Protein 3OIY (pdb70)

Secondary structure (DSSP, 8-state):
---HHHHHHHHHHHHHHHSS---HHHHHHHHHHTTT--EE--S-SSSSHHHHHHHHHHHHHTTT--EEEEESSHHHHHHHHHHHHHH--SS--EEE--TTS-HHHHHHHHHHHHHT--SEEEEEHHHHHH-HHHHTT---SEEEES-HHHHHH-HHHHHHHHHHTT--HHHHHHHHHHHHHTPPP---TT----EEEESS--SS--SSTTHHHHHHHS--SS-------SEEEEEESS--HHHHHHHHHHH-SSEEEEESSHHHHHHHHHHHHHTT--EEESSS-HHHHHHHHHTTS-SEEEEE--TT-IIIII---TTT--EEEEESPPTTT-HHHHHHHHGGG--EETTEE--EEEEEE---HHHHHHHHHHHHHHH---EEEGGG--HHHHHHHHHHHHHHHH-/--HHHHHHHHHHHHHHHSS---HHHHHHHHHHTTT--EE---SS-TTHHHHHHHHHHHHHTTT--EEEEESSHHHHHHHHHHHHHH--SS--EEE--TTS-HHHHHHHHHHHHHT--SEEEEEHHHHHH-HHHHTT---SEEEES-HHHHHTSHHHHHHHHHHTT--HHHHHHHHHHHHTTPPP---TT----EEEE-SSEE----STTHHHHHHSS---EE-------EEEEEESS--HHHHHHHHHHH-SSEEEEESSHHHHHHHHHHHHHTT--EEESSS-HHHHHHHHHTTS-SEEEEETT-----TTT--EEEEESPPTTT-HHHHHHHHHTT--EETTEE--EEEEEE---HHHHHHHHHHHHHHH---EEEGGG--HHHHHHHHHHHHHHHH-

Organism: Thermotoga maritima (strain ATCC 43589 / DSM 3109 / JCM 10099 / NBRC 100826 / MSB8) (NCBI:txid243274)

InterPro domains:
  IPR003593 AAA+ ATPase domain [SM00382] (92-280)
  IPR003601 DNA topoisomerase, type IA, domain 2 [SM00436] (690-778)
  IPR003602 DNA topoisomerase, type IA, DNA-binding domain [SM00437] (804-1053)
  IPR005736 Reverse gyrase [MF_01125] (2-1101)
  IPR005736 Reverse gyrase [PTHR43505] (417-1102)
  IPR005736 Reverse gyrase [TIGR01054] (4-1100)
  IPR006171 TOPRIM domain [PF01751] (544-699)
  IPR006171 TOPRIM domain [PS50880] (542-699)
  IPR006171 TOPRIM domain [SM00493] (542-689)
  IPR011545 DEAD/DEAH-box helicase domain [PF00270] (82-217)
  IPR013497 DNA topoisomerase, type IA, central [PF01131] (715-1090)
  IPR013497 DNA topoisomerase, type IA, central [PR00417] (663-676)
  IPR013497 DNA topoisomerase, type IA, central [PR00417] (749-767)
  IPR013497 DNA topoisomerase, type IA, central [PR00417] (846-855)
  IPR013497 DNA topoisomerase, type IA, central [PR00417] (924-940)
  IPR013497 DNA topoisomerase, type IA, central [PR00417] (1015-1029)
  IPR013497 DNA topoisomerase, type IA, central [PS52039] (715-1101)
  IPR013497 DNA topoisomerase, type IA, central [cd00186] (716-1101)
  IPR013824 DNA topoisomerase, type IA, central region, subdomain 1 [G3DSA:1.10.460.10] (720-1095)
  IPR013826 DNA topoisomerase, type IA, central region, subdomain 3 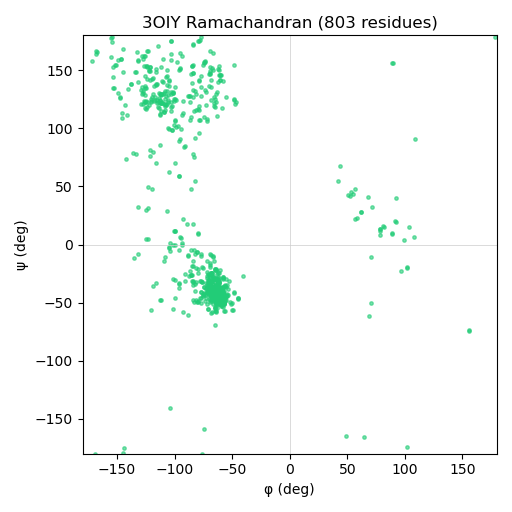[G3DSA:1.10.290.10] (814-935)

CATH classification: 3.40.50.300 (+1 more: 3.40.50.300)

Radius of gyration: 29.28 Å; Cα contacts (8 Å, |Δi|>4): 1440; chains: 2; bounding box: 68×77×65 Å

Sequence (807 aa):
AEFWNEYEDFRSFFKKKFGKDLTGYQRLWAKRIVQGKSFTMVAPTGVGKTTFGMMTALWLARKGKKSALVFPTVTLVKQTLERLQKLADEKVKIFGFYSSMKKEEKEKFEKSFEEDDYHILVFSTQFVSKNREKLSQKRFDFVFVDDVDAVLKASRNIDTLLMMVGIPEEIIRKAFSTIKQGKIYERPKNLKPGILVVSSATAKPRGIRPLLFRDLLNFTVGRLVSVARNITHVRISSRSKEKLVELLEIFRDGILIFAQTEEEGKELYEYLKRFKFNVGETWSEFEKNFEDFKVGKINILIGVQAYYGKLTRGVDLPERIKYVIFWGTPSGPDVYTYIQASGRSSRILNGVLVKGVSVIFEEDEEIFESLKTRLLLIAEEEIIEEAEANWKELVHEVEESRRRSEREFWNEYEDFRSFFKKKFGKDLTGYQRLWAKRIVQGKSFTMVAPTGVGKTTFGMMTALWLARKGKKSALVFPTVTLVKQTLERLQKLADEKVKIFGFYSSMKKEEKEKFEKSFEEDDYHILVFSTQFVSKNREKLSQKRFDFVFVDDVDAVLKASRNIDTLLMMVGIPEEIIRKAFSTIKQGKIYERPKNLKPGILVVSSATAKPRGIRPLLFRDLLNFTVGRLVSVARNITHVRISSRSKEKLVELLEIFRDGILIFAQTEEEGKELYEYLKRFKFNVGETWSEFEKNFEDFKVGKINILIGVQAYYVDLPERIKYVIFWGTPSGPDVYTYIQASGRSSRILNGVLVKGVSVIFEEDEEIFESLKTRLLLIAEEEIIEEAEANWKELVHEVEESRRRSER

GO terms:
  GO:0008270 zinc ion binding (F, IDA)
  GO:0006265 DNA topological change (P, IDA)
  GO:0160097 reverse gyrase activity (F, IDA)
  GO:0016887 ATP hydrolysis activity (F, EXP)

Structure (mmCIF, N/CA/C/O backbone):
data_3OIY
#
_entry.id   3OIY
#
_cell.length_a   59.646
_cell.length_b   126.514
_cell.length_c   132.707
_cell.angle_alpha   90.00
_cell.angle_beta   90.00
_cell.angle_gamma   90.00
#
_symmetry.space_group_name_H-M   'P 21 21 21'
#
loop_
_entity.id
_entity.type
_entity.pdbx_description
1 polymer 'reverse gyrase helicase domain'
2 non-polymer 'PYROPHOSPHATE 2-'
3 non-polymer 'CHLORIDE ION'
4 water water
#
loop_
_atom_site.group_PDB
_atom_site.id
_atom_site.type_symbol
_atom_site.label_atom_id
_atom_site.label_alt_id
_atom_site.label_comp_id
_atom_site.label_asym_id
_atom_site.label_entity_id
_atom_site.label_seq_id
_atom_site.pdbx_PDB_ins_code
_atom_site.Cartn_x
_atom_site.Cartn_y
_atom_site.Cartn_z
_atom_site.occupancy
_atom_site.B_iso_or_equiv
_atom_site.auth_seq_id
_atom_site.auth_comp_id
_atom_site.auth_asym_id
_atom_site.auth_atom_id
_atom_site.pdbx_PDB_model_num
ATOM 1 N N . ALA A 1 1 ? 9.792 21.703 42.047 1.00 87.94 58 ALA A N 1
ATOM 2 C CA . ALA A 1 1 ? 9.580 22.639 43.149 1.00 87.53 58 ALA A CA 1
ATOM 3 C C . ALA A 1 1 ? 9.812 21.954 44.496 1.00 87.06 58 ALA A C 1
ATOM 4 O O . ALA A 1 1 ? 9.202 20.920 44.774 1.00 85.30 58 ALA A O 1
ATOM 6 N N . GLU A 1 2 ? 10.714 22.528 45.298 1.00 90.57 59 GLU A N 1
ATOM 7 C CA . GLU A 1 2 ? 11.045 22.052 46.648 1.00 90.78 59 GLU A CA 1
ATOM 8 C C . GLU A 1 2 ? 9.816 22.136 47.554 1.00 78.89 59 GLU A C 1
ATOM 9 O O . GLU A 1 2 ? 9.034 23.086 47.447 1.00 72.95 59 GLU A O 1
ATOM 15 N N . PHE A 1 3 ? 9.635 21.120 48.404 1.00 61.25 60 PHE A N 1
ATOM 16 C CA . PHE A 1 3 ? 8.450 20.989 49.253 1.00 58.01 60 PHE A CA 1
ATOM 17 C C . PHE A 1 3 ? 8.752 20.597 50.711 1.00 55.62 60 PHE A C 1
ATOM 18 O O . PHE A 1 3 ? 7.858 20.683 51.555 1.00 52.20 60 PHE A O 1
ATOM 26 N N . TRP A 1 4 ? 9.990 20.182 51.001 1.00 42.16 61 TRP A N 1
ATOM 27 C CA . TRP A 1 4 ? 10.345 19.701 52.349 1.00 49.45 61 TRP A CA 1
ATOM 28 C C . TRP A 1 4 ? 10.101 20.657 53.535 1.00 56.50 61 TRP A C 1
ATOM 29 O O . TRP A 1 4 ? 9.691 20.197 54.601 1.00 49.38 61 TRP A O 1
ATOM 40 N N . ASN A 1 5 ? 10.308 21.960 53.343 1.00 36.84 62 ASN A N 1
ATOM 41 C CA . ASN A 1 5 ? 10.072 22.929 54.413 1.00 47.91 62 ASN A CA 1
ATOM 42 C C . ASN A 1 5 ? 8.584 23.129 54.727 1.00 48.70 62 ASN A C 1
ATOM 43 O O . ASN A 1 5 ? 8.234 23.309 55.889 1.00 48.51 62 ASN A O 1
ATOM 48 N N . GLU A 1 6 ? 7.737 23.084 53.690 1.00 51.25 63 GLU A N 1
ATOM 49 C CA . GLU A 1 6 ? 6.272 23.148 53.800 1.00 47.53 63 GLU A CA 1
ATOM 50 C C . GLU A 1 6 ? 5.713 21.898 54.486 1.00 53.75 63 GLU A C 1
ATOM 51 O O . GLU A 1 6 ? 4.782 21.989 55.292 1.00 43.70 63 GLU A O 1
ATOM 57 N N . TYR A 1 7 ? 6.306 20.746 54.159 1.00 38.67 64 TYR A N 1
ATOM 58 C CA . TYR A 1 7 ? 5.968 19.454 54.764 1.00 57.13 64 TYR A CA 1
ATOM 59 C C . TYR A 1 7 ? 6.262 19.442 56.279 1.00 50.77 64 TYR A C 1
ATOM 60 O O . TYR A 1 7 ? 5.420 19.009 57.062 1.00 50.28 64 TYR A O 1
ATOM 69 N N . GLU A 1 8 ? 7.439 19.927 56.684 1.00 49.32 65 GLU A N 1
ATOM 70 C CA . GLU A 1 8 ? 7.808 19.997 58.107 1.00 59.17 65 GLU A CA 1
ATOM 71 C C . GLU A 1 8 ? 6.933 21.001 58.869 1.00 63.31 65 GLU A C 1
ATOM 72 O O . GLU A 1 8 ? 6.612 20.773 60.037 1.00 62.47 65 GLU A O 1
ATOM 78 N N . ASP A 1 9 ? 6.540 22.085 58.189 1.00 49.81 66 ASP A N 1
ATOM 79 C CA . ASP A 1 9 ? 5.631 23.113 58.711 1.00 46.58 66 ASP A CA 1
ATOM 80 C C . ASP A 1 9 ? 4.255 22.483 58.969 1.00 58.42 66 ASP A C 1
ATOM 81 O O . ASP A 1 9 ? 3.668 22.704 60.030 1.00 58.44 66 ASP A O 1
ATOM 86 N N . PHE A 1 10 ? 3.771 21.686 58.003 1.00 48.04 67 PHE A N 1
ATOM 87 C CA . PHE A 1 10 ? 2.513 20.925 58.110 1.00 37.23 67 PHE A CA 1
ATOM 88 C C . PHE A 1 10 ? 2.617 19.924 59.264 1.00 40.27 67 PHE A C 1
ATOM 89 O O . PHE A 1 10 ? 1.738 19.874 60.122 1.00 42.57 67 PHE A O 1
ATOM 97 N N . ARG A 1 11 ? 3.698 19.136 59.254 1.00 39.71 68 ARG A N 1
ATOM 98 C CA . ARG A 1 11 ? 4.012 18.108 60.259 1.00 42.83 68 ARG A CA 1
ATOM 99 C C . ARG A 1 11 ? 4.021 18.661 61.702 1.00 54.21 68 ARG A C 1
ATOM 100 O O . ARG A 1 11 ? 3.460 18.034 62.604 1.00 47.43 68 ARG A O 1
ATOM 108 N N . SER A 1 12 ? 4.636 19.834 61.897 1.00 52.28 69 SER A N 1
ATOM 109 C CA . SER A 1 12 ? 4.709 20.523 63.194 1.00 53.79 69 SER A CA 1
ATOM 110 C C . SER A 1 12 ? 3.356 21.076 63.627 1.00 56.27 69 SER A C 1
ATOM 111 O O . SER A 1 12 ? 2.992 20.949 64.792 1.00 60.75 69 SER A O 1
ATOM 114 N N . PHE A 1 13 ? 2.626 21.682 62.685 1.00 51.39 70 PHE A N 1
ATOM 115 C CA . PHE A 1 13 ? 1.284 22.215 62.940 1.00 40.02 70 PHE A CA 1
ATOM 116 C C . PHE A 1 13 ? 0.348 21.094 63.384 1.00 49.12 70 PHE A C 1
ATOM 117 O O . PHE A 1 13 ? -0.379 21.266 64.366 1.00 46.88 70 PHE A O 1
ATOM 125 N N . PHE A 1 14 ? 0.404 19.953 62.679 1.00 38.09 71 PHE A N 1
ATOM 126 C CA . PHE A 1 14 ? -0.383 18.757 63.017 1.00 47.97 71 PHE A CA 1
ATOM 127 C C . PHE A 1 14 ? -0.086 18.261 64.434 1.00 49.43 71 PHE A C 1
ATOM 128 O O . PHE A 1 14 ? -1.015 18.107 65.222 1.00 56.40 71 PHE A O 1
ATOM 136 N N . LYS A 1 15 ? 1.189 18.029 64.763 1.00 49.91 72 LYS A N 1
ATOM 137 C CA . LYS A 1 15 ? 1.564 17.566 66.107 1.00 62.70 72 LYS A CA 1
ATOM 138 C C . LYS A 1 15 ? 1.120 18.538 67.215 1.00 60.86 72 LYS A C 1
ATOM 139 O O . LYS A 1 15 ? 0.581 18.100 68.233 1.00 54.29 72 LYS A O 1
ATOM 145 N N . LYS A 1 16 ? 1.322 19.841 66.997 1.00 53.20 73 LYS A N 1
ATOM 146 C CA . LYS A 1 16 ? 0.942 20.886 67.960 1.00 65.24 73 LYS A CA 1
ATOM 147 C C . LYS A 1 16 ? -0.579 20.969 68.197 1.00 66.40 73 LYS A C 1
ATOM 148 O O . LYS A 1 16 ? -1.010 20.955 69.354 1.00 63.25 73 LYS A O 1
ATOM 154 N N . LYS A 1 17 ? -1.366 21.032 67.109 1.00 60.75 74 LYS A N 1
ATOM 155 C CA . LYS A 1 17 ? -2.840 21.144 67.149 1.00 58.75 74 LYS A CA 1
ATOM 156 C C . LYS A 1 17 ? -3.579 19.833 67.452 1.00 64.95 74 LYS A C 1
ATOM 157 O O . LYS A 1 17 ? -4.481 19.844 68.282 1.00 63.15 74 LYS A O 1
ATOM 163 N N . PHE A 1 18 ? -3.211 18.720 66.809 1.00 54.56 75 PHE A N 1
ATOM 164 C CA . PHE A 1 18 ? -3.871 17.430 67.090 1.00 49.63 75 PHE A CA 1
ATOM 165 C C . PHE A 1 18 ? -3.401 16.792 68.408 1.00 55.76 75 PHE A C 1
ATOM 166 O O . PHE A 1 18 ? -4.177 16.113 69.084 1.00 65.54 75 PHE A O 1
ATOM 174 N N . GLY A 1 19 ? -2.140 17.026 68.771 1.00 54.49 76 GLY A N 1
ATOM 175 C CA . GLY A 1 19 ? -1.581 16.491 70.002 1.00 61.46 76 GLY A CA 1
ATOM 176 C C . GLY A 1 19 ? -0.703 15.267 69.792 1.00 56.92 76 GLY A C 1
ATOM 177 O O . GLY A 1 19 ? 0.096 14.918 70.662 1.00 68.77 76 GLY A O 1
ATOM 178 N N . LYS A 1 20 ? -0.866 14.618 68.638 1.00 67.38 77 LYS A N 1
ATOM 179 C CA . LYS A 1 20 ? -0.086 13.437 68.251 1.00 70.73 77 LYS A CA 1
ATOM 180 C C . LYS A 1 20 ? 0.560 13.651 66.875 1.00 66.57 77 LYS A C 1
ATOM 181 O O . LYS A 1 20 ? 0.163 14.558 66.143 1.00 70.51 77 LYS A O 1
ATOM 187 N N . ASP A 1 21 ? 1.570 12.836 66.556 1.00 61.45 78 ASP A N 1
ATOM 188 C CA . ASP A 1 21 ? 2.295 12.889 65.277 1.00 56.08 78 ASP A CA 1
ATOM 189 C C . ASP A 1 21 ? 1.420 12.310 64.159 1.00 57.30 78 ASP A C 1
ATOM 190 O O . ASP A 1 21 ? 0.496 11.540 64.425 1.00 63.61 78 ASP A O 1
ATOM 195 N N . LEU A 1 22 ? 1.715 12.704 62.919 1.00 53.21 79 LEU A N 1
ATOM 196 C CA . LEU A 1 22 ? 1.067 12.176 61.716 1.00 50.34 79 LEU A CA 1
ATOM 197 C C . LEU A 1 22 ? 1.339 10.684 61.682 1.00 44.72 79 LEU A C 1
ATOM 198 O O . LEU A 1 22 ? 2.447 10.277 62.018 1.00 36.84 79 LEU A O 1
ATOM 203 N N . THR A 1 23 ? 0.367 9.869 61.273 1.00 36.11 80 THR A N 1
ATOM 204 C CA . THR A 1 23 ? 0.604 8.434 61.116 1.00 45.03 80 THR A CA 1
ATOM 205 C C . THR A 1 23 ? 1.339 8.181 59.790 1.00 48.11 80 THR A C 1
ATOM 206 O O . THR A 1 23 ? 1.556 9.114 59.008 1.00 42.72 80 THR A O 1
ATOM 210 N N . GLY A 1 24 ? 1.716 6.924 59.550 1.00 41.85 81 GLY A N 1
ATOM 211 C CA . GLY A 1 24 ? 2.366 6.506 58.317 1.00 40.37 81 GLY A CA 1
ATOM 212 C C . GLY A 1 24 ? 1.611 6.965 57.086 1.00 37.77 81 GLY A C 1
ATOM 213 O O . GLY A 1 24 ? 2.212 7.594 56.219 1.00 51.28 81 GLY A O 1
ATOM 214 N N . TYR A 1 25 ? 0.303 6.690 57.031 1.00 40.49 82 TYR A N 1
ATOM 215 C CA . TYR A 1 25 ? -0.560 7.119 55.924 1.00 50.29 82 TYR A CA 1
ATOM 216 C C . TYR A 1 25 ? -0.695 8.640 55.814 1.00 51.85 82 TYR A C 1
ATOM 217 O O . TYR A 1 25 ? -0.569 9.180 54.721 1.00 56.97 82 TYR A O 1
ATOM 226 N N . GLN A 1 26 ? -0.917 9.316 56.942 1.00 42.73 83 GLN A N 1
ATOM 227 C CA . GLN A 1 26 ? -1.027 10.775 56.982 1.00 36.54 83 GLN A CA 1
ATOM 228 C C . GLN A 1 26 ? 0.246 11.499 56.522 1.00 40.08 83 GLN A C 1
ATOM 229 O O . GLN A 1 26 ? 0.145 12.572 55.937 1.00 43.31 83 GLN A O 1
ATOM 235 N N . ARG A 1 27 ? 1.420 10.907 56.779 1.00 37.96 84 ARG A N 1
ATOM 236 C CA . ARG A 1 27 ? 2.710 11.420 56.285 1.00 38.94 84 ARG A CA 1
ATOM 237 C C . ARG A 1 27 ? 2.719 11.445 54.759 1.00 43.81 84 ARG A C 1
ATOM 238 O O . ARG A 1 27 ? 3.132 12.429 54.146 1.00 47.42 84 ARG A O 1
ATOM 246 N N . LEU A 1 28 ? 2.234 10.352 54.167 1.00 36.27 85 LEU A N 1
ATOM 247 C CA . LEU A 1 28 ? 2.110 10.197 52.718 1.00 38.69 85 LEU A CA 1
ATOM 248 C C . LEU A 1 28 ? 1.127 11.213 52.146 1.00 40.18 85 LEU A C 1
ATOM 249 O O . LEU A 1 28 ? 1.409 11.830 51.122 1.00 39.42 85 LEU A O 1
ATOM 254 N N . TRP A 1 29 ? -0.012 11.380 52.825 1.00 26.77 86 TRP A N 1
ATOM 255 C CA . TRP A 1 29 ? -1.061 12.310 52.413 1.00 35.04 86 TRP A CA 1
ATOM 256 C C . TRP A 1 29 ? -0.613 13.764 52.557 1.00 34.79 86 TRP A C 1
ATOM 257 O O . TRP A 1 29 ? -0.952 14.580 51.707 1.00 43.20 86 TRP A O 1
ATOM 268 N N . ALA A 1 30 ? 0.151 14.066 53.614 1.00 27.08 87 ALA A N 1
ATOM 269 C CA . ALA A 1 30 ? 0.728 15.395 53.838 1.00 37.37 87 ALA A CA 1
ATOM 270 C C . ALA A 1 30 ? 1.703 15.784 52.719 1.00 38.42 87 ALA A C 1
ATOM 271 O O . ALA A 1 30 ? 1.632 16.901 52.217 1.00 43.34 87 ALA A O 1
ATOM 273 N N . LYS A 1 31 ? 2.587 14.864 52.319 1.00 36.78 88 LYS A N 1
ATOM 274 C CA . LYS A 1 31 ? 3.550 15.105 51.230 1.00 37.78 88 LYS A CA 1
ATOM 275 C C . LYS A 1 31 ? 2.873 15.484 49.900 1.00 42.02 88 LYS A C 1
ATOM 276 O O . LYS A 1 31 ? 3.456 16.223 49.110 1.00 36.39 88 LYS A O 1
ATOM 282 N N . ARG A 1 32 ? 1.638 15.013 49.690 1.00 25.33 89 ARG A N 1
ATOM 283 C CA . ARG A 1 32 ? 0.834 15.339 48.504 1.00 30.34 89 ARG A CA 1
ATOM 284 C C . ARG A 1 32 ? 0.163 16.709 48.619 1.00 41.12 89 ARG A C 1
ATOM 285 O O . ARG A 1 32 ? 0.281 17.522 47.701 1.00 37.94 89 ARG A O 1
ATOM 293 N N . ILE A 1 33 ? -0.503 16.957 49.755 1.00 30.69 90 ILE A N 1
ATOM 294 C CA . ILE A 1 33 ? -1.210 18.224 50.038 1.00 42.40 90 ILE A CA 1
ATOM 295 C C . ILE A 1 33 ? -0.303 19.452 49.899 1.00 40.32 90 ILE A C 1
ATOM 296 O O . ILE A 1 33 ? -0.675 20.443 49.270 1.00 34.22 90 ILE A O 1
ATOM 301 N N . VAL A 1 34 ? 0.894 19.314 50.452 1.00 30.83 91 VAL A N 1
ATOM 302 C CA . VAL A 1 34 ? 1.964 20.293 50.465 1.00 40.13 91 VAL A CA 1
ATOM 303 C C . VAL A 1 34 ? 2.520 20.611 49.051 1.00 35.00 91 VAL A C 1
ATOM 304 O O . VAL A 1 34 ? 3.050 21.699 48.819 1.00 37.72 91 VAL A O 1
ATOM 308 N N . GLN A 1 35 ? 2.318 19.684 48.110 1.00 42.85 92 GLN A N 1
ATOM 309 C CA . GLN A 1 35 ? 2.692 19.844 46.698 1.00 43.41 92 GLN A CA 1
ATOM 310 C C . GLN A 1 35 ? 1.517 20.233 45.790 1.00 51.78 92 GLN A C 1
ATOM 311 O O . GLN A 1 35 ? 1.703 20.407 44.584 1.00 59.35 92 GLN A O 1
ATOM 317 N N . GLY A 1 36 ? 0.321 20.364 46.368 1.00 36.60 93 GLY A N 1
ATOM 318 C CA . GLY A 1 36 ? -0.879 20.757 45.639 1.00 33.47 93 GLY A CA 1
ATOM 319 C C . GLY A 1 36 ? -1.576 19.634 44.884 1.00 52.51 93 GLY A C 1
ATOM 320 O O . GLY A 1 36 ? -2.438 19.902 44.043 1.00 55.80 93 GLY A O 1
ATOM 321 N N . LYS A 1 37 ? -1.218 18.387 45.201 1.00 42.16 94 LYS A N 1
ATOM 322 C CA . LYS A 1 37 ? -1.769 17.212 44.522 1.00 33.80 94 LYS A CA 1
ATOM 323 C C . LYS A 1 37 ? -3.116 16.750 45.098 1.00 43.79 94 LYS A C 1
ATOM 324 O O . LYS A 1 37 ? -3.393 16.888 46.296 1.00 42.25 94 LYS A O 1
ATOM 330 N N . SER A 1 38 ? -3.933 16.219 44.190 1.00 37.59 95 SER A N 1
ATOM 331 C CA . SER A 1 38 ? -5.231 15.616 44.449 1.00 30.76 95 SER A CA 1
ATOM 332 C C . SER A 1 38 ? -5.010 14.110 44.573 1.00 39.40 95 SER A C 1
ATOM 333 O O . SER A 1 38 ? -4.093 13.559 43.964 1.00 35.27 95 SER A O 1
ATOM 336 N N . PHE A 1 39 ? -5.835 13.428 45.354 1.00 38.85 96 PHE A N 1
ATOM 337 C CA . PHE A 1 39 ? -5.642 11.996 45.522 1.00 37.80 96 PHE A CA 1
ATOM 338 C C . PHE A 1 39 ? -6.826 11.320 46.198 1.00 42.14 96 PHE A C 1
ATOM 339 O O . PHE A 1 39 ? -7.692 11.975 46.776 1.00 42.75 96 PHE A O 1
ATOM 347 N N . THR A 1 40 ? -6.841 9.996 46.106 1.00 45.65 97 THR A N 1
ATOM 348 C CA . THR A 1 40 ? -7.808 9.155 46.788 1.00 47.62 97 THR A CA 1
ATOM 349 C C . THR A 1 40 ? -7.104 8.570 48.014 1.00 47.44 97 THR A C 1
ATOM 350 O O . THR A 1 40 ? -5.966 8.091 47.915 1.00 46.98 97 THR A O 1
ATOM 354 N N . MET A 1 41 ? -7.746 8.669 49.178 1.00 41.35 98 MET A N 1
ATOM 355 C CA . MET A 1 41 ? -7.177 8.110 50.405 1.00 56.58 98 MET A CA 1
ATOM 356 C C . MET A 1 41 ? -7.434 6.614 50.404 1.00 53.70 98 MET A C 1
ATOM 357 O O . MET A 1 41 ? -8.576 6.188 50.556 1.00 50.26 98 MET A O 1
ATOM 362 N N . VAL A 1 42 ? -6.380 5.831 50.168 1.00 73.48 99 VAL A N 1
ATOM 363 C CA . VAL A 1 42 ? -6.462 4.367 50.158 1.00 71.63 99 VAL A CA 1
ATOM 364 C C . VAL A 1 42 ? -5.877 3.864 51.493 1.00 80.31 99 VAL A C 1
ATOM 365 O O . VAL A 1 42 ? -4.653 3.817 51.681 1.00 84.17 99 VAL A O 1
ATOM 369 N N . ALA A 1 43 ? -6.794 3.566 52.425 1.00 70.87 100 ALA A N 1
ATOM 370 C CA . ALA A 1 43 ? -6.533 3.118 53.816 1.00 84.87 100 ALA A CA 1
ATOM 371 C C . ALA A 1 43 ? -7.877 2.678 54.470 1.00 101.73 100 ALA A C 1
ATOM 372 O O . ALA A 1 43 ? -8.923 3.129 54.014 1.00 96.44 100 ALA A O 1
ATOM 374 N N . PRO A 1 44 ? -7.866 1.832 55.543 1.00 97.49 101 PRO A N 1
ATOM 375 C CA . PRO A 1 44 ? -9.159 1.445 56.150 1.00 98.39 101 PRO A CA 1
ATOM 376 C C . PRO A 1 44 ? -9.834 2.555 56.999 1.00 99.57 101 PRO A C 1
ATOM 377 O O . PRO A 1 44 ? -9.545 3.734 56.781 1.00 102.78 101 PRO A O 1
ATOM 381 N N . THR A 1 45 ? -10.742 2.180 57.902 1.00 95.59 102 THR A N 1
ATOM 382 C CA . THR A 1 45 ? -11.457 3.140 58.744 1.00 101.18 102 THR A CA 1
ATOM 383 C C . THR A 1 45 ? -10.881 3.150 60.174 1.00 109.72 102 THR A C 1
ATOM 384 O O . THR A 1 45 ? -10.704 2.093 60.786 1.00 112.34 102 THR A O 1
ATOM 388 N N . GLY A 1 46 ? -10.575 4.349 60.676 1.00 106.23 103 GLY A N 1
ATOM 389 C CA . GLY A 1 46 ? -10.016 4.543 62.006 1.00 98.88 103 GLY A CA 1
ATOM 390 C C . GLY A 1 46 ? -8.546 4.953 62.052 1.00 93.42 103 GLY A C 1
ATOM 391 O O . GLY A 1 46 ? -7.969 5.026 63.140 1.00 99.98 103 GLY A O 1
ATOM 392 N N . VAL A 1 47 ? -7.953 5.219 60.881 1.00 84.46 104 VAL A N 1
ATOM 393 C CA . VAL A 1 47 ? -6.537 5.627 60.764 1.00 91.21 104 VAL A CA 1
ATOM 394 C C . VAL A 1 47 ? -6.301 7.156 60.567 1.00 108.73 104 VAL A C 1
ATOM 395 O O . VAL A 1 47 ? -5.180 7.585 60.257 1.00 112.39 104 VAL A O 1
ATOM 399 N N . GLY A 1 48 ? -7.360 7.951 60.772 1.00 89.69 105 GLY A N 1
ATOM 400 C CA . GLY A 1 48 ? -7.326 9.413 60.728 1.00 67.05 105 GLY A CA 1
ATOM 401 C C . GLY A 1 48 ? -7.645 10.134 59.417 1.00 52.35 105 GLY A C 1
ATOM 402 O O . GLY A 1 48 ? -7.003 11.141 59.127 1.00 49.17 105 GLY A O 1
ATOM 403 N N . LYS A 1 49 ? -8.638 9.655 58.657 1.00 36.20 106 LYS A N 1
ATOM 404 C CA . LYS A 1 49 ? -8.995 10.246 57.356 1.00 38.71 106 LYS A CA 1
ATOM 405 C C . LYS A 1 49 ? -9.674 11.600 57.505 1.00 40.11 106 LYS A C 1
ATOM 406 O O . LYS A 1 49 ? -9.241 12.569 56.887 1.00 46.02 106 LYS A O 1
ATOM 412 N N . THR A 1 50 ? -10.709 11.650 58.344 1.00 41.83 107 THR A N 1
ATOM 413 C CA . THR A 1 50 ? -11.451 12.875 58.646 1.00 39.11 107 THR A CA 1
ATOM 414 C C . THR A 1 50 ? -10.597 13.903 59.404 1.00 39.65 107 THR A C 1
ATOM 415 O O . THR A 1 50 ? -10.614 15.092 59.066 1.00 39.23 107 THR A O 1
ATOM 419 N N . THR A 1 51 ? -9.817 13.418 60.373 1.00 33.95 108 THR A N 1
ATOM 420 C CA . THR A 1 51 ? -8.880 14.224 61.151 1.00 30.94 108 THR A CA 1
ATOM 421 C C . THR A 1 51 ? -7.900 14.918 60.212 1.00 36.73 108 THR A C 1
ATOM 422 O O . THR A 1 51 ? -7.716 16.133 60.301 1.00 38.64 108 THR A O 1
ATOM 426 N N . PHE A 1 52 ? -7.326 14.146 59.285 1.00 32.53 109 PHE A N 1
ATOM 427 C CA . PHE A 1 52 ? -6.387 14.671 58.298 1.00 32.79 109 PHE A CA 1
ATOM 428 C C . PHE A 1 52 ? -6.982 15.786 57.409 1.00 37.62 109 PHE A C 1
ATOM 429 O O . PHE A 1 52 ? -6.357 16.838 57.250 1.00 40.72 109 PHE A O 1
ATOM 437 N N . GLY A 1 53 ? -8.186 15.572 56.869 1.00 35.06 110 GLY A N 1
ATOM 438 C CA . GLY A 1 53 ? -8.886 16.577 56.073 1.00 41.76 110 GLY A CA 1
ATOM 439 C C . GLY A 1 53 ? -9.219 17.821 56.888 1.00 46.86 110 GLY A C 1
ATOM 440 O O . GLY A 1 53 ? -9.116 18.954 56.408 1.00 39.14 110 GLY A O 1
ATOM 441 N N . MET A 1 54 ? -9.590 17.603 58.145 1.00 35.86 111 MET A N 1
ATOM 442 C CA . MET A 1 54 ? -9.870 18.692 59.073 1.00 52.08 111 MET A CA 1
ATOM 443 C C . MET A 1 54 ? -8.619 19.527 59.413 1.00 37.99 111 MET A C 1
ATOM 444 O O . MET A 1 54 ? -8.680 20.756 59.421 1.00 42.24 111 MET A O 1
ATOM 449 N N . MET A 1 55 ? -7.490 18.859 59.653 1.00 35.03 112 MET A N 1
ATOM 450 C CA . MET A 1 55 ? -6.219 19.530 59.945 1.00 43.82 112 MET A CA 1
ATOM 451 C C . MET A 1 55 ? -5.617 20.250 58.718 1.00 42.18 112 MET A C 1
ATOM 452 O O . MET A 1 55 ? -5.025 21.320 58.862 1.00 42.84 112 MET A O 1
ATOM 457 N N . THR A 1 56 ? -5.799 19.671 57.528 1.00 40.65 113 THR A N 1
ATOM 458 C CA . THR A 1 56 ? -5.368 20.264 56.255 1.00 36.51 113 THR A CA 1
ATOM 459 C C . THR A 1 56 ? -6.057 21.619 56.042 1.00 40.58 113 THR A C 1
ATOM 460 O O . THR A 1 56 ? -5.382 22.622 55.793 1.00 31.06 113 THR A O 1
ATOM 464 N N . ALA A 1 57 ? -7.390 21.632 56.172 1.00 32.15 114 ALA A N 1
ATOM 465 C CA . ALA A 1 57 ? -8.236 22.835 56.074 1.00 40.00 114 ALA A CA 1
ATOM 466 C C . ALA A 1 57 ? -7.771 23.947 57.026 1.00 41.10 114 ALA A C 1
ATOM 467 O O . ALA A 1 57 ? -7.697 25.113 56.644 1.00 45.36 114 ALA A O 1
ATOM 469 N N . LEU A 1 58 ? -7.434 23.559 58.254 1.00 41.96 115 LEU A N 1
ATOM 470 C CA . LEU A 1 58 ? -6.941 24.470 59.287 1.00 43.04 115 LEU A CA 1
ATOM 471 C C . LEU A 1 58 ? -5.572 25.065 58.931 1.00 45.86 115 LEU A C 1
ATOM 472 O O . LEU A 1 58 ? -5.353 26.260 59.101 1.00 58.82 115 LEU A O 1
ATOM 477 N N . TRP A 1 59 ? -4.662 24.224 58.442 1.00 37.01 116 TRP A N 1
ATOM 478 C CA . TRP A 1 59 ? -3.324 24.654 58.023 1.00 37.47 116 TRP A CA 1
ATOM 479 C C . TRP A 1 59 ? -3.370 25.615 56.824 1.00 33.28 116 TRP A C 1
ATOM 480 O O . TRP A 1 59 ? -2.661 26.621 56.810 1.00 50.11 116 TRP A O 1
ATOM 491 N N . LEU A 1 60 ? -4.219 25.298 55.842 1.00 33.82 117 LEU A N 1
ATOM 492 C CA . LEU A 1 60 ? -4.435 26.109 54.641 1.00 36.06 117 LEU A CA 1
ATOM 493 C C . LEU A 1 60 ? -5.025 27.484 54.998 1.00 46.44 117 LEU A C 1
ATOM 494 O O . LEU A 1 60 ? -4.634 28.491 54.406 1.00 45.33 117 LEU A O 1
ATOM 499 N N . ALA A 1 61 ? -5.935 27.501 55.982 1.00 43.55 118 ALA A N 1
ATOM 500 C CA . ALA A 1 61 ? -6.570 28.718 56.510 1.00 52.66 118 ALA A CA 1
ATOM 501 C C . ALA A 1 61 ? -5.569 29.751 57.050 1.00 42.26 118 ALA A C 1
ATOM 502 O O . ALA A 1 61 ? -5.795 30.943 56.877 1.00 50.66 118 ALA A O 1
ATOM 504 N N . ARG A 1 62 ? -4.478 29.293 57.681 1.00 50.31 119 ARG A N 1
ATOM 505 C CA . ARG A 1 62 ? -3.396 30.165 58.196 1.00 57.07 119 ARG A CA 1
ATOM 506 C C . ARG A 1 62 ? -2.766 31.024 57.097 1.00 56.61 119 ARG A C 1
ATOM 507 O O . ARG A 1 62 ? -2.268 32.119 57.369 1.00 80.03 119 ARG A O 1
ATOM 515 N N . LYS A 1 63 ? -2.786 30.491 55.872 1.00 47.52 120 LYS A N 1
ATOM 516 C CA . LYS A 1 63 ? -2.268 31.124 54.651 1.00 55.91 120 LYS A CA 1
ATOM 517 C C . LYS A 1 63 ? -3.374 31.873 53.889 1.00 56.64 120 LYS A C 1
ATOM 518 O O . LYS A 1 63 ? -3.149 32.358 52.777 1.00 68.22 120 LYS A O 1
ATOM 524 N N . GLY A 1 64 ? -4.565 31.942 54.488 1.00 41.28 121 GLY A N 1
ATOM 525 C CA . GLY A 1 64 ? -5.725 32.591 53.891 1.00 45.68 121 GLY A CA 1
ATOM 526 C C . GLY A 1 64 ? -6.460 31.784 52.829 1.00 58.44 121 GLY A C 1
ATOM 527 O O . GLY A 1 64 ? -7.316 32.327 52.129 1.00 63.81 121 GLY A O 1
ATOM 528 N N . LYS A 1 65 ? -6.140 30.493 52.720 1.00 44.38 122 LYS A N 1
ATOM 529 C CA . LYS A 1 65 ? -6.751 29.613 51.715 1.00 41.43 122 LYS A CA 1
ATOM 530 C C . LYS A 1 65 ? -8.105 29.009 52.146 1.00 43.72 122 LYS A C 1
ATOM 531 O O . LYS A 1 65 ? -8.389 28.884 53.340 1.00 45.43 122 LYS A O 1
ATOM 537 N N . LYS A 1 66 ? -8.942 28.684 51.159 1.00 35.29 123 LYS A N 1
ATOM 538 C CA . LYS A 1 66 ? -10.323 28.244 51.405 1.00 37.23 123 LYS A CA 1
ATOM 539 C C . LYS A 1 66 ? -10.558 26.729 51.234 1.00 38.09 123 LYS A C 1
ATOM 540 O O . LYS A 1 66 ? -9.994 26.097 50.345 1.00 43.28 123 LYS A O 1
ATOM 546 N N . SER A 1 67 ? -11.387 26.156 52.105 1.00 46.42 124 SER A N 1
ATOM 547 C CA . SER A 1 67 ? -11.660 24.715 52.080 1.00 45.22 124 SER A CA 1
ATOM 548 C C . SER A 1 67 ? -13.143 24.393 52.200 1.00 42.90 124 SER A C 1
ATOM 549 O O . SER A 1 67 ? -13.889 25.118 52.860 1.00 40.05 124 SER A O 1
ATOM 552 N N . ALA A 1 68 ? -13.551 23.289 51.575 1.00 28.40 125 ALA A N 1
ATOM 553 C CA . ALA A 1 68 ? -14.908 22.767 51.689 1.00 43.26 125 ALA A CA 1
ATOM 554 C C . ALA A 1 68 ? -14.797 21.308 52.143 1.00 34.12 125 ALA A C 1
ATOM 555 O O . ALA A 1 68 ? -14.099 20.520 51.507 1.00 43.79 125 ALA A O 1
ATOM 557 N N . LEU A 1 69 ? -15.421 20.981 53.277 1.00 37.98 126 LEU A N 1
ATOM 558 C CA . LEU A 1 69 ? -15.417 19.628 53.844 1.00 35.42 126 LEU A CA 1
ATOM 559 C C . LEU A 1 69 ? -16.837 19.069 53.670 1.00 40.86 126 LEU A C 1
ATOM 560 O O . LEU A 1 69 ? -17.785 19.624 54.229 1.00 41.98 126 LEU A O 1
ATOM 565 N N . VAL A 1 70 ? -16.970 18.023 52.845 1.00 35.47 127 VAL A N 1
ATOM 566 C CA . VAL A 1 70 ? -18.264 17.465 52.413 1.00 33.18 127 VAL A CA 1
ATOM 567 C C . VAL A 1 70 ? -18.500 16.060 52.997 1.00 33.81 127 VAL A C 1
ATOM 568 O O . VAL A 1 70 ? -17.708 15.144 52.768 1.00 40.61 127 VAL A O 1
ATOM 572 N N . PHE A 1 71 ? -19.590 15.890 53.744 1.00 28.19 128 PHE A N 1
ATOM 573 C CA . PHE A 1 71 ? -19.864 14.619 54.429 1.00 40.81 128 PHE A CA 1
ATOM 574 C C . PHE A 1 71 ? -21.206 14.002 54.006 1.00 33.30 128 PHE A C 1
ATOM 575 O O . PHE A 1 71 ? -22.105 14.734 53.628 1.00 50.26 128 PHE A O 1
ATOM 583 N N . PRO A 1 72 ? -21.350 12.660 54.082 1.00 39.15 129 PRO A N 1
ATOM 584 C CA . PRO A 1 72 ? -22.645 12.063 53.714 1.00 45.57 129 PRO A CA 1
ATOM 585 C C . PRO A 1 72 ? -23.744 12.231 54.779 1.00 49.24 129 PRO A C 1
ATOM 586 O O . PRO A 1 72 ? -24.923 12.104 54.441 1.00 56.40 129 PRO A O 1
ATOM 590 N N . THR A 1 73 ? -23.361 12.509 56.024 1.00 42.77 130 THR A N 1
ATOM 591 C CA . THR A 1 73 ? -24.319 12.605 57.127 1.00 36.35 130 THR A CA 1
ATOM 592 C C . THR A 1 73 ? -24.226 13.955 57.870 1.00 31.00 130 THR A C 1
ATOM 593 O O . THR A 1 73 ? -23.183 14.610 57.851 1.00 42.31 130 THR A O 1
ATOM 597 N N . VAL A 1 74 ? -25.353 14.353 58.470 1.00 38.54 131 VAL A N 1
ATOM 598 C CA . VAL A 1 74 ? -25.510 15.566 59.274 1.00 50.33 131 VAL A CA 1
ATOM 599 C C . VAL A 1 74 ? -24.667 15.505 60.559 1.00 54.00 131 VAL A C 1
ATOM 600 O O . VAL A 1 74 ? -24.057 16.510 60.946 1.00 44.33 131 VAL A O 1
ATOM 604 N N . THR A 1 75 ? -24.603 14.328 61.191 1.00 39.04 132 THR A N 1
ATOM 605 C CA . THR A 1 75 ? -23.815 14.169 62.415 1.00 50.65 132 THR A CA 1
ATOM 606 C C . THR A 1 75 ? -22.310 14.358 62.160 1.00 53.61 132 THR A C 1
ATOM 607 O O . THR A 1 75 ? -21.642 14.987 62.979 1.00 49.23 132 THR A O 1
ATOM 611 N N . LEU A 1 76 ? -21.824 13.921 60.990 1.00 51.66 133 LEU A N 1
ATOM 612 C CA . LEU A 1 76 ? -20.444 14.178 60.557 1.00 39.01 133 LEU A CA 1
ATOM 613 C C . LEU A 1 76 ? -20.193 15.674 60.328 1.00 37.06 133 LEU A C 1
ATOM 614 O O . LEU A 1 76 ? -19.126 16.160 60.681 1.00 39.69 133 LEU A O 1
ATOM 619 N N . VAL A 1 77 ? -21.185 16.397 59.792 1.00 34.11 134 VAL A N 1
ATOM 620 C CA . VAL A 1 77 ? -21.101 17.861 59.628 1.00 45.68 134 VAL A CA 1
ATOM 621 C C . VAL A 1 77 ? -20.999 18.554 61.000 1.00 44.74 134 VAL A C 1
ATOM 622 O O . VAL A 1 77 ? -20.080 19.343 61.220 1.00 47.99 134 VAL A O 1
ATOM 626 N N . LYS A 1 78 ? -21.924 18.213 61.909 1.00 46.39 135 LYS A N 1
ATOM 627 C CA . LYS A 1 78 ? -21.994 18.730 63.289 1.00 48.69 135 LYS A CA 1
ATOM 628 C C . LYS A 1 78 ? -20.718 18.482 64.098 1.00 48.74 135 LYS A C 1
ATOM 629 O O . LYS A 1 78 ? -20.200 19.414 64.715 1.00 58.37 135 LYS A O 1
ATOM 635 N N . GLN A 1 79 ? -20.237 17.230 64.104 1.00 35.49 136 GLN A N 1
ATOM 636 C CA . GLN A 1 79 ? -19.017 16.830 64.832 1.00 42.44 136 GLN A CA 1
ATOM 637 C C . GLN A 1 79 ? -17.748 17.519 64.329 1.00 43.15 136 GLN A C 1
ATOM 638 O O . GLN A 1 79 ? -16.897 17.897 65.129 1.00 46.26 136 GLN A O 1
ATOM 644 N N . THR A 1 80 ? -17.634 17.673 63.010 1.00 39.87 137 THR A N 1
ATOM 645 C CA . THR A 1 80 ? -16.462 18.287 62.391 1.00 47.80 137 THR A CA 1
ATOM 646 C C . THR A 1 80 ? -16.433 19.777 62.680 1.00 34.41 137 THR A C 1
ATOM 647 O O . THR A 1 80 ? -15.376 20.307 62.996 1.00 48.22 137 THR A O 1
ATOM 651 N N . LEU A 1 81 ? -17.603 20.416 62.624 1.00 41.01 138 LEU A N 1
ATOM 652 C CA . LEU A 1 81 ? -17.777 21.820 62.993 1.00 50.91 138 LEU A CA 1
ATOM 653 C C . LEU A 1 81 ? -17.346 22.092 64.427 1.00 54.03 138 LEU A C 1
ATOM 654 O O . LEU A 1 81 ? -16.611 23.047 64.669 1.00 57.08 138 LEU A O 1
ATOM 659 N N . GLU A 1 82 ? -17.815 21.243 65.353 1.00 56.76 139 GLU A N 1
ATOM 660 C CA . GLU A 1 82 ? -17.521 21.313 66.795 1.00 63.21 139 GLU A CA 1
ATOM 661 C C . GLU A 1 82 ? -16.027 21.206 67.072 1.00 61.37 139 GLU A C 1
ATOM 662 O O . GLU A 1 82 ? -15.473 22.030 67.795 1.00 59.44 139 GLU A O 1
ATOM 668 N N . ARG A 1 83 ? -15.393 20.187 66.489 1.00 51.02 140 ARG A N 1
ATOM 669 C CA . ARG A 1 83 ? -13.957 19.964 66.625 1.00 42.34 140 ARG A CA 1
ATOM 670 C C . ARG A 1 83 ? -13.180 21.138 66.035 1.00 48.65 140 ARG A C 1
ATOM 671 O O . ARG A 1 83 ? -12.227 21.606 66.643 1.00 60.70 140 ARG A O 1
ATOM 679 N N . LEU A 1 84 ? -13.606 21.628 64.869 1.00 45.77 141 LEU A N 1
ATOM 680 C CA . LEU A 1 84 ? -12.947 22.770 64.223 1.00 48.22 141 LEU A CA 1
ATOM 681 C C . LEU A 1 84 ? -13.007 24.044 65.064 1.00 59.10 141 LEU A C 1
ATOM 682 O O . LEU A 1 84 ? -11.983 24.692 65.265 1.00 51.63 141 LEU A O 1
ATOM 687 N N . GLN A 1 85 ? -14.200 24.388 65.555 1.00 65.44 142 GLN A N 1
ATOM 688 C CA . GLN A 1 85 ? -14.393 25.599 66.360 1.00 64.79 142 GLN A CA 1
ATOM 689 C C . GLN A 1 85 ? -13.640 25.597 67.703 1.00 62.38 142 GLN A C 1
ATOM 690 O O . GLN A 1 85 ? -13.338 26.667 68.215 1.00 72.40 142 GLN A O 1
ATOM 696 N N . LYS A 1 86 ? -13.290 24.411 68.217 1.00 52.55 143 LYS A N 1
ATOM 697 C CA . LYS A 1 86 ? -12.471 24.257 69.430 1.00 54.64 143 LYS A CA 1
ATOM 698 C C . LYS A 1 86 ? -10.969 24.342 69.118 1.00 63.94 143 LYS A C 1
ATOM 699 O O . LYS A 1 86 ? -10.190 24.805 69.953 1.00 58.45 143 LYS A O 1
ATOM 705 N N . LEU A 1 87 ? -10.584 23.889 67.917 1.00 59.77 144 LEU A N 1
ATOM 706 C CA . LEU A 1 87 ? -9.187 23.889 67.436 1.00 64.06 144 LEU A CA 1
ATOM 707 C C . LEU A 1 87 ? -8.743 25.207 66.785 1.00 60.74 144 LEU A C 1
ATOM 708 O O . LEU A 1 87 ? -7.559 25.527 66.770 1.00 66.92 144 LEU A O 1
ATOM 713 N N . ALA A 1 88 ? -9.708 25.946 66.244 1.00 61.54 145 ALA A N 1
ATOM 714 C CA . ALA A 1 88 ? -9.487 27.208 65.526 1.00 62.22 145 ALA A CA 1
ATOM 715 C C . ALA A 1 88 ? -8.826 28.340 66.316 1.00 67.69 145 ALA A C 1
ATOM 716 O O . ALA A 1 88 ? -9.075 28.512 67.511 1.00 74.13 145 ALA A O 1
ATOM 718 N N . ASP A 1 89 ? -8.028 29.126 65.590 1.00 67.59 146 ASP A N 1
ATOM 719 C CA . ASP A 1 89 ? -7.381 30.340 66.076 1.00 62.19 146 ASP A CA 1
ATOM 720 C C . ASP A 1 89 ? -8.418 31.477 65.931 1.00 77.44 146 ASP A C 1
ATOM 721 O O . ASP A 1 89 ? -9.477 31.282 65.327 1.00 87.83 146 ASP A O 1
ATOM 726 N N . GLU A 1 90 ? -8.099 32.649 66.484 1.00 82.86 147 GLU A N 1
ATOM 727 C CA . GLU A 1 90 ? -8.958 33.845 66.468 1.00 95.85 147 GLU A CA 1
ATOM 728 C C . GLU A 1 90 ? -9.345 34.323 65.042 1.00 92.29 147 GLU A C 1
ATOM 729 O O . GLU A 1 90 ? -10.509 34.625 64.783 1.00 90.24 147 GLU A O 1
ATOM 735 N N . LYS A 1 91 ? -8.357 34.344 64.141 1.00 92.51 148 LYS A N 1
ATOM 736 C CA . LYS A 1 91 ? -8.462 34.792 62.738 1.00 94.31 148 LYS A CA 1
ATOM 737 C C . LYS A 1 91 ? -9.401 33.954 61.836 1.00 83.00 148 LYS A C 1
ATOM 738 O O . LYS A 1 91 ? -10.152 34.519 61.035 1.00 79.79 148 LYS A O 1
ATOM 744 N N . VAL A 1 92 ? -9.342 32.622 61.964 1.00 66.76 149 VAL A N 1
ATOM 745 C CA . VAL A 1 92 ? -10.098 31.685 61.099 1.00 68.85 149 VAL A CA 1
ATOM 746 C C . VAL A 1 92 ? -11.656 31.692 61.178 1.00 60.41 149 VAL A C 1
ATOM 747 O O . VAL A 1 92 ? -12.270 31.563 62.247 1.00 57.06 149 VAL A O 1
ATOM 751 N N . LYS A 1 93 ? -12.238 31.875 59.990 1.00 48.21 150 LYS A N 1
ATOM 752 C CA . LYS A 1 93 ? -13.675 31.986 59.728 1.00 51.82 150 LYS A CA 1
ATOM 753 C C . LYS A 1 93 ? -14.246 30.629 59.286 1.00 49.33 150 LYS A C 1
ATOM 754 O O . LYS A 1 93 ? -14.061 30.206 58.140 1.00 45.85 150 LYS A O 1
ATOM 760 N N . ILE A 1 94 ? -14.915 29.950 60.219 1.00 49.87 151 ILE A N 1
ATOM 761 C CA . ILE A 1 94 ? -15.517 28.631 59.975 1.00 56.92 151 ILE A CA 1
ATOM 762 C C . ILE A 1 94 ? -17.050 28.708 60.042 1.00 51.11 151 ILE A C 1
ATOM 763 O O . ILE A 1 94 ? -17.598 29.273 60.984 1.00 59.85 151 ILE A O 1
ATOM 768 N N . PHE A 1 95 ? -17.717 28.161 59.023 1.00 50.86 152 PHE A N 1
ATOM 769 C CA . PHE A 1 95 ? -19.180 28.120 58.928 1.00 36.45 152 PHE A CA 1
ATOM 770 C C . PHE A 1 95 ? -19.649 26.758 58.421 1.00 42.20 152 PHE A C 1
ATOM 771 O O . PHE A 1 95 ? -19.058 26.191 57.502 1.00 41.98 152 PHE A O 1
ATOM 779 N N . GLY A 1 96 ? -20.719 26.250 59.027 1.00 49.30 153 GLY A N 1
ATOM 780 C CA . GLY A 1 96 ? -21.329 24.992 58.625 1.00 54.48 153 GLY A CA 1
ATOM 781 C C . GLY A 1 96 ? -22.802 25.128 58.269 1.00 58.11 153 GLY A C 1
ATOM 782 O O . GLY A 1 96 ? -23.411 26.159 58.560 1.00 47.45 153 GLY A O 1
ATOM 783 N N . PHE A 1 97 ? -23.368 24.094 57.636 1.00 52.79 154 PHE A N 1
ATOM 784 C CA . PHE A 1 97 ? -24.792 24.067 57.253 1.00 46.16 154 PHE A CA 1
ATOM 785 C C . PHE A 1 97 ? -25.342 22.643 57.152 1.00 47.20 154 PHE A C 1
ATOM 786 O O . PHE A 1 97 ? -24.727 21.754 56.562 1.00 52.53 154 PHE A O 1
ATOM 794 N N . TYR A 1 98 ? -26.526 22.478 57.731 1.00 45.46 155 TYR A N 1
ATOM 795 C CA . TYR A 1 98 ? -27.364 21.283 57.623 1.00 56.04 155 TYR A CA 1
ATOM 796 C C . TYR A 1 98 ? -28.814 21.781 57.781 1.00 77.31 155 TYR A C 1
ATOM 797 O O . TYR A 1 98 ? -29.032 22.859 58.349 1.00 77.52 155 TYR A O 1
ATOM 806 N N . SER A 1 99 ? -29.786 21.046 57.236 1.00 75.96 156 SER A N 1
ATOM 807 C CA . SER A 1 99 ? -31.189 21.488 57.244 1.00 74.00 156 SER A CA 1
ATOM 808 C C . SER A 1 99 ? -31.867 21.620 58.626 1.00 68.64 156 SER A C 1
ATOM 809 O O . SER A 1 99 ? -32.726 22.487 58.790 1.00 59.76 156 SER A O 1
ATOM 812 N N . SER A 1 100 ? -31.458 20.804 59.604 1.00 68.88 157 SER A N 1
ATOM 813 C CA . SER A 1 100 ? -32.001 20.856 60.973 1.00 72.46 157 SER A CA 1
ATOM 814 C C . SER A 1 100 ? -31.407 21.988 61.847 1.00 78.63 157 SER A C 1
ATOM 815 O O . SER A 1 100 ? -31.655 22.047 63.054 1.00 92.55 157 SER A O 1
ATOM 818 N N . MET A 1 101 ? -30.644 22.885 61.219 1.00 71.45 158 MET A N 1
ATOM 819 C CA . MET A 1 101 ? -29.988 24.026 61.878 1.00 68.14 158 MET A CA 1
ATOM 820 C C . MET A 1 101 ? -30.986 25.143 62.222 1.00 68.21 158 MET A C 1
ATOM 821 O O . MET A 1 101 ? -32.038 25.233 61.587 1.00 69.26 158 MET A O 1
ATOM 826 N N . LYS A 1 102 ? -30.650 25.977 63.218 1.00 75.13 159 LYS A N 1
ATOM 827 C CA . LYS A 1 102 ? -31.448 27.154 63.614 1.00 80.08 159 LYS A CA 1
ATOM 828 C C . LYS A 1 102 ? -31.379 28.215 62.517 1.00 74.47 159 LYS A C 1
ATOM 829 O O . LYS A 1 102 ? -30.346 28.346 61.863 1.00 81.26 159 LYS A O 1
ATOM 835 N N . LYS A 1 103 ? -32.467 28.968 62.334 1.00 78.42 160 LYS A N 1
ATOM 836 C CA . LYS A 1 103 ? -32.548 30.037 61.333 1.00 85.18 160 LYS A CA 1
ATOM 837 C C . LYS A 1 103 ? -31.405 31.060 61.502 1.00 88.11 160 LYS A C 1
ATOM 838 O O . LYS A 1 103 ? -30.888 31.576 60.509 1.00 89.73 160 LYS A O 1
ATOM 844 N N . GLU A 1 104 ? -31.010 31.304 62.759 1.00 89.94 161 GLU A N 1
ATOM 845 C CA . GLU A 1 104 ? -29.891 32.182 63.145 1.00 84.61 161 GLU A CA 1
ATOM 846 C C . GLU A 1 104 ? -28.571 31.713 62.549 1.00 71.38 161 GLU A C 1
ATOM 847 O O . GLU A 1 104 ? -27.859 32.496 61.918 1.00 66.67 161 GLU A O 1
ATOM 853 N N . GLU A 1 105 ? -28.246 30.438 62.774 1.00 67.40 162 GLU A N 1
ATOM 854 C CA . GLU A 1 105 ? -27.011 29.844 62.265 1.00 71.33 162 GLU A CA 1
ATOM 855 C C . GLU A 1 105 ? -26.991 29.696 60.747 1.00 62.79 162 GLU A C 1
ATOM 856 O O . GLU A 1 105 ? -25.962 29.973 60.144 1.00 67.49 162 GLU A O 1
ATOM 862 N N . LYS A 1 106 ? -28.119 29.295 60.149 1.00 49.30 163 LYS A N 1
ATOM 863 C CA . LYS A 1 106 ? -28.250 29.168 58.693 1.00 53.39 163 LYS A CA 1
ATOM 864 C C . LYS A 1 106 ? -27.955 30.487 57.988 1.00 62.50 163 LYS A C 1
ATOM 865 O O . LYS A 1 106 ? -27.294 30.488 56.950 1.00 65.48 163 LYS A O 1
ATOM 871 N N . GLU A 1 107 ? -28.448 31.592 58.561 1.00 59.75 164 GLU A N 1
ATOM 872 C CA . GLU A 1 107 ? -28.285 32.940 57.996 1.00 68.09 164 GLU A CA 1
ATOM 873 C C . GLU A 1 107 ? -26.846 33.473 58.033 1.00 65.44 164 GLU A C 1
ATOM 874 O O . GLU A 1 107 ? -26.454 34.208 57.125 1.00 69.63 164 GLU A O 1
ATOM 880 N N . LYS A 1 108 ? -26.077 33.083 59.060 1.00 62.75 165 LYS A N 1
ATOM 881 C CA . LYS A 1 108 ? -24.646 33.398 59.182 1.00 66.21 165 LYS A CA 1
ATOM 882 C C . LYS A 1 108 ? -23.861 32.688 58.081 1.00 66.76 165 LYS A C 1
ATOM 883 O O . LYS A 1 108 ? -22.924 33.261 57.522 1.00 67.40 165 LYS A O 1
ATOM 889 N N . PHE A 1 109 ? -24.244 31.440 57.785 1.00 48.88 166 PHE A N 1
ATOM 890 C CA . PHE A 1 109 ? -23.616 30.641 56.721 1.00 52.57 166 PHE A CA 1
ATOM 891 C C . PHE A 1 109 ? -23.876 31.295 55.367 1.00 51.05 166 PHE A C 1
ATOM 892 O O . PHE A 1 109 ? -22.936 31.599 54.640 1.00 48.75 166 PHE A O 1
ATOM 900 N N . GLU A 1 110 ? -25.158 31.525 55.070 1.00 41.11 167 GLU A N 1
ATOM 901 C CA . GLU A 1 110 ? -25.634 32.097 53.806 1.00 53.68 167 GLU A CA 1
ATOM 902 C C . GLU A 1 110 ? -25.071 33.481 53.482 1.00 60.47 167 GLU A C 1
ATOM 903 O O . GLU A 1 110 ? -24.788 33.754 52.317 1.00 69.40 167 GLU A O 1
ATOM 909 N N . LYS A 1 111 ? -24.911 34.326 54.509 1.00 63.60 168 LYS A N 1
ATOM 910 C CA . LYS A 1 111 ? -24.344 35.676 54.382 1.00 71.49 168 LYS A CA 1
ATOM 911 C C . LYS A 1 111 ? -22.891 35.619 53.927 1.00 67.99 168 LYS A C 1
ATOM 912 O O . LYS A 1 111 ? -22.554 36.195 52.894 1.00 74.23 168 LYS A O 1
ATOM 918 N N . SER A 1 112 ? -22.050 34.917 54.695 1.00 52.77 169 SER A N 1
ATOM 919 C CA . SER A 1 112 ? -20.620 34.776 54.404 1.00 62.43 169 SER A CA 1
ATOM 920 C C . SER A 1 112 ? -20.327 33.947 53.147 1.00 57.00 169 SER A C 1
ATOM 921 O O . SER A 1 112 ? -19.339 34.218 52.468 1.00 60.04 169 SER A O 1
ATOM 924 N N . PHE A 1 113 ? -21.185 32.964 52.841 1.00 43.58 170 PHE A N 1
ATOM 925 C CA . PHE A 1 113 ? -21.083 32.144 51.619 1.00 52.46 170 PHE A CA 1
ATOM 926 C C . PHE A 1 113 ? -21.212 33.064 50.409 1.00 61.17 170 PHE A C 1
ATOM 927 O O . PHE A 1 113 ? -20.378 33.007 49.516 1.00 75.60 170 PHE A O 1
ATOM 935 N N . GLU A 1 114 ? -22.219 33.944 50.428 1.00 58.72 171 GLU A N 1
ATOM 936 C CA . GLU A 1 114 ? -22.473 34.939 49.373 1.00 69.03 171 GLU A CA 1
ATOM 937 C C . GLU A 1 114 ? -21.384 36.032 49.287 1.00 71.38 171 GLU A C 1
ATOM 938 O O . GLU A 1 114 ? -20.964 36.395 48.188 1.00 78.60 171 GLU A O 1
ATOM 944 N N . GLU A 1 115 ? -20.948 36.536 50.450 1.00 62.95 172 GLU A N 1
ATOM 945 C CA . GLU A 1 115 ? -19.946 37.612 50.599 1.00 61.48 172 GLU A CA 1
ATOM 946 C C . GLU A 1 115 ? -18.476 37.158 50.465 1.00 76.95 172 GLU A C 1
ATOM 947 O O . GLU A 1 115 ? -17.573 37.998 50.461 1.00 77.45 172 GLU A O 1
ATOM 953 N N . ASP A 1 116 ? -18.262 35.839 50.373 1.00 73.22 173 ASP A N 1
ATOM 954 C CA . ASP A 1 116 ? -16.933 35.195 50.302 1.00 73.62 173 ASP A CA 1
ATOM 955 C C . ASP A 1 116 ? -16.047 35.431 51.548 1.00 70.25 173 ASP A C 1
ATOM 956 O O . ASP A 1 116 ? -14.819 35.394 51.459 1.00 76.63 173 ASP A O 1
ATOM 961 N N . ASP A 1 117 ? -16.706 35.638 52.697 1.00 70.76 174 ASP A N 1
ATOM 962 C CA . ASP A 1 117 ? -16.080 35.897 54.008 1.00 71.43 174 ASP A CA 1
ATOM 963 C C . ASP A 1 117 ? -15.950 34.614 54.856 1.00 64.77 174 ASP A C 1
ATOM 964 O O . ASP A 1 117 ? -16.487 34.522 55.962 1.00 65.47 174 ASP A O 1
ATOM 969 N N . TYR A 1 118 ? -15.234 33.629 54.320 1.00 60.76 175 TYR A N 1
ATOM 970 C CA . TYR A 1 118 ? -15.010 32.358 55.010 1.00 53.82 175 TYR A CA 1
ATOM 971 C C . TYR A 1 118 ? -13.632 31.808 54.660 1.00 54.08 175 TYR A C 1
ATOM 972 O O . TYR A 1 118 ? -13.047 32.195 53.650 1.00 55.24 175 TYR A O 1
ATOM 981 N N . HIS A 1 119 ? -13.138 30.911 55.514 1.00 43.70 176 HIS A N 1
ATOM 982 C CA . HIS A 1 119 ? -11.914 30.151 55.296 1.00 44.44 176 HIS A CA 1
ATOM 983 C C . HIS A 1 119 ? -12.323 28.694 55.098 1.00 53.16 176 HIS A C 1
ATOM 984 O O . HIS A 1 119 ? -11.866 28.048 54.160 1.00 45.55 176 HIS A O 1
ATOM 991 N N . ILE A 1 120 ? -13.192 28.188 55.978 1.00 46.87 177 ILE A N 1
ATOM 992 C CA . ILE A 1 120 ? -13.639 26.789 55.935 1.00 42.06 177 ILE A CA 1
ATOM 993 C C . ILE A 1 120 ? -15.172 26.659 55.953 1.00 41.97 177 ILE A C 1
ATOM 994 O O . ILE A 1 120 ? -15.846 27.238 56.811 1.00 47.62 177 ILE A O 1
ATOM 999 N N . LEU A 1 121 ? -15.700 25.884 55.004 1.00 40.85 178 LEU A N 1
ATOM 1000 C CA . LEU A 1 121 ? -17.125 25.539 54.945 1.00 31.27 178 LEU A CA 1
ATOM 1001 C C . LEU A 1 121 ? -17.281 24.024 55.157 1.00 40.34 178 LEU A C 1
ATOM 1002 O O . LEU A 1 121 ? -16.477 23.250 54.637 1.00 43.65 178 LEU A O 1
ATOM 1007 N N . VAL A 1 122 ? -18.287 23.629 55.946 1.00 36.68 179 VAL A N 1
ATOM 1008 C CA . VAL A 1 122 ? -18.607 22.226 56.271 1.00 38.90 179 VAL A CA 1
ATOM 1009 C C . VAL A 1 122 ? -20.107 22.036 55.980 1.00 36.51 179 VAL A C 1
ATOM 1010 O O . VAL A 1 122 ? -20.937 22.771 56.503 1.00 38.50 179 VAL A O 1
ATOM 1014 N N . PHE A 1 123 ? -20.427 21.103 55.082 1.00 43.08 180 PHE A N 1
ATOM 1015 C CA . PHE A 1 123 ? -21.797 20.822 54.625 1.00 29.26 180 PHE A CA 1
ATOM 1016 C C . PHE A 1 123 ? -21.875 19.368 54.120 1.00 33.49 180 PHE A C 1
ATOM 1017 O O . PHE A 1 123 ? -20.866 18.668 54.142 1.00 37.54 180 PHE A O 1
ATOM 1025 N N . SER A 1 124 ? -23.059 18.909 53.703 1.00 30.82 181 SER A N 1
ATOM 1026 C CA . SER A 1 124 ? -23.258 17.519 53.255 1.00 43.00 181 SER A CA 1
ATOM 1027 C C . SER A 1 124 ? -23.352 17.350 51.738 1.00 39.15 181 SER A C 1
ATOM 1028 O O . SER A 1 124 ? -23.372 18.330 50.994 1.00 42.24 181 SER A O 1
ATOM 1031 N N . THR A 1 125 ? -23.430 16.092 51.310 1.00 36.22 182 THR A N 1
ATOM 1032 C CA . THR A 1 125 ? -23.612 15.758 49.909 1.00 40.23 182 THR A CA 1
ATOM 1033 C C . THR A 1 125 ? -24.997 16.248 49.417 1.00 45.46 182 THR A C 1
ATOM 1034 O O . THR A 1 125 ? -25.124 16.648 48.264 1.00 59.05 182 THR A O 1
ATOM 1038 N N . GLN A 1 126 ? -25.980 16.296 50.328 1.00 44.54 183 GLN A N 1
ATOM 1039 C CA . GLN A 1 126 ? -27.321 16.871 50.094 1.00 41.87 183 GLN A CA 1
ATOM 1040 C C . GLN A 1 126 ? -27.258 18.375 49.771 1.00 52.02 183 GLN A C 1
ATOM 1041 O O . GLN A 1 126 ? -27.933 18.820 48.846 1.00 67.00 183 GLN A O 1
ATOM 1047 N N . PHE A 1 127 ? -26.434 19.132 50.510 1.00 54.56 184 PHE A N 1
ATOM 1048 C CA . PHE A 1 127 ? -26.169 20.559 50.235 1.00 51.94 184 PHE A CA 1
ATOM 1049 C C . PHE A 1 127 ? -25.583 20.761 48.834 1.00 43.46 184 PHE A C 1
ATOM 1050 O O . PHE A 1 127 ? -25.946 21.706 48.131 1.00 52.96 184 PHE A O 1
ATOM 1058 N N . VAL A 1 128 ? -24.666 19.874 48.443 1.00 47.15 185 VAL A N 1
ATOM 1059 C CA . VAL A 1 128 ? -24.061 19.917 47.110 1.00 56.10 185 VAL A CA 1
ATOM 1060 C C . VAL A 1 128 ? -25.122 19.756 46.007 1.00 59.36 185 VAL A C 1
ATOM 1061 O O . VAL A 1 128 ? -25.097 20.521 45.051 1.00 66.69 185 VAL A O 1
ATOM 1065 N N . SER A 1 129 ? -26.072 18.824 46.182 1.00 52.61 186 SER A N 1
ATOM 1066 C CA . SER A 1 129 ? -27.184 18.573 45.241 1.00 63.98 186 SER A CA 1
ATOM 1067 C C . SER A 1 129 ? -28.103 19.777 45.069 1.00 66.57 186 SER A C 1
ATOM 1068 O O . SER A 1 129 ? -28.536 20.077 43.957 1.00 69.48 186 SER A O 1
ATOM 1071 N N . LYS A 1 130 ? -28.411 20.438 46.185 1.00 53.96 187 LYS A N 1
ATOM 1072 C CA . LYS A 1 130 ? -29.317 21.585 46.220 1.00 50.78 187 LYS A CA 1
ATOM 1073 C C . LYS A 1 130 ? -28.645 22.907 45.774 1.00 59.59 187 LYS A C 1
ATOM 1074 O O . LYS A 1 130 ? -29.344 23.825 45.347 1.00 69.86 187 LYS A O 1
ATOM 1080 N N . ASN A 1 131 ? -27.309 22.983 45.835 1.00 54.79 188 ASN A N 1
ATOM 1081 C CA . ASN A 1 131 ? -26.568 24.215 45.519 1.00 51.45 188 ASN A CA 1
ATOM 1082 C C . ASN A 1 131 ? -25.475 24.097 44.424 1.00 46.72 188 ASN A C 1
ATOM 1083 O O . ASN A 1 131 ? -24.502 24.851 44.474 1.00 48.75 188 ASN A O 1
ATOM 1088 N N . ARG A 1 132 ? -25.634 23.189 43.447 1.00 43.32 189 ARG A N 1
ATOM 1089 C CA . ARG A 1 132 ? -24.626 23.001 42.378 1.00 58.17 189 ARG A CA 1
ATOM 1090 C C . ARG A 1 132 ? -24.237 24.302 41.670 1.00 59.78 189 ARG A C 1
ATOM 1091 O O . ARG A 1 132 ? -23.045 24.569 41.516 1.00 56.34 189 ARG A O 1
ATOM 1099 N N . GLU A 1 133 ? -25.233 25.089 41.237 1.00 47.13 190 GLU A N 1
ATOM 1100 C CA . GLU A 1 133 ? -25.003 26.349 40.505 1.00 55.65 190 GLU A CA 1
ATOM 1101 C C . GLU A 1 133 ? -24.135 27.344 41.293 1.00 63.32 190 GLU A C 1
ATOM 1102 O O . GLU A 1 133 ? -23.080 27.732 40.797 1.00 73.15 190 GLU A O 1
ATOM 1108 N N . LYS A 1 134 ? -24.559 27.713 42.511 1.00 53.90 191 LYS A N 1
ATOM 1109 C CA . LYS A 1 134 ? -23.801 28.608 43.409 1.00 57.38 191 LYS A CA 1
ATOM 1110 C C . LYS A 1 134 ? -22.380 28.116 43.754 1.00 54.57 191 LYS A C 1
ATOM 1111 O O . LYS A 1 134 ? -21.457 28.930 43.816 1.00 57.42 191 LYS A O 1
ATOM 1117 N N . LEU A 1 135 ? -22.217 26.804 43.982 1.00 57.92 192 LEU A N 1
ATOM 1118 C CA . LEU A 1 135 ? -20.911 26.177 44.293 1.00 60.18 192 LEU A CA 1
ATOM 1119 C C . LEU A 1 135 ? -19.932 26.139 43.117 1.00 62.22 192 LEU A C 1
ATOM 1120 O O . LEU A 1 135 ? -18.731 26.330 43.309 1.00 63.80 192 LEU A O 1
ATOM 1125 N N . SER A 1 136 ? -20.442 25.879 41.914 1.00 57.18 193 SER A N 1
ATOM 1126 C CA . SER A 1 136 ? -19.617 25.839 40.702 1.00 59.04 193 SER A CA 1
ATOM 1127 C C . SER A 1 136 ? -19.077 27.235 40.292 1.00 49.55 193 SER A C 1
ATOM 1128 O O . SER A 1 136 ? -18.245 27.351 39.390 1.00 56.49 193 SER A O 1
ATOM 1131 N N . GLN A 1 137 ? -19.563 28.278 40.968 1.00 59.90 194 GLN A N 1
ATOM 1132 C CA . GLN A 1 137 ? -19.147 29.672 40.763 1.00 71.54 194 GLN A CA 1
ATOM 1133 C C . GLN A 1 137 ? -18.034 30.054 41.741 1.00 66.95 194 GLN A C 1
ATOM 1134 O O . GLN A 1 137 ? -17.556 31.194 41.737 1.00 62.32 194 GLN A O 1
ATOM 1140 N N . LYS A 1 138 ? -17.630 29.081 42.565 1.00 63.51 195 LYS A N 1
ATOM 1141 C CA . LYS A 1 138 ? -16.608 29.266 43.606 1.00 52.96 195 LYS A CA 1
ATOM 1142 C C . LYS A 1 138 ? -15.363 28.428 43.389 1.00 47.51 195 LYS A C 1
ATOM 1143 O O . LYS A 1 138 ? -15.436 27.337 42.835 1.00 48.01 195 LYS A O 1
ATOM 1149 N N . ARG A 1 139 ? -14.224 28.968 43.819 1.00 40.23 196 ARG A N 1
ATOM 1150 C CA . ARG A 1 139 ? -12.969 28.231 43.814 1.00 49.07 196 ARG A CA 1
ATOM 1151 C C . ARG A 1 139 ? -12.471 28.014 45.243 1.00 47.48 196 ARG A C 1
ATOM 1152 O O . ARG A 1 139 ? -12.300 28.971 46.003 1.00 41.76 196 ARG A O 1
ATOM 1160 N N . PHE A 1 140 ? -12.248 26.745 45.586 1.00 42.54 197 PHE A N 1
ATOM 1161 C CA . PHE A 1 140 ? -11.691 26.331 46.875 1.00 29.31 197 PHE A CA 1
ATOM 1162 C C . PHE A 1 140 ? -10.283 25.786 46.628 1.00 36.69 197 PHE A C 1
ATOM 1163 O O . PHE A 1 140 ? -10.047 25.099 45.634 1.00 43.25 197 PHE A O 1
ATOM 1171 N N . ASP A 1 141 ? -9.357 26.095 47.533 1.00 38.05 198 ASP A N 1
ATOM 1172 C CA . ASP A 1 141 ? -8.002 25.557 47.484 1.00 33.51 198 ASP A CA 1
ATOM 1173 C C . ASP A 1 141 ? -7.979 24.087 47.846 1.00 40.81 198 ASP A C 1
ATOM 1174 O O . ASP A 1 141 ? -7.072 23.358 47.443 1.00 38.15 198 ASP A O 1
ATOM 1179 N N . PHE A 1 142 ? -8.999 23.662 48.594 1.00 38.24 199 PHE A N 1
ATOM 1180 C CA . PHE A 1 142 ? -9.120 22.278 49.079 1.00 37.28 199 PHE A CA 1
ATOM 1181 C C . PHE A 1 142 ? -10.582 21.834 49.175 1.00 39.82 199 PHE A C 1
ATOM 1182 O O . PHE A 1 142 ? -11.401 22.507 49.799 1.00 47.25 199 PHE A O 1
ATOM 1190 N N . VAL A 1 143 ? -10.895 20.708 48.539 1.00 31.59 200 VAL A N 1
ATOM 1191 C CA . VAL A 1 143 ? -12.215 20.088 48.668 1.00 34.09 200 VAL A CA 1
ATOM 1192 C C . VAL A 1 143 ? -12.011 18.654 49.149 1.00 43.10 200 VAL A C 1
ATOM 1193 O O . VAL A 1 143 ? -11.321 17.863 48.505 1.00 37.24 200 VAL A O 1
ATOM 1197 N N . PHE A 1 144 ? -12.560 18.356 50.323 1.00 41.64 201 PHE A N 1
ATOM 1198 C CA . PHE A 1 144 ? -12.455 17.028 50.929 1.00 36.48 201 PHE A CA 1
ATOM 1199 C C . PHE A 1 144 ? -13.810 16.339 50.854 1.00 44.14 201 PHE A C 1
ATOM 1200 O O . PHE A 1 144 ? -14.802 16.860 51.373 1.00 42.99 201 PHE A O 1
ATOM 1208 N N . VAL A 1 145 ? -13.862 15.197 50.167 1.00 37.62 202 VAL A N 1
ATOM 1209 C CA . VAL A 1 145 ? -15.118 14.458 50.035 1.00 43.23 202 VAL A CA 1
ATOM 1210 C C . VAL A 1 145 ? -15.062 13.124 50.775 1.00 52.25 202 VAL A C 1
ATOM 1211 O O . VAL A 1 145 ? -14.334 12.214 50.372 1.00 46.51 202 VAL A O 1
ATOM 1215 N N . ASP A 1 146 ? -15.838 13.030 51.858 1.00 52.32 203 ASP A N 1
ATOM 1216 C CA . ASP A 1 146 ? -15.977 11.790 52.632 1.00 71.74 203 ASP A CA 1
ATOM 1217 C C . ASP A 1 146 ? -16.725 10.705 51.810 1.00 75.74 203 ASP A C 1
ATOM 1218 O O . ASP A 1 146 ? -16.211 9.595 51.681 1.00 90.56 203 ASP A O 1
ATOM 1223 N N . ASP A 1 147 ? -17.875 11.042 51.195 1.00 73.16 204 ASP A N 1
ATOM 1224 C CA . ASP A 1 147 ? -18.706 10.114 50.355 1.00 81.84 204 ASP A CA 1
ATOM 1225 C C . ASP A 1 147 ? -18.274 10.009 48.863 1.00 98.00 204 ASP A C 1
ATOM 1226 O O . ASP A 1 147 ? -18.476 10.932 48.069 1.00 107.28 204 ASP A O 1
ATOM 1231 N N . VAL A 1 148 ? -17.722 8.852 48.507 1.00 86.04 205 VAL A N 1
ATOM 1232 C CA . VAL A 1 148 ? -17.268 8.541 47.151 1.00 89.12 205 VAL A CA 1
ATOM 1233 C C . VAL A 1 148 ? -18.433 8.288 46.174 1.00 94.53 205 VAL A C 1
ATOM 1234 O O . VAL A 1 148 ? -18.452 8.861 45.086 1.00 98.14 205 VAL A O 1
ATOM 1238 N N . ASP A 1 149 ? -19.393 7.447 46.576 1.00 91.89 206 ASP A N 1
ATOM 1239 C CA . ASP A 1 149 ? -20.582 7.118 45.774 1.00 98.77 206 ASP A CA 1
ATOM 1240 C C . ASP A 1 149 ? -21.387 8.358 45.342 1.00 96.16 206 ASP A C 1
ATOM 1241 O O . ASP A 1 149 ? -21.892 8.383 44.220 1.00 86.43 206 ASP A O 1
ATOM 1246 N N . ALA A 1 150 ? -21.473 9.376 46.210 1.00 91.53 207 ALA A N 1
ATOM 1247 C CA . ALA A 1 150 ? -22.149 10.650 45.906 1.00 90.59 207 ALA A CA 1
ATOM 1248 C C . ALA A 1 150 ? -21.493 11.412 44.739 1.00 103.73 207 ALA A C 1
ATOM 1249 O O . ALA A 1 150 ? -22.194 12.007 43.921 1.00 104.59 207 ALA A O 1
ATOM 1251 N N . VAL A 1 151 ? -20.157 11.365 44.682 1.00 108.79 208 VAL A N 1
ATOM 1252 C CA . VAL A 1 151 ? -19.312 11.940 43.621 1.00 113.67 208 VAL A CA 1
ATOM 1253 C C . VAL A 1 151 ? -19.678 11.347 42.251 1.00 117.00 208 VAL A C 1
ATOM 1254 O O . VAL A 1 151 ? -19.756 12.060 41.244 1.00 120.31 208 VAL A O 1
ATOM 1258 N N . LEU A 1 152 ? -19.919 10.034 42.245 1.00 110.08 209 LEU A N 1
ATOM 1259 C CA . LEU A 1 152 ? -20.139 9.246 41.029 1.00 105.29 209 LEU A CA 1
ATOM 1260 C C . LEU A 1 152 ? -21.596 8.834 40.714 1.00 115.02 209 LEU A C 1
ATOM 1261 O O . LEU A 1 152 ? -21.829 8.268 39.647 1.00 124.51 209 LEU A O 1
ATOM 1266 N N . LYS A 1 153 ? -22.547 9.123 41.619 1.00 117.88 210 LYS A N 1
ATOM 1267 C CA . LYS A 1 153 ? -23.983 8.836 41.418 1.00 123.41 210 LYS A CA 1
ATOM 1268 C C . LYS A 1 153 ? -24.494 9.593 40.193 1.00 122.72 210 LYS A C 1
ATOM 1269 O O . LYS A 1 153 ? -25.159 9.018 39.328 1.00 113.91 210 LYS A O 1
ATOM 1275 N N . ALA A 1 154 ? -24.144 10.879 40.131 1.00 127.48 211 ALA A N 1
ATOM 1276 C CA . ALA A 1 154 ? -24.500 11.785 39.034 1.00 131.24 211 ALA A CA 1
ATOM 1277 C C . ALA A 1 154 ? -23.234 12.297 38.325 1.00 131.85 211 ALA A C 1
ATOM 1278 O O . ALA A 1 154 ? -22.263 12.657 38.994 1.00 132.65 211 ALA A O 1
ATOM 1280 N N . SER A 1 155 ? -23.250 12.318 36.987 1.00 128.07 212 SER A N 1
ATOM 1281 C CA . SER A 1 155 ? -22.139 12.836 36.172 1.00 123.61 212 SER A CA 1
ATOM 1282 C C . SER A 1 155 ? -21.949 14.344 36.412 1.00 117.36 212 SER A C 1
ATOM 1283 O O . SER A 1 155 ? -20.835 14.865 36.320 1.00 118.21 212 SER A O 1
ATOM 1286 N N . ARG A 1 156 ? -23.064 14.999 36.753 1.00 109.22 213 ARG A N 1
ATOM 1287 C CA . ARG A 1 156 ? -23.176 16.412 37.138 1.00 108.47 213 ARG A CA 1
ATOM 1288 C C . ARG A 1 156 ? -22.362 16.698 38.407 1.00 96.69 213 ARG A C 1
ATOM 1289 O O . ARG A 1 156 ? -21.882 17.821 38.602 1.00 86.94 213 ARG A O 1
ATOM 1297 N N . ASN A 1 157 ? -22.226 15.666 39.253 1.00 90.83 214 ASN A N 1
ATOM 1298 C CA . ASN A 1 157 ? -21.492 15.705 40.533 1.00 91.24 214 ASN A CA 1
ATOM 1299 C C . ASN A 1 157 ? -19.983 15.894 40.346 1.00 69.53 214 ASN A C 1
ATOM 1300 O O . ASN A 1 157 ? -19.383 16.760 40.980 1.00 56.67 214 ASN A O 1
ATOM 1305 N N . ILE A 1 158 ? -19.415 15.101 39.434 1.00 64.57 215 ILE A N 1
ATOM 1306 C CA . ILE A 1 158 ? -18.008 15.135 39.041 1.00 58.89 215 ILE A CA 1
ATOM 1307 C C . ILE A 1 158 ? -17.647 16.546 38.561 1.00 51.22 215 ILE A C 1
ATOM 1308 O O . ILE A 1 158 ? -16.651 17.115 39.006 1.00 47.11 215 ILE A O 1
ATOM 1313 N N . ASP A 1 159 ? -18.510 17.108 37.706 1.00 42.31 216 ASP A N 1
ATOM 1314 C CA . ASP A 1 159 ? -18.379 18.459 37.138 1.00 58.40 216 ASP A CA 1
ATOM 1315 C C . ASP A 1 159 ? -18.357 19.567 38.220 1.00 58.14 216 ASP A C 1
ATOM 1316 O O . ASP A 1 159 ? -17.535 20.486 38.140 1.00 53.52 216 ASP A O 1
ATOM 1321 N N . THR A 1 160 ? -19.269 19.461 39.201 1.00 48.84 217 THR A N 1
ATOM 1322 C CA . THR A 1 160 ? -19.422 20.396 40.328 1.00 49.06 217 THR A CA 1
ATOM 1323 C C . THR A 1 160 ? -18.136 20.411 41.152 1.00 46.77 217 THR A C 1
ATOM 1324 O O . THR A 1 160 ? -17.605 21.485 41.428 1.00 55.72 217 THR A O 1
ATOM 1328 N N . LEU A 1 161 ? -17.625 19.218 41.483 1.00 49.91 218 LEU A N 1
ATOM 1329 C CA . LEU A 1 161 ? -16.374 19.054 42.239 1.00 39.89 218 LEU A CA 1
ATOM 1330 C C . LEU A 1 161 ? -15.166 19.616 41.492 1.00 55.56 218 LEU A C 1
ATOM 1331 O O . LEU A 1 161 ? -14.328 20.270 42.109 1.00 59.62 218 LEU A O 1
ATOM 1336 N N . LEU A 1 162 ? -15.105 19.366 40.179 1.00 53.78 219 LEU A N 1
ATOM 1337 C CA . LEU A 1 162 ? -14.084 19.912 39.279 1.00 53.53 219 LEU A CA 1
ATOM 1338 C C . LEU A 1 162 ? -14.166 21.444 39.234 1.00 52.77 219 LEU A C 1
ATOM 1339 O O . LEU A 1 162 ? -13.142 22.127 39.262 1.00 62.92 219 LEU A O 1
ATOM 1344 N N . MET A 1 163 ? -15.385 21.981 39.159 1.00 50.00 220 MET A N 1
ATOM 1345 C CA . MET A 1 163 ? -15.579 23.434 39.160 1.00 44.62 220 MET A CA 1
ATOM 1346 C C . MET A 1 163 ? -15.245 24.080 40.510 1.00 49.16 220 MET A C 1
ATOM 1347 O O . MET A 1 163 ? -14.698 25.184 40.540 1.00 46.78 220 MET A O 1
ATOM 1352 N N . MET A 1 164 ? -15.523 23.364 41.603 1.00 32.51 221 MET A N 1
ATOM 1353 C CA . MET A 1 164 ? -15.201 23.814 42.963 1.00 44.20 221 MET A CA 1
ATOM 1354 C C . MET A 1 164 ? -13.690 23.930 43.222 1.00 42.29 221 MET A C 1
ATOM 1355 O O . MET A 1 164 ? -13.276 24.629 44.149 1.00 38.51 221 MET A O 1
ATOM 1360 N N . VAL A 1 165 ? -12.875 23.242 42.415 1.00 39.53 222 VAL A N 1
ATOM 1361 C CA . VAL A 1 165 ? -11.410 23.341 42.559 1.00 37.21 222 VAL A CA 1
ATOM 1362 C C . VAL A 1 165 ? -10.762 24.297 41.550 1.00 41.79 222 VAL A C 1
ATOM 1363 O O . VAL A 1 165 ? -9.537 24.383 41.443 1.00 48.61 222 VAL A O 1
ATOM 1367 N N . GLY A 1 166 ? -11.616 25.057 40.871 1.00 43.09 223 GLY A N 1
ATOM 1368 C CA . GLY A 1 166 ? -11.188 26.115 39.976 1.00 35.34 223 GLY A CA 1
ATOM 1369 C C . GLY A 1 166 ? -11.016 25.719 38.522 1.00 44.00 223 GLY A C 1
ATOM 1370 O O . GLY A 1 166 ? -10.325 26.425 37.783 1.00 40.06 223 GLY A O 1
ATOM 1371 N N . ILE A 1 167 ? -11.629 24.609 38.109 1.00 53.93 224 ILE A N 1
ATOM 1372 C CA . ILE A 1 167 ? -11.582 24.195 36.704 1.00 60.41 224 ILE A CA 1
ATOM 1373 C C . ILE A 1 167 ? -12.825 24.759 35.976 1.00 65.16 224 ILE A C 1
ATOM 1374 O O . ILE A 1 167 ? -13.956 24.371 36.282 1.00 58.24 224 ILE A O 1
ATOM 1379 N N . PRO A 1 168 ? -12.619 25.727 35.052 1.00 56.30 225 PRO A N 1
ATOM 1380 C CA . PRO A 1 168 ? -13.759 26.295 34.315 1.00 52.63 225 PRO A CA 1
ATOM 1381 C C . PRO A 1 168 ? -14.517 25.245 33.494 1.00 52.23 225 PRO A C 1
ATOM 1382 O O . PRO A 1 168 ? -13.914 24.296 32.985 1.00 56.72 225 PRO A O 1
ATOM 1386 N N . GLU A 1 169 ? -15.832 25.445 33.397 1.00 56.42 226 GLU A N 1
ATOM 1387 C CA . GLU A 1 169 ? -16.775 24.599 32.661 1.00 64.91 226 GLU A CA 1
ATOM 1388 C C . GLU A 1 169 ? -16.302 24.281 31.228 1.00 65.77 226 GLU A C 1
ATOM 1389 O O . GLU A 1 169 ? -16.418 23.141 30.776 1.00 72.14 226 GLU A O 1
ATOM 1395 N N . GLU A 1 170 ? -15.746 25.289 30.547 1.00 52.13 227 GLU A N 1
ATOM 1396 C CA . GLU A 1 170 ? -15.244 25.172 29.169 1.00 62.01 227 GLU A CA 1
ATOM 1397 C C . GLU A 1 170 ? -14.113 24.151 29.031 1.00 63.10 227 GLU A C 1
ATOM 1398 O O . GLU A 1 170 ? -14.062 23.438 28.031 1.00 70.47 227 GLU A O 1
ATOM 1404 N N . ILE A 1 171 ? -13.250 24.065 30.049 1.00 67.85 228 ILE A N 1
ATOM 1405 C CA . ILE A 1 171 ? -12.143 23.101 30.081 1.00 70.33 228 ILE A CA 1
ATOM 1406 C C . ILE A 1 171 ? -12.620 21.671 30.360 1.00 70.36 228 ILE A C 1
ATOM 1407 O O . ILE A 1 171 ? -12.085 20.739 29.765 1.00 61.89 228 ILE A O 1
ATOM 1412 N N . ILE A 1 172 ? -13.644 21.520 31.212 1.00 57.85 229 ILE A N 1
ATOM 1413 C CA . ILE A 1 172 ? -14.254 20.221 31.519 1.00 56.80 229 ILE A CA 1
ATOM 1414 C C . ILE A 1 172 ? -14.886 19.647 30.248 1.00 69.69 229 ILE A C 1
ATOM 1415 O O . ILE A 1 172 ? -14.703 18.466 29.947 1.00 70.71 229 ILE A O 1
ATOM 1420 N N . ARG A 1 173 ? -15.591 20.516 29.511 1.00 71.45 230 ARG A N 1
ATOM 1421 C CA . ARG A 1 173 ? -16.241 20.203 28.235 1.00 75.13 230 ARG A CA 1
ATOM 1422 C C . ARG A 1 173 ? -15.209 19.798 27.186 1.00 71.21 230 ARG A C 1
ATOM 1423 O O . ARG A 1 173 ? -15.386 18.762 26.550 1.00 70.47 230 ARG A O 1
ATOM 1431 N N . LYS A 1 174 ? -14.134 20.588 27.029 1.00 67.56 231 LYS A N 1
ATOM 1432 C CA . LYS A 1 174 ? -13.042 20.272 26.091 1.00 71.82 231 LYS A CA 1
ATOM 1433 C C . LYS A 1 174 ? -12.350 18.959 26.466 1.00 69.08 231 LYS A C 1
ATOM 1434 O O . LYS A 1 174 ? -12.158 18.115 25.597 1.00 70.83 231 LYS A O 1
ATOM 1440 N N . ALA A 1 175 ? -12.042 18.777 27.757 1.00 61.54 232 ALA A N 1
ATOM 1441 C CA . ALA A 1 175 ? -11.452 17.539 28.293 1.00 51.16 232 ALA A CA 1
ATOM 1442 C C . ALA A 1 175 ? -12.314 16.318 27.996 1.00 53.91 232 ALA A C 1
ATOM 1443 O O . ALA A 1 175 ? -11.811 15.325 27.475 1.00 56.47 232 ALA A O 1
ATOM 1445 N N . PHE A 1 176 ? -13.608 16.413 28.318 1.00 52.01 233 PHE A N 1
ATOM 1446 C CA . PHE A 1 176 ? -14.559 15.319 28.110 1.00 59.61 233 PHE A CA 1
ATOM 1447 C C . PHE A 1 176 ? -14.713 14.913 26.639 1.00 68.47 233 PHE A C 1
ATOM 1448 O O . PHE A 1 176 ? -14.762 13.719 26.339 1.00 65.95 233 PHE A O 1
ATOM 1456 N N . SER A 1 177 ? -14.781 15.921 25.761 1.00 74.24 234 SER A N 1
ATOM 1457 C CA . SER A 1 177 ? -14.894 15.792 24.303 1.00 67.14 234 SER A CA 1
ATOM 1458 C C . SER A 1 177 ? -13.703 15.038 23.715 1.00 73.62 234 SER A C 1
ATOM 1459 O O . SER A 1 177 ? -13.885 14.160 22.876 1.00 73.17 234 SER A O 1
ATOM 1462 N N . THR A 1 178 ? -12.496 15.367 24.180 1.00 70.96 235 THR A N 1
ATOM 1463 C CA . THR A 1 178 ? -11.265 14.646 23.811 1.00 70.61 235 THR A CA 1
ATOM 1464 C C . THR A 1 178 ? -11.165 13.203 24.346 1.00 63.68 235 THR A C 1
ATOM 1465 O O . THR A 1 178 ? -10.768 12.293 23.610 1.00 70.14 235 THR A O 1
ATOM 1469 N N . ILE A 1 179 ? -11.512 13.008 25.621 1.00 57.87 236 ILE A N 1
ATOM 1470 C CA . ILE A 1 179 ? -11.500 11.684 26.253 1.00 68.93 236 ILE A CA 1
ATOM 1471 C C . ILE A 1 179 ? -12.450 10.723 25.514 1.00 82.77 236 ILE A C 1
ATOM 1472 O O . ILE A 1 179 ? -12.061 9.589 25.221 1.00 87.81 236 ILE A O 1
ATOM 1477 N N . LYS A 1 180 ? -13.647 11.217 25.166 1.00 79.42 237 LYS A N 1
ATOM 1478 C CA . LYS A 1 180 ? -14.688 10.460 24.453 1.00 76.28 237 LYS A CA 1
ATOM 1479 C C . LYS A 1 180 ? -14.189 9.883 23.118 1.00 86.53 237 LYS A C 1
ATOM 1480 O O . LYS A 1 180 ? -14.571 8.772 22.756 1.00 101.54 237 LYS A O 1
ATOM 1486 N N . GLN A 1 181 ? -13.318 10.627 22.425 1.00 89.63 238 GLN A N 1
ATOM 1487 C CA . GLN A 1 181 ? -12.703 10.222 21.146 1.00 95.74 238 GLN A CA 1
ATOM 1488 C C . GLN A 1 181 ? -11.699 9.070 21.287 1.00 95.10 238 GLN A C 1
ATOM 1489 O O . GLN A 1 181 ? -11.388 8.391 20.306 1.00 104.94 238 GLN A O 1
ATOM 1495 N N . GLY A 1 182 ? -11.210 8.866 22.513 1.00 92.00 239 GLY A N 1
ATOM 1496 C CA . GLY A 1 182 ? -10.213 7.853 22.836 1.00 85.90 239 GLY A CA 1
ATOM 1497 C C . GLY A 1 182 ? -8.834 8.468 23.025 1.00 91.95 239 GLY A C 1
ATOM 1498 O O . GLY A 1 182 ? -7.825 7.755 23.028 1.00 87.36 239 GLY A O 1
ATOM 1499 N N . LYS A 1 183 ? -8.815 9.794 23.187 1.00 86.99 240 LYS A N 1
ATOM 1500 C CA . LYS A 1 183 ? -7.594 10.598 23.317 1.00 73.09 240 LYS A CA 1
ATOM 1501 C C . LYS A 1 183 ? -7.321 11.013 24.756 1.00 71.91 240 LYS A C 1
ATOM 1502 O O . LYS A 1 183 ? -8.194 10.924 25.621 1.00 72.33 240 LYS A O 1
ATOM 1508 N N . ILE A 1 184 ? -6.087 11.439 24.996 1.00 62.77 241 ILE A N 1
ATOM 1509 C CA . ILE A 1 184 ? -5.677 11.920 26.304 1.00 49.92 241 ILE A CA 1
ATOM 1510 C C . ILE A 1 184 ? -5.713 13.450 26.241 1.00 49.36 241 ILE A C 1
ATOM 1511 O O . ILE A 1 184 ? -5.140 14.045 25.328 1.00 56.03 241 ILE A O 1
ATOM 1516 N N . TYR A 1 185 ? -6.442 14.074 27.170 1.00 50.07 242 TYR A N 1
ATOM 1517 C CA . TYR A 1 185 ? -6.505 15.538 27.261 1.00 53.41 242 TYR A CA 1
ATOM 1518 C C . TYR A 1 185 ? -5.310 16.060 28.064 1.00 56.10 242 TYR A C 1
ATOM 1519 O O . TYR A 1 185 ? -4.996 15.516 29.120 1.00 56.66 242 TYR A O 1
ATOM 1528 N N . GLU A 1 186 ? -4.638 17.088 27.542 1.00 60.66 243 GLU A N 1
ATOM 1529 C CA . GLU A 1 186 ? -3.483 17.717 28.191 1.00 67.67 243 GLU A CA 1
ATOM 1530 C C . GLU A 1 186 ? -4.003 18.986 28.864 1.00 55.74 243 GLU A C 1
ATOM 1531 O O . GLU A 1 186 ? -4.334 19.956 28.186 1.00 61.38 243 GLU A O 1
ATOM 1537 N N . ARG A 1 187 ? -4.117 18.969 30.191 1.00 46.71 244 ARG A N 1
ATOM 1538 C CA . ARG A 1 187 ? -4.656 20.126 30.925 1.00 60.04 244 ARG A CA 1
ATOM 1539 C C . ARG A 1 187 ? -3.760 21.366 30.735 1.00 60.66 244 ARG A C 1
ATOM 1540 O O . ARG A 1 187 ? -2.558 21.212 30.526 1.00 51.20 244 ARG A O 1
ATOM 1548 N N . PRO A 1 188 ? -4.337 22.591 30.792 1.00 58.90 245 PRO A N 1
ATOM 1549 C CA . PRO A 1 188 ? -3.469 23.781 30.719 1.00 54.42 245 PRO A CA 1
ATOM 1550 C C . PRO A 1 188 ? -2.553 23.866 31.957 1.00 66.32 245 PRO A C 1
ATOM 1551 O O . PRO A 1 188 ? -3.047 23.774 33.083 1.00 58.92 245 PRO A O 1
ATOM 1555 N N . LYS A 1 189 ? -1.242 23.993 31.745 1.00 72.48 246 LYS A N 1
ATOM 1556 C CA . LYS A 1 189 ? -0.263 24.008 32.841 1.00 64.97 246 LYS A CA 1
ATOM 1557 C C . LYS A 1 189 ? -0.324 25.255 33.739 1.00 68.43 246 LYS A C 1
ATOM 1558 O O . LYS A 1 189 ? 0.075 25.186 34.897 1.00 72.66 246 LYS A O 1
ATOM 1564 N N . ASN A 1 190 ? -0.825 26.373 33.207 1.00 62.24 247 ASN A N 1
ATOM 1565 C CA . ASN A 1 190 ? -0.949 27.624 33.960 1.00 46.57 247 ASN A CA 1
ATOM 1566 C C . ASN A 1 190 ? -2.215 27.714 34.822 1.00 59.60 247 ASN A C 1
ATOM 1567 O O . ASN A 1 190 ? -2.378 28.666 35.587 1.00 66.78 247 ASN A O 1
ATOM 1572 N N . LEU A 1 191 ? -3.096 26.718 34.722 1.00 58.42 248 LEU A N 1
ATOM 1573 C CA . LEU A 1 191 ? -4.386 26.767 35.444 1.00 60.95 248 LEU A CA 1
ATOM 1574 C C . LEU A 1 191 ? -4.383 26.721 37.008 1.00 69.69 248 LEU A C 1
ATOM 1575 O O . LEU A 1 191 ? -5.176 27.428 37.631 1.00 61.54 248 LEU A O 1
ATOM 1580 N N . LYS A 1 192 ? -3.474 25.930 37.596 1.00 60.69 249 LYS A N 1
ATOM 1581 C CA . LYS A 1 192 ? -3.340 25.662 39.055 1.00 54.71 249 LYS A CA 1
ATOM 1582 C C . LYS A 1 192 ? -4.655 25.392 39.811 1.00 49.39 249 LYS A C 1
ATOM 1583 O O . LYS A 1 192 ? -5.054 26.185 40.653 1.00 44.29 249 LYS A O 1
ATOM 1589 N N . PRO A 1 193 ? -5.313 24.252 39.523 1.00 46.06 250 PRO A N 1
ATOM 1590 C CA . PRO A 1 193 ? -6.530 23.945 40.287 1.00 43.81 250 PRO A CA 1
ATOM 1591 C C . PRO A 1 193 ? -6.223 23.659 41.762 1.00 43.35 250 PRO A C 1
ATOM 1592 O O . PRO A 1 193 ? -5.062 23.460 42.123 1.00 36.14 250 PRO A O 1
ATOM 1596 N N . GLY A 1 194 ? -7.254 23.679 42.604 1.00 45.32 251 GLY A N 1
ATOM 1597 C CA . GLY A 1 194 ? -7.112 23.353 44.014 1.00 42.08 251 GLY A CA 1
ATOM 1598 C C . GLY A 1 194 ? -6.976 21.851 44.215 1.00 40.01 251 GLY A C 1
ATOM 1599 O O . GLY A 1 194 ? -6.996 21.096 43.246 1.00 35.00 251 GLY A O 1
ATOM 1600 N N . ILE A 1 195 ? -6.839 21.427 45.471 1.00 36.50 252 ILE A N 1
ATOM 1601 C CA . ILE A 1 195 ? -6.677 20.014 45.834 1.00 35.06 252 ILE A CA 1
ATOM 1602 C C . ILE A 1 195 ? -8.040 19.368 46.035 1.00 38.78 252 ILE A C 1
ATOM 1603 O O . ILE A 1 195 ? -8.877 19.878 46.786 1.00 35.85 252 ILE A O 1
ATOM 1608 N N . LEU A 1 196 ? -8.260 18.244 45.360 1.00 28.59 253 LEU A N 1
ATOM 1609 C CA . LEU A 1 196 ? -9.463 17.448 45.589 1.00 35.13 253 LEU A CA 1
ATOM 1610 C C . LEU A 1 196 ? -9.055 16.132 46.251 1.00 43.88 253 LEU A C 1
ATOM 1611 O O . LEU A 1 196 ? -8.235 15.387 45.706 1.00 36.87 253 LEU A O 1
ATOM 1616 N N . VAL A 1 197 ? -9.598 15.865 47.439 1.00 39.81 254 VAL A N 1
ATOM 1617 C CA . VAL A 1 197 ? -9.325 14.599 48.128 1.00 30.02 254 VAL A CA 1
ATOM 1618 C C . VAL A 1 197 ? -10.615 13.820 48.315 1.00 37.72 254 VAL A C 1
ATOM 1619 O O . VAL A 1 197 ? -11.587 14.341 48.852 1.00 46.99 254 VAL A O 1
ATOM 1623 N N . VAL A 1 198 ? -10.625 12.594 47.797 1.00 37.07 255 VAL A N 1
ATOM 1624 C CA . VAL A 1 198 ? -11.760 11.686 47.944 1.00 35.21 255 VAL A CA 1
ATOM 1625 C C . VAL A 1 198 ? -11.384 10.595 48.975 1.00 33.94 255 VAL A C 1
ATOM 1626 O O . VAL A 1 198 ? -10.315 9.999 48.884 1.00 39.66 255 VAL A O 1
ATOM 1630 N N . SER A 1 199 ? -12.244 10.393 49.978 1.00 49.04 256 SER A N 1
ATOM 1631 C CA . SER A 1 199 ? -11.979 9.501 51.125 1.00 54.78 256 SER A CA 1
ATOM 1632 C C . SER A 1 199 ? -11.753 8.002 50.912 1.00 63.36 256 SER A C 1
ATOM 1633 O O . SER A 1 199 ? -11.007 7.401 51.676 1.00 69.28 256 SER A O 1
ATOM 1636 N N . SER A 1 200 ? -12.412 7.404 49.921 1.00 81.32 257 SER A N 1
ATOM 1637 C CA . SER A 1 200 ? -12.201 5.992 49.568 1.00 86.25 257 SER A CA 1
ATOM 1638 C C . SER A 1 200 ? -12.321 5.838 48.046 1.00 86.27 257 SER A C 1
ATOM 1639 O O . SER A 1 200 ? -12.451 6.842 47.346 1.00 87.63 257 SER A O 1
ATOM 1642 N N . ALA A 1 201 ? -12.262 4.609 47.534 1.00 96.30 258 ALA A N 1
ATOM 1643 C CA . ALA A 1 201 ? -12.362 4.371 46.086 1.00 104.90 258 ALA A CA 1
ATOM 1644 C C . ALA A 1 201 ? -13.458 3.361 45.740 1.00 107.96 258 ALA A C 1
ATOM 1645 O O . ALA A 1 201 ? -13.796 2.505 46.564 1.00 100.03 258 ALA A O 1
ATOM 1647 N N . THR A 1 202 ? -14.005 3.468 44.528 1.00 121.29 259 THR A N 1
ATOM 1648 C CA . THR A 1 202 ? -15.026 2.534 44.057 1.00 136.88 259 THR A CA 1
ATOM 1649 C C . THR A 1 202 ? -14.382 1.263 43.476 1.00 144.07 259 THR A C 1
ATOM 1650 O O . THR A 1 202 ? -13.489 1.345 42.627 1.00 136.74 259 THR A O 1
ATOM 1654 N N . ALA A 1 203 ? -14.822 0.110 43.992 1.00 152.46 260 ALA A N 1
ATOM 1655 C CA . ALA A 1 203 ? -14.387 -1.224 43.566 1.00 159.36 260 ALA A CA 1
ATOM 1656 C C . ALA A 1 203 ? -14.914 -1.510 42.160 1.00 171.42 260 ALA A C 1
ATOM 1657 O O . ALA A 1 203 ? -14.329 -2.300 41.415 1.00 171.06 260 ALA A O 1
ATOM 1659 N N . LYS A 1 204 ? -16.026 -0.843 41.831 1.00 182.57 261 LYS A N 1
ATOM 1660 C CA . LYS A 1 204 ? -16.702 -0.877 40.527 1.00 188.17 261 LYS A CA 1
ATOM 1661 C C . LYS A 1 204 ? -16.784 0.565 39.932 1.00 172.91 261 LYS A C 1
ATOM 1662 O O . LYS A 1 204 ? -17.850 1.181 39.990 1.00 172.59 261 LYS A O 1
ATOM 1668 N N . PRO A 1 205 ? -15.664 1.122 39.386 1.00 165.70 262 PRO A N 1
ATOM 1669 C CA . PRO A 1 205 ? -15.768 2.467 38.788 1.00 160.24 262 PRO A CA 1
ATOM 1670 C C . PRO A 1 205 ? -16.512 2.405 37.444 1.00 165.33 262 PRO A C 1
ATOM 1671 O O . PRO A 1 205 ? -16.232 1.503 36.646 1.00 171.55 262 PRO A O 1
ATOM 1675 N N . ARG A 1 206 ? -17.475 3.299 37.219 1.00 156.14 263 ARG A N 1
ATOM 1676 C CA . ARG A 1 206 ? -18.293 3.214 36.000 1.00 149.39 263 ARG A CA 1
ATOM 1677 C C . ARG A 1 206 ? -18.345 4.460 35.096 1.00 136.16 263 ARG A C 1
ATOM 1678 O O . ARG A 1 206 ? -18.713 5.556 35.532 1.00 127.15 263 ARG A O 1
ATOM 1686 N N . GLY A 1 207 ? -17.959 4.241 33.834 1.00 128.83 264 GLY A N 1
ATOM 1687 C CA . GLY A 1 207 ? -18.009 5.227 32.761 1.00 113.03 264 GLY A CA 1
ATOM 1688 C C . GLY A 1 207 ? -16.713 5.921 32.346 1.00 92.18 264 GLY A C 1
ATOM 1689 O O . GLY A 1 207 ? -15.625 5.588 32.825 1.00 85.21 264 GLY A O 1
ATOM 1690 N N . ILE A 1 208 ? -16.886 6.892 31.444 1.00 88.46 265 ILE A N 1
ATOM 1691 C CA . ILE A 1 208 ? -15.872 7.784 30.880 1.00 81.36 265 ILE A CA 1
ATOM 1692 C C . ILE A 1 208 ? -15.690 9.044 31.767 1.00 79.79 265 ILE A C 1
ATOM 1693 O O . ILE A 1 208 ? -14.598 9.617 31.801 1.00 78.45 265 ILE A O 1
ATOM 1698 N N . ARG A 1 209 ? -16.740 9.440 32.508 1.00 76.90 266 ARG A N 1
ATOM 1699 C CA . ARG A 1 209 ? -16.686 10.632 33.385 1.00 70.53 266 ARG A CA 1
ATOM 1700 C C . ARG A 1 209 ? -15.572 10.644 34.457 1.00 78.67 266 ARG A C 1
ATOM 1701 O O . ARG A 1 209 ? -14.933 11.672 34.594 1.00 78.25 266 ARG A O 1
ATOM 1709 N N . PRO A 1 210 ? -15.322 9.526 35.196 1.00 91.87 267 PRO A N 1
ATOM 1710 C CA . PRO A 1 210 ? -14.238 9.593 36.201 1.00 82.77 267 PRO A CA 1
ATOM 1711 C C . PRO A 1 210 ? -12.806 9.751 35.619 1.00 66.76 267 PRO A C 1
ATOM 1712 O O . PRO A 1 210 ? -11.885 10.046 36.390 1.00 62.99 267 PRO A O 1
ATOM 1716 N N . LEU A 1 211 ? -12.653 9.608 34.296 1.00 63.42 268 LEU A N 1
ATOM 1717 C CA . LEU A 1 211 ? -11.376 9.841 33.596 1.00 63.01 268 LEU A CA 1
ATOM 1718 C C . LEU A 1 211 ? -11.011 11.330 33.513 1.00 61.40 268 LEU A C 1
ATOM 1719 O O . LEU A 1 211 ? -9.863 11.656 33.208 1.00 58.06 268 LEU A O 1
ATOM 1724 N N . LEU A 1 212 ? -11.982 12.212 33.788 1.00 60.12 269 LEU A N 1
ATOM 1725 C CA . LEU A 1 212 ? -11.751 13.665 33.874 1.00 56.24 269 LEU A CA 1
ATOM 1726 C C . LEU A 1 212 ? -10.767 13.968 35.004 1.00 61.59 269 LEU A C 1
ATOM 1727 O O . LEU A 1 212 ? -9.973 14.895 34.891 1.00 54.70 269 LEU A O 1
ATOM 1732 N N . PHE A 1 213 ? -10.816 13.168 36.073 1.00 54.99 270 PHE A N 1
ATOM 1733 C CA . PHE A 1 213 ? -9.912 13.295 37.220 1.00 55.74 270 PHE A CA 1
ATOM 1734 C C . PHE A 1 213 ? -8.460 12.969 36.824 1.00 56.44 270 PHE A C 1
ATOM 1735 O O . PHE A 1 213 ? -7.537 13.638 37.276 1.00 48.00 270 PHE A O 1
ATOM 1743 N N . ARG A 1 214 ? -8.272 11.963 35.963 1.00 56.54 271 ARG A N 1
ATOM 1744 C CA . ARG A 1 214 ? -6.946 11.571 35.466 1.00 55.84 271 ARG A CA 1
ATOM 1745 C C . ARG A 1 214 ? -6.286 12.705 34.677 1.00 52.96 271 ARG A C 1
ATOM 1746 O O . ARG A 1 214 ? -5.123 13.059 34.906 1.00 47.92 271 ARG A O 1
ATOM 1754 N N . ASP A 1 215 ? -7.038 13.278 33.744 1.00 48.48 272 ASP A N 1
ATOM 1755 C CA . ASP A 1 215 ? -6.461 14.277 32.855 1.00 52.33 272 ASP A CA 1
ATOM 1756 C C . ASP A 1 215 ? -6.439 15.703 33.410 1.00 53.22 272 ASP A C 1
ATOM 1757 O O . ASP A 1 215 ? -5.558 16.466 33.028 1.00 53.03 272 ASP A O 1
ATOM 1762 N N . LEU A 1 216 ? -7.363 16.034 34.320 1.00 41.24 273 LEU A N 1
ATOM 1763 C CA . LEU A 1 216 ? -7.459 17.380 34.892 1.00 39.40 273 LEU A CA 1
ATOM 1764 C C . LEU A 1 216 ? -6.756 17.525 36.235 1.00 49.47 273 LEU A C 1
ATOM 1765 O O . LEU A 1 216 ? -6.224 18.594 36.517 1.00 33.76 273 LEU A O 1
ATOM 1770 N N . LEU A 1 217 ? -6.758 16.464 37.047 1.00 51.94 274 LEU A N 1
ATOM 1771 C CA . LEU A 1 217 ? -6.227 16.521 38.414 1.00 50.77 274 LEU A CA 1
ATOM 1772 C C . LEU A 1 217 ? -5.137 15.476 38.727 1.00 57.27 274 LEU A C 1
ATOM 1773 O O . LEU A 1 217 ? -4.664 15.394 39.861 1.00 60.83 274 LEU A O 1
ATOM 1778 N N . ASN A 1 218 ? -4.748 14.716 37.702 1.00 56.48 275 ASN A N 1
ATOM 1779 C CA . ASN A 1 218 ? -3.704 13.678 37.760 1.00 47.71 275 ASN A CA 1
ATOM 1780 C C . ASN A 1 218 ? -3.871 12.600 38.864 1.00 44.51 275 ASN A C 1
ATOM 1781 O O . ASN A 1 218 ? -2.902 12.232 39.527 1.00 56.16 275 ASN A O 1
ATOM 1786 N N . PHE A 1 219 ? -5.092 12.079 39.020 1.00 40.68 276 PHE A N 1
ATOM 1787 C CA . PHE A 1 219 ? -5.393 10.968 39.945 1.00 51.05 276 PHE A CA 1
ATOM 1788 C C . PHE A 1 219 ? -6.644 10.219 39.483 1.00 54.11 276 PHE A C 1
ATOM 1789 O O . PHE A 1 219 ? -7.419 10.768 38.702 1.00 53.25 276 PHE A O 1
ATOM 1797 N N . THR A 1 220 ? -6.835 8.988 39.975 1.00 63.69 277 THR A N 1
ATOM 1798 C CA . THR A 1 220 ? -8.057 8.200 39.736 1.00 81.70 277 THR A CA 1
ATOM 1799 C C . THR A 1 220 ? -8.762 7.784 41.035 1.00 80.33 277 THR A C 1
ATOM 1800 O O . THR A 1 220 ? -8.119 7.604 42.079 1.00 76.51 277 THR A O 1
ATOM 1804 N N . VAL A 1 221 ? -10.089 7.645 40.937 1.00 75.16 278 VAL A N 1
ATOM 1805 C CA . VAL A 1 221 ? -10.949 7.162 42.023 1.00 78.91 278 VAL A CA 1
ATOM 1806 C C . VAL A 1 221 ? -11.366 5.707 41.747 1.00 95.97 278 VAL A C 1
ATOM 1807 O O . VAL A 1 221 ? -12.081 5.090 42.541 1.00 96.48 278 VAL A O 1
ATOM 1811 N N . GLY A 1 222 ? -10.866 5.170 40.629 1.00 103.37 279 GLY A N 1
ATOM 1812 C CA . GLY A 1 222 ? -11.082 3.789 40.212 1.00 98.07 279 GLY A CA 1
ATOM 1813 C C . GLY A 1 222 ? -9.857 2.919 40.465 1.00 98.80 279 GLY A C 1
ATOM 1814 O O . GLY A 1 222 ? -9.200 3.072 41.497 1.00 95.57 279 GLY A O 1
ATOM 1815 N N . ARG A 1 223 ? -9.559 2.014 39.529 1.00 108.18 280 ARG A N 1
ATOM 1816 C CA . ARG A 1 223 ? -8.397 1.115 39.622 1.00 114.55 280 ARG A CA 1
ATOM 1817 C C . ARG A 1 223 ? -7.098 1.853 39.269 1.00 107.64 280 ARG A C 1
ATOM 1818 O O . ARG A 1 223 ? -7.121 2.751 38.420 1.00 110.29 280 ARG A O 1
ATOM 1826 N N . LEU A 1 224 ? -5.984 1.501 39.926 1.00 105.63 281 LEU A N 1
ATOM 1827 C CA . LEU A 1 224 ? -4.688 2.151 39.636 1.00 110.14 281 LEU A CA 1
ATOM 1828 C C . LEU A 1 224 ? -3.922 1.490 38.470 1.00 107.66 281 LEU A C 1
ATOM 1829 O O . LEU A 1 224 ? -3.403 0.372 38.568 1.00 96.88 281 LEU A O 1
ATOM 1834 N N . VAL A 1 225 ? -3.928 2.227 37.358 1.00 111.15 282 VAL A N 1
ATOM 1835 C CA . VAL A 1 225 ? -3.362 1.842 36.058 1.00 118.70 282 VAL A CA 1
ATOM 1836 C C . VAL A 1 225 ? -1.809 1.771 36.050 1.00 105.20 282 VAL A C 1
ATOM 1837 O O . VAL A 1 225 ? -1.135 2.436 36.853 1.00 89.40 282 VAL A O 1
ATOM 1841 N N . SER A 1 226 ? -1.279 0.925 35.158 1.00 120.67 283 SER A N 1
ATOM 1842 C CA . SER A 1 226 ? 0.160 0.723 34.909 1.00 116.57 283 SER A CA 1
ATOM 1843 C C . SER A 1 226 ? 0.840 2.036 34.507 1.00 111.62 283 SER A C 1
ATOM 1844 O O . SER A 1 226 ? 0.247 2.829 33.770 1.00 107.59 283 SER A O 1
ATOM 1847 N N . VAL A 1 227 ? 2.065 2.266 34.997 1.00 108.99 284 VAL A N 1
ATOM 1848 C CA . VAL A 1 227 ? 2.850 3.468 34.665 1.00 114.93 284 VAL A CA 1
ATOM 1849 C C . VAL A 1 227 ? 3.795 3.224 33.446 1.00 96.49 284 VAL A C 1
ATOM 1850 O O . VAL A 1 227 ? 4.782 3.942 33.253 1.00 102.68 284 VAL A O 1
ATOM 1854 N N . ALA A 1 228 ? 3.471 2.228 32.614 1.00 80.94 285 ALA A N 1
ATOM 1855 C CA . ALA A 1 228 ? 4.287 1.893 31.429 1.00 82.52 285 ALA A CA 1
ATOM 1856 C C . ALA A 1 228 ? 4.073 2.878 30.261 1.00 83.12 285 ALA A C 1
ATOM 1857 O O . ALA A 1 228 ? 2.929 3.143 29.882 1.00 89.55 285 ALA A O 1
ATOM 1859 N N . ARG A 1 229 ? 5.180 3.420 29.733 1.00 63.55 286 ARG A N 1
ATOM 1860 C CA . ARG A 1 229 ? 5.220 4.327 28.571 1.00 59.99 286 ARG A CA 1
ATOM 1861 C C . ARG A 1 229 ? 5.057 3.492 27.299 1.00 63.45 286 ARG A C 1
ATOM 1862 O O . ARG A 1 229 ? 5.023 2.261 27.373 1.00 62.84 286 ARG A O 1
ATOM 1870 N N . ASN A 1 230 ? 4.976 4.109 26.126 1.00 63.70 287 ASN A N 1
ATOM 1871 C CA . ASN A 1 230 ? 4.879 3.267 24.937 1.00 48.93 287 ASN A CA 1
ATOM 1872 C C . ASN A 1 230 ? 6.241 3.150 24.278 1.00 47.82 287 ASN A C 1
ATOM 1873 O O . ASN A 1 230 ? 6.499 3.708 23.216 1.00 51.57 287 ASN A O 1
ATOM 1878 N N . ILE A 1 231 ? 7.118 2.424 24.961 1.00 40.42 288 ILE A N 1
ATOM 1879 C CA . ILE A 1 231 ? 8.478 2.204 24.492 1.00 42.11 288 ILE A CA 1
ATOM 1880 C C . ILE A 1 231 ? 8.711 0.704 24.272 1.00 50.13 288 ILE A C 1
ATOM 1881 O O . ILE A 1 231 ? 8.176 -0.122 25.011 1.00 49.91 288 ILE A O 1
ATOM 1886 N N . THR A 1 232 ? 9.472 0.362 23.234 1.00 44.17 289 THR A N 1
ATOM 1887 C CA . THR A 1 232 ? 9.967 -1.000 23.042 1.00 49.94 289 THR A CA 1
ATOM 1888 C C . THR A 1 232 ? 11.455 -0.910 23.336 1.00 45.46 289 THR A C 1
ATOM 1889 O O . THR A 1 232 ? 12.151 -0.093 22.736 1.00 47.08 289 THR A O 1
ATOM 1893 N N . HIS A 1 233 ? 11.902 -1.687 24.325 1.00 38.47 290 HIS A N 1
ATOM 1894 C CA . HIS A 1 233 ? 13.297 -1.743 24.769 1.00 42.03 290 HIS A CA 1
ATOM 1895 C C . HIS A 1 233 ? 13.930 -2.987 24.143 1.00 46.02 290 HIS A C 1
ATOM 1896 O O . HIS A 1 233 ? 13.398 -4.090 24.288 1.00 53.80 290 HIS A O 1
ATOM 1903 N N . VAL A 1 234 ? 15.039 -2.799 23.424 1.00 46.72 291 VAL A N 1
ATOM 1904 C CA . VAL A 1 234 ? 15.745 -3.887 22.736 1.00 43.72 291 VAL A CA 1
ATOM 1905 C C . VAL A 1 234 ? 17.218 -3.907 23.159 1.00 55.93 291 VAL A C 1
ATOM 1906 O O . VAL A 1 234 ? 17.877 -2.867 23.216 1.00 60.40 291 VAL A O 1
ATOM 1910 N N . ARG A 1 235 ? 17.725 -5.097 23.462 1.00 53.52 292 ARG A N 1
ATOM 1911 C CA . ARG A 1 235 ? 19.121 -5.255 23.857 1.00 56.57 292 ARG A CA 1
ATOM 1912 C C . ARG A 1 235 ? 19.971 -5.910 22.753 1.00 62.86 292 ARG A C 1
ATOM 1913 O O . ARG A 1 235 ? 19.551 -6.911 22.159 1.00 57.97 292 ARG A O 1
ATOM 1921 N N . ILE A 1 236 ? 21.137 -5.310 22.474 1.00 62.18 293 ILE A N 1
ATOM 1922 C CA . ILE A 1 236 ? 22.139 -5.854 21.550 1.00 73.49 293 ILE A CA 1
ATOM 1923 C C . ILE A 1 236 ? 23.273 -6.366 22.434 1.00 77.43 293 ILE A C 1
ATOM 1924 O O . ILE A 1 236 ? 23.856 -5.630 23.242 1.00 59.69 293 ILE A O 1
ATOM 1929 N N . SER A 1 237 ? 23.536 -7.657 22.292 1.00 93.29 294 SER A N 1
ATOM 1930 C CA . SER A 1 237 ? 24.516 -8.356 23.101 1.00 85.91 294 SER A CA 1
ATOM 1931 C C . SER A 1 237 ? 25.918 -8.151 22.563 1.00 95.64 294 SER A C 1
ATOM 1932 O O . SER A 1 237 ? 26.649 -9.109 22.304 1.00 113.52 294 SER A O 1
ATOM 1935 N N . SER A 1 238 ? 26.277 -6.881 22.411 1.00 80.65 295 SER A N 1
ATOM 1936 C CA . SER A 1 238 ? 27.626 -6.469 22.032 1.00 90.88 295 SER A CA 1
ATOM 1937 C C . SER A 1 238 ? 27.738 -4.946 21.888 1.00 90.36 295 SER A C 1
ATOM 1938 O O . SER A 1 238 ? 26.745 -4.235 22.042 1.00 94.43 295 SER A O 1
ATOM 1941 N N . ARG A 1 239 ? 28.953 -4.479 21.578 1.00 83.24 296 ARG A N 1
ATOM 1942 C CA . ARG A 1 239 ? 29.271 -3.068 21.313 1.00 77.07 296 ARG A CA 1
ATOM 1943 C C . ARG A 1 239 ? 29.818 -2.938 19.885 1.00 81.32 296 ARG A C 1
ATOM 1944 O O . ARG A 1 239 ? 30.863 -2.318 19.660 1.00 86.00 296 ARG A O 1
ATOM 1952 N N . SER A 1 240 ? 29.120 -3.545 18.926 1.00 78.47 297 SER A N 1
ATOM 1953 C CA . SER A 1 240 ? 29.536 -3.487 17.525 1.00 81.50 297 SER A CA 1
ATOM 1954 C C . SER A 1 240 ? 29.132 -2.160 16.892 1.00 81.07 297 SER A C 1
ATOM 1955 O O . SER A 1 240 ? 27.943 -1.833 16.801 1.00 78.00 297 SER A O 1
ATOM 1958 N N . LYS A 1 241 ? 30.136 -1.394 16.477 1.00 73.97 298 LYS A N 1
ATOM 1959 C CA . LYS A 1 241 ? 29.908 -0.128 15.800 1.00 75.68 298 LYS A CA 1
ATOM 1960 C C . LYS A 1 241 ? 29.277 -0.402 14.421 1.00 79.66 298 LYS A C 1
ATOM 1961 O O . LYS A 1 241 ? 28.552 0.440 13.888 1.00 79.93 298 LYS A O 1
ATOM 1967 N N . GLU A 1 242 ? 29.516 -1.613 13.901 1.00 79.35 299 GLU A N 1
ATOM 1968 C CA . GLU A 1 242 ? 28.955 -2.107 12.637 1.00 81.50 299 GLU A CA 1
ATOM 1969 C C . GLU A 1 242 ? 27.435 -2.328 12.775 1.00 77.72 299 GLU A C 1
ATOM 1970 O O . GLU A 1 242 ? 26.675 -1.908 11.899 1.00 68.06 299 GLU A O 1
ATOM 1976 N N . LYS A 1 243 ? 27.011 -2.942 13.891 1.00 77.75 300 LYS A N 1
ATOM 1977 C CA . LYS A 1 243 ? 25.589 -3.133 14.250 1.00 77.67 300 LYS A CA 1
ATOM 1978 C C . LYS A 1 243 ? 24.892 -1.785 14.460 1.00 57.64 300 LYS A C 1
ATOM 1979 O O . LYS A 1 243 ? 23.732 -1.609 14.076 1.00 55.21 300 LYS A O 1
ATOM 1985 N N . LEU A 1 244 ? 25.622 -0.846 15.066 1.00 49.19 301 LEU A N 1
ATOM 1986 C CA . LEU A 1 244 ? 25.149 0.516 15.319 1.00 58.73 301 LEU A CA 1
ATOM 1987 C C . LEU A 1 244 ? 24.894 1.253 13.998 1.00 63.49 301 LEU A C 1
ATOM 1988 O O . LEU A 1 244 ? 23.832 1.845 13.821 1.00 63.01 301 LEU A O 1
ATOM 1993 N N . VAL A 1 245 ? 25.860 1.185 13.078 1.00 54.76 302 VAL A N 1
ATOM 1994 C CA . VAL A 1 245 ? 25.750 1.781 11.743 1.00 46.15 302 VAL A CA 1
ATOM 1995 C C . VAL A 1 245 ? 24.520 1.219 11.008 1.00 54.54 302 VAL A C 1
ATOM 1996 O O . VAL A 1 245 ? 23.749 1.990 10.429 1.00 47.64 302 VAL A O 1
ATOM 2000 N N . GLU A 1 246 ? 24.286 -0.095 11.085 1.00 51.14 303 GLU A N 1
ATOM 2001 C CA . GLU A 1 246 ? 23.098 -0.653 10.418 1.00 52.48 303 GLU A CA 1
ATOM 2002 C C . GLU A 1 246 ? 21.734 -0.259 11.024 1.00 63.15 303 GLU A C 1
ATOM 2003 O O . GLU A 1 246 ? 20.748 -0.213 10.287 1.00 67.20 303 GLU A O 1
ATOM 2009 N N . LEU A 1 247 ? 21.704 0.104 12.314 1.00 53.61 304 LEU A N 1
ATOM 2010 C CA . LEU A 1 247 ? 20.496 0.653 12.950 1.00 41.94 304 LEU A CA 1
ATOM 2011 C C . LEU A 1 247 ? 20.308 2.112 12.545 1.00 47.26 304 LEU A C 1
ATOM 2012 O O . LEU A 1 247 ? 19.186 2.539 12.275 1.00 48.57 304 LEU A O 1
ATOM 2017 N N . LEU A 1 248 ? 21.411 2.866 12.497 1.00 39.05 305 LEU A N 1
ATOM 2018 C CA . LEU A 1 248 ? 21.381 4.275 12.081 1.00 54.61 305 LEU A CA 1
ATOM 2019 C C . LEU A 1 248 ? 20.896 4.413 10.644 1.00 53.81 305 LEU A C 1
ATOM 2020 O O . LEU A 1 248 ? 20.232 5.392 10.316 1.00 56.18 305 LEU A O 1
ATOM 2025 N N . GLU A 1 249 ? 21.213 3.414 9.816 1.00 44.81 306 GLU A N 1
ATOM 2026 C CA . GLU A 1 249 ? 20.830 3.386 8.404 1.00 56.16 306 GLU A CA 1
ATOM 2027 C C . GLU A 1 249 ? 19.335 3.206 8.180 1.00 59.25 306 GLU A C 1
ATOM 2028 O O . GLU A 1 249 ? 18.829 3.659 7.159 1.00 67.82 306 GLU A O 1
ATOM 2034 N N . ILE A 1 250 ? 18.640 2.544 9.111 1.00 51.52 307 ILE A N 1
ATOM 2035 C CA . ILE A 1 250 ? 17.183 2.397 9.001 1.00 54.52 307 ILE A CA 1
ATOM 2036 C C . ILE A 1 250 ? 16.377 3.355 9.880 1.00 52.45 307 ILE A C 1
ATOM 2037 O O . ILE A 1 250 ? 15.267 3.723 9.497 1.00 66.39 307 ILE A O 1
ATOM 2042 N N . PHE A 1 251 ? 16.941 3.757 11.025 1.00 35.83 308 PHE A N 1
ATOM 2043 C CA . PHE A 1 251 ? 16.318 4.731 11.927 1.00 49.39 308 PHE A CA 1
ATOM 2044 C C . PHE A 1 251 ? 16.425 6.121 11.297 1.00 46.66 308 PHE A C 1
ATOM 2045 O O . PHE A 1 251 ? 15.490 6.918 11.365 1.00 42.83 308 PHE A O 1
ATOM 2053 N N . ARG A 1 252 ? 17.612 6.403 10.748 1.00 47.39 309 ARG A N 1
ATOM 2054 C CA . ARG A 1 252 ? 17.936 7.587 9.928 1.00 49.81 309 ARG A CA 1
ATOM 2055 C C . ARG A 1 252 ? 18.014 8.962 10.606 1.00 54.06 309 ARG A C 1
ATOM 2056 O O . ARG A 1 252 ? 18.995 9.684 10.431 1.00 62.80 309 ARG A O 1
ATOM 2064 N N . ASP A 1 253 ? 16.982 9.313 11.370 1.00 44.32 310 ASP A N 1
ATOM 2065 C CA . ASP A 1 253 ? 16.817 10.663 11.904 1.00 49.02 310 ASP A CA 1
ATOM 2066 C C . ASP A 1 253 ? 16.078 10.594 13.263 1.00 58.15 310 ASP A C 1
ATOM 2067 O O . ASP A 1 253 ? 15.409 9.594 13.567 1.00 45.51 310 ASP A O 1
ATOM 2072 N N . GLY A 1 254 ? 16.237 11.643 14.072 1.00 56.09 311 GLY A N 1
ATOM 2073 C CA . GLY A 1 254 ? 15.652 11.739 15.403 1.00 42.58 311 GLY A CA 1
ATOM 2074 C C . GLY A 1 254 ? 16.250 10.765 16.410 1.00 46.05 311 GLY A C 1
ATOM 2075 O O . GLY A 1 254 ? 15.531 10.182 17.222 1.00 45.79 311 GLY A O 1
ATOM 2076 N N . ILE A 1 255 ? 17.571 10.599 16.355 1.00 37.98 312 ILE A N 1
ATOM 2077 C CA . ILE A 1 255 ? 18.296 9.648 17.205 1.00 48.15 312 ILE A CA 1
ATOM 2078 C C . ILE A 1 255 ? 19.127 10.345 18.300 1.00 56.53 312 ILE A C 1
ATOM 2079 O O . ILE A 1 255 ? 19.849 11.305 18.019 1.00 57.49 312 ILE A O 1
ATOM 2084 N N . LEU A 1 256 ? 19.003 9.861 19.541 1.00 43.31 313 LEU A N 1
ATOM 2085 C CA . LEU A 1 256 ? 19.850 10.292 20.660 1.00 35.62 313 LEU A CA 1
ATOM 2086 C C . LEU A 1 256 ? 20.720 9.113 21.046 1.00 49.84 313 LEU A C 1
ATOM 2087 O O . LEU A 1 256 ? 20.220 8.006 21.250 1.00 38.96 313 LEU A O 1
ATOM 2092 N N . ILE A 1 257 ? 22.024 9.344 21.125 1.00 53.34 314 ILE A N 1
ATOM 2093 C CA . ILE A 1 257 ? 22.940 8.324 21.615 1.00 56.85 314 ILE A CA 1
ATOM 2094 C C . ILE A 1 257 ? 23.526 8.808 22.938 1.00 57.47 314 ILE A C 1
ATOM 2095 O O . ILE A 1 257 ? 24.045 9.923 23.025 1.00 49.38 314 ILE A O 1
ATOM 2100 N N . PHE A 1 258 ? 23.404 7.970 23.965 1.00 51.35 315 PHE A N 1
ATOM 2101 C CA . PHE A 1 258 ? 23.936 8.249 25.297 1.00 50.15 315 PHE A CA 1
ATOM 2102 C C . PHE A 1 258 ? 25.090 7.282 25.570 1.00 55.05 315 PHE A C 1
ATOM 2103 O O . PHE A 1 258 ? 24.883 6.067 25.637 1.00 43.90 315 PHE A O 1
ATOM 2111 N N . ALA A 1 259 ? 26.299 7.824 25.707 1.00 53.30 316 ALA A N 1
ATOM 2112 C CA . ALA A 1 259 ? 27.482 7.045 26.073 1.00 66.76 316 ALA A CA 1
ATOM 2113 C C . ALA A 1 259 ? 27.708 7.195 27.578 1.00 64.23 316 ALA A C 1
ATOM 2114 O O . ALA A 1 259 ? 27.236 8.170 28.165 1.00 58.63 316 ALA A O 1
ATOM 2116 N N . GLN A 1 260 ? 28.412 6.225 28.178 1.00 67.13 317 GLN A N 1
ATOM 2117 C CA . GLN A 1 260 ? 28.680 6.152 29.627 1.00 72.92 317 GLN A CA 1
ATOM 2118 C C . GLN A 1 260 ? 29.579 7.284 30.135 1.00 70.30 317 GLN A C 1
ATOM 2119 O O . GLN A 1 260 ? 29.327 7.836 31.204 1.00 71.51 317 GLN A O 1
ATOM 2125 N N . THR A 1 261 ? 30.610 7.616 29.355 1.00 69.40 318 THR A N 1
ATOM 2126 C CA . THR A 1 261 ? 31.604 8.633 29.703 1.00 64.52 318 THR A CA 1
ATOM 2127 C C . THR A 1 261 ? 31.810 9.596 28.519 1.00 69.65 318 THR A C 1
ATOM 2128 O O . THR A 1 261 ? 31.524 9.231 27.382 1.00 82.45 318 THR A O 1
ATOM 2132 N N . GLU A 1 262 ? 32.322 10.801 28.795 1.00 68.33 319 GLU A N 1
ATOM 2133 C CA . GLU A 1 262 ? 32.638 11.806 27.772 1.00 86.66 319 GLU A CA 1
ATOM 2134 C C . GLU A 1 262 ? 33.738 11.322 26.801 1.00 93.54 319 GLU A C 1
ATOM 2135 O O . GLU A 1 262 ? 33.756 11.720 25.631 1.00 91.81 319 GLU A O 1
ATOM 2141 N N . GLU A 1 263 ? 34.634 10.468 27.315 1.00 92.69 320 GLU A N 1
ATOM 2142 C CA . GLU A 1 263 ? 35.746 9.845 26.578 1.00 94.03 320 GLU A CA 1
ATOM 2143 C C . GLU A 1 263 ? 35.227 8.868 25.514 1.00 82.35 320 GLU A C 1
ATOM 2144 O O . GLU A 1 263 ? 35.690 8.904 24.373 1.00 88.07 320 GLU A O 1
ATOM 2150 N N . GLU A 1 264 ? 34.273 8.010 25.905 1.00 81.81 321 GLU A N 1
ATOM 2151 C CA . GLU A 1 264 ? 33.627 7.025 25.016 1.00 81.92 321 GLU A CA 1
ATOM 2152 C C . GLU A 1 264 ? 32.715 7.718 24.016 1.00 73.72 321 GLU A C 1
ATOM 2153 O O . GLU A 1 264 ? 32.558 7.256 22.882 1.00 76.57 321 GLU A O 1
ATOM 2159 N N . GLY A 1 265 ? 32.116 8.823 24.463 1.00 66.42 322 GLY A N 1
ATOM 2160 C CA . GLY A 1 265 ? 31.241 9.650 23.649 1.00 73.94 322 GLY A CA 1
ATOM 2161 C C . GLY A 1 265 ? 31.967 10.296 22.483 1.00 84.68 322 GLY A C 1
ATOM 2162 O O . GLY A 1 265 ? 31.440 10.319 21.369 1.00 87.19 322 GLY A O 1
ATOM 2163 N N . LYS A 1 266 ? 33.173 10.808 22.750 1.00 88.98 323 LYS A N 1
ATOM 2164 C CA . LYS A 1 266 ? 34.036 11.440 21.748 1.00 86.38 323 LYS A CA 1
ATOM 2165 C C . LYS A 1 266 ? 34.532 10.425 20.711 1.00 84.29 323 LYS A C 1
ATOM 2166 O O . LYS A 1 266 ? 34.582 10.736 19.523 1.00 87.07 323 LYS A O 1
ATOM 2172 N N . GLU A 1 267 ? 34.864 9.216 21.182 1.00 85.57 324 GLU A N 1
ATOM 2173 C CA . GLU A 1 267 ? 35.309 8.075 20.366 1.00 93.53 324 GLU A CA 1
ATOM 2174 C C . GLU A 1 267 ? 34.243 7.693 19.332 1.00 102.99 324 GLU A C 1
ATOM 2175 O O . GLU A 1 267 ? 34.536 7.506 18.146 1.00 115.68 324 GLU A O 1
ATOM 2181 N N . LEU A 1 268 ? 33.006 7.605 19.821 1.00 91.49 325 LEU A N 1
ATOM 2182 C CA . LEU A 1 268 ? 31.811 7.297 19.047 1.00 76.91 325 LEU A CA 1
ATOM 2183 C C . LEU A 1 268 ? 31.496 8.418 18.044 1.00 63.60 325 LEU A C 1
ATOM 2184 O O . LEU A 1 268 ? 31.197 8.135 16.884 1.00 65.46 325 LEU A O 1
ATOM 2189 N N . TYR A 1 269 ? 31.608 9.675 18.496 1.00 65.55 326 TYR A N 1
ATOM 2190 C CA . TYR A 1 269 ? 31.441 10.877 17.661 1.00 75.16 326 TYR A CA 1
ATOM 2191 C C . TYR A 1 269 ? 32.432 10.888 16.485 1.00 77.13 326 TYR A C 1
ATOM 2192 O O . TYR A 1 269 ? 32.030 11.154 15.349 1.00 78.63 326 TYR A O 1
ATOM 2201 N N . GLU A 1 270 ? 33.704 10.580 16.781 1.00 83.83 327 GLU A N 1
ATOM 2202 C CA . GLU A 1 270 ? 34.813 10.492 15.812 1.00 92.63 327 GLU A CA 1
ATOM 2203 C C . GLU A 1 270 ? 34.504 9.489 14.706 1.00 85.97 327 GLU A C 1
ATOM 2204 O O . GLU A 1 270 ? 34.640 9.802 13.522 1.00 88.70 327 GLU A O 1
ATOM 2210 N N . TYR A 1 271 ? 34.100 8.284 15.123 1.00 79.34 328 TYR A N 1
ATOM 2211 C CA . TYR A 1 271 ? 33.755 7.170 14.234 1.00 81.62 328 TYR A CA 1
ATOM 2212 C C . TYR A 1 271 ? 32.562 7.504 13.341 1.00 83.90 328 TYR A C 1
ATOM 2213 O O . TYR A 1 271 ? 32.627 7.279 12.131 1.00 85.40 328 TYR A O 1
ATOM 2222 N N . LEU A 1 272 ? 31.498 8.065 13.924 1.00 76.64 329 LEU A N 1
ATOM 2223 C CA . LEU A 1 272 ? 30.294 8.404 13.156 1.00 67.47 329 LEU A CA 1
ATOM 2224 C C . LEU A 1 272 ? 30.525 9.496 12.098 1.00 70.45 329 LEU A C 1
ATOM 2225 O O . LEU A 1 272 ? 30.083 9.329 10.964 1.00 66.34 329 LEU A O 1
ATOM 2230 N N . LYS A 1 273 ? 31.258 10.555 12.463 1.00 73.29 330 LYS A N 1
ATOM 2231 C CA . LYS A 1 273 ? 31.653 11.648 11.563 1.00 74.78 330 LYS A CA 1
ATOM 2232 C C . LYS A 1 273 ? 32.476 11.114 10.375 1.00 74.84 330 LYS A C 1
ATOM 2233 O O . LYS A 1 273 ? 32.306 11.579 9.247 1.00 72.46 330 LYS A O 1
ATOM 2239 N N . ARG A 1 274 ? 33.345 10.133 10.660 1.00 74.46 331 ARG A N 1
ATOM 2240 C CA . ARG A 1 274 ? 34.198 9.412 9.694 1.00 84.60 331 ARG A CA 1
ATOM 2241 C C . ARG A 1 274 ? 33.356 8.654 8.665 1.00 89.17 331 ARG A C 1
ATOM 2242 O O . ARG A 1 274 ? 33.734 8.576 7.495 1.00 89.69 331 ARG A O 1
ATOM 2250 N N . PHE A 1 275 ? 32.220 8.111 9.126 1.00 82.28 332 PHE A N 1
ATOM 2251 C CA . PHE A 1 275 ? 31.239 7.377 8.304 1.00 80.91 332 PHE A CA 1
ATOM 2252 C C . PHE A 1 275 ? 30.179 8.316 7.699 1.00 84.88 332 PHE A C 1
ATOM 2253 O O . PHE A 1 275 ? 29.126 7.880 7.237 1.00 92.59 332 PHE A O 1
ATOM 2261 N N . LYS A 1 276 ? 30.529 9.607 7.708 1.00 82.92 333 LYS A N 1
ATOM 2262 C CA . LYS A 1 276 ? 29.775 10.747 7.145 1.00 80.44 333 LYS A CA 1
ATOM 2263 C C . LYS A 1 276 ? 28.332 10.956 7.650 1.00 71.77 333 LYS A C 1
ATOM 2264 O O . LYS A 1 276 ? 27.535 11.637 7.002 1.00 68.66 333 LYS A O 1
ATOM 2270 N N . PHE A 1 277 ? 28.035 10.406 8.832 1.00 65.41 334 PHE A N 1
ATOM 2271 C CA . PHE A 1 277 ? 26.734 10.586 9.488 1.00 62.83 334 PHE A CA 1
ATOM 2272 C C . PHE A 1 277 ? 26.579 12.033 9.967 1.00 72.03 334 PHE A C 1
ATOM 2273 O O . PHE A 1 277 ? 27.564 12.690 10.316 1.00 74.69 334 PHE A O 1
ATOM 2281 N N . ASN A 1 278 ? 25.342 12.523 9.944 1.00 72.10 335 ASN A N 1
ATOM 2282 C CA . ASN A 1 278 ? 24.995 13.874 10.383 1.00 73.71 335 ASN A CA 1
ATOM 2283 C C . ASN A 1 278 ? 24.813 13.864 11.917 1.00 62.90 335 ASN A C 1
ATOM 2284 O O . ASN A 1 278 ? 23.687 13.871 12.424 1.00 62.95 335 ASN A O 1
ATOM 2289 N N . VAL A 1 279 ? 25.940 13.809 12.636 1.00 58.19 336 VAL A N 1
ATOM 2290 C CA . VAL A 1 279 ? 25.974 13.696 14.104 1.00 61.12 336 VAL A CA 1
ATOM 2291 C C . VAL A 1 279 ? 26.418 14.993 14.801 1.00 66.08 336 VAL A C 1
ATOM 2292 O O . VAL A 1 279 ? 27.283 15.718 14.302 1.00 72.55 336 VAL A O 1
ATOM 2296 N N . GLY A 1 280 ? 25.805 15.252 15.960 1.00 63.99 337 GLY A N 1
ATOM 2297 C CA . GLY A 1 280 ? 26.131 16.362 16.844 1.00 67.24 337 GLY A CA 1
ATOM 2298 C C . GLY A 1 280 ? 26.465 15.860 18.247 1.00 71.10 337 GLY A C 1
ATOM 2299 O O . GLY A 1 280 ? 26.018 14.790 18.653 1.00 72.28 337 GLY A O 1
ATOM 2300 N N . GLU A 1 281 ? 27.269 16.629 18.979 1.00 67.17 338 GLU A N 1
ATOM 2301 C CA . GLU A 1 281 ? 27.643 16.293 20.357 1.00 65.63 338 GLU A CA 1
ATOM 2302 C C . GLU A 1 281 ? 27.008 17.297 21.327 1.00 75.20 338 GLU A C 1
ATOM 2303 O O . GLU A 1 281 ? 26.739 18.435 20.937 1.00 83.70 338 GLU A O 1
ATOM 2309 N N . THR A 1 282 ? 26.763 16.872 22.569 1.00 74.69 339 THR A N 1
ATOM 2310 C CA . THR A 1 282 ? 26.136 17.734 23.575 1.00 86.00 339 THR A CA 1
ATOM 2311 C C . THR A 1 282 ? 27.064 18.228 24.713 1.00 92.60 339 THR A C 1
ATOM 2312 O O . THR A 1 282 ? 26.687 19.139 25.454 1.00 91.16 339 THR A O 1
ATOM 2316 N N . TRP A 1 283 ? 28.276 17.663 24.807 1.00 94.07 340 TRP A N 1
ATOM 2317 C CA . TRP A 1 283 ? 29.264 18.070 25.821 1.00 89.73 340 TRP A CA 1
ATOM 2318 C C . TRP A 1 283 ? 29.846 19.474 25.634 1.00 101.93 340 TRP A C 1
ATOM 2319 O O . TRP A 1 283 ? 29.977 20.197 26.616 1.00 112.64 340 TRP A O 1
ATOM 2330 N N . SER A 1 284 ? 30.171 19.854 24.395 1.00 103.68 341 SER A N 1
ATOM 2331 C CA . SER A 1 284 ? 30.760 21.172 24.098 1.00 110.52 341 SER A CA 1
ATOM 2332 C C . SER A 1 284 ? 29.742 22.296 23.834 1.00 113.73 341 SER A C 1
ATOM 2333 O O . SER A 1 284 ? 29.725 23.288 24.559 1.00 109.33 341 SER A O 1
ATOM 2336 N N . GLU A 1 285 ? 28.905 22.151 22.809 1.00 121.33 342 GLU A N 1
ATOM 2337 C CA . GLU A 1 285 ? 27.910 23.176 22.494 1.00 128.90 342 GLU A CA 1
ATOM 2338 C C . GLU A 1 285 ? 26.502 22.585 22.542 1.00 123.74 342 GLU A C 1
ATOM 2339 O O . GLU A 1 285 ? 25.953 22.226 21.501 1.00 122.08 342 GLU A O 1
ATOM 2345 N N . PHE A 1 286 ? 25.934 22.476 23.749 1.00 120.34 343 PHE A N 1
ATOM 2346 C CA . PHE A 1 286 ? 24.586 21.914 23.925 1.00 120.60 343 PHE A CA 1
ATOM 2347 C C . PHE A 1 286 ? 23.454 22.731 23.280 1.00 124.30 343 PHE A C 1
ATOM 2348 O O . PHE A 1 286 ? 22.701 22.191 22.471 1.00 124.39 343 PHE A O 1
ATOM 2356 N N . GLU A 1 287 ? 23.318 24.004 23.664 1.00 125.65 344 GLU A N 1
ATOM 2357 C CA . GLU A 1 287 ? 22.254 24.871 23.145 1.00 122.33 344 GLU A CA 1
ATOM 2358 C C . GLU A 1 287 ? 22.217 24.977 21.614 1.00 110.02 344 GLU A C 1
ATOM 2359 O O . GLU A 1 287 ? 21.145 24.806 21.030 1.00 97.47 344 GLU A O 1
ATOM 2365 N N . LYS A 1 288 ? 23.370 25.218 20.976 1.00 111.73 345 LYS A N 1
ATOM 2366 C CA . LYS A 1 288 ? 23.460 25.311 19.509 1.00 115.22 345 LYS A CA 1
ATOM 2367 C C . LYS A 1 288 ? 23.182 23.977 18.813 1.00 108.60 345 LYS A C 1
ATOM 2368 O O . LYS A 1 288 ? 22.409 23.941 17.854 1.00 109.99 345 LYS A O 1
ATOM 2374 N N . ASN A 1 289 ? 23.790 22.896 19.314 1.00 101.43 346 ASN A N 1
ATOM 2375 C CA . ASN A 1 289 ? 23.624 21.547 18.755 1.00 98.38 346 ASN A CA 1
ATOM 2376 C C . ASN A 1 289 ? 22.202 20.996 18.912 1.00 90.72 346 ASN A C 1
ATOM 2377 O O . ASN A 1 289 ? 21.692 20.353 17.989 1.00 82.77 346 ASN A O 1
ATOM 2382 N N . PHE A 1 290 ? 21.576 21.262 20.067 1.00 89.66 347 PHE A N 1
ATOM 2383 C CA . PHE A 1 290 ? 20.195 20.842 20.328 1.00 95.20 347 PHE A CA 1
ATOM 2384 C C . PHE A 1 290 ? 19.179 21.573 19.432 1.00 95.56 347 PHE A C 1
ATOM 2385 O O . PHE A 1 290 ? 18.298 20.924 18.868 1.00 98.98 347 PHE A O 1
ATOM 2393 N N . GLU A 1 291 ? 19.328 22.894 19.270 1.00 89.15 348 GLU A N 1
ATOM 2394 C CA . GLU A 1 291 ? 18.488 23.672 18.348 1.00 87.89 348 GLU A CA 1
ATOM 2395 C C . GLU A 1 291 ? 18.605 23.152 16.915 1.00 83.50 348 GLU A C 1
ATOM 2396 O O . GLU A 1 291 ? 17.602 23.064 16.210 1.00 88.28 348 GLU A O 1
ATOM 2402 N N . ASP A 1 292 ? 19.821 22.788 16.502 1.00 77.60 349 ASP A N 1
ATOM 2403 C CA . ASP A 1 292 ? 20.062 22.250 15.161 1.00 81.63 349 ASP A CA 1
ATOM 2404 C C . ASP A 1 292 ? 19.348 20.908 14.963 1.00 73.62 349 ASP A C 1
ATOM 2405 O O . ASP A 1 292 ? 18.675 20.720 13.952 1.00 74.12 349 ASP A O 1
ATOM 2410 N N . PHE A 1 293 ? 19.455 20.020 15.957 1.00 82.12 350 PHE A N 1
ATOM 2411 C CA . PHE A 1 293 ? 18.748 18.732 15.989 1.00 70.67 350 PHE A CA 1
ATOM 2412 C C . PHE A 1 293 ? 17.217 18.911 15.905 1.00 72.51 350 PHE A C 1
ATOM 2413 O O . PHE A 1 293 ? 16.569 18.228 15.115 1.00 71.75 350 PHE A O 1
ATOM 2421 N N . LYS A 1 294 ? 16.683 19.842 16.712 1.00 67.50 351 LYS A N 1
ATOM 2422 C CA . LYS A 1 294 ? 15.254 20.224 16.837 1.00 69.93 351 LYS A CA 1
ATOM 2423 C C . LYS A 1 294 ? 14.605 20.642 15.514 1.00 81.30 351 LYS A C 1
ATOM 2424 O O . LYS A 1 294 ? 13.475 20.249 15.212 1.00 77.44 351 LYS A O 1
ATOM 2430 N N . VAL A 1 295 ? 15.348 21.441 14.748 1.00 91.73 352 VAL A N 1
ATOM 2431 C CA . VAL A 1 295 ? 14.931 21.994 13.455 1.00 97.27 352 VAL A CA 1
ATOM 2432 C C . VAL A 1 295 ? 15.227 21.015 12.280 1.00 81.27 352 VAL A C 1
ATOM 2433 O O . VAL A 1 295 ? 14.830 21.254 11.133 1.00 74.90 352 VAL A O 1
ATOM 2437 N N . GLY A 1 296 ? 15.878 19.892 12.593 1.00 71.33 353 GLY A N 1
ATOM 2438 C CA . GLY A 1 296 ? 16.168 18.846 11.621 1.00 71.67 353 GLY A CA 1
ATOM 2439 C C . GLY A 1 296 ? 17.476 18.980 10.849 1.00 74.57 353 GLY A C 1
ATOM 2440 O O . GLY A 1 296 ? 17.698 18.229 9.895 1.00 77.41 353 GLY A O 1
ATOM 2441 N N . LYS A 1 297 ? 18.333 19.925 11.247 1.00 74.02 354 LYS A N 1
ATOM 2442 C CA . LYS A 1 297 ? 19.646 20.104 10.615 1.00 82.24 354 LYS A CA 1
ATOM 2443 C C . LYS A 1 297 ? 20.583 18.938 10.967 1.00 87.90 354 LYS A C 1
ATOM 2444 O O . LYS A 1 297 ? 21.306 18.450 10.098 1.00 87.09 354 LYS A O 1
ATOM 2450 N N . ILE A 1 298 ? 20.522 18.491 12.229 1.00 83.52 355 ILE A N 1
ATOM 2451 C CA . ILE A 1 298 ? 21.292 17.356 12.772 1.00 74.32 355 ILE A CA 1
ATOM 2452 C C . ILE A 1 298 ? 20.344 16.148 12.934 1.00 68.55 355 ILE A C 1
ATOM 2453 O O . ILE A 1 298 ? 19.202 16.327 13.359 1.00 70.04 355 ILE A O 1
ATOM 2458 N N . ASN A 1 299 ? 20.800 14.951 12.542 1.00 57.17 356 ASN A N 1
ATOM 2459 C CA . ASN A 1 299 ? 19.990 13.726 12.611 1.00 53.30 356 ASN A CA 1
ATOM 2460 C C . ASN A 1 299 ? 20.255 12.902 13.887 1.00 55.99 356 ASN A C 1
ATOM 2461 O O . ASN A 1 299 ? 19.339 12.279 14.417 1.00 66.64 356 ASN A O 1
ATOM 2466 N N . ILE A 1 300 ? 21.512 12.855 14.337 1.00 50.26 357 ILE A N 1
ATOM 2467 C CA . ILE A 1 300 ? 21.897 12.099 15.536 1.00 52.96 357 ILE A CA 1
ATOM 2468 C C . ILE A 1 300 ? 22.530 13.059 16.549 1.00 53.63 357 ILE A C 1
ATOM 2469 O O . ILE A 1 300 ? 23.261 13.968 16.173 1.00 65.94 357 ILE A O 1
ATOM 2474 N N . LEU A 1 301 ? 22.245 12.867 17.830 1.00 58.66 358 LEU A N 1
ATOM 2475 C CA . LEU A 1 301 ? 22.827 13.714 18.864 1.00 51.78 358 LEU A CA 1
ATOM 2476 C C . LEU A 1 301 ? 23.490 12.786 19.874 1.00 51.54 358 LEU A C 1
ATOM 2477 O O . LEU A 1 301 ? 22.830 11.878 20.368 1.00 54.44 358 LEU A O 1
ATOM 2482 N N . ILE A 1 302 ? 24.795 12.968 20.119 1.00 59.46 359 ILE A N 1
ATOM 2483 C CA . ILE A 1 302 ? 25.526 12.184 21.135 1.00 64.51 359 ILE A CA 1
ATOM 2484 C C . ILE A 1 302 ? 25.674 13.004 22.420 1.00 67.28 359 ILE A C 1
ATOM 2485 O O . ILE A 1 302 ? 25.967 14.201 22.376 1.00 70.39 359 ILE A O 1
ATOM 2490 N N . GLY A 1 303 ? 25.419 12.350 23.553 1.00 68.75 360 GLY A N 1
ATOM 2491 C CA . GLY A 1 303 ? 25.511 12.960 24.874 1.00 55.71 360 GLY A CA 1
ATOM 2492 C C . GLY A 1 303 ? 26.006 11.978 25.929 1.00 67.04 360 GLY A C 1
ATOM 2493 O O . GLY A 1 303 ? 26.281 10.823 25.603 1.00 66.47 360 GLY A O 1
ATOM 2494 N N . VAL A 1 304 ? 26.120 12.431 27.182 1.00 64.77 361 VAL A N 1
ATOM 2495 C CA . VAL A 1 304 ? 26.590 11.583 28.292 1.00 72.44 361 VAL A CA 1
ATOM 2496 C C . VAL A 1 304 ? 25.433 11.268 29.271 1.00 69.33 361 VAL A C 1
ATOM 2497 O O . VAL A 1 304 ? 24.708 12.184 29.675 1.00 67.24 361 VAL A O 1
ATOM 2501 N N . GLN A 1 305 ? 25.246 9.978 29.604 1.00 74.23 362 GLN A N 1
ATOM 2502 C CA . GLN A 1 305 ? 24.208 9.519 30.551 1.00 75.24 362 GLN A CA 1
ATOM 2503 C C . GLN A 1 305 ? 24.565 10.077 31.925 1.00 78.74 362 GLN A C 1
ATOM 2504 O O . GLN A 1 305 ? 25.659 9.798 32.420 1.00 78.71 362 GLN A O 1
ATOM 2510 N N . ALA A 1 306 ? 23.642 10.855 32.511 1.00 83.76 363 ALA A N 1
ATOM 2511 C CA . ALA A 1 306 ? 23.752 11.519 33.831 1.00 82.48 363 ALA A CA 1
ATOM 2512 C C . ALA A 1 306 ? 22.343 11.727 34.426 1.00 74.38 363 ALA A C 1
ATOM 2513 O O . ALA A 1 306 ? 21.414 12.032 33.669 1.00 68.00 363 ALA A O 1
ATOM 2515 N N . TYR A 1 307 ? 22.190 11.596 35.755 1.00 75.81 364 TYR A N 1
ATOM 2516 C CA . TYR A 1 307 ? 20.870 11.705 36.419 1.00 77.95 364 TYR A CA 1
ATOM 2517 C C . TYR A 1 307 ? 20.089 13.010 36.161 1.00 78.64 364 TYR A C 1
ATOM 2518 O O . TYR A 1 307 ? 18.977 12.939 35.648 1.00 77.79 364 TYR A O 1
ATOM 2527 N N . TYR A 1 308 ? 20.644 14.182 36.468 1.00 98.16 365 TYR A N 1
ATOM 2528 C CA . TYR A 1 308 ? 19.954 15.429 36.093 1.00 105.11 365 TYR A CA 1
ATOM 2529 C C . TYR A 1 308 ? 20.678 16.034 34.883 1.00 105.22 365 TYR A C 1
ATOM 2530 O O . TYR A 1 308 ? 21.261 17.124 34.941 1.00 107.26 365 TYR A O 1
ATOM 2539 N N . GLY A 1 309 ? 20.643 15.258 33.799 1.00 93.68 366 GLY A N 1
ATOM 2540 C CA . GLY A 1 309 ? 21.304 15.572 32.545 1.00 87.60 366 GLY A CA 1
ATOM 2541 C C . GLY A 1 309 ? 20.475 16.455 31.632 1.00 84.70 366 GLY A C 1
ATOM 2542 O O . GLY A 1 309 ? 19.245 16.369 31.632 1.00 88.08 366 GLY A O 1
ATOM 2543 N N . LYS A 1 310 ? 21.167 17.307 30.872 1.00 89.69 367 LYS A N 1
ATOM 2544 C CA . LYS A 1 310 ? 20.561 18.222 29.906 1.00 88.56 367 LYS A CA 1
ATOM 2545 C C . LYS A 1 310 ? 19.816 17.413 28.849 1.00 78.23 367 LYS A C 1
ATOM 2546 O O . LYS A 1 310 ? 18.658 17.695 28.547 1.00 76.42 367 LYS A O 1
ATOM 2552 N N . LEU A 1 311 ? 20.487 16.383 28.330 1.00 73.91 368 LEU A N 1
ATOM 2553 C CA . LEU A 1 311 ? 19.949 15.498 27.294 1.00 77.25 368 LEU A CA 1
ATOM 2554 C C . LEU A 1 311 ? 19.096 14.347 27.872 1.00 71.24 368 LEU A C 1
ATOM 2555 O O . LEU A 1 311 ? 18.147 13.905 27.226 1.00 62.27 368 LEU A O 1
ATOM 2560 N N . THR A 1 312 ? 19.435 13.891 29.084 1.00 68.60 369 THR A N 1
ATOM 2561 C CA . THR A 1 312 ? 18.759 12.781 29.775 1.00 73.77 369 THR A CA 1
ATOM 2562 C C . THR A 1 312 ? 17.352 13.141 30.267 1.00 75.38 369 THR A C 1
ATOM 2563 O O . THR A 1 312 ? 16.430 12.338 30.156 1.00 71.43 369 THR A O 1
ATOM 2567 N N . ARG A 1 313 ? 17.193 14.342 30.819 1.00 86.00 370 ARG A N 1
ATOM 2568 C CA . ARG A 1 313 ? 15.923 14.748 31.425 1.00 104.10 370 ARG A CA 1
ATOM 2569 C C . ARG A 1 313 ? 15.292 15.991 30.778 1.00 117.57 370 ARG A C 1
ATOM 2570 O O . ARG A 1 313 ? 14.145 15.960 30.330 1.00 125.52 370 ARG A O 1
ATOM 2578 N N . GLY A 1 314 ? 16.053 17.081 30.749 1.00 120.78 371 GLY A N 1
ATOM 2579 C CA . GLY A 1 314 ? 15.599 18.367 30.235 1.00 120.70 371 GLY A CA 1
ATOM 2580 C C . GLY A 1 314 ? 14.832 18.428 28.917 1.00 113.28 371 GLY A C 1
ATOM 2581 O O . GLY A 1 314 ? 13.803 19.112 28.836 1.00 101.15 371 GLY A O 1
ATOM 2582 N N . VAL A 1 315 ? 15.340 17.724 27.900 1.00 116.86 372 VAL A N 1
ATOM 2583 C CA . VAL A 1 315 ? 14.802 17.758 26.522 1.00 119.58 372 VAL A CA 1
ATOM 2584 C C . VAL A 1 315 ? 13.364 17.206 26.307 1.00 96.91 372 VAL A C 1
ATOM 2585 O O . VAL A 1 315 ? 13.093 16.030 26.561 1.00 98.82 372 VAL A O 1
ATOM 2589 N N . ASP A 1 316 ? 12.462 18.080 25.839 1.00 90.93 373 ASP A N 1
ATOM 2590 C CA . ASP A 1 316 ? 11.037 17.739 25.628 1.00 92.60 373 ASP A CA 1
ATOM 2591 C C . ASP A 1 316 ? 10.475 17.786 24.157 1.00 101.04 373 ASP A C 1
ATOM 2592 O O . ASP A 1 316 ? 9.636 18.636 23.822 1.00 106.81 373 ASP A O 1
ATOM 2597 N N . LEU A 1 317 ? 10.912 16.840 23.313 1.00 83.80 374 LEU A N 1
ATOM 2598 C CA . LEU A 1 317 ? 10.477 16.742 21.900 1.00 75.89 374 LEU A CA 1
ATOM 2599 C C . LEU A 1 317 ? 10.064 15.323 21.411 1.00 92.58 374 LEU A C 1
ATOM 2600 O O . LEU A 1 317 ? 10.839 14.703 20.690 1.00 77.78 374 LEU A O 1
ATOM 2605 N N . PRO A 1 318 ? 8.845 14.820 21.753 1.00 98.37 375 PRO A N 1
ATOM 2606 C CA . PRO A 1 318 ? 8.453 13.494 21.235 1.00 90.43 375 PRO A CA 1
ATOM 2607 C C . PRO A 1 318 ? 8.326 13.431 19.688 1.00 74.46 375 PRO A C 1
ATOM 2608 O O . PRO A 1 318 ? 8.621 12.373 19.121 1.00 82.26 375 PRO A O 1
ATOM 2612 N N . GLU A 1 319 ? 7.944 14.538 19.039 1.00 66.44 376 GLU A N 1
ATOM 2613 C CA . GLU A 1 319 ? 7.837 14.628 17.564 1.00 68.76 376 GLU A CA 1
ATOM 2614 C C . GLU A 1 319 ? 9.182 14.444 16.844 1.00 71.24 376 GLU A C 1
ATOM 2615 O O . GLU A 1 319 ? 9.246 13.904 15.732 1.00 63.65 376 GLU A O 1
ATOM 2621 N N . ARG A 1 320 ? 10.242 14.901 17.506 1.00 66.18 377 ARG A N 1
ATOM 2622 C CA . ARG A 1 320 ? 11.601 14.868 16.990 1.00 66.22 377 ARG A CA 1
ATOM 2623 C C . ARG A 1 320 ? 12.415 13.686 17.560 1.00 58.39 377 ARG A C 1
ATOM 2624 O O . ARG A 1 320 ? 13.064 12.992 16.780 1.00 52.93 377 ARG A O 1
ATOM 2632 N N . ILE A 1 321 ? 12.366 13.433 18.879 1.00 41.23 378 ILE A N 1
ATOM 2633 C CA . ILE A 1 321 ? 13.091 12.280 19.455 1.00 46.13 378 ILE A CA 1
ATOM 2634 C C . ILE A 1 321 ? 12.291 10.971 19.336 1.00 41.96 378 ILE A C 1
ATOM 2635 O O . ILE A 1 321 ? 11.216 10.805 19.926 1.00 43.89 378 ILE A O 1
ATOM 2640 N N . LYS A 1 322 ? 12.830 10.047 18.550 1.00 34.81 379 LYS A N 1
ATOM 2641 C CA . LYS A 1 322 ? 12.131 8.809 18.239 1.00 50.15 379 LYS A CA 1
ATOM 2642 C C . LYS A 1 322 ? 12.888 7.582 18.725 1.00 44.86 379 LYS A C 1
ATOM 2643 O O . LYS A 1 322 ? 12.272 6.591 19.130 1.00 45.48 379 LYS A O 1
ATOM 2649 N N . TYR A 1 323 ? 14.219 7.658 18.656 1.00 43.19 380 TYR A N 1
ATOM 2650 C CA . TYR A 1 323 ? 15.113 6.545 18.983 1.00 38.66 380 TYR A CA 1
ATOM 2651 C C . TYR A 1 323 ? 16.164 6.968 20.006 1.00 42.02 380 TYR A C 1
ATOM 2652 O O . TYR A 1 323 ? 16.795 8.015 19.856 1.00 52.78 380 TYR A O 1
ATOM 2661 N N . VAL A 1 324 ? 16.334 6.142 21.038 1.00 39.40 381 VAL A N 1
ATOM 2662 C CA . VAL A 1 324 ? 17.332 6.363 22.083 1.00 40.64 381 VAL A CA 1
ATOM 2663 C C . VAL A 1 324 ? 18.263 5.148 22.090 1.00 39.21 381 VAL A C 1
ATOM 2664 O O . VAL A 1 324 ? 17.808 4.006 22.145 1.00 40.39 381 VAL A O 1
ATOM 2668 N N . ILE A 1 325 ? 19.562 5.397 21.958 1.00 41.36 382 ILE A N 1
ATOM 2669 C CA . ILE A 1 325 ? 20.546 4.316 21.949 1.00 43.81 382 ILE A CA 1
ATOM 2670 C C . ILE A 1 325 ? 21.510 4.517 23.122 1.00 47.16 382 ILE A C 1
ATOM 2671 O O . ILE A 1 325 ? 22.043 5.614 23.295 1.00 56.97 382 ILE A O 1
ATOM 2676 N N . PHE A 1 326 ? 21.674 3.472 23.942 1.00 39.90 383 PHE A N 1
ATOM 2677 C CA . PHE A 1 326 ? 22.616 3.453 25.069 1.00 41.13 383 PHE A CA 1
ATOM 2678 C C . PHE A 1 326 ? 23.862 2.655 24.695 1.00 49.96 383 PHE A C 1
ATOM 2679 O O . PHE A 1 326 ? 23.767 1.469 24.369 1.00 46.24 383 PHE A O 1
ATOM 2687 N N . TRP A 1 327 ? 25.015 3.328 24.722 1.00 61.03 384 TRP A N 1
ATOM 2688 C CA . TRP A 1 327 ? 26.313 2.715 24.441 1.00 66.42 384 TRP A CA 1
ATOM 2689 C C . TRP A 1 327 ? 26.842 2.250 25.792 1.00 59.12 384 TRP A C 1
ATOM 2690 O O . TRP A 1 327 ? 27.561 2.971 26.489 1.00 56.35 384 TRP A O 1
ATOM 2701 N N . GLY A 1 328 ? 26.396 1.052 26.168 1.00 66.78 385 GLY A N 1
ATOM 2702 C CA . GLY A 1 328 ? 26.620 0.486 27.488 1.00 73.43 385 GLY A CA 1
ATOM 2703 C C . GLY A 1 328 ? 25.480 0.922 28.392 1.00 68.78 385 GLY A C 1
ATOM 2704 O O . GLY A 1 328 ? 24.852 1.943 28.118 1.00 53.99 385 GLY A O 1
ATOM 2705 N N . THR A 1 329 ? 25.193 0.179 29.458 1.00 68.92 386 THR A N 1
ATOM 2706 C CA . THR A 1 329 ? 24.087 0.570 30.346 1.00 63.89 386 THR A CA 1
ATOM 2707 C C . THR A 1 329 ? 24.514 1.710 31.299 1.00 59.02 386 THR A C 1
ATOM 2708 O O . THR A 1 329 ? 25.629 1.656 31.809 1.00 72.72 386 THR A O 1
ATOM 2712 N N . PRO A 1 330 ? 23.626 2.714 31.576 1.00 60.57 387 PRO A N 1
ATOM 2713 C CA . PRO A 1 330 ? 23.976 3.741 32.576 1.00 62.76 387 PRO A CA 1
ATOM 2714 C C . PRO A 1 330 ? 24.537 3.080 33.835 1.00 62.80 387 PRO A C 1
ATOM 2715 O O . PRO A 1 330 ? 23.892 2.195 34.393 1.00 68.72 387 PRO A O 1
ATOM 2719 N N . SER A 1 331 ? 25.758 3.462 34.207 1.00 73.66 388 SER A N 1
ATOM 2720 C CA . SER A 1 331 ? 26.505 2.845 35.311 1.00 89.43 388 SER A CA 1
ATOM 2721 C C . SER A 1 331 ? 25.726 2.672 36.618 1.00 86.67 388 SER A C 1
ATOM 2722 O O . SER A 1 331 ? 25.169 3.635 37.162 1.00 74.83 388 SER A O 1
ATOM 2725 N N . GLY A 1 332 ? 25.696 1.418 37.081 1.00 86.12 389 GLY A N 1
ATOM 2726 C CA . GLY A 1 332 ? 25.001 0.992 38.288 1.00 85.86 389 GLY A CA 1
ATOM 2727 C C . GLY A 1 332 ? 24.610 -0.494 38.300 1.00 73.43 389 GLY A C 1
ATOM 2728 O O . GLY A 1 332 ? 25.244 -1.280 38.988 1.00 72.21 389 GLY A O 1
ATOM 2729 N N . PRO A 1 333 ? 23.571 -0.900 37.539 1.00 71.29 460 PRO A N 1
ATOM 2730 C CA . PRO A 1 333 ? 22.755 -0.111 36.609 1.00 62.66 460 PRO A CA 1
ATOM 2731 C C . PRO A 1 333 ? 21.823 0.912 37.282 1.00 67.10 460 PRO A C 1
ATOM 2732 O O . PRO A 1 333 ? 21.191 0.664 38.318 1.00 68.02 460 PRO A O 1
ATOM 2736 N N . ASP A 1 334 ? 21.818 2.099 36.680 1.00 62.25 461 ASP A N 1
ATOM 2737 C CA . ASP A 1 334 ? 21.041 3.254 37.127 1.00 58.36 461 ASP A CA 1
ATOM 2738 C C . ASP A 1 334 ? 19.734 3.265 36.317 1.00 47.71 461 ASP A C 1
ATOM 2739 O O . ASP A 1 334 ? 19.673 3.863 35.237 1.00 51.57 461 ASP A O 1
ATOM 2744 N N . VAL A 1 335 ? 18.717 2.567 36.842 1.00 54.26 462 VAL A N 1
ATOM 2745 C CA . VAL A 1 335 ? 17.393 2.500 36.212 1.00 59.75 462 VAL A CA 1
ATOM 2746 C C . VAL A 1 335 ? 16.733 3.850 36.115 1.00 56.80 462 VAL A C 1
ATOM 2747 O O . VAL A 1 335 ? 16.058 4.121 35.127 1.00 52.93 462 VAL A O 1
ATOM 2751 N N . TYR A 1 336 ? 16.931 4.680 37.140 1.00 41.94 463 TYR A N 1
ATOM 2752 C CA . TYR A 1 336 ? 16.355 6.019 37.182 1.00 49.06 463 TYR A CA 1
ATOM 2753 C C . TYR A 1 336 ? 16.790 6.866 35.983 1.00 41.78 463 TYR A C 1
ATOM 2754 O O . TYR A 1 336 ? 15.918 7.400 35.310 1.00 41.25 463 TYR A O 1
ATOM 2763 N N . THR A 1 337 ? 18.092 6.883 35.667 1.00 53.89 464 THR A N 1
ATOM 2764 C CA . THR A 1 337 ? 18.651 7.544 34.475 1.00 55.39 464 THR A CA 1
ATOM 2765 C C . THR A 1 337 ? 18.205 6.870 33.180 1.00 52.11 464 THR A C 1
ATOM 2766 O O . THR A 1 337 ? 17.929 7.559 32.197 1.00 57.60 464 THR A O 1
ATOM 2770 N N . TYR A 1 338 ? 18.082 5.540 33.204 1.00 53.64 465 TYR A N 1
ATOM 2771 C CA . TYR A 1 338 ? 17.594 4.791 32.046 1.00 52.14 465 TYR A CA 1
ATOM 2772 C C . TYR A 1 338 ? 16.138 5.147 31.699 1.00 53.88 465 TYR A C 1
ATOM 2773 O O . TYR A 1 338 ? 15.819 5.354 30.530 1.00 44.12 465 TYR A O 1
ATOM 2782 N N . ILE A 1 339 ? 15.268 5.205 32.708 1.00 52.94 466 ILE A N 1
ATOM 2783 C CA . ILE A 1 339 ? 13.857 5.566 32.534 1.00 45.26 466 ILE A CA 1
ATOM 2784 C C . ILE A 1 339 ? 13.705 7.008 32.018 1.00 58.08 466 ILE A C 1
ATOM 2785 O O . ILE A 1 339 ? 12.982 7.239 31.043 1.00 48.68 466 ILE A O 1
ATOM 2790 N N . GLN A 1 340 ? 14.422 7.955 32.630 1.00 48.26 467 GLN A N 1
ATOM 2791 C CA . GLN A 1 340 ? 14.429 9.355 32.179 1.00 49.04 467 GLN A CA 1
ATOM 2792 C C . GLN A 1 340 ? 14.865 9.523 30.713 1.00 50.21 467 GLN A C 1
ATOM 2793 O O . GLN A 1 340 ? 14.165 10.181 29.941 1.00 51.60 467 GLN A O 1
ATOM 2799 N N . ALA A 1 341 ? 16.007 8.927 30.343 1.00 37.12 468 ALA A N 1
ATOM 2800 C CA . ALA A 1 341 ? 16.579 9.026 28.990 1.00 42.35 468 ALA A CA 1
ATOM 2801 C C . ALA A 1 341 ? 15.730 8.347 27.924 1.00 45.91 468 ALA A C 1
ATOM 2802 O O . ALA A 1 341 ? 15.505 8.934 26.872 1.00 48.18 468 ALA A O 1
ATOM 2804 N N . SER A 1 342 ? 15.251 7.133 28.203 1.00 41.55 469 SER A N 1
ATOM 2805 C CA . SER A 1 342 ? 14.384 6.416 27.268 1.00 38.94 469 SER A CA 1
ATOM 2806 C C . SER A 1 342 ? 13.018 7.108 27.111 1.00 45.75 469 SER A C 1
ATOM 2807 O O . SER A 1 342 ? 12.400 7.028 26.047 1.00 45.32 469 SER A O 1
ATOM 2810 N N . GLY A 1 343 ? 12.598 7.821 28.162 1.00 45.02 470 GLY A N 1
ATOM 2811 C CA . GLY A 1 343 ? 11.348 8.576 28.216 1.00 49.07 470 GLY A CA 1
ATOM 2812 C C . GLY A 1 343 ? 11.270 9.758 27.262 1.00 44.30 470 GLY A C 1
ATOM 2813 O O . GLY A 1 343 ? 10.196 10.310 27.032 1.00 44.35 470 GLY A O 1
ATOM 2814 N N . ARG A 1 344 ? 12.425 10.142 26.723 1.00 31.42 471 ARG A N 1
ATOM 2815 C CA . ARG A 1 344 ? 12.547 11.210 25.739 1.00 46.54 471 ARG A CA 1
ATOM 2816 C C . ARG A 1 344 ? 11.801 10.830 24.445 1.00 62.60 471 ARG A C 1
ATOM 2817 O O . ARG A 1 344 ? 11.143 11.682 23.830 1.00 57.01 471 ARG A O 1
ATOM 2825 N N . SER A 1 345 ? 11.888 9.540 24.087 1.00 40.53 472 SER A N 1
ATOM 2826 C CA . SER A 1 345 ? 11.310 8.948 22.868 1.00 45.71 472 SER A CA 1
ATOM 2827 C C . SER A 1 345 ? 9.797 8.709 22.924 1.00 51.40 472 SER A C 1
ATOM 2828 O O . SER A 1 345 ? 9.189 8.402 21.900 1.00 53.23 472 SER A O 1
ATOM 2831 N N . SER A 1 346 ? 9.191 8.858 24.101 1.00 56.06 473 SER A N 1
ATOM 2832 C CA . SER A 1 346 ? 7.751 8.620 24.235 1.00 55.74 473 SER A CA 1
ATOM 2833 C C . SER A 1 346 ? 7.044 9.525 25.239 1.00 61.89 473 SER A C 1
ATOM 2834 O O . SER A 1 346 ? 7.234 9.419 26.451 1.00 64.17 473 SER A O 1
ATOM 2837 N N . ARG A 1 347 ? 6.248 10.432 24.677 1.00 62.86 474 ARG A N 1
ATOM 2838 C CA . ARG A 1 347 ? 5.327 11.287 25.431 1.00 72.90 474 ARG A CA 1
ATOM 2839 C C . ARG A 1 347 ? 4.118 11.782 24.608 1.00 76.43 474 ARG A C 1
ATOM 2840 O O . ARG A 1 347 ? 3.984 11.470 23.417 1.00 73.89 474 ARG A O 1
ATOM 2848 N N . ILE A 1 348 ? 3.200 12.469 25.280 1.00 70.00 475 ILE A N 1
ATOM 2849 C CA . ILE A 1 348 ? 1.954 12.881 24.644 1.00 71.94 475 ILE A CA 1
ATOM 2850 C C . ILE A 1 348 ? 2.176 14.025 23.649 1.00 71.63 475 ILE A C 1
ATOM 2851 O O . ILE A 1 348 ? 2.705 15.085 23.988 1.00 82.46 475 ILE A O 1
ATOM 2856 N N . LEU A 1 349 ? 1.819 13.733 22.402 1.00 55.54 476 LEU A N 1
ATOM 2857 C CA . LEU A 1 349 ? 1.807 14.685 21.301 1.00 59.24 476 LEU A CA 1
ATOM 2858 C C . LEU A 1 349 ? 0.375 14.600 20.760 1.00 66.47 476 LEU A C 1
ATOM 2859 O O . LEU A 1 349 ? -0.079 13.533 20.338 1.00 58.37 476 LEU A O 1
ATOM 2864 N N . ASN A 1 350 ? -0.332 15.727 20.870 1.00 77.19 477 ASN A N 1
ATOM 2865 C CA . ASN A 1 350 ? -1.749 15.900 20.508 1.00 74.31 477 ASN A CA 1
ATOM 2866 C C . ASN A 1 350 ? -2.692 14.726 20.912 1.00 76.22 477 ASN A C 1
ATOM 2867 O O . ASN A 1 350 ? -3.391 14.155 20.064 1.00 80.74 477 ASN A O 1
ATOM 2872 N N . GLY A 1 351 ? -2.686 14.371 22.202 1.00 65.13 478 GLY A N 1
ATOM 2873 C CA . GLY A 1 351 ? -3.569 13.357 22.783 1.00 62.04 478 GLY A CA 1
ATOM 2874 C C . GLY A 1 351 ? -3.223 11.889 22.559 1.00 59.16 478 GLY A C 1
ATOM 2875 O O . GLY A 1 351 ? -4.008 10.992 22.880 1.00 57.68 478 GLY A O 1
ATOM 2876 N N . VAL A 1 352 ? -2.047 11.654 21.987 1.00 46.46 479 VAL A N 1
ATOM 2877 C CA . VAL A 1 352 ? -1.573 10.310 21.691 1.00 45.56 479 VAL A CA 1
ATOM 2878 C C . VAL A 1 352 ? -0.194 10.114 22.328 1.00 57.57 479 VAL A C 1
ATOM 2879 O O . VAL A 1 352 ? 0.707 10.940 22.149 1.00 62.96 479 VAL A O 1
ATOM 2883 N N . LEU A 1 353 ? -0.060 9.028 23.088 1.00 48.59 480 LEU A N 1
ATOM 2884 C CA . LEU A 1 353 ? 1.211 8.615 23.670 1.00 51.75 480 LEU A CA 1
ATOM 2885 C C . LEU A 1 353 ? 2.017 7.924 22.575 1.00 50.91 480 LEU A C 1
ATOM 2886 O O . LEU A 1 353 ? 1.844 6.733 22.300 1.00 63.76 480 LEU A O 1
ATOM 2891 N N . VAL A 1 354 ? 2.885 8.710 21.946 1.00 43.96 481 VAL A N 1
ATOM 2892 C CA . VAL A 1 354 ? 3.663 8.291 20.781 1.00 47.29 481 VAL A CA 1
ATOM 2893 C C . VAL A 1 354 ? 4.706 7.211 21.072 1.00 47.71 481 VAL A C 1
ATOM 2894 O O . VAL A 1 354 ? 5.218 7.112 22.186 1.00 51.93 481 VAL A O 1
ATOM 2898 N N . LYS A 1 355 ? 5.015 6.407 20.052 1.00 39.66 482 LYS A N 1
ATOM 2899 C CA . LYS A 1 355 ? 5.944 5.273 20.194 1.00 37.61 482 LYS A CA 1
ATOM 2900 C C . LYS A 1 355 ? 7.417 5.660 20.238 1.00 36.34 482 LYS A C 1
ATOM 2901 O O . LYS A 1 355 ? 7.903 6.439 19.412 1.00 37.19 482 LYS A O 1
ATOM 2907 N N . GLY A 1 356 ? 8.128 5.036 21.174 1.00 36.82 483 GLY A N 1
ATOM 2908 C CA . GLY A 1 356 ? 9.566 5.191 21.308 1.00 31.71 483 GLY A CA 1
ATOM 2909 C C . GLY A 1 356 ? 10.312 3.869 21.183 1.00 37.46 483 GLY A C 1
ATOM 2910 O O . GLY A 1 356 ? 9.763 2.821 21.524 1.00 47.00 483 GLY A O 1
ATOM 2911 N N . VAL A 1 357 ? 11.548 3.918 20.678 1.00 38.45 484 VAL A N 1
ATOM 2912 C CA . VAL A 1 357 ? 12.418 2.733 20.596 1.00 40.78 484 VAL A CA 1
ATOM 2913 C C . VAL A 1 357 ? 13.718 3.015 21.359 1.00 42.67 484 VAL A C 1
ATOM 2914 O O . VAL A 1 357 ? 14.407 3.993 21.070 1.00 47.03 484 VAL A O 1
ATOM 2918 N N . SER A 1 358 ? 13.991 2.196 22.379 1.00 34.08 485 SER A N 1
ATOM 2919 C CA . SER A 1 358 ? 15.200 2.301 23.208 1.00 45.02 485 SER A CA 1
ATOM 2920 C C . SER A 1 358 ? 16.061 1.053 22.973 1.00 37.69 485 SER A C 1
ATOM 2921 O O . SER A 1 358 ? 15.599 -0.064 23.212 1.00 42.56 485 SER A O 1
ATOM 2924 N N . VAL A 1 359 ? 17.275 1.255 22.449 1.00 44.81 486 VAL A N 1
ATOM 2925 C CA . VAL A 1 359 ? 18.226 0.175 22.130 1.00 35.27 486 VAL A CA 1
ATOM 2926 C C . VAL A 1 359 ? 19.441 0.283 23.069 1.00 49.66 486 VAL A C 1
ATOM 2927 O O . VAL A 1 359 ? 20.058 1.348 23.163 1.00 50.79 486 VAL A O 1
ATOM 2931 N N . ILE A 1 360 ? 19.730 -0.806 23.791 1.00 52.09 487 ILE A N 1
ATOM 2932 C CA . ILE A 1 360 ? 20.886 -0.917 24.692 1.00 55.21 487 ILE A CA 1
ATOM 2933 C C . ILE A 1 360 ? 21.922 -1.858 24.072 1.00 47.29 487 ILE A C 1
ATOM 2934 O O . ILE A 1 360 ? 21.602 -2.988 23.703 1.00 49.48 487 ILE A O 1
ATOM 2939 N N . PHE A 1 361 ? 23.150 -1.359 23.944 1.00 58.08 488 PHE A N 1
ATOM 2940 C CA . PHE A 1 361 ? 24.310 -2.132 23.516 1.00 59.79 488 PHE A CA 1
ATOM 2941 C C . PHE A 1 361 ? 25.028 -2.505 24.825 1.00 64.70 488 PHE A C 1
ATOM 2942 O O . PHE A 1 361 ? 25.648 -1.648 25.455 1.00 64.69 488 PHE A O 1
ATOM 2950 N N . GLU A 1 362 ? 24.844 -3.751 25.276 1.00 65.74 489 GLU A N 1
ATOM 2951 C CA . GLU A 1 362 ? 25.426 -4.270 26.530 1.00 64.47 489 GLU A CA 1
ATOM 2952 C C . GLU A 1 362 ? 25.838 -5.730 26.347 1.00 74.04 489 GLU A C 1
ATOM 2953 O O . GLU A 1 362 ? 24.997 -6.579 26.069 1.00 76.97 489 GLU A O 1
ATOM 2959 N N . GLU A 1 363 ? 27.134 -5.990 26.529 1.00 82.09 490 GLU A N 1
ATOM 2960 C CA . GLU A 1 363 ? 27.765 -7.301 26.370 1.00 85.50 490 GLU A CA 1
ATOM 2961 C C . GLU A 1 363 ? 27.783 -8.109 27.680 1.00 93.39 490 GLU A C 1
ATOM 2962 O O . GLU A 1 363 ? 27.737 -9.346 27.664 1.00 99.44 490 GLU A O 1
ATOM 2968 N N . ASP A 1 364 ? 27.871 -7.393 28.803 1.00 88.15 491 ASP A N 1
ATOM 2969 C CA . ASP A 1 364 ? 27.935 -7.976 30.148 1.00 83.71 491 ASP A CA 1
ATOM 2970 C C . ASP A 1 364 ? 26.551 -8.498 30.555 1.00 80.42 491 ASP A C 1
ATOM 2971 O O . ASP A 1 364 ? 25.623 -7.717 30.785 1.00 83.52 491 ASP A O 1
ATOM 2976 N N . GLU A 1 365 ? 26.442 -9.827 30.616 1.00 75.61 492 GLU A N 1
ATOM 2977 C CA . GLU A 1 365 ? 25.200 -10.548 30.933 1.00 80.99 492 GLU A CA 1
ATOM 2978 C C . GLU A 1 365 ? 24.607 -10.199 32.316 1.00 85.25 492 GLU A C 1
ATOM 2979 O O . GLU A 1 365 ? 23.389 -10.067 32.447 1.00 77.78 492 GLU A O 1
ATOM 2985 N N . GLU A 1 366 ? 25.491 -10.046 33.310 1.00 94.47 493 GLU A N 1
ATOM 2986 C CA . GLU A 1 366 ? 25.194 -9.704 34.711 1.00 102.43 493 GLU A CA 1
ATOM 2987 C C . GLU A 1 366 ? 24.578 -8.296 34.861 1.00 94.97 493 GLU A C 1
ATOM 2988 O O . GLU A 1 366 ? 23.507 -8.149 35.454 1.00 96.02 493 GLU A O 1
ATOM 2994 N N . ILE A 1 367 ? 25.258 -7.287 34.305 1.00 79.98 494 ILE A N 1
ATOM 2995 C CA . ILE A 1 367 ? 24.811 -5.888 34.275 1.00 65.21 494 ILE A CA 1
ATOM 2996 C C . ILE A 1 367 ? 23.470 -5.750 33.548 1.00 59.30 494 ILE A C 1
ATOM 2997 O O . ILE A 1 367 ? 22.571 -5.067 34.037 1.00 66.31 494 ILE A O 1
ATOM 3002 N N . PHE A 1 368 ? 23.328 -6.424 32.405 1.00 59.11 495 PHE A N 1
ATOM 3003 C CA . PHE A 1 368 ? 22.072 -6.386 31.654 1.00 62.82 495 PHE A CA 1
ATOM 3004 C C . PHE A 1 368 ? 20.884 -6.976 32.431 1.00 66.21 495 PHE A C 1
ATOM 3005 O O . PHE A 1 368 ? 19.805 -6.379 32.454 1.00 72.06 495 PHE A O 1
ATOM 3013 N N . GLU A 1 369 ? 21.097 -8.143 33.045 1.00 76.24 496 GLU A N 1
ATOM 3014 C CA . GLU A 1 369 ? 20.092 -8.840 33.854 1.00 84.01 496 GLU A CA 1
ATOM 3015 C C . GLU A 1 369 ? 19.623 -8.014 35.057 1.00 77.57 496 GLU A C 1
ATOM 3016 O O . GLU A 1 369 ? 18.441 -8.045 35.400 1.00 75.36 496 GLU A O 1
ATOM 3022 N N . SER A 1 370 ? 20.541 -7.267 35.675 1.00 72.17 497 SER A N 1
ATOM 3023 C CA . SER A 1 370 ? 20.202 -6.387 36.789 1.00 67.73 497 SER A CA 1
ATOM 3024 C C . SER A 1 370 ? 19.341 -5.217 36.316 1.00 60.62 497 SER A C 1
ATOM 3025 O O . SER A 1 370 ? 18.415 -4.826 37.019 1.00 54.50 497 SER A O 1
ATOM 3028 N N . LEU A 1 371 ? 19.639 -4.678 35.127 1.00 49.77 498 LEU A N 1
ATOM 3029 C CA . LEU A 1 371 ? 18.849 -3.592 34.518 1.00 49.76 498 LEU A CA 1
ATOM 3030 C C . LEU A 1 371 ? 17.430 -4.052 34.174 1.00 55.07 498 LEU A C 1
ATOM 3031 O O . LEU A 1 371 ? 16.458 -3.365 34.482 1.00 53.18 498 LEU A O 1
ATOM 3036 N N . LYS A 1 372 ? 17.339 -5.223 33.546 1.00 61.92 499 LYS A N 1
ATOM 3037 C CA . LYS A 1 372 ? 16.080 -5.863 33.166 1.00 58.52 499 LYS A CA 1
ATOM 3038 C C . LYS A 1 372 ? 15.127 -6.074 34.362 1.00 61.55 499 LYS A C 1
ATOM 3039 O O . LYS A 1 372 ? 13.933 -5.766 34.269 1.00 56.83 499 LYS A O 1
ATOM 3045 N N . THR A 1 373 ? 15.635 -6.569 35.492 1.00 62.17 500 THR A N 1
ATOM 3046 C CA . THR A 1 373 ? 14.747 -6.792 36.643 1.00 61.71 500 THR A CA 1
ATOM 3047 C C . THR A 1 373 ? 14.298 -5.485 37.339 1.00 64.20 500 THR A C 1
ATOM 3048 O O . THR A 1 373 ? 13.137 -5.359 37.751 1.00 57.25 500 THR A O 1
ATOM 3052 N N . ARG A 1 374 ? 15.212 -4.517 37.408 1.00 54.95 501 ARG A N 1
ATOM 3053 C CA . ARG A 1 374 ? 14.949 -3.197 37.974 1.00 53.68 501 ARG A CA 1
ATOM 3054 C C . ARG A 1 374 ? 13.941 -2.425 37.114 1.00 53.09 501 ARG A C 1
ATOM 3055 O O . ARG A 1 374 ? 13.024 -1.811 37.655 1.00 54.57 501 ARG A O 1
ATOM 3063 N N . LEU A 1 375 ? 14.072 -2.509 35.786 1.00 52.35 502 LEU A N 1
ATOM 3064 C CA . LEU A 1 375 ? 13.125 -1.845 34.876 1.00 48.56 502 LEU A CA 1
ATOM 3065 C C . LEU A 1 375 ? 11.706 -2.437 34.954 1.00 46.60 502 LEU A C 1
ATOM 3066 O O . LEU A 1 375 ? 10.733 -1.690 34.888 1.00 57.58 502 LEU A O 1
ATOM 3071 N N . LEU A 1 376 ? 11.603 -3.758 35.138 1.00 48.75 503 LEU A N 1
ATOM 3072 C CA . LEU A 1 376 ? 10.323 -4.456 35.350 1.00 65.41 503 LEU A CA 1
ATOM 3073 C C . LEU A 1 376 ? 9.639 -3.998 36.641 1.00 67.93 503 LEU A C 1
ATOM 3074 O O . LEU A 1 376 ? 8.424 -3.807 36.678 1.00 66.12 503 LEU A O 1
ATOM 3079 N N . LEU A 1 377 ? 10.429 -3.834 37.701 1.00 62.46 504 LEU A N 1
ATOM 3080 C CA . LEU A 1 377 ? 9.919 -3.412 39.010 1.00 64.66 504 LEU A CA 1
ATOM 3081 C C . LEU A 1 377 ? 9.439 -1.955 39.040 1.00 64.33 504 LEU A C 1
ATOM 3082 O O . LEU A 1 377 ? 8.340 -1.670 39.516 1.00 65.54 504 LEU A O 1
ATOM 3087 N N . ILE A 1 378 ? 10.260 -1.049 38.515 1.00 50.79 505 ILE A N 1
ATOM 3088 C CA . ILE A 1 378 ? 9.965 0.385 38.548 1.00 45.16 505 ILE A CA 1
ATOM 3089 C C . ILE A 1 378 ? 9.001 0.871 37.456 1.00 62.20 505 ILE A C 1
ATOM 3090 O O . ILE A 1 378 ? 8.041 1.575 37.762 1.00 59.57 505 ILE A O 1
ATOM 3095 N N . ALA A 1 379 ? 9.240 0.475 36.207 1.00 60.60 506 ALA A N 1
ATOM 3096 C CA . ALA A 1 379 ? 8.449 0.966 35.083 1.00 50.03 506 ALA A CA 1
ATOM 3097 C C . ALA A 1 379 ? 7.418 -0.012 34.474 1.00 57.23 506 ALA A C 1
ATOM 3098 O O . ALA A 1 379 ? 6.684 0.389 33.573 1.00 56.66 506 ALA A O 1
ATOM 3100 N N . GLU A 1 380 ? 7.351 -1.255 34.973 1.00 56.83 507 GLU A N 1
ATOM 3101 C CA . GLU A 1 380 ? 6.484 -2.322 34.426 1.00 64.31 507 GLU A CA 1
ATOM 3102 C C . GLU A 1 380 ? 6.722 -2.487 32.913 1.00 69.15 507 GLU A C 1
ATOM 3103 O O . GLU A 1 380 ? 5.773 -2.603 32.137 1.00 56.30 507 GLU A O 1
ATOM 3109 N N . GLU A 1 381 ? 7.996 -2.444 32.511 1.00 69.81 508 GLU A N 1
ATOM 3110 C CA . GLU A 1 381 ? 8.417 -2.585 31.105 1.00 58.53 508 GLU A CA 1
ATOM 3111 C C . GLU A 1 381 ? 9.462 -3.702 30.991 1.00 54.90 508 GLU A C 1
ATOM 3112 O O . GLU A 1 381 ? 10.272 -3.886 31.898 1.00 55.69 508 GLU A O 1
ATOM 3118 N N . GLU A 1 382 ? 9.437 -4.446 29.886 1.00 67.40 509 GLU A N 1
ATOM 3119 C CA . GLU A 1 382 ? 10.415 -5.513 29.648 1.00 62.34 509 GLU A CA 1
ATOM 3120 C C . GLU A 1 382 ? 11.378 -5.124 28.527 1.00 57.96 509 GLU A C 1
ATOM 3121 O O . GLU A 1 382 ? 11.085 -4.231 27.731 1.00 68.37 509 GLU A O 1
ATOM 3127 N N . ILE A 1 383 ? 12.533 -5.790 28.499 1.00 49.89 510 ILE A N 1
ATOM 3128 C CA . ILE A 1 383 ? 13.545 -5.597 27.465 1.00 59.41 510 ILE A CA 1
ATOM 3129 C C . ILE A 1 383 ? 13.575 -6.894 26.655 1.00 65.64 510 ILE A C 1
ATOM 3130 O O . ILE A 1 383 ? 13.647 -7.989 27.217 1.00 74.89 510 ILE A O 1
ATOM 3135 N N . ILE A 1 384 ? 13.484 -6.757 25.334 1.00 70.49 511 ILE A N 1
ATOM 3136 C CA . ILE A 1 384 ? 13.437 -7.902 24.425 1.00 64.92 511 ILE A CA 1
ATOM 3137 C C . ILE A 1 384 ? 14.753 -8.073 23.667 1.00 61.59 511 ILE A C 1
ATOM 3138 O O . ILE A 1 384 ? 15.460 -7.095 23.413 1.00 74.42 511 ILE A O 1
ATOM 3143 N N . GLU A 1 385 ? 15.085 -9.314 23.316 1.00 68.36 512 GLU A N 1
ATOM 3144 C CA . GLU A 1 385 ? 16.370 -9.597 22.669 1.00 77.74 512 GLU A CA 1
ATOM 3145 C C . GLU A 1 385 ? 16.341 -9.160 21.206 1.00 70.13 512 GLU A C 1
ATOM 3146 O O . GLU A 1 385 ? 15.267 -9.078 20.614 1.00 66.47 512 GLU A O 1
ATOM 3152 N N . GLU A 1 386 ? 17.516 -8.856 20.650 1.00 69.39 513 GLU A N 1
ATOM 3153 C CA . GLU A 1 386 ? 17.654 -8.427 19.254 1.00 64.21 513 GLU A CA 1
ATOM 3154 C C . GLU A 1 386 ? 16.839 -9.291 18.266 1.00 69.37 513 GLU A C 1
ATOM 3155 O O . GLU A 1 386 ? 16.144 -8.741 17.410 1.00 60.01 513 GLU A O 1
ATOM 3161 N N . ALA A 1 387 ? 16.910 -10.621 18.414 1.00 66.70 514 ALA A N 1
ATOM 3162 C CA . ALA A 1 387 ? 16.214 -11.591 17.545 1.00 67.17 514 ALA A CA 1
ATOM 3163 C C . ALA A 1 387 ? 14.682 -11.494 17.565 1.00 70.23 514 ALA A C 1
ATOM 3164 O O . ALA A 1 387 ? 14.035 -11.910 16.602 1.00 71.35 514 ALA A O 1
ATOM 3166 N N . GLU A 1 388 ? 14.126 -10.952 18.657 1.00 60.95 515 GLU A N 1
ATOM 3167 C CA . GLU A 1 388 ? 12.678 -10.726 18.820 1.00 63.02 515 GLU A CA 1
ATOM 3168 C C . GLU A 1 388 ? 12.210 -9.408 18.185 1.00 74.68 515 GLU A C 1
ATOM 3169 O O . GLU A 1 388 ? 11.010 -9.199 18.012 1.00 78.49 515 GLU A O 1
ATOM 3175 N N . ALA A 1 389 ? 13.154 -8.524 17.856 1.00 68.80 516 ALA A N 1
ATOM 3176 C CA . ALA A 1 389 ? 12.840 -7.207 17.282 1.00 57.90 516 ALA A CA 1
ATOM 3177 C C . ALA A 1 389 ? 12.695 -7.215 15.758 1.00 55.81 516 ALA A C 1
ATOM 3178 O O . ALA A 1 389 ? 13.569 -7.692 15.035 1.00 53.42 516 ALA A O 1
ATOM 3180 N N . ASN A 1 390 ? 11.574 -6.683 15.287 1.00 49.08 517 ASN A N 1
ATOM 3181 C CA . ASN A 1 390 ? 11.313 -6.519 13.863 1.00 50.91 517 ASN A CA 1
ATOM 3182 C C . ASN A 1 390 ? 11.503 -5.027 13.664 1.00 51.70 517 ASN A C 1
ATOM 3183 O O . ASN A 1 390 ? 10.640 -4.235 14.038 1.00 49.77 517 ASN A O 1
ATOM 3188 N N . TRP A 1 391 ? 12.676 -4.655 13.149 1.00 45.36 518 TRP A N 1
ATOM 3189 C CA . TRP A 1 391 ? 13.081 -3.253 13.008 1.00 43.36 518 TRP A CA 1
ATOM 3190 C C . TRP A 1 391 ? 12.185 -2.439 12.068 1.00 54.03 518 TRP A C 1
ATOM 3191 O O . TRP A 1 391 ? 11.897 -1.271 12.349 1.00 46.63 518 TRP A O 1
ATOM 3202 N N . LYS A 1 392 ? 11.747 -3.066 10.974 1.00 46.64 519 LYS A N 1
ATOM 3203 C CA . LYS A 1 392 ? 10.858 -2.437 10.000 1.00 47.85 519 LYS A CA 1
ATOM 3204 C C . LYS A 1 392 ? 9.496 -2.099 10.614 1.00 42.70 519 LYS A C 1
ATOM 3205 O O . LYS A 1 392 ? 8.969 -1.015 10.359 1.00 57.95 519 LYS A O 1
ATOM 3211 N N . GLU A 1 393 ? 8.960 -3.013 11.432 1.00 39.97 520 GLU A N 1
ATOM 3212 C CA . GLU A 1 393 ? 7.681 -2.824 12.125 1.00 56.05 520 GLU A CA 1
ATOM 3213 C C . GLU A 1 393 ? 7.773 -1.761 13.215 1.00 52.52 520 GLU A C 1
ATOM 3214 O O . GLU A 1 393 ? 6.831 -0.999 13.417 1.00 51.98 520 GLU A O 1
ATOM 3220 N N . LEU A 1 394 ? 8.918 -1.715 13.894 1.00 40.59 521 LEU A N 1
ATOM 3221 C CA . LEU A 1 394 ? 9.193 -0.720 14.924 1.00 36.90 521 LEU A CA 1
ATOM 3222 C C . LEU A 1 394 ? 9.285 0.691 14.331 1.00 46.86 521 LEU A C 1
ATOM 3223 O O . LEU A 1 394 ? 8.655 1.605 14.859 1.00 48.44 521 LEU A O 1
ATOM 3228 N N . VAL A 1 395 ? 10.030 0.842 13.226 1.00 39.60 522 VAL A N 1
ATOM 3229 C CA . VAL A 1 395 ? 10.135 2.102 12.476 1.00 40.11 522 VAL A CA 1
ATOM 3230 C C . VAL A 1 395 ? 8.719 2.532 12.044 1.00 41.53 522 VAL A C 1
ATOM 3231 O O . VAL A 1 395 ? 8.349 3.693 12.210 1.00 46.43 522 VAL A O 1
ATOM 3235 N N . HIS A 1 396 ? 7.919 1.582 11.548 1.00 47.68 523 HIS A N 1
ATOM 3236 C CA . HIS A 1 396 ? 6.517 1.829 11.184 1.00 40.04 523 HIS A CA 1
ATOM 3237 C C . HIS A 1 396 ? 5.646 2.338 12.356 1.00 49.74 523 HIS A C 1
ATOM 3238 O O . HIS A 1 396 ? 4.884 3.287 12.185 1.00 62.79 523 HIS A O 1
ATOM 3245 N N . GLU A 1 397 ? 5.762 1.708 13.531 1.00 42.59 524 GLU A N 1
ATOM 3246 C CA . GLU A 1 397 ? 5.048 2.139 14.748 1.00 52.54 524 GLU A CA 1
ATOM 3247 C C . GLU A 1 397 ? 5.480 3.531 15.240 1.00 35.00 524 GLU A C 1
ATOM 3248 O O . GLU A 1 397 ? 4.653 4.289 15.739 1.00 35.76 524 GLU A O 1
ATOM 3254 N N . VAL A 1 398 ? 6.770 3.851 15.106 1.00 31.74 525 VAL A N 1
ATOM 3255 C CA . VAL A 1 398 ? 7.327 5.167 15.458 1.00 42.07 525 VAL A CA 1
ATOM 3256 C C . VAL A 1 398 ? 6.714 6.258 14.556 1.00 47.92 525 VAL A C 1
ATOM 3257 O O . VAL A 1 398 ? 6.263 7.305 15.040 1.00 43.14 525 VAL A O 1
ATOM 3261 N N . GLU A 1 399 ? 6.638 5.958 13.255 1.00 32.15 526 GLU A N 1
ATOM 3262 C CA . GLU A 1 399 ? 6.126 6.883 12.237 1.00 41.00 526 GLU A CA 1
ATOM 3263 C C . GLU A 1 399 ? 4.601 7.012 12.272 1.00 43.44 526 GLU A C 1
ATOM 3264 O O . GLU A 1 399 ? 4.077 8.123 12.199 1.00 50.59 526 GLU A O 1
ATOM 3270 N N . GLU A 1 400 ? 3.912 5.878 12.409 1.00 46.7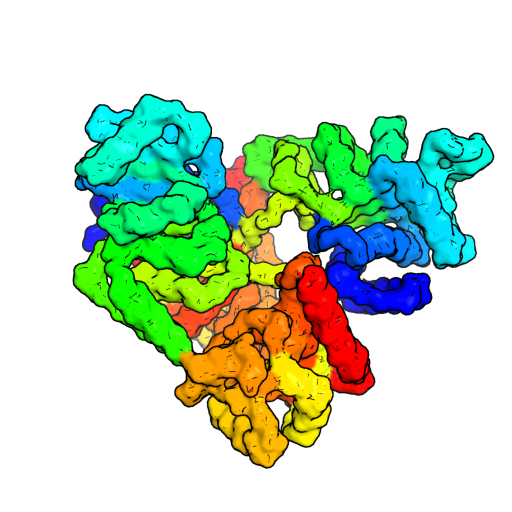9 527 GLU A N 1
ATOM 3271 C CA . GLU A 1 400 ? 2.452 5.832 12.448 1.00 53.80 527 GLU A CA 1
ATOM 3272 C C . GLU A 1 400 ? 1.857 6.529 13.686 1.00 59.01 527 GLU A C 1
ATOM 3273 O O . GLU A 1 400 ? 0.835 7.206 13.567 1.00 63.23 527 GLU A O 1
ATOM 3279 N N . SER A 1 401 ? 2.506 6.390 14.847 1.00 50.17 528 SER A N 1
ATOM 3280 C CA . SER A 1 401 ? 2.064 7.053 16.083 1.00 49.36 528 SER A CA 1
ATOM 3281 C C . SER A 1 401 ? 2.198 8.578 16.014 1.00 54.08 528 SER A C 1
ATOM 3282 O O . SER A 1 401 ? 1.443 9.292 16.676 1.00 60.38 528 SER A O 1
ATOM 3285 N N . ARG A 1 402 ? 3.140 9.065 15.203 1.00 56.33 529 ARG A N 1
ATOM 3286 C CA . ARG A 1 402 ? 3.347 10.511 15.032 1.00 59.80 529 ARG A CA 1
ATOM 3287 C C . ARG A 1 402 ? 2.427 11.151 13.976 1.00 66.38 529 ARG A C 1
ATOM 3288 O O . ARG A 1 402 ? 2.241 12.365 13.977 1.00 70.10 529 ARG A O 1
ATOM 329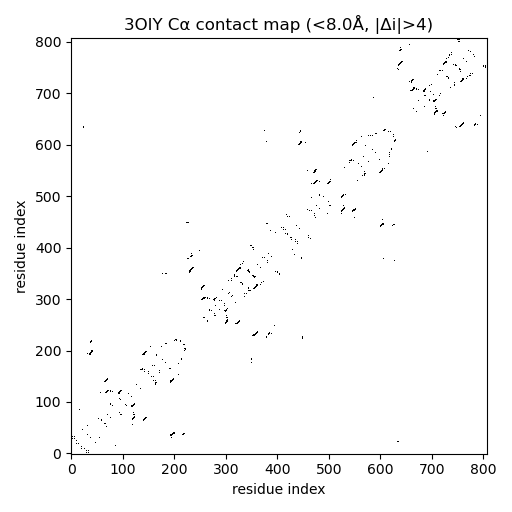6 N N . ARG A 1 403 ? 1.856 10.328 13.093 1.00 69.59 530 ARG A N 1
ATOM 3297 C CA . ARG A 1 403 ? 0.757 10.745 12.209 1.00 67.22 530 ARG A CA 1
ATOM 3298 C C . ARG A 1 40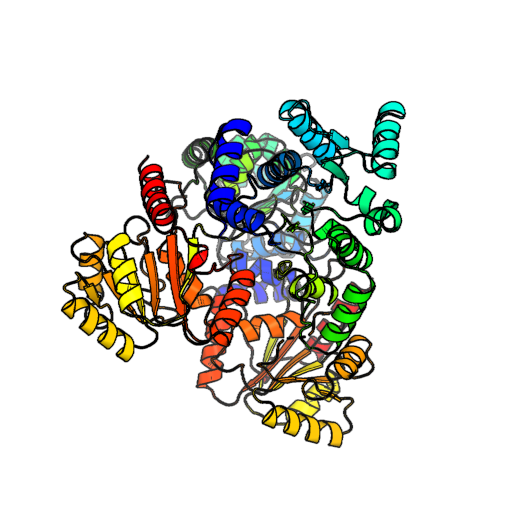3 ? -0.575 10.880 12.951 1.00 74.67 530 ARG A C 1
ATOM 3299 O O . ARG A 1 403 ? -1.326 11.832 12.726 1.00 76.67 530 ARG A O 1
ATOM 3307 N N . ARG A 1 404 ? -0.848 9.911 13.826 1.00 100.68 531 ARG A N 1
ATOM 3308 C CA . ARG A 1 404 ? -2.043 9.876 14.668 1.00 121.54 531 ARG A CA 1
ATOM 3309 C C . ARG A 1 404 ? -2.041 10.983 15.730 1.00 134.07 531 ARG A C 1
ATOM 3310 O O . ARG A 1 404 ? -3.109 11.392 16.199 1.00 139.13 531 ARG A O 1
ATOM 3318 N N . SER A 1 405 ? -0.837 11.453 16.078 1.00 137.55 532 SER A N 1
ATOM 3319 C CA . SER A 1 405 ? -0.610 12.604 16.956 1.00 139.87 532 SER A CA 1
ATOM 3320 C C . SER A 1 405 ? -0.983 13.897 16.209 1.00 146.37 532 SER A C 1
ATOM 3321 O O . SER A 1 405 ? -1.613 14.781 16.784 1.00 152.47 532 SER A O 1
ATOM 3324 N N . GLU A 1 406 ? -0.615 13.972 14.923 1.00 143.54 533 GLU A N 1
ATOM 3325 C CA . GLU A 1 406 ? -0.936 15.094 14.018 1.00 142.62 533 GLU A CA 1
ATOM 3326 C C . GLU A 1 406 ? -2.435 15.222 13.736 1.00 144.69 533 GLU A C 1
ATOM 3327 O O . GLU A 1 406 ? -2.936 16.322 13.496 1.00 151.16 533 GLU A O 1
ATOM 3333 N N . ARG A 1 407 ? -3.149 14.098 13.765 1.00 138.66 534 ARG A N 1
ATOM 3334 C CA . ARG A 1 407 ? -4.590 14.096 13.520 1.00 135.04 534 ARG A CA 1
ATOM 3335 C C . ARG A 1 407 ? -5.341 14.813 14.637 1.00 126.47 534 ARG A C 1
ATOM 3336 O O . ARG A 1 407 ? -4.931 15.882 15.088 1.00 115.47 534 ARG A O 1
ATOM 3344 N N . GLU B 1 2 ? 13.962 -22.455 13.079 1.00 129.26 59 GLU B N 1
ATOM 3345 C CA . GLU B 1 2 ? 13.186 -21.511 12.280 1.00 133.83 59 GLU B CA 1
ATOM 3346 C C . GLU B 1 2 ? 11.734 -21.480 12.749 1.00 140.78 59 GLU B C 1
ATOM 3347 O O . GLU B 1 2 ? 11.145 -22.530 13.024 1.00 148.99 59 GLU B O 1
ATOM 3353 N N . PHE B 1 3 ? 11.192 -20.266 12.883 1.00 135.87 60 PHE B N 1
ATOM 3354 C CA . PHE B 1 3 ? 9.799 -20.048 13.301 1.00 130.06 60 PHE B CA 1
ATOM 3355 C C . PHE B 1 3 ? 8.969 -19.064 12.446 1.00 131.80 60 PHE B C 1
ATOM 3356 O O . PHE B 1 3 ? 7.755 -18.950 12.636 1.00 129.50 60 PHE B O 1
ATOM 3364 N N . TRP B 1 4 ? 9.615 -18.370 11.509 1.00 136.66 61 TRP B N 1
ATOM 3365 C CA . TRP B 1 4 ? 8.930 -17.350 10.703 1.00 138.68 61 TRP B CA 1
ATOM 3366 C C . TRP B 1 4 ? 7.696 -17.780 9.887 1.00 131.90 61 TRP B C 1
ATOM 3367 O O . TRP B 1 4 ? 6.750 -16.999 9.783 1.00 133.02 61 TRP B O 1
ATOM 3378 N N . ASN B 1 5 ? 7.688 -18.999 9.345 1.00 126.07 62 ASN B N 1
ATOM 3379 C CA . ASN B 1 5 ? 6.537 -19.482 8.580 1.00 122.34 62 ASN B CA 1
ATOM 3380 C C . ASN B 1 5 ? 5.313 -19.776 9.458 1.00 124.91 62 ASN B C 1
ATOM 3381 O O . ASN B 1 5 ? 4.186 -19.534 9.029 1.00 122.85 62 ASN B O 1
ATOM 3386 N N . GLU B 1 6 ? 5.559 -20.272 10.679 1.00 126.12 63 GLU B N 1
ATOM 3387 C CA . GLU B 1 6 ? 4.533 -20.537 11.701 1.00 123.94 63 GLU B CA 1
ATOM 3388 C C . GLU B 1 6 ? 3.935 -19.223 12.209 1.00 111.64 63 GLU B C 1
ATOM 3389 O O . GLU B 1 6 ? 2.726 -19.129 12.436 1.00 107.98 63 GLU B O 1
ATOM 3395 N N . TYR B 1 7 ? 4.802 -18.219 12.371 1.00 109.55 64 TYR B N 1
ATOM 3396 C CA . TYR B 1 7 ? 4.416 -16.868 12.787 1.00 105.97 64 TYR B CA 1
ATOM 3397 C C . TYR B 1 7 ? 3.481 -16.199 11.758 1.00 100.68 64 TYR B C 1
ATOM 3398 O O . TYR B 1 7 ? 2.459 -15.632 12.141 1.00 89.67 64 TYR B O 1
ATOM 3407 N N . GLU B 1 8 ? 3.821 -16.282 10.467 1.00 108.57 65 GLU B N 1
ATOM 3408 C CA . GLU B 1 8 ? 2.990 -15.710 9.394 1.00 113.54 65 GLU B CA 1
ATOM 3409 C C . GLU B 1 8 ? 1.648 -16.445 9.267 1.00 106.25 65 GLU B C 1
ATOM 3410 O O . GLU B 1 8 ? 0.630 -15.822 8.967 1.00 104.97 65 GLU B O 1
ATOM 3416 N N . ASP B 1 9 ? 1.665 -17.758 9.528 1.00 105.36 66 ASP B N 1
ATOM 3417 C CA . ASP B 1 9 ? 0.474 -18.622 9.554 1.00 107.66 66 ASP B CA 1
ATOM 3418 C C . ASP B 1 9 ? -0.455 -18.168 10.689 1.00 95.13 66 ASP B C 1
ATOM 3419 O O . ASP B 1 9 ? -1.664 -18.035 10.484 1.00 91.75 66 ASP B O 1
ATOM 3424 N N . PHE B 1 10 ? 0.128 -17.914 11.869 1.00 90.02 67 PHE B N 1
ATOM 3425 C CA . PHE B 1 10 ? -0.585 -17.386 13.045 1.00 88.48 67 PHE B CA 1
ATOM 3426 C C . PHE B 1 10 ? -1.160 -16.009 12.717 1.00 88.73 67 PHE B C 1
ATOM 3427 O O . PHE B 1 10 ? -2.345 -15.766 12.940 1.00 84.61 67 PHE B O 1
ATOM 3435 N N . ARG B 1 11 ? -0.298 -15.133 12.188 1.00 88.42 68 ARG B N 1
ATOM 3436 C CA . ARG B 1 11 ? -0.614 -13.748 11.805 1.00 97.40 68 ARG B CA 1
ATOM 3437 C C . ARG B 1 11 ? -1.800 -13.661 10.825 1.00 95.39 68 ARG B C 1
ATOM 3438 O O . ARG B 1 11 ? -2.690 -12.827 11.005 1.00 96.19 68 ARG B O 1
ATOM 3446 N N . SER B 1 12 ? -1.812 -14.542 9.818 1.00 100.43 69 SER B N 1
ATOM 3447 C CA . SER B 1 12 ? -2.878 -14.621 8.811 1.00 107.59 69 SER B CA 1
ATOM 3448 C C . SER B 1 12 ? -4.182 -15.166 9.389 1.00 107.61 69 SER B C 1
ATOM 3449 O O . SER B 1 12 ? -5.252 -14.639 9.087 1.00 102.27 69 SER B O 1
ATOM 3452 N N . PHE B 1 13 ? -4.080 -16.211 10.218 1.00 108.35 70 PHE B N 1
ATOM 3453 C CA . PHE B 1 13 ? -5.233 -16.806 10.904 1.00 105.30 70 PHE B CA 1
ATOM 3454 C C . PHE B 1 13 ? -5.910 -15.759 11.790 1.00 102.84 70 PHE B C 1
ATOM 3455 O O . PHE B 1 13 ? -7.137 -15.635 11.756 1.00 109.46 70 PHE B O 1
ATOM 3463 N N . PHE B 1 14 ? -5.105 -14.997 12.546 1.00 97.08 71 PHE B N 1
ATOM 3464 C CA . PHE B 1 14 ? -5.598 -13.914 13.412 1.00 98.12 71 PHE B CA 1
ATOM 3465 C C . PHE B 1 14 ? -6.352 -12.846 12.618 1.00 95.77 71 PHE B C 1
ATOM 3466 O O . PHE B 1 14 ? -7.487 -12.533 12.961 1.00 95.97 71 PHE B O 1
ATOM 3474 N N . LYS B 1 15 ? -5.737 -12.301 11.563 1.00 95.57 72 LYS B N 1
ATOM 3475 C CA . LYS B 1 15 ? -6.390 -11.276 10.739 1.00 95.35 72 LYS B CA 1
ATOM 3476 C C . LYS B 1 15 ? -7.706 -11.770 10.119 1.00 107.04 72 LYS B C 1
ATOM 3477 O O . LYS B 1 15 ? -8.703 -11.051 10.153 1.00 106.00 72 LYS B O 1
ATOM 3483 N N . LYS B 1 16 ? -7.709 -12.998 9.593 1.00 113.05 73 LYS B N 1
ATOM 3484 C CA . LYS B 1 16 ? -8.899 -13.604 8.977 1.00 123.07 73 LYS B CA 1
ATOM 3485 C C . LYS B 1 16 ? -10.052 -13.832 9.974 1.00 122.47 73 LYS B C 1
ATOM 3486 O O . LYS B 1 16 ? -11.180 -13.421 9.696 1.00 114.95 73 LYS B O 1
ATOM 3492 N N . LYS B 1 17 ? -9.752 -14.462 11.122 1.00 127.54 74 LYS B N 1
ATOM 3493 C CA . LYS B 1 17 ? -10.736 -14.784 12.178 1.00 124.76 74 LYS B CA 1
ATOM 3494 C C . LYS B 1 17 ? -11.148 -13.598 13.064 1.00 124.25 74 LYS B C 1
ATOM 3495 O O . LYS B 1 17 ? -12.340 -13.421 13.303 1.00 131.35 74 LYS B O 1
ATOM 3501 N N . PHE B 1 18 ? -10.192 -12.795 13.546 1.00 121.43 75 PHE B N 1
ATOM 3502 C CA . PHE B 1 18 ? -10.531 -11.626 14.377 1.00 119.06 75 PHE B CA 1
ATOM 3503 C C . PHE B 1 18 ? -11.074 -10.445 13.556 1.00 119.84 75 PHE B C 1
ATOM 3504 O O . PHE B 1 18 ? -11.919 -9.692 14.040 1.00 122.05 75 PHE B O 1
ATOM 3512 N N . GLY B 1 19 ? -10.602 -10.301 12.318 1.00 117.82 76 GLY B N 1
ATOM 3513 C CA . GLY B 1 19 ? -11.044 -9.229 11.440 1.00 112.79 76 GLY B CA 1
ATOM 3514 C C . GLY B 1 19 ? -10.057 -8.077 11.340 1.00 115.11 76 GLY B C 1
ATOM 3515 O O . GLY B 1 19 ? -10.110 -7.293 10.392 1.00 118.98 76 GLY B O 1
ATOM 3516 N N . LYS B 1 20 ? -9.165 -7.981 12.326 1.00 121.39 77 LYS B N 1
ATOM 3517 C CA . LYS B 1 20 ? -8.121 -6.950 12.378 1.00 125.92 77 LYS B CA 1
ATOM 3518 C C . LYS B 1 20 ? -6.736 -7.592 12.541 1.00 135.46 77 LYS B C 1
ATOM 3519 O O . LYS B 1 20 ? -6.640 -8.767 12.905 1.00 144.90 77 LYS B O 1
ATOM 3525 N N . ASP B 1 21 ? -5.682 -6.825 12.245 1.00 130.52 78 ASP B N 1
ATOM 3526 C CA . ASP B 1 21 ? -4.286 -7.279 12.358 1.00 127.06 78 ASP B CA 1
ATOM 3527 C C . ASP B 1 21 ? -3.881 -7.348 13.835 1.00 122.44 78 ASP B C 1
ATOM 3528 O O . ASP B 1 21 ? -4.490 -6.688 14.680 1.00 122.42 78 ASP B O 1
ATOM 3533 N N . LEU B 1 22 ? -2.857 -8.156 14.125 1.00 120.68 79 LEU B N 1
ATOM 3534 C CA . LEU B 1 22 ? -2.259 -8.275 15.457 1.00 113.62 79 LEU B CA 1
ATOM 3535 C C . LEU B 1 22 ? -1.722 -6.906 15.822 1.00 108.48 79 LEU B C 1
ATOM 3536 O O . LEU B 1 22 ? -1.179 -6.228 14.952 1.00 105.72 79 LEU B O 1
ATOM 3541 N N . THR B 1 23 ? -1.849 -6.492 17.083 1.00 110.37 80 THR B N 1
ATOM 3542 C CA . THR B 1 23 ? -1.268 -5.219 17.512 1.00 108.34 80 THR B CA 1
ATOM 3543 C C . THR B 1 23 ? 0.239 -5.412 17.758 1.00 102.07 80 THR B C 1
ATOM 3544 O O . THR B 1 23 ? 0.743 -6.537 17.660 1.00 92.86 80 THR B O 1
ATOM 3548 N N . GLY B 1 24 ? 0.945 -4.319 18.062 1.00 103.65 81 GLY B N 1
ATOM 3549 C CA . GLY B 1 24 ? 2.368 -4.347 18.374 1.00 98.81 81 GLY B CA 1
ATOM 3550 C C . GLY B 1 24 ? 2.696 -5.391 19.427 1.00 88.08 81 GLY B C 1
ATOM 3551 O O . GLY B 1 24 ? 3.584 -6.217 19.210 1.00 74.02 81 GLY B O 1
ATOM 3552 N N . TYR B 1 25 ? 1.948 -5.371 20.538 1.00 78.93 82 TYR B N 1
ATOM 3553 C CA . TYR B 1 25 ? 2.112 -6.317 21.654 1.00 80.41 82 TYR B CA 1
ATOM 3554 C C . TYR B 1 25 ? 1.769 -7.751 21.259 1.00 76.48 82 TYR B C 1
ATOM 3555 O O . TYR B 1 25 ? 2.529 -8.662 21.565 1.00 71.20 82 TYR B O 1
ATOM 3564 N N . GLN B 1 26 ? 0.644 -7.935 20.567 1.00 76.07 83 GLN B N 1
ATOM 3565 C CA . GLN B 1 26 ? 0.213 -9.251 20.096 1.00 75.99 83 GLN B CA 1
ATOM 3566 C C . GLN B 1 26 ? 1.202 -9.898 19.112 1.00 80.88 83 GLN B C 1
ATOM 3567 O O . GLN B 1 26 ? 1.329 -11.119 19.107 1.00 79.84 83 GLN B O 1
ATOM 3573 N N . ARG B 1 27 ? 1.897 -9.083 18.306 1.00 89.54 84 ARG B N 1
ATOM 3574 C CA . ARG B 1 27 ? 2.966 -9.546 17.402 1.00 93.77 84 ARG B CA 1
ATOM 3575 C C . ARG B 1 27 ? 4.085 -10.190 18.214 1.00 89.12 84 ARG B C 1
ATOM 3576 O O . ARG B 1 27 ? 4.567 -11.272 17.869 1.00 78.05 84 ARG B O 1
ATOM 3584 N N . LEU B 1 28 ? 4.468 -9.513 19.299 1.00 81.54 85 LEU B N 1
ATOM 3585 C CA . LEU B 1 28 ? 5.492 -9.978 20.236 1.00 78.31 85 LEU B CA 1
ATOM 3586 C C . LEU B 1 28 ? 5.054 -11.272 20.905 1.00 87.04 85 LEU B C 1
ATOM 3587 O O . LEU B 1 28 ? 5.844 -12.207 21.005 1.00 93.21 85 LEU B O 1
ATOM 3592 N N . TRP B 1 29 ? 3.793 -11.317 21.343 1.00 76.65 86 TRP B N 1
ATOM 3593 C CA . TRP B 1 29 ? 3.227 -12.491 22.009 1.00 64.76 86 TRP B CA 1
ATOM 3594 C C . TRP B 1 29 ? 3.098 -13.679 21.048 1.00 64.32 86 TRP B C 1
ATOM 3595 O O . TRP B 1 29 ? 3.341 -14.811 21.449 1.00 62.52 86 TRP B O 1
ATOM 3606 N N . ALA B 1 30 ? 2.741 -13.409 19.791 1.00 67.72 87 ALA B N 1
ATOM 3607 C CA . ALA B 1 30 ? 2.651 -14.429 18.742 1.00 78.76 87 ALA B CA 1
ATOM 3608 C C . ALA B 1 30 ? 4.015 -15.081 18.453 1.00 89.51 87 ALA B C 1
ATOM 3609 O O . ALA B 1 30 ? 4.102 -16.303 18.346 1.00 90.31 87 ALA B O 1
ATOM 3611 N N . LYS B 1 31 ? 5.072 -14.269 18.349 1.00 93.65 88 LYS B N 1
ATOM 3612 C CA . LYS B 1 31 ? 6.440 -14.765 18.124 1.00 85.49 88 LYS B CA 1
ATOM 3613 C C . LYS B 1 31 ? 6.913 -15.735 19.219 1.00 79.56 88 LYS B C 1
ATOM 3614 O O . LYS B 1 31 ? 7.710 -16.628 18.937 1.00 80.60 88 LYS B O 1
ATOM 3620 N N . ARG B 1 32 ? 6.393 -15.572 20.442 1.00 66.59 89 ARG B N 1
ATOM 3621 C CA . ARG B 1 32 ? 6.702 -16.449 21.581 1.00 66.81 89 ARG B CA 1
ATOM 3622 C C . ARG B 1 32 ? 5.898 -17.750 21.533 1.00 58.76 89 ARG B C 1
ATOM 3623 O O . ARG B 1 32 ? 6.478 -18.825 21.665 1.00 70.62 89 ARG B O 1
ATOM 3631 N N . ILE B 1 33 ? 4.582 -17.639 21.316 1.00 56.13 90 ILE B N 1
ATOM 3632 C CA . ILE B 1 33 ? 3.662 -18.796 21.242 1.00 44.85 90 ILE B CA 1
ATOM 3633 C C . ILE B 1 33 ? 4.097 -19.819 20.190 1.00 57.67 90 ILE B C 1
ATOM 3634 O O . ILE B 1 33 ? 4.135 -21.015 20.460 1.00 71.20 90 ILE B O 1
ATOM 3639 N N . VAL B 1 34 ? 4.472 -19.295 19.030 1.00 58.92 91 VAL B N 1
ATOM 3640 C CA . VAL B 1 34 ? 4.935 -20.014 17.855 1.00 54.74 91 VAL B CA 1
ATOM 3641 C C . VAL B 1 34 ? 6.275 -20.765 18.104 1.00 69.65 91 VAL B C 1
ATOM 3642 O O . VAL B 1 34 ? 6.566 -21.765 17.441 1.00 76.80 91 VAL B O 1
ATOM 3646 N N . GLN B 1 35 ? 7.024 -20.320 19.120 1.00 77.44 92 GLN B N 1
ATOM 3647 C CA . GLN B 1 35 ? 8.285 -20.941 19.559 1.00 80.52 92 GLN B CA 1
ATOM 3648 C C . GLN B 1 35 ? 8.144 -21.820 20.813 1.00 83.31 92 GLN B C 1
ATOM 3649 O O . GLN B 1 35 ? 9.125 -22.407 21.275 1.00 87.15 92 GLN B O 1
ATOM 3655 N N . GLY B 1 36 ? 6.925 -21.900 21.351 1.00 79.82 93 GLY B N 1
ATOM 3656 C CA . GLY B 1 36 ? 6.620 -22.715 22.521 1.00 71.23 93 GLY B CA 1
ATOM 3657 C C . GLY B 1 36 ? 6.974 -22.089 23.864 1.00 74.62 93 GLY B C 1
ATOM 3658 O O . GLY B 1 36 ? 7.013 -22.786 24.880 1.00 68.21 93 GLY B O 1
ATOM 3659 N N . LYS B 1 37 ? 7.213 -20.777 23.871 1.00 78.97 94 LYS B N 1
ATOM 3660 C CA . LYS B 1 37 ? 7.609 -20.054 25.088 1.00 76.87 94 LYS B CA 1
ATOM 3661 C C . LYS B 1 37 ? 6.425 -19.626 25.974 1.00 67.14 94 LYS B C 1
ATOM 3662 O O . LYS B 1 37 ? 5.333 -19.334 25.474 1.00 66.30 94 LYS B O 1
ATOM 3668 N N . SER B 1 38 ? 6.684 -19.618 27.287 1.00 65.78 95 SER B N 1
ATOM 3669 C CA . SER B 1 38 ? 5.775 -19.162 28.345 1.00 73.83 95 SER B CA 1
ATOM 3670 C C . SER B 1 38 ? 6.128 -17.722 28.678 1.00 74.32 95 SER B C 1
ATOM 3671 O O . SER B 1 38 ? 7.286 -17.328 28.547 1.00 80.72 95 SER B O 1
ATOM 3674 N N . PHE B 1 39 ? 5.152 -16.930 29.100 1.00 67.41 96 PHE B N 1
ATOM 3675 C CA . PHE B 1 39 ? 5.427 -15.525 29.367 1.00 74.03 96 PHE B CA 1
ATOM 3676 C C . PHE B 1 39 ? 4.296 -14.827 30.100 1.00 79.25 96 PHE B C 1
ATOM 3677 O O . PHE B 1 39 ? 3.171 -15.329 30.178 1.00 76.14 96 PHE B O 1
ATOM 3685 N N . THR B 1 40 ? 4.644 -13.667 30.645 1.00 83.08 97 THR B N 1
ATOM 3686 C CA . THR B 1 40 ? 3.718 -12.763 31.298 1.00 89.78 97 THR B CA 1
ATOM 3687 C C . THR B 1 40 ? 3.430 -11.662 30.294 1.00 82.18 97 THR B C 1
ATOM 3688 O O . THR B 1 40 ? 4.348 -11.130 29.663 1.00 91.59 97 THR B O 1
ATOM 3692 N N . MET B 1 41 ? 2.148 -11.377 30.097 1.00 70.11 98 MET B N 1
ATOM 3693 C CA . MET B 1 41 ? 1.739 -10.315 29.191 1.00 69.55 98 MET B CA 1
ATOM 3694 C C . MET B 1 41 ? 1.936 -8.975 29.895 1.00 73.77 98 MET B C 1
ATOM 3695 O O . MET B 1 41 ? 1.206 -8.651 30.833 1.00 75.56 98 MET B O 1
ATOM 3700 N N . VAL B 1 42 ? 2.962 -8.236 29.471 1.00 78.27 99 VAL B N 1
ATOM 3701 C CA . VAL B 1 42 ? 3.287 -6.921 30.029 1.00 97.26 99 VAL B CA 1
ATOM 3702 C C . VAL B 1 42 ? 2.784 -5.839 29.045 1.00 100.85 99 VAL B C 1
ATOM 3703 O O . VAL B 1 42 ? 3.428 -5.567 28.030 1.00 90.82 99 VAL B O 1
ATOM 3707 N N . ALA B 1 43 ? 1.606 -5.274 29.330 1.00 109.62 100 ALA B N 1
ATOM 3708 C CA . ALA B 1 43 ? 0.968 -4.248 28.482 1.00 111.69 100 ALA B CA 1
ATOM 3709 C C . ALA B 1 43 ? 0.303 -3.158 29.340 1.00 119.60 100 ALA B C 1
ATOM 3710 O O . ALA B 1 43 ? -0.391 -3.486 30.306 1.00 120.15 100 ALA B O 1
ATOM 3712 N N . PRO B 1 44 ? 0.511 -1.862 28.997 1.00 121.93 101 PRO B N 1
ATOM 3713 C CA . PRO B 1 44 ? -0.060 -0.783 29.822 1.00 130.49 101 PRO B CA 1
ATOM 3714 C C . PRO B 1 44 ? -1.592 -0.635 29.747 1.00 143.08 101 PRO B C 1
ATOM 3715 O O . PRO B 1 44 ? -2.192 -0.142 30.707 1.00 150.09 101 PRO B O 1
ATOM 3719 N N . THR B 1 45 ? -2.189 -1.060 28.633 1.00 144.17 102 THR B N 1
ATOM 3720 C CA . THR B 1 45 ? -3.630 -0.943 28.397 1.00 145.63 102 THR B CA 1
ATOM 3721 C C . THR B 1 45 ? -4.460 -2.083 29.012 1.00 143.15 102 THR B C 1
ATOM 3722 O O . THR B 1 45 ? -5.463 -1.826 29.685 1.00 147.87 102 THR B O 1
ATOM 3726 N N . GLY B 1 46 ? -4.028 -3.325 28.783 1.00 130.48 103 GLY B N 1
ATOM 3727 C CA . GLY B 1 46 ? -4.739 -4.512 29.232 1.00 125.27 103 GLY B CA 1
ATOM 3728 C C . GLY B 1 46 ? -5.620 -5.089 28.131 1.00 131.20 103 GLY B C 1
ATOM 3729 O O . GLY B 1 46 ? -5.951 -6.277 28.158 1.00 128.43 103 GLY B O 1
ATOM 3730 N N . VAL B 1 47 ? -5.988 -4.233 27.171 1.00 137.21 104 VAL B N 1
ATOM 3731 C CA . VAL B 1 47 ? -6.830 -4.573 26.013 1.00 126.26 104 VAL B CA 1
ATOM 3732 C C . VAL B 1 47 ? -6.124 -5.516 25.042 1.00 124.09 104 VAL B C 1
ATOM 3733 O O . VAL B 1 47 ? -4.918 -5.393 24.816 1.00 127.38 104 VAL B O 1
ATOM 3735 N N . GLY B 1 48 ? -6.888 -6.456 24.485 1.00 117.76 105 GLY B N 1
ATOM 3736 C CA . GLY B 1 48 ? -6.390 -7.432 23.529 1.00 112.25 105 GLY B CA 1
ATOM 3737 C C . GLY B 1 48 ? -5.624 -8.610 24.114 1.00 101.68 105 GLY B C 1
ATOM 3738 O O . GLY B 1 48 ? -4.961 -9.330 23.366 1.00 99.08 105 GLY B O 1
ATOM 3739 N N . LYS B 1 49 ? -5.717 -8.797 25.435 1.00 94.62 106 LYS B N 1
ATOM 3740 C CA . LYS B 1 49 ? -5.064 -9.903 26.147 1.00 96.88 106 LYS B CA 1
ATOM 3741 C C . LYS B 1 49 ? -5.891 -11.191 26.085 1.00 105.05 106 LYS B C 1
ATOM 3742 O O . LYS B 1 49 ? -5.361 -12.244 25.726 1.00 97.06 106 LYS B O 1
ATOM 3748 N N . THR B 1 50 ? -7.184 -11.087 26.406 1.00 111.83 107 THR B N 1
ATOM 3749 C CA . THR B 1 50 ? -8.126 -12.210 26.358 1.00 108.30 107 THR B CA 1
ATOM 3750 C C . THR B 1 50 ? -8.370 -12.684 24.916 1.00 93.24 107 THR B C 1
ATOM 3751 O O . THR B 1 50 ? -8.367 -13.889 24.659 1.00 81.55 107 THR B O 1
ATOM 3755 N N . THR B 1 51 ? -8.502 -11.728 23.990 1.00 91.88 108 THR B N 1
ATOM 3756 C CA . THR B 1 51 ? -8.647 -11.981 22.554 1.00 91.04 108 THR B CA 1
ATOM 3757 C C . THR B 1 51 ? -7.471 -12.820 22.058 1.00 95.85 108 THR B C 1
ATOM 3758 O O . THR B 1 51 ? -7.677 -13.850 21.409 1.00 96.54 108 THR B O 1
ATOM 3762 N N . PHE B 1 52 ? -6.254 -12.397 22.415 1.00 92.69 109 PHE B N 1
ATOM 3763 C CA . PHE B 1 52 ? -5.034 -13.106 22.033 1.00 85.80 109 PHE B CA 1
ATOM 3764 C C . PHE B 1 52 ? -4.990 -14.564 22.535 1.00 80.64 109 PHE B C 1
ATOM 3765 O O . PHE B 1 52 ? -4.699 -15.467 21.749 1.00 69.27 109 PHE B O 1
ATOM 3773 N N . GLY B 1 53 ? -5.306 -14.788 23.815 1.00 84.45 110 GLY B N 1
ATOM 3774 C CA . GLY B 1 53 ? -5.370 -16.122 24.404 1.00 78.85 110 GLY B CA 1
ATOM 3775 C C . GLY B 1 53 ? -6.440 -16.986 23.758 1.00 80.40 110 GLY B C 1
ATOM 3776 O O . GLY B 1 53 ? -6.243 -18.182 23.530 1.00 76.14 110 GLY B O 1
ATOM 3777 N N . MET B 1 54 ? -7.565 -16.357 23.434 1.00 78.87 111 MET B N 1
ATOM 3778 C CA . MET B 1 54 ? -8.672 -17.017 22.758 1.00 86.19 111 MET B CA 1
ATOM 3779 C C . MET B 1 54 ? -8.308 -17.428 21.320 1.00 77.09 111 MET B C 1
ATOM 3780 O O . MET B 1 54 ? -8.615 -18.544 20.906 1.00 68.70 111 MET B O 1
ATOM 3785 N N . MET B 1 55 ? -7.635 -16.538 20.584 1.00 69.88 112 MET B N 1
ATOM 3786 C CA . MET B 1 55 ? -7.189 -16.808 19.210 1.00 69.61 112 MET B CA 1
ATOM 3787 C C . MET B 1 55 ? -6.045 -17.845 19.143 1.00 70.34 112 MET B C 1
ATOM 3788 O O . MET B 1 55 ? -6.004 -18.655 18.216 1.00 77.67 112 MET B O 1
ATOM 3793 N N . THR B 1 56 ? -5.153 -17.831 20.140 1.00 61.96 113 THR B N 1
ATOM 3794 C CA . THR B 1 56 ? -4.056 -18.801 20.276 1.00 66.74 113 THR B CA 1
ATOM 3795 C C . THR B 1 56 ? -4.611 -20.225 20.406 1.00 70.05 113 THR B C 1
ATOM 3796 O O . THR B 1 56 ? -4.207 -21.116 19.657 1.00 70.09 113 THR B O 1
ATOM 3800 N N . ALA B 1 57 ? -5.556 -20.407 21.336 1.00 64.07 114 ALA B N 1
ATOM 3801 C CA . ALA B 1 57 ? -6.263 -21.675 21.575 1.00 64.61 114 ALA B CA 1
ATOM 3802 C C . ALA B 1 57 ? -6.922 -22.219 20.299 1.00 78.11 114 ALA B C 1
ATOM 3803 O O . ALA B 1 57 ? -6.838 -23.414 20.009 1.00 75.47 114 ALA B O 1
ATOM 3805 N N . LEU B 1 58 ? -7.548 -21.323 19.536 1.00 76.16 115 LEU B N 1
ATOM 3806 C CA . LEU B 1 58 ? -8.202 -21.643 18.265 1.00 80.95 115 LEU B CA 1
ATOM 3807 C C . LEU B 1 58 ? -7.199 -22.104 17.196 1.00 79.24 115 LEU B C 1
ATOM 3808 O O . LEU B 1 58 ? -7.449 -23.078 16.488 1.00 84.39 115 LEU B O 1
ATOM 3813 N N . TRP B 1 59 ? -6.073 -21.398 17.091 1.00 76.88 116 TRP B N 1
ATOM 3814 C CA . TRP B 1 59 ? -5.012 -21.726 16.136 1.00 76.86 116 TRP B CA 1
ATOM 3815 C C . TRP B 1 59 ? -4.349 -23.072 16.451 1.00 83.30 116 TRP B C 1
ATOM 3816 O O . TRP B 1 59 ? -4.116 -23.867 15.541 1.00 86.56 116 TRP B O 1
ATOM 3827 N N . LEU B 1 60 ? -4.072 -23.311 17.738 1.00 78.92 117 LEU B N 1
ATOM 3828 C CA . LEU B 1 60 ? -3.483 -24.556 18.245 1.00 74.21 117 LEU B CA 1
ATOM 3829 C C . LEU B 1 60 ? -4.405 -25.756 17.986 1.00 76.22 117 LEU B C 1
ATOM 3830 O O . LEU B 1 60 ? -3.927 -26.833 17.632 1.00 73.00 117 LEU B O 1
ATOM 3835 N N . ALA B 1 61 ? -5.717 -25.537 18.143 1.00 66.79 118 ALA B N 1
ATOM 3836 C CA . ALA B 1 61 ? -6.762 -26.536 17.886 1.00 59.75 118 ALA B CA 1
ATOM 3837 C C . ALA B 1 61 ? -6.747 -27.084 16.450 1.00 63.97 118 ALA B C 1
ATOM 3838 O O . ALA B 1 61 ? -7.010 -28.265 16.263 1.00 69.76 118 ALA B O 1
ATOM 3840 N N . ARG B 1 62 ? -6.436 -26.237 15.457 1.00 65.79 119 ARG B N 1
ATOM 3841 C CA . ARG B 1 62 ? -6.322 -26.643 14.037 1.00 75.75 119 ARG B CA 1
ATOM 3842 C C . ARG B 1 62 ? -5.276 -27.744 13.826 1.00 79.70 119 ARG B C 1
ATOM 3843 O O . ARG B 1 62 ? -5.380 -28.535 12.889 1.00 90.68 119 ARG B O 1
ATOM 3851 N N . LYS B 1 63 ? -4.271 -27.755 14.708 1.00 71.87 120 LYS B N 1
ATOM 3852 C CA . LYS B 1 63 ? -3.162 -28.718 14.729 1.00 65.44 120 LYS B CA 1
ATOM 3853 C C . LYS B 1 63 ? -3.449 -29.872 15.703 1.00 72.44 120 LYS B C 1
ATOM 3854 O O . LYS B 1 63 ? -2.585 -30.717 15.953 1.00 88.70 120 LYS B O 1
ATOM 3860 N N . GLY B 1 64 ? -4.662 -29.890 16.256 1.00 68.54 121 GLY B N 1
ATOM 3861 C CA . GLY B 1 64 ? -5.086 -30.916 17.199 1.00 73.43 121 GLY B CA 1
ATOM 3862 C C . GLY B 1 64 ? -4.572 -30.747 18.622 1.00 72.98 121 GLY B C 1
ATOM 3863 O O . GLY B 1 64 ? -4.686 -31.675 19.428 1.00 62.23 121 GLY B O 1
ATOM 3864 N N . LYS B 1 65 ? -4.024 -29.568 18.928 1.00 68.88 122 LYS B N 1
ATOM 3865 C CA . LYS B 1 65 ? -3.458 -29.277 20.254 1.00 52.78 122 LYS B CA 1
ATOM 3866 C C . LYS B 1 65 ? -4.497 -28.795 21.276 1.00 58.01 122 LYS B C 1
ATOM 3867 O O . LYS B 1 65 ? -5.549 -28.273 20.902 1.00 67.57 122 LYS B O 1
ATOM 3873 N N . LYS B 1 66 ? -4.204 -29.028 22.557 1.00 52.70 123 LYS B N 1
ATOM 3874 C CA . LYS B 1 66 ? -5.159 -28.770 23.646 1.00 59.25 123 LYS B CA 1
ATOM 3875 C C . LYS B 1 66 ? -4.867 -27.513 24.486 1.00 62.24 123 LYS B C 1
ATOM 3876 O O . LYS B 1 66 ? -3.713 -27.206 24.780 1.00 66.49 123 LYS B O 1
ATOM 3882 N N . SER B 1 67 ? -5.928 -26.794 24.854 1.00 67.75 124 SER B N 1
ATOM 3883 C CA . SER B 1 67 ? -5.802 -25.548 25.613 1.00 60.50 124 SER B CA 1
ATOM 3884 C C . SER B 1 67 ? -6.772 -25.470 26.788 1.00 65.38 124 SER B C 1
ATOM 3885 O O . SER B 1 67 ? -7.877 -26.004 26.728 1.00 74.39 124 SER B O 1
ATOM 3888 N N . ALA B 1 68 ? -6.341 -24.787 27.844 1.00 71.98 125 ALA B N 1
ATOM 3889 C CA . ALA B 1 68 ? -7.178 -24.509 29.004 1.00 66.27 125 ALA B CA 1
ATOM 3890 C C . ALA B 1 68 ? -7.150 -22.988 29.227 1.00 68.15 125 ALA B C 1
ATOM 3891 O O . ALA B 1 68 ? -6.074 -22.395 29.323 1.00 61.85 125 ALA B O 1
ATOM 3893 N N . LEU B 1 69 ? -8.327 -22.359 29.220 1.00 65.91 126 LEU B N 1
ATOM 3894 C CA . LEU B 1 69 ? -8.474 -20.913 29.425 1.00 77.14 126 LEU B CA 1
ATOM 3895 C C . LEU B 1 69 ? -9.117 -20.730 30.807 1.00 77.29 126 LEU B C 1
ATOM 3896 O O . LEU B 1 69 ? -10.247 -21.172 31.017 1.00 74.26 126 LEU B O 1
ATOM 3901 N N . VAL B 1 70 ? -8.363 -20.140 31.744 1.00 76.43 127 VAL B N 1
ATOM 3902 C CA . VAL B 1 70 ? -8.738 -20.016 33.163 1.00 78.78 127 VAL B CA 1
ATOM 3903 C C . VAL B 1 70 ? -9.044 -18.558 33.559 1.00 77.51 127 VAL B C 1
ATOM 3904 O O . VAL B 1 70 ? -8.194 -17.677 33.422 1.00 82.38 127 VAL B O 1
ATOM 3908 N N . PHE B 1 71 ? -10.258 -18.311 34.052 1.00 74.95 128 PHE B N 1
ATOM 3909 C CA . PHE B 1 71 ? -10.697 -16.946 34.389 1.00 89.43 128 PHE B CA 1
ATOM 3910 C C . PHE B 1 71 ? -11.095 -16.798 35.865 1.00 98.25 128 PHE B C 1
ATOM 3911 O O . PHE B 1 71 ? -11.519 -17.771 36.472 1.00 96.72 128 PHE B O 1
ATOM 3919 N N . PRO B 1 72 ? -10.973 -15.581 36.443 1.00 117.33 129 PRO B N 1
ATOM 3920 C CA . PRO B 1 72 ? -11.385 -15.423 37.848 1.00 126.04 129 PRO B CA 1
ATOM 3921 C C . PRO B 1 72 ? -12.913 -15.376 38.074 1.00 130.61 129 PRO B C 1
ATOM 3922 O O . PRO B 1 72 ? -13.359 -15.613 39.201 1.00 133.61 129 PRO B O 1
ATOM 3926 N N . THR B 1 73 ? -13.683 -15.072 37.029 1.00 125.28 130 THR B N 1
ATOM 3927 C CA . THR B 1 73 ? -15.140 -14.915 37.135 1.00 119.75 130 THR B CA 1
ATOM 3928 C C . THR B 1 73 ? -15.902 -15.838 36.156 1.00 116.00 130 THR B C 1
ATOM 3929 O O . THR B 1 73 ? -15.362 -16.233 35.119 1.00 116.75 130 THR B O 1
ATOM 3933 N N . VAL B 1 74 ? -17.135 -16.186 36.538 1.00 111.15 131 VAL B N 1
ATOM 3934 C CA . VAL B 1 74 ? -18.076 -16.999 35.764 1.00 106.89 131 VAL B CA 1
ATOM 3935 C C . VAL B 1 74 ? -18.507 -16.278 34.476 1.00 108.56 131 VAL B C 1
ATOM 3936 O O . VAL B 1 74 ? -18.611 -16.913 33.423 1.00 109.87 131 VAL B O 1
ATOM 3940 N N . THR B 1 75 ? -18.718 -14.959 34.553 1.00 112.25 132 THR B N 1
ATOM 3941 C CA . THR B 1 75 ? -19.114 -14.185 33.375 1.00 120.10 132 THR B CA 1
ATOM 3942 C C . THR B 1 75 ? -18.013 -14.164 32.297 1.00 120.99 132 THR B C 1
ATOM 3943 O O . THR B 1 75 ? -18.335 -14.271 31.113 1.00 119.20 132 THR B O 1
ATOM 3947 N N . LEU B 1 76 ? -16.741 -14.144 32.716 1.00 123.78 133 LEU B N 1
ATOM 3948 C CA . LEU B 1 76 ? -15.602 -14.278 31.797 1.00 123.12 133 LEU B CA 1
ATOM 3949 C C . LEU B 1 76 ? -15.560 -15.665 31.145 1.00 111.84 133 LEU B C 1
ATOM 3950 O O . LEU B 1 76 ? -15.238 -15.761 29.964 1.00 109.41 133 LEU B O 1
ATOM 3955 N N . VAL B 1 77 ? -15.924 -16.716 31.893 1.00 105.41 134 VAL B N 1
ATOM 3956 C CA . VAL B 1 77 ? -16.031 -18.083 31.353 1.00 106.16 134 VAL B CA 1
ATOM 3957 C C . VAL B 1 77 ? -17.134 -18.144 30.282 1.00 108.08 134 VAL B C 1
ATOM 3958 O O . VAL B 1 77 ? -16.876 -18.593 29.164 1.00 107.71 134 VAL B O 1
ATOM 3962 N N . LYS B 1 78 ? -18.332 -17.652 30.631 1.00 110.95 135 LYS B N 1
ATOM 3963 C CA . LYS B 1 78 ? -19.514 -17.582 29.752 1.00 112.12 135 LYS B CA 1
ATOM 3964 C C . LYS B 1 78 ? -19.265 -16.797 28.458 1.00 110.10 135 LYS B C 1
ATOM 3965 O O . LYS B 1 78 ? -19.583 -17.289 27.375 1.00 104.26 135 LYS B O 1
ATOM 3971 N N . GLN B 1 79 ? -18.711 -15.585 28.582 1.00 115.78 136 GLN B N 1
ATOM 3972 C CA . GLN B 1 79 ? -18.421 -14.705 27.435 1.00 120.30 136 GLN B CA 1
ATOM 3973 C C . GLN B 1 79 ? -17.376 -15.276 26.478 1.00 120.79 136 GLN B C 1
ATOM 3974 O O . GLN B 1 79 ? -17.520 -15.135 25.265 1.00 120.24 136 GLN B O 1
ATOM 3980 N N . THR B 1 80 ? -16.336 -15.906 27.026 1.00 122.82 137 THR B N 1
ATOM 3981 C CA . THR B 1 80 ? -15.260 -16.492 26.227 1.00 119.47 137 THR B CA 1
ATOM 3982 C C . THR B 1 80 ? -15.756 -17.715 25.470 1.00 118.85 137 THR B C 1
ATOM 3983 O O . THR B 1 80 ? -15.427 -17.872 24.300 1.00 119.08 137 THR B O 1
ATOM 3987 N N . LEU B 1 81 ? -16.584 -18.530 26.131 1.00 117.65 138 LEU B N 1
ATOM 3988 C CA . LEU B 1 81 ? -17.250 -19.683 25.525 1.00 114.09 138 LEU B CA 1
ATOM 3989 C C . LEU B 1 81 ? -18.109 -19.271 24.335 1.00 127.23 138 LEU B C 1
ATOM 3990 O O . LEU B 1 81 ? -18.015 -19.889 23.275 1.00 128.59 138 LEU B O 1
ATOM 3995 N N . GLU B 1 82 ? -18.932 -18.231 24.534 1.00 134.40 139 GLU B N 1
ATOM 3996 C CA . GLU B 1 82 ? -19.831 -17.651 23.518 1.00 145.14 139 GLU B CA 1
ATOM 3997 C C . GLU B 1 82 ? -19.064 -17.149 22.296 1.00 141.95 139 GLU B C 1
ATOM 3998 O O . GLU B 1 82 ? -19.422 -17.484 21.166 1.00 142.62 139 GLU B O 1
ATOM 4004 N N . ARG B 1 83 ? -18.020 -16.349 22.549 1.00 137.60 140 ARG B N 1
ATOM 4005 C CA . ARG B 1 83 ? -17.127 -15.787 21.528 1.00 133.04 140 ARG B CA 1
ATOM 4006 C C . ARG B 1 83 ? -16.386 -16.880 20.751 1.00 132.62 140 ARG B C 1
ATOM 4007 O O . ARG B 1 83 ? -16.196 -16.744 19.542 1.00 130.68 140 ARG B O 1
ATOM 4015 N N . LEU B 1 84 ? -15.988 -17.953 21.449 1.00 128.78 141 LEU B N 1
ATOM 4016 C CA . LEU B 1 84 ? -15.311 -19.120 20.854 1.00 118.83 141 LEU B CA 1
ATOM 4017 C C . LEU B 1 84 ? -16.240 -19.931 19.957 1.00 124.13 141 LEU B C 1
ATOM 4018 O O . LEU B 1 84 ? -15.873 -20.242 18.827 1.00 125.47 141 LEU B O 1
ATOM 4023 N N . GLN B 1 85 ? -17.433 -20.259 20.461 1.00 127.35 142 GLN B N 1
ATOM 4024 C CA . GLN B 1 85 ? -18.415 -21.050 19.707 1.00 130.10 142 GLN B CA 1
ATOM 4025 C C . GLN B 1 85 ? -18.954 -20.358 18.435 1.00 129.82 142 GLN B C 1
ATOM 4026 O O . GLN B 1 85 ? -19.390 -21.046 17.516 1.00 131.61 142 GLN B O 1
ATOM 4032 N N . LYS B 1 86 ? -18.851 -19.025 18.367 1.00 124.60 143 LYS B N 1
ATOM 4033 C CA . LYS B 1 86 ? -19.207 -18.241 17.172 1.00 124.12 143 LYS B CA 1
ATOM 4034 C C . LYS B 1 86 ? -18.050 -18.185 16.159 1.00 134.53 143 LYS B C 1
ATOM 4035 O O . LYS B 1 86 ? -18.288 -18.123 14.952 1.00 138.95 143 LYS B O 1
ATOM 4041 N N . LEU B 1 87 ? -16.812 -18.203 16.668 1.00 133.86 144 LEU B N 1
ATOM 4042 C CA . LEU B 1 87 ? -15.574 -18.154 15.864 1.00 129.89 144 LEU B CA 1
ATOM 4043 C C . LEU B 1 87 ? -15.095 -19.524 15.370 1.00 131.74 144 LEU B C 1
ATOM 4044 O O . LEU B 1 87 ? -14.404 -19.611 14.355 1.00 132.76 144 LEU B O 1
ATOM 4049 N N . ALA B 1 88 ? -15.462 -20.572 16.109 1.00 128.58 145 ALA B N 1
ATOM 4050 C CA . ALA B 1 88 ? -15.059 -21.963 15.849 1.00 124.02 145 ALA B CA 1
ATOM 4051 C C . ALA B 1 88 ? -15.480 -22.549 14.502 1.00 123.69 145 ALA B C 1
ATOM 4052 O O . ALA B 1 88 ? -16.559 -22.252 13.990 1.00 129.08 145 ALA B O 1
ATOM 4054 N N . ASP B 1 89 ? -14.609 -23.413 13.977 1.00 118.40 146 ASP B N 1
ATOM 4055 C CA . ASP B 1 89 ? -14.848 -24.196 12.770 1.00 113.11 146 ASP B CA 1
ATOM 4056 C C . ASP B 1 89 ? -15.644 -25.447 13.219 1.00 116.49 146 ASP B C 1
ATOM 4057 O O . ASP B 1 89 ? -15.817 -25.674 14.423 1.00 111.61 146 ASP B O 1
ATOM 4062 N N . GLU B 1 90 ? -16.118 -26.251 12.262 1.00 124.18 147 GLU B N 1
ATOM 4063 C CA . GLU B 1 90 ? -16.882 -27.479 12.544 1.00 124.60 147 GLU B CA 1
ATOM 4064 C C . GLU B 1 90 ? -16.124 -28.518 13.406 1.00 113.73 147 GLU B C 1
ATOM 4065 O O . GLU B 1 90 ? -16.692 -29.069 14.354 1.00 93.60 147 GLU B O 1
ATOM 4071 N N . LYS B 1 91 ? -14.844 -28.730 13.075 1.00 116.68 148 LYS B N 1
ATOM 4072 C CA . LYS B 1 91 ? -13.912 -29.670 13.730 1.00 115.60 148 LYS B CA 1
ATOM 4073 C C . LYS B 1 91 ? -13.654 -29.416 15.241 1.00 105.84 148 LYS B C 1
ATOM 4074 O O . LYS B 1 91 ? -13.597 -30.381 16.010 1.00 99.68 148 LYS B O 1
ATOM 4080 N N . VAL B 1 92 ? -13.532 -28.134 15.638 1.00 106.52 149 VAL B N 1
ATOM 4081 C CA . VAL B 1 92 ? -13.204 -27.679 17.025 1.00 99.61 149 VAL B CA 1
ATOM 4082 C C . VAL B 1 92 ? -14.149 -28.110 18.175 1.00 100.84 149 VAL B C 1
ATOM 4083 O O . VAL B 1 92 ? -15.328 -27.735 18.211 1.00 91.24 149 VAL B O 1
ATOM 4087 N N . LYS B 1 93 ? -13.589 -28.886 19.110 1.00 99.94 150 LYS B N 1
ATOM 4088 C CA . LYS B 1 93 ? -14.292 -29.391 20.299 1.00 99.53 150 LYS B CA 1
ATOM 4089 C C . LYS B 1 93 ? -14.050 -28.451 21.485 1.00 91.50 150 LYS B C 1
ATOM 4090 O O . LYS B 1 93 ? -12.990 -28.497 22.116 1.00 93.14 150 LYS B O 1
ATOM 4096 N N . ILE B 1 94 ? -15.028 -27.581 21.749 1.00 74.78 151 ILE B N 1
ATOM 4097 C CA . ILE B 1 94 ? -14.953 -26.600 22.839 1.00 70.39 151 ILE B CA 1
ATOM 4098 C C . ILE B 1 94 ? -15.989 -26.922 23.927 1.00 86.56 151 ILE B C 1
ATOM 4099 O O . ILE B 1 94 ? -17.162 -27.150 23.625 1.00 99.86 151 ILE B O 1
ATOM 4104 N N . PHE B 1 95 ? -15.529 -26.962 25.179 1.00 85.82 152 PHE B N 1
ATOM 4105 C CA . PHE B 1 95 ? -16.368 -27.242 26.347 1.00 88.32 152 PHE B CA 1
ATOM 4106 C C . PHE B 1 95 ? -16.005 -26.305 27.494 1.00 87.44 152 PHE B C 1
ATOM 4107 O O . PHE B 1 95 ? -14.828 -26.045 27.747 1.00 85.02 152 PHE B O 1
ATOM 4115 N N . GLY B 1 96 ? -17.030 -25.812 28.183 1.00 87.94 153 GLY B N 1
ATOM 4116 C CA . GLY B 1 96 ? -16.854 -24.945 29.336 1.00 85.80 153 GLY B CA 1
ATOM 4117 C C . GLY B 1 96 ? -17.532 -25.482 30.588 1.00 86.65 153 GLY B C 1
ATOM 4118 O O . GLY B 1 96 ? -18.345 -26.406 30.503 1.00 87.21 153 GLY B O 1
ATOM 4119 N N . PHE B 1 97 ? -17.189 -24.906 31.745 1.00 95.57 154 PHE B N 1
ATOM 4120 C CA . PHE B 1 97 ? -17.778 -25.288 33.042 1.00 103.69 154 PHE B CA 1
ATOM 4121 C C . PHE B 1 97 ? -17.766 -24.147 34.062 1.00 104.90 154 PHE B C 1
ATOM 4122 O O . PHE B 1 97 ? -16.763 -23.455 34.248 1.00 100.04 154 PHE B O 1
ATOM 4130 N N . TYR B 1 98 ? -18.918 -23.998 34.711 1.00 112.42 155 TYR B N 1
ATOM 4131 C CA . TYR B 1 98 ? -19.148 -23.108 35.851 1.00 121.15 155 TYR B CA 1
ATOM 4132 C C . TYR B 1 98 ? -20.281 -23.761 36.662 1.00 129.51 155 TYR B C 1
ATOM 4133 O O . TYR B 1 98 ? -21.048 -24.552 36.111 1.00 131.95 155 TYR B O 1
ATOM 4142 N N . SER B 1 99 ? -20.345 -23.485 37.965 1.00 133.46 156 SER B N 1
ATOM 4143 C CA . SER B 1 99 ? -21.325 -24.130 38.854 1.00 137.05 156 SER B CA 1
ATOM 4144 C C . SER B 1 99 ? -22.819 -23.854 38.567 1.00 134.94 156 SER B C 1
ATOM 4145 O O . SER B 1 99 ? -23.647 -24.739 38.795 1.00 128.98 156 SER B O 1
ATOM 4148 N N . SER B 1 100 ? -23.143 -22.669 38.037 1.00 132.89 157 SER B N 1
ATOM 4149 C CA . SER B 1 100 ? -24.524 -22.298 37.679 1.00 125.04 157 SER B CA 1
ATOM 4150 C C . SER B 1 100 ? -25.010 -22.884 36.331 1.00 120.99 157 SER B C 1
ATOM 4151 O O . SER B 1 100 ? -26.090 -22.535 35.848 1.00 113.53 157 SER B O 1
ATOM 4154 N N . MET B 1 101 ? -24.211 -23.791 35.761 1.00 126.81 158 MET B N 1
ATOM 4155 C CA . MET B 1 101 ? -24.497 -24.470 34.487 1.00 122.32 158 MET B CA 1
ATOM 4156 C C . MET B 1 101 ? -25.573 -25.546 34.622 1.00 121.49 158 MET B C 1
ATOM 4157 O O . MET B 1 101 ? -25.796 -26.073 35.713 1.00 115.79 158 MET B O 1
ATOM 4159 N N . LYS B 1 102 ? -26.208 -25.862 33.489 1.00 126.14 159 LYS B N 1
ATOM 4160 C CA . LYS B 1 102 ? -27.250 -26.889 33.359 1.00 138.10 159 LYS B CA 1
ATOM 4161 C C . LYS B 1 102 ? -26.656 -28.279 33.598 1.00 141.18 159 LYS B C 1
ATOM 4162 O O . LYS B 1 102 ? -25.475 -28.483 33.314 1.00 140.64 159 LYS B O 1
ATOM 4168 N N . LYS B 1 103 ? -27.463 -29.218 34.110 1.00 145.01 160 LYS B N 1
ATOM 4169 C CA . LYS B 1 103 ? -27.028 -30.607 34.334 1.00 146.78 160 LYS B CA 1
ATOM 4170 C C . LYS B 1 103 ? -26.644 -31.282 33.006 1.00 156.73 160 LYS B C 1
ATOM 4171 O O . LYS B 1 103 ? -25.667 -32.035 32.961 1.00 163.25 160 LYS B O 1
ATOM 4177 N N . GLU B 1 104 ? -27.401 -30.981 31.941 1.00 158.08 161 GLU B N 1
ATOM 4178 C CA . GLU B 1 104 ? -27.156 -31.475 30.575 1.00 155.59 161 GLU B CA 1
ATOM 4179 C C . GLU B 1 104 ? -25.804 -30.988 30.052 1.00 150.64 161 GLU B C 1
ATOM 4180 O O . GLU B 1 104 ? -25.005 -31.788 29.564 1.00 141.81 161 GLU B O 1
ATOM 4186 N N . GLU B 1 105 ? -25.561 -29.680 30.196 1.00 156.09 162 GLU B N 1
ATOM 4187 C CA . GLU B 1 105 ? -24.325 -29.018 29.755 1.00 152.69 162 GLU B CA 1
ATOM 4188 C C . GLU B 1 105 ? -23.091 -29.336 30.613 1.00 143.98 162 GLU B C 1
ATOM 4189 O O . GLU B 1 105 ? -21.973 -29.327 30.092 1.00 137.95 162 GLU B O 1
ATOM 4195 N N . LYS B 1 106 ? -23.291 -29.622 31.905 1.00 139.21 163 LYS B N 1
ATOM 4196 C CA . LYS B 1 106 ? -22.177 -29.990 32.790 1.00 128.98 163 LYS B CA 1
ATOM 4197 C C . LYS B 1 106 ? -21.722 -31.445 32.539 1.00 117.60 163 LYS B C 1
ATOM 4198 O O . LYS B 1 106 ? -20.529 -31.740 32.633 1.00 119.37 163 LYS B O 1
ATOM 4204 N N . GLU B 1 107 ? -22.663 -32.318 32.160 1.00 105.10 164 GLU B N 1
ATOM 4205 C CA . GLU B 1 107 ? -22.370 -33.719 31.835 1.00 103.66 164 GLU B CA 1
ATOM 4206 C C . GLU B 1 107 ? -21.586 -33.893 30.527 1.00 101.55 164 GLU B C 1
ATOM 4207 O O . GLU B 1 107 ? -20.798 -34.830 30.422 1.00 95.57 164 GLU B O 1
ATOM 4213 N N . LYS B 1 108 ? -21.793 -32.981 29.566 1.00 110.32 165 LYS B N 1
ATOM 4214 C CA . LYS B 1 108 ? -21.051 -32.938 28.296 1.00 111.95 165 LYS B CA 1
ATOM 4215 C C . LYS B 1 108 ? -19.590 -32.587 28.555 1.00 106.89 165 LYS B C 1
ATOM 4216 O O . LYS B 1 108 ? -18.699 -33.156 27.923 1.00 96.52 165 LYS B O 1
ATOM 4222 N N . PHE B 1 109 ? -19.360 -31.650 29.484 1.00 110.44 166 PHE B N 1
ATOM 4223 C CA . PHE B 1 109 ? -18.007 -31.232 29.886 1.00 106.31 166 PHE B CA 1
ATOM 4224 C C . PHE B 1 109 ? -17.284 -32.402 30.547 1.00 102.49 166 PHE B C 1
ATOM 4225 O O . PHE B 1 109 ? -16.206 -32.788 30.101 1.00 99.28 166 PHE B O 1
ATOM 4233 N N . GLU B 1 110 ? -17.913 -32.965 31.584 1.00 94.99 167 GLU B N 1
ATOM 4234 C CA . GLU B 1 110 ? -17.379 -34.068 32.394 1.00 92.03 167 GLU B CA 1
ATOM 4235 C C . GLU B 1 110 ? -17.059 -35.342 31.606 1.00 92.52 167 GLU B C 1
ATOM 4236 O O . GLU B 1 110 ? -16.070 -36.005 31.915 1.00 90.79 167 GLU B O 1
ATOM 4242 N N . LYS B 1 111 ? -17.892 -35.663 30.606 1.00 101.08 168 LYS B N 1
ATOM 4243 C CA . LYS B 1 111 ? -17.709 -36.827 29.724 1.00 102.46 168 LYS B CA 1
ATOM 4244 C C . LYS B 1 111 ? -16.438 -36.689 28.891 1.00 102.51 168 LYS B C 1
ATOM 4245 O O . LYS B 1 111 ? -15.563 -37.551 28.962 1.00 106.82 168 LYS B O 1
ATOM 4251 N N . SER B 1 112 ? -16.347 -35.598 28.123 1.00 91.03 169 SER B N 1
ATOM 4252 C CA . SER B 1 112 ? -15.200 -35.317 27.253 1.00 90.85 169 SER B CA 1
ATOM 4253 C C . SER B 1 112 ? -13.908 -35.013 28.024 1.00 86.42 169 SER B C 1
ATOM 4254 O O . SER B 1 112 ? -12.824 -35.334 27.538 1.00 83.30 169 SER B O 1
ATOM 4257 N N . PHE B 1 113 ? -14.028 -34.416 29.217 1.00 81.42 170 PHE B N 1
ATOM 4258 C CA . PHE B 1 113 ? -12.882 -34.135 30.104 1.00 82.62 170 PHE B CA 1
ATOM 4259 C C . PHE B 1 113 ? -12.231 -35.462 30.486 1.00 80.58 170 PHE B C 1
ATOM 4260 O O . PHE B 1 113 ? -11.021 -35.607 30.355 1.00 79.94 170 PHE B O 1
ATOM 4268 N N . GLU B 1 114 ? -13.057 -36.434 30.891 1.00 84.46 171 GLU B N 1
ATOM 4269 C CA . GLU B 1 114 ? -12.621 -37.787 31.262 1.00 81.07 171 GLU B CA 1
ATOM 4270 C C . GLU B 1 114 ? -12.087 -38.604 30.067 1.00 86.11 171 GLU B C 1
ATOM 4271 O O . GLU B 1 114 ? -11.064 -39.278 30.194 1.00 81.05 171 GLU B O 1
ATOM 4277 N N . GLU B 1 115 ? -12.789 -38.524 28.928 1.00 90.60 172 GLU B N 1
ATOM 4278 C CA . GLU B 1 115 ? -12.486 -39.252 27.678 1.00 83.82 172 GLU B CA 1
ATOM 4279 C C . GLU B 1 115 ? -11.375 -38.627 26.810 1.00 80.60 172 GLU B C 1
ATOM 4280 O O . GLU B 1 115 ? -10.973 -39.225 25.811 1.00 72.04 172 GLU B O 1
ATOM 4286 N N . ASP B 1 116 ? -10.908 -37.436 27.203 1.00 81.76 173 ASP B N 1
ATOM 4287 C CA . ASP B 1 116 ? -9.893 -36.637 26.484 1.00 78.14 173 ASP B CA 1
ATOM 4288 C C . ASP B 1 116 ? -10.322 -36.199 25.061 1.00 73.28 173 ASP B C 1
ATOM 4289 O O . ASP B 1 116 ? -9.475 -35.980 24.192 1.00 73.59 173 ASP B O 1
ATOM 4294 N N . ASP B 1 117 ? -11.641 -36.051 24.870 1.00 70.49 174 ASP B N 1
ATOM 4295 C CA . ASP B 1 117 ? -12.284 -35.652 23.603 1.00 81.38 174 ASP B CA 1
ATOM 4296 C C . ASP B 1 117 ? -12.579 -34.134 23.549 1.00 80.67 174 ASP B C 1
ATOM 4297 O O . ASP B 1 117 ? -13.729 -33.709 23.405 1.00 82.04 174 ASP B O 1
ATOM 4302 N N . TYR B 1 118 ? -11.530 -33.326 23.676 1.00 79.36 175 TYR B N 1
ATOM 4303 C CA . TYR B 1 118 ? -11.651 -31.866 23.641 1.00 75.43 175 TYR B CA 1
ATOM 4304 C C . TYR B 1 118 ? -10.410 -31.254 23.004 1.00 76.53 175 TYR B C 1
ATOM 4305 O O . TYR B 1 118 ? -9.357 -31.891 22.942 1.00 63.12 175 TYR B O 1
ATOM 4314 N N . HIS B 1 119 ? -10.566 -30.016 22.536 1.00 73.91 176 HIS B N 1
ATOM 4315 C CA . HIS B 1 119 ? -9.482 -29.196 22.016 1.00 67.21 176 HIS B CA 1
ATOM 4316 C C . HIS B 1 119 ? -9.292 -28.031 22.985 1.00 78.19 176 HIS B C 1
ATOM 4317 O O . HIS B 1 119 ? -8.168 -27.740 23.388 1.00 83.91 176 HIS B O 1
ATOM 4324 N N . ILE B 1 120 ? -10.397 -27.380 23.361 1.00 73.95 177 ILE B N 1
ATOM 4325 C CA . ILE B 1 120 ? -10.364 -26.216 24.258 1.00 73.35 177 ILE B CA 1
ATOM 4326 C C . ILE B 1 120 ? -11.316 -26.375 25.455 1.00 64.53 177 ILE B C 1
ATOM 4327 O O . ILE B 1 120 ? -12.492 -26.707 25.288 1.00 77.00 177 ILE B O 1
ATOM 4332 N N . LEU B 1 121 ? -10.785 -26.134 26.655 1.00 60.93 178 LEU B N 1
ATOM 4333 C CA . LEU B 1 121 ? -11.570 -26.117 27.896 1.00 72.34 178 LEU B CA 1
ATOM 4334 C C . LEU B 1 121 ? -11.514 -24.703 28.483 1.00 79.32 178 LEU B C 1
ATOM 4335 O O . LEU B 1 121 ? -10.455 -24.074 28.459 1.00 78.82 178 LEU B O 1
ATOM 4340 N N . VAL B 1 122 ? -12.664 -24.210 28.958 1.00 79.97 179 VAL B N 1
ATOM 4341 C CA . VAL B 1 122 ? -12.821 -22.878 29.562 1.00 72.94 179 VAL B CA 1
ATOM 4342 C C . VAL B 1 122 ? -13.499 -23.093 30.927 1.00 81.73 179 VAL B C 1
ATOM 4343 O O . VAL B 1 122 ? -14.570 -23.692 31.000 1.00 91.09 179 VAL B O 1
ATOM 4347 N N . PHE B 1 123 ? -12.826 -22.667 31.996 1.00 88.21 180 PHE B N 1
ATOM 4348 C CA . PHE B 1 123 ? -13.288 -22.826 33.382 1.00 95.60 180 PHE B CA 1
ATOM 4349 C C . PHE B 1 123 ? -12.672 -21.721 34.265 1.00 94.03 180 PHE B C 1
ATOM 4350 O O . PHE B 1 123 ? -11.914 -20.896 33.757 1.00 92.50 180 PHE B O 1
ATOM 4358 N N . SER B 1 124 ? -13.007 -21.692 35.559 1.00 93.71 181 SER B N 1
ATOM 4359 C CA . SER B 1 124 ? -12.519 -20.649 36.479 1.00 101.06 181 SER B CA 1
ATOM 4360 C C . SER B 1 124 ? -11.389 -21.102 37.409 1.00 101.76 181 SER B C 1
ATOM 4361 O O . SER B 1 124 ? -11.025 -22.283 37.434 1.00 94.88 181 SER B O 1
ATOM 4364 N N . THR B 1 125 ? -10.867 -20.146 38.180 1.00 93.40 182 THR B N 1
ATOM 4365 C CA . THR B 1 125 ? -9.839 -20.414 39.174 1.00 98.54 182 THR B CA 1
ATOM 4366 C C . THR B 1 125 ? -10.413 -21.310 40.298 1.00 105.58 182 THR B C 1
ATOM 4367 O O . THR B 1 125 ? -9.691 -22.145 40.846 1.00 106.10 182 THR B O 1
ATOM 4371 N N . GLN B 1 126 ? -11.724 -21.185 40.547 1.00 107.74 183 GLN B N 1
ATOM 4372 C CA . GLN B 1 126 ? -12.485 -22.028 41.485 1.00 111.01 183 GLN B CA 1
ATOM 4373 C C . GLN B 1 126 ? -12.498 -23.500 41.035 1.00 105.27 183 GLN B C 1
ATOM 4374 O O . GLN B 1 126 ? -12.294 -24.385 41.866 1.00 106.50 183 GLN B O 1
ATOM 4380 N N . PHE B 1 127 ? -12.703 -23.747 39.732 1.00 97.14 184 PHE B N 1
ATOM 4381 C CA . PHE B 1 127 ? -12.648 -25.096 39.133 1.00 96.72 184 PHE B CA 1
ATOM 4382 C C . PHE B 1 127 ? -11.270 -25.729 39.338 1.00 95.44 184 PHE B C 1
ATOM 4383 O O . PHE B 1 127 ? -11.167 -26.923 39.620 1.00 99.33 184 PHE B O 1
ATOM 4391 N N . VAL B 1 128 ? -10.219 -24.924 39.184 1.00 95.53 185 VAL B N 1
ATOM 4392 C CA . VAL B 1 128 ? -8.843 -25.383 39.386 1.00 95.01 185 VAL B CA 1
ATOM 4393 C C . VAL B 1 128 ? -8.622 -25.863 40.833 1.00 101.20 185 VAL B C 1
ATOM 4394 O O . VAL B 1 128 ? -8.045 -26.930 41.029 1.00 105.51 185 VAL B O 1
ATOM 4398 N N . SER B 1 129 ? -9.129 -25.108 41.817 1.00 96.98 186 SER B N 1
ATOM 4399 C CA . SER B 1 129 ? -9.056 -25.449 43.251 1.00 107.04 186 SER B CA 1
ATOM 4400 C C . SER B 1 129 ? -9.755 -26.766 43.594 1.00 109.04 186 SER B C 1
ATOM 4401 O O . SER B 1 129 ? -9.244 -27.556 44.388 1.00 111.81 186 SER B O 1
ATOM 4404 N N . LYS B 1 130 ? -10.929 -26.979 43.000 1.00 100.21 187 LYS B N 1
ATOM 4405 C CA . LYS B 1 130 ? -11.767 -28.159 43.253 1.00 96.65 187 LYS B CA 1
ATOM 4406 C C . LYS B 1 130 ? -11.324 -29.409 42.462 1.00 94.57 187 LYS B C 1
ATOM 4407 O O . LYS B 1 130 ? -11.640 -30.526 42.867 1.00 85.03 187 LYS B O 1
ATOM 4413 N N . ASN B 1 131 ? -10.565 -29.222 41.377 1.00 104.11 188 ASN B N 1
ATOM 4414 C CA . ASN B 1 131 ? -10.138 -30.336 40.519 1.00 102.67 188 ASN B CA 1
ATOM 4415 C C . ASN B 1 131 ? -8.611 -30.490 40.317 1.00 94.03 188 ASN B C 1
ATOM 4416 O O . ASN B 1 131 ? -8.193 -30.971 39.259 1.00 86.26 188 ASN B O 1
ATOM 4421 N N . ARG B 1 132 ? -7.797 -30.127 41.319 1.00 103.50 189 ARG B N 1
ATOM 4422 C CA . ARG B 1 132 ? -6.324 -30.199 41.193 1.00 101.73 189 ARG B CA 1
ATOM 4423 C C . ARG B 1 132 ? -5.717 -31.601 40.967 1.00 99.29 189 ARG B C 1
ATOM 4424 O O . ARG B 1 132 ? -4.685 -31.703 40.309 1.00 112.03 189 ARG B O 1
ATOM 4432 N N . GLU B 1 133 ? -6.376 -32.661 41.446 1.00 93.75 190 GLU B N 1
ATOM 4433 C CA . GLU B 1 133 ? -5.928 -34.038 41.191 1.00 103.55 190 GLU B CA 1
ATOM 4434 C C . GLU B 1 133 ? -6.146 -34.444 39.719 1.00 98.55 190 GLU B C 1
ATOM 4435 O O . GLU B 1 133 ? -5.184 -34.815 39.048 1.00 108.07 190 GLU B O 1
ATOM 4441 N N . LYS B 1 134 ? -7.388 -34.337 39.227 1.00 93.01 191 LYS B N 1
ATOM 4442 C CA . LYS B 1 134 ? -7.757 -34.657 37.834 1.00 93.59 191 LYS B CA 1
ATOM 4443 C C . LYS B 1 134 ? -7.003 -33.825 36.779 1.00 89.42 191 LYS B C 1
ATOM 4444 O O . LYS B 1 134 ? -6.626 -34.365 35.739 1.00 90.52 191 LYS B O 1
ATOM 4450 N N . LEU B 1 135 ? -6.795 -32.529 37.048 1.00 74.56 192 LEU B N 1
ATOM 4451 C CA . LEU B 1 135 ? -6.077 -31.610 36.139 1.00 73.61 192 LEU B CA 1
ATOM 4452 C C . LEU B 1 135 ? -4.572 -31.876 36.053 1.00 82.60 192 LEU B C 1
ATOM 4453 O O . LEU B 1 135 ? -3.987 -31.759 34.975 1.00 82.74 192 LEU B O 1
ATOM 4458 N N . SER B 1 136 ? -3.956 -32.210 37.189 1.00 86.61 193 SER B N 1
ATOM 4459 C CA . SER B 1 136 ? -2.521 -32.519 37.254 1.00 90.39 193 SER B CA 1
ATOM 4460 C C . SER B 1 136 ? -2.146 -33.834 36.530 1.00 79.35 193 SER B C 1
ATOM 4461 O O . SER B 1 136 ? -0.963 -34.142 36.363 1.00 85.23 193 SER B O 1
ATOM 4464 N N . GLN B 1 137 ? -3.167 -34.593 36.121 1.00 77.98 194 GLN B N 1
ATOM 4465 C CA . GLN B 1 137 ? -3.032 -35.852 35.377 1.00 80.12 194 GLN B CA 1
ATOM 4466 C C . GLN B 1 137 ? -3.114 -35.602 33.870 1.00 70.26 194 GLN B C 1
ATOM 4467 O O . GLN B 1 137 ? -2.997 -36.533 33.074 1.00 69.12 194 GLN B O 1
ATOM 4473 N N . LYS B 1 138 ? -3.294 -34.332 33.498 1.00 67.70 195 LYS B N 1
ATOM 4474 C CA . LYS B 1 138 ? -3.436 -33.910 32.100 1.00 69.14 195 LYS B CA 1
ATOM 4475 C C . LYS B 1 138 ? -2.312 -33.000 31.616 1.00 61.71 195 LYS B C 1
ATOM 4476 O O . LYS B 1 138 ? -1.708 -32.263 32.398 1.00 77.07 195 LYS B O 1
ATOM 4482 N N . ARG B 1 139 ? -2.035 -33.075 30.318 1.00 41.76 196 ARG B N 1
ATOM 4483 C CA . ARG B 1 139 ? -1.083 -32.174 29.685 1.00 57.71 196 ARG B CA 1
ATOM 4484 C C . ARG B 1 139 ? -1.801 -31.327 28.633 1.00 55.21 196 ARG B C 1
ATOM 4485 O O . ARG B 1 139 ? -2.456 -31.857 27.730 1.00 63.58 196 ARG B O 1
ATOM 4493 N N . PHE B 1 140 ? -1.683 -30.010 28.782 1.00 47.59 197 PHE B N 1
ATOM 4494 C CA . PHE B 1 140 ? -2.224 -29.039 27.833 1.00 54.13 197 PHE B CA 1
ATOM 4495 C C . PHE B 1 140 ? -1.042 -28.384 27.119 1.00 54.34 197 PHE B C 1
ATOM 4496 O O . PHE B 1 140 ? -0.019 -28.088 27.743 1.00 46.56 197 PHE B O 1
ATOM 4504 N N . ASP B 1 141 ? -1.194 -28.164 25.816 1.00 52.89 198 ASP B N 1
ATOM 4505 C CA . ASP B 1 141 ? -0.201 -27.473 25.009 1.00 50.82 198 ASP B CA 1
ATOM 4506 C C . ASP B 1 141 ? -0.170 -25.994 25.355 1.00 60.20 198 ASP B C 1
ATOM 4507 O O . ASP B 1 141 ? 0.853 -25.336 25.173 1.00 61.35 198 ASP B O 1
ATOM 4512 N N . PHE B 1 142 ? -1.295 -25.492 25.872 1.00 62.65 199 PHE B N 1
ATOM 4513 C CA . PHE B 1 142 ? -1.464 -24.069 26.216 1.00 63.26 199 PHE B CA 1
ATOM 4514 C C . PHE B 1 142 ? -2.382 -23.878 27.430 1.00 66.62 199 PHE B C 1
ATOM 4515 O O . PHE B 1 142 ? -3.497 -24.401 27.461 1.00 52.84 199 PHE B O 1
ATOM 4523 N N . VAL B 1 143 ? -1.893 -23.140 28.425 1.00 70.40 200 VAL B N 1
ATOM 4524 C CA . VAL B 1 143 ? -2.699 -22.767 29.590 1.00 64.27 200 VAL B CA 1
ATOM 4525 C C . VAL B 1 143 ? -2.645 -21.245 29.718 1.00 67.74 200 VAL B C 1
ATOM 4526 O O . VAL B 1 143 ? -1.574 -20.656 29.846 1.00 74.32 200 VAL B O 1
ATOM 4530 N N . PHE B 1 144 ? -3.810 -20.614 29.600 1.00 62.64 201 PHE B N 1
ATOM 4531 C CA . PHE B 1 144 ? -3.924 -19.159 29.697 1.00 64.66 201 PHE B CA 1
ATOM 4532 C C . PHE B 1 144 ? -4.576 -18.799 31.029 1.00 72.77 201 PHE B C 1
ATOM 4533 O O . PHE B 1 144 ? -5.695 -19.237 31.309 1.00 77.50 201 PHE B O 1
ATOM 4541 N N . VAL B 1 145 ? -3.862 -18.041 31.862 1.00 71.30 202 VAL B N 1
ATOM 4542 C CA . VAL B 1 145 ? -4.401 -17.638 33.165 1.00 80.96 202 VAL B CA 1
ATOM 4543 C C . VAL B 1 145 ? -4.653 -16.135 33.226 1.00 83.91 202 VAL B C 1
ATOM 4544 O O . VAL B 1 145 ? -3.710 -15.340 33.207 1.00 77.94 202 VAL B O 1
ATOM 4548 N N . ASP B 1 146 ? -5.934 -15.769 33.298 1.00 93.47 203 ASP B N 1
ATOM 4549 C CA . ASP B 1 146 ? -6.359 -14.372 33.422 1.00 104.32 203 ASP B CA 1
ATOM 4550 C C . ASP B 1 146 ? -5.990 -13.768 34.786 1.00 102.67 203 ASP B C 1
ATOM 4551 O O . ASP B 1 146 ? -5.251 -12.787 34.822 1.00 107.43 203 ASP B O 1
ATOM 4556 N N . ASP B 1 147 ? -6.463 -14.320 35.905 1.00 98.53 204 ASP B N 1
ATOM 4557 C CA . ASP B 1 147 ? -6.036 -13.737 37.185 1.00 106.04 204 ASP B CA 1
ATOM 4558 C C . ASP B 1 147 ? -4.965 -14.553 37.901 1.00 99.38 204 ASP B C 1
ATOM 4559 O O . ASP B 1 147 ? -5.201 -15.696 38.303 1.00 98.29 204 ASP B O 1
ATOM 4564 N N . VAL B 1 148 ? -3.785 -13.944 38.032 1.00 102.00 205 VAL B N 1
ATOM 4565 C CA . VAL B 1 148 ? -2.650 -14.586 38.689 1.00 105.85 205 VAL B CA 1
ATOM 4566 C C . VAL B 1 148 ? -2.698 -14.497 40.220 1.00 102.94 205 VAL B C 1
ATOM 4567 O O . VAL B 1 148 ? -2.262 -15.437 40.880 1.00 100.40 205 VAL B O 1
ATOM 4571 N N . ASP B 1 149 ? -3.267 -13.411 40.765 1.00 105.96 206 ASP B N 1
ATOM 4572 C CA . ASP B 1 149 ? -3.450 -13.234 42.215 1.00 108.50 206 ASP B CA 1
ATOM 4573 C C . ASP B 1 149 ? -4.333 -14.379 42.747 1.00 104.19 206 ASP B C 1
ATOM 4574 O O . ASP B 1 149 ? -4.070 -14.919 43.823 1.00 96.72 206 ASP B O 1
ATOM 4579 N N . ALA B 1 150 ? -5.357 -14.742 41.961 1.00 108.18 207 ALA B N 1
ATOM 4580 C CA . ALA B 1 150 ? -6.305 -15.830 42.243 1.00 105.81 207 ALA B CA 1
ATOM 4581 C C . ALA B 1 150 ? -5.613 -17.186 42.332 1.00 103.13 207 ALA B C 1
ATOM 4582 O O . ALA B 1 150 ? -5.851 -17.948 43.273 1.00 105.47 207 ALA B O 1
ATOM 4584 N N . VAL B 1 151 ? -4.742 -17.462 41.361 1.00 91.43 208 VAL B N 1
ATOM 4585 C CA . VAL B 1 151 ? -4.024 -18.735 41.290 1.00 95.30 208 VAL B CA 1
ATOM 4586 C C . VAL B 1 151 ? -2.823 -18.853 42.257 1.00 109.09 208 VAL B C 1
ATOM 4587 O O . VAL B 1 151 ? -2.556 -19.945 42.751 1.00 116.32 208 VAL B O 1
ATOM 4591 N N . LEU B 1 152 ? -2.152 -17.740 42.570 1.00 117.67 209 LEU B N 1
ATOM 4592 C CA . LEU B 1 152 ? -1.006 -17.755 43.495 1.00 127.19 209 LEU B CA 1
ATOM 4593 C C . LEU B 1 152 ? -1.389 -17.859 44.983 1.00 125.33 209 LEU B C 1
ATOM 4594 O O . LEU B 1 152 ? -0.504 -18.047 45.819 1.00 119.71 209 LEU B O 1
ATOM 4599 N N . LYS B 1 153 ? -2.692 -17.754 45.285 1.00 129.10 210 LYS B N 1
ATOM 4600 C CA . LYS B 1 153 ? -3.246 -17.835 46.652 1.00 133.61 210 LYS B CA 1
ATOM 4601 C C . LYS B 1 153 ? -2.859 -19.115 47.402 1.00 132.59 210 LYS B C 1
ATOM 4602 O O . LYS B 1 153 ? -2.735 -19.097 48.628 1.00 137.16 210 LYS B O 1
ATOM 4608 N N . ALA B 1 154 ? -2.655 -20.202 46.653 1.00 114.33 211 ALA B N 1
ATOM 4609 C CA . ALA B 1 154 ? -2.208 -21.497 47.187 1.00 105.84 211 ALA B CA 1
ATOM 4610 C C . ALA B 1 154 ? -0.938 -21.960 46.455 1.00 111.22 211 ALA B C 1
ATOM 4611 O O . ALA B 1 154 ? -0.877 -21.865 45.226 1.00 108.91 211 ALA B O 1
ATOM 4613 N N . SER B 1 155 ? 0.060 -22.445 47.206 1.00 119.39 212 SER B N 1
ATOM 4614 C CA . SER B 1 155 ? 1.317 -22.965 46.643 1.00 125.79 212 SER B CA 1
ATOM 4615 C C . SER B 1 155 ? 1.048 -24.215 45.794 1.00 120.64 212 SER B C 1
ATOM 4616 O O . SER B 1 155 ? 1.768 -24.491 44.828 1.00 120.97 212 SER B O 1
ATOM 4619 N N . ARG B 1 156 ? -0.022 -24.920 46.177 1.00 114.79 213 ARG B N 1
ATOM 4620 C CA . ARG B 1 156 ? -0.590 -26.091 45.508 1.00 120.96 213 ARG B CA 1
ATOM 4621 C C . ARG B 1 156 ? -1.062 -25.754 44.085 1.00 114.38 213 ARG B C 1
ATOM 4622 O O . ARG B 1 156 ? -1.026 -26.612 43.203 1.00 119.92 213 ARG B O 1
ATOM 4630 N N . ASN B 1 157 ? -1.500 -24.511 43.865 1.00 103.04 214 ASN B N 1
ATOM 4631 C CA . ASN B 1 157 ? -1.995 -24.088 42.543 1.00 97.20 214 ASN B CA 1
ATOM 4632 C C . ASN B 1 157 ? -0.902 -23.729 41.499 1.00 97.97 214 ASN B C 1
ATOM 4633 O O . ASN B 1 157 ? -1.151 -23.849 40.298 1.00 100.10 214 ASN B O 1
ATOM 4638 N N . ILE B 1 158 ? 0.291 -23.335 41.965 1.00 96.81 215 ILE B N 1
ATOM 4639 C CA . ILE B 1 158 ? 1.486 -23.157 41.129 1.00 97.13 215 ILE B CA 1
ATOM 4640 C C . ILE B 1 158 ? 1.894 -24.535 40.583 1.00 97.06 215 ILE B C 1
ATOM 4641 O O . ILE B 1 158 ? 2.139 -24.679 39.385 1.00 94.42 215 ILE B O 1
ATOM 4646 N N . ASP B 1 159 ? 1.900 -25.538 41.471 1.00 103.02 216 ASP B N 1
ATOM 4647 C CA . ASP B 1 159 ? 2.213 -26.946 41.168 1.00 104.23 216 ASP B CA 1
ATOM 4648 C C . ASP B 1 159 ? 1.239 -27.556 40.126 1.00 87.10 216 ASP B C 1
ATOM 4649 O O . ASP B 1 159 ? 1.678 -28.235 39.190 1.00 73.58 216 ASP B O 1
ATOM 4654 N N . THR B 1 160 ? -0.067 -27.304 40.313 1.00 89.55 217 THR B N 1
ATOM 4655 C CA . THR B 1 160 ? -1.159 -27.746 39.433 1.00 86.39 217 THR B CA 1
ATOM 4656 C C . THR B 1 160 ? -0.958 -27.166 38.035 1.00 71.95 217 THR B C 1
ATOM 4657 O O . THR B 1 160 ? -1.006 -27.906 37.054 1.00 71.61 217 THR B O 1
ATOM 4661 N N . LEU B 1 161 ? -0.687 -25.856 37.979 1.00 68.10 218 LEU B N 1
ATOM 4662 C CA . LEU B 1 161 ? -0.401 -25.094 36.754 1.00 76.39 218 LEU B CA 1
ATOM 4663 C C . LEU B 1 161 ? 0.791 -25.690 35.983 1.00 73.17 218 LEU B C 1
ATOM 4664 O O . LEU B 1 161 ? 0.712 -25.903 34.771 1.00 67.50 218 LEU B O 1
ATOM 4669 N N . LEU B 1 162 ? 1.870 -25.969 36.720 1.00 71.04 219 LEU B N 1
ATOM 4670 C CA . LEU B 1 162 ? 3.099 -26.597 36.232 1.00 66.65 219 LEU B CA 1
ATOM 4671 C C . LEU B 1 162 ? 2.824 -28.017 35.719 1.00 76.14 219 LEU B C 1
ATOM 4672 O O . LEU B 1 162 ? 3.346 -28.411 34.674 1.00 73.02 219 LEU B O 1
ATOM 4677 N N . MET B 1 163 ? 2.010 -28.781 36.455 1.00 62.09 220 MET B N 1
ATOM 4678 C CA . MET B 1 163 ? 1.637 -30.141 36.038 1.00 56.10 220 MET B CA 1
ATOM 4679 C C . MET B 1 163 ? 0.722 -30.153 34.801 1.00 60.27 220 MET B C 1
ATOM 4680 O O . MET B 1 163 ? 0.845 -31.042 33.957 1.00 52.77 220 MET B O 1
ATOM 4685 N N . MET B 1 164 ? -0.144 -29.141 34.682 1.00 55.69 221 MET B N 1
ATOM 4686 C CA . MET B 1 164 ? -1.030 -28.957 33.523 1.00 53.10 221 MET B CA 1
ATOM 4687 C C . MET B 1 164 ? -0.283 -28.672 32.218 1.00 60.87 221 MET B C 1
ATOM 4688 O O . MET B 1 164 ? -0.844 -28.857 31.137 1.00 71.27 221 MET B O 1
ATOM 4693 N N . VAL B 1 165 ? 0.964 -28.202 32.314 1.00 58.02 222 VAL B N 1
ATOM 4694 C CA . VAL B 1 165 ? 1.766 -27.959 31.104 1.00 55.46 222 VAL B CA 1
ATOM 4695 C C . VAL B 1 165 ? 2.765 -29.089 30.819 1.00 56.16 222 VAL B C 1
ATOM 4696 O O . VAL B 1 165 ? 3.617 -28.973 29.937 1.00 56.58 222 VAL B O 1
ATOM 4700 N N . GLY B 1 166 ? 2.599 -30.195 31.545 1.00 51.05 223 GLY B N 1
ATOM 4701 C CA . GLY B 1 166 ? 3.372 -31.410 31.339 1.00 39.71 223 GLY B CA 1
ATOM 4702 C C . GLY B 1 166 ? 4.648 -31.549 32.152 1.00 50.98 223 GLY B C 1
ATOM 4703 O O . GLY B 1 166 ? 5.525 -32.330 31.774 1.00 54.40 223 GLY B O 1
ATOM 4704 N N . ILE B 1 167 ? 4.759 -30.803 33.254 1.00 50.17 224 ILE B N 1
ATOM 4705 C CA . ILE B 1 167 ? 5.921 -30.922 34.147 1.00 56.83 224 ILE B CA 1
ATOM 4706 C C . ILE B 1 167 ? 5.603 -31.937 35.264 1.00 63.98 224 ILE B C 1
ATOM 4707 O O . ILE B 1 167 ? 4.712 -31.698 36.085 1.00 68.20 224 ILE B O 1
ATOM 4712 N N . PRO B 1 168 ? 6.302 -33.097 35.266 1.00 56.83 225 PRO B N 1
ATOM 4713 C CA . PRO B 1 168 ? 6.048 -34.107 36.304 1.00 55.60 225 PRO B CA 1
ATOM 4714 C C . PRO B 1 168 ? 6.350 -33.591 37.716 1.00 69.03 225 PRO B C 1
ATOM 4715 O O . PRO B 1 168 ? 7.267 -32.786 37.901 1.00 66.81 225 PRO B O 1
ATOM 4719 N N . GLU B 1 169 ? 5.556 -34.072 38.673 1.00 71.24 226 GLU B N 1
ATOM 4720 C CA . GLU B 1 169 ? 5.641 -33.761 40.100 1.00 72.27 226 GLU B CA 1
ATOM 4721 C C . GLU B 1 169 ? 7.079 -33.881 40.651 1.00 80.32 226 GLU B C 1
ATOM 4722 O O . GLU B 1 169 ? 7.523 -33.028 41.429 1.00 79.23 226 GLU B O 1
ATOM 4728 N N . GLU B 1 170 ? 7.798 -34.920 40.213 1.00 74.89 227 GLU B N 1
ATOM 4729 C CA . GLU B 1 170 ? 9.169 -35.209 40.661 1.00 74.52 227 GLU B CA 1
ATOM 4730 C C . GLU B 1 170 ? 10.161 -34.108 40.286 1.00 83.49 227 GLU B C 1
ATOM 4731 O O . GLU B 1 170 ? 11.064 -33.807 41.067 1.00 92.92 227 GLU B O 1
ATOM 4737 N N . ILE B 1 171 ? 9.953 -33.492 39.121 1.00 77.66 228 ILE B N 1
ATOM 4738 C CA . ILE B 1 171 ? 10.786 -32.384 38.650 1.00 74.93 228 ILE B CA 1
ATOM 4739 C C . ILE B 1 171 ? 10.501 -31.074 39.398 1.00 70.67 228 ILE B C 1
ATOM 4740 O O . ILE B 1 171 ? 11.441 -30.331 39.690 1.00 63.24 228 ILE B O 1
ATOM 4745 N N . ILE B 1 172 ? 9.227 -30.829 39.735 1.00 59.01 229 ILE B N 1
ATOM 4746 C CA . ILE B 1 172 ? 8.803 -29.664 40.520 1.00 64.58 229 ILE B CA 1
ATOM 4747 C C . ILE B 1 172 ? 9.451 -29.732 41.910 1.00 77.33 229 ILE B C 1
ATOM 4748 O O . ILE B 1 172 ? 9.990 -28.733 42.390 1.00 93.36 229 ILE B O 1
ATOM 4753 N N . ARG B 1 173 ? 9.427 -30.930 42.508 1.00 74.63 230 ARG B N 1
ATOM 4754 C CA . ARG B 1 173 ? 10.042 -31.227 43.808 1.00 88.29 230 ARG B CA 1
ATOM 4755 C C . ARG B 1 173 ? 11.560 -31.011 43.776 1.00 89.36 230 ARG B C 1
ATOM 4756 O O . ARG B 1 173 ? 12.098 -30.338 44.657 1.00 93.02 230 ARG B O 1
ATOM 4764 N N . LYS B 1 174 ? 12.234 -31.561 42.756 1.00 88.41 231 LYS B N 1
ATOM 4765 C CA . LYS B 1 174 ? 13.685 -31.385 42.582 1.00 85.87 231 LYS B CA 1
ATOM 4766 C C . LYS B 1 174 ? 14.046 -29.910 42.363 1.00 91.03 231 LYS B C 1
ATOM 4767 O O . LYS B 1 174 ? 14.967 -29.407 43.007 1.00 94.71 231 LYS B O 1
ATOM 4773 N N . ALA B 1 175 ? 13.287 -29.226 41.499 1.00 87.14 232 ALA B N 1
ATOM 4774 C CA . ALA B 1 175 ? 13.444 -27.789 41.231 1.00 89.38 232 ALA B CA 1
ATOM 4775 C C . ALA B 1 175 ? 13.301 -26.951 42.498 1.00 87.50 232 ALA B C 1
ATOM 4776 O O . ALA B 1 175 ? 14.156 -26.110 42.774 1.00 71.06 232 ALA B O 1
ATOM 4778 N N . PHE B 1 176 ? 12.225 -27.196 43.254 1.00 93.40 233 PHE B N 1
ATOM 4779 C CA . PHE B 1 176 ? 11.943 -26.473 44.498 1.00 105.44 233 PHE B CA 1
ATOM 4780 C C . PHE B 1 176 ? 13.031 -26.650 45.568 1.00 107.79 233 PHE B C 1
ATOM 4781 O O . PHE B 1 176 ? 13.403 -25.680 46.228 1.00 114.48 233 PHE B O 1
ATOM 4789 N N . SER B 1 177 ? 13.524 -27.884 45.710 1.00 104.07 234 SER B N 1
ATOM 4790 C CA . SER B 1 177 ? 14.629 -28.264 46.603 1.00 103.31 234 SER B CA 1
ATOM 4791 C C . SER B 1 177 ? 15.918 -27.479 46.282 1.00 103.57 234 SER B C 1
ATOM 4792 O O . SER B 1 177 ? 16.605 -27.019 47.198 1.00 113.93 234 SER B O 1
ATOM 4795 N N . THR B 1 178 ? 16.206 -27.297 44.987 1.00 91.49 235 THR B N 1
ATOM 4796 C CA . THR B 1 178 ? 17.367 -26.536 44.486 1.00 97.53 235 THR B CA 1
ATOM 4797 C C . THR B 1 178 ? 17.213 -25.027 44.753 1.00 104.83 235 THR B C 1
ATOM 4798 O O . THR B 1 178 ? 18.145 -24.384 45.246 1.00 103.47 235 THR B O 1
ATOM 4802 N N . ILE B 1 179 ? 16.031 -24.486 44.437 1.00 98.09 236 ILE B N 1
ATOM 4803 C CA . ILE B 1 179 ? 15.705 -23.065 44.614 1.00 86.67 236 ILE B CA 1
ATOM 4804 C C . ILE B 1 179 ? 15.794 -22.651 46.091 1.00 102.96 236 ILE B C 1
ATOM 4805 O O . ILE B 1 179 ? 16.368 -21.606 46.398 1.00 104.41 236 ILE B O 1
ATOM 4810 N N . LYS B 1 180 ? 15.292 -23.515 46.982 1.00 108.56 237 LYS B N 1
ATOM 4811 C CA . LYS B 1 180 ? 15.325 -23.317 48.437 1.00 104.00 237 LYS B CA 1
ATOM 4812 C C . LYS B 1 180 ? 16.756 -23.099 48.973 1.00 102.36 237 LYS B C 1
ATOM 4813 O O . LYS B 1 180 ? 16.951 -22.307 49.895 1.00 106.35 237 LYS B O 1
ATOM 4819 N N . GLN B 1 181 ? 17.737 -23.778 48.363 1.00 94.05 238 GLN B N 1
ATOM 4820 C CA . GLN B 1 181 ? 19.173 -23.669 48.697 1.00 89.00 238 GLN B CA 1
ATOM 4821 C C . GLN B 1 181 ? 19.787 -22.310 48.322 1.00 98.63 238 GLN B C 1
ATOM 4822 O O . GLN B 1 181 ? 20.852 -21.949 48.828 1.00 110.10 238 GLN B O 1
ATOM 4828 N N . GLY B 1 182 ? 19.099 -21.576 47.443 1.00 92.51 239 GLY B N 1
ATOM 4829 C CA . GLY B 1 182 ? 19.546 -20.286 46.924 1.00 86.91 239 GLY B CA 1
ATOM 4830 C C . GLY B 1 182 ? 20.178 -20.417 45.545 1.00 104.61 239 GLY B C 1
ATOM 4831 O O . GLY B 1 182 ? 20.691 -19.440 44.992 1.00 100.20 239 GLY B O 1
ATOM 4832 N N . LYS B 1 183 ? 20.137 -21.646 45.017 1.00 112.34 240 LYS B N 1
ATOM 4833 C CA . LYS B 1 183 ? 20.718 -22.045 43.725 1.00 110.48 240 LYS B CA 1
ATOM 4834 C C . LYS B 1 183 ? 19.690 -22.010 42.579 1.00 97.30 240 LYS B C 1
ATOM 4835 O O . LYS B 1 183 ? 18.478 -21.951 42.815 1.00 85.76 240 LYS B O 1
ATOM 4841 N N . ILE B 1 184 ? 20.197 -22.049 41.346 1.00 90.91 241 ILE B N 1
ATOM 4842 C CA . ILE B 1 184 ? 19.376 -22.019 40.132 1.00 99.79 241 ILE B CA 1
ATOM 4843 C C . ILE B 1 184 ? 19.237 -23.450 39.577 1.00 102.66 241 ILE B C 1
ATOM 4844 O O . ILE B 1 184 ? 20.244 -24.128 39.344 1.00 95.22 241 ILE B O 1
ATOM 4849 N N . TYR B 1 185 ? 17.991 -23.912 39.417 1.00 104.48 242 TYR B N 1
ATOM 4850 C CA . TYR B 1 185 ? 17.699 -25.245 38.865 1.00 97.74 242 TYR B CA 1
ATOM 4851 C C . TYR B 1 185 ? 17.749 -25.207 37.334 1.00 84.33 242 TYR B C 1
ATOM 4852 O O . TYR B 1 185 ? 17.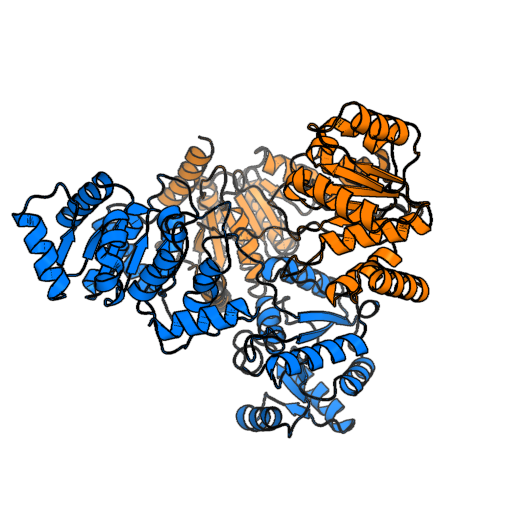189 -24.296 36.719 1.00 73.92 242 TYR B O 1
ATOM 4861 N N . GLU B 1 186 ? 18.446 -26.176 36.735 1.00 79.79 243 GLU B N 1
ATOM 4862 C CA . GLU B 1 186 ? 18.534 -26.317 35.276 1.00 94.38 243 GLU B CA 1
ATOM 4863 C C . GLU B 1 186 ? 17.546 -27.397 34.850 1.00 82.81 243 GLU B C 1
ATOM 4864 O O . GLU B 1 186 ? 17.744 -28.583 35.130 1.00 68.79 243 GLU B O 1
ATOM 4870 N N . ARG B 1 187 ? 16.454 -26.970 34.217 1.00 70.93 244 ARG B N 1
ATOM 4871 C CA . ARG B 1 187 ? 15.394 -27.893 33.792 1.00 65.10 244 ARG B CA 1
ATOM 4872 C C . ARG B 1 187 ? 15.932 -28.932 32.787 1.00 66.94 244 ARG B C 1
ATOM 4873 O O . ARG B 1 187 ? 16.889 -28.636 32.066 1.00 67.03 244 ARG B O 1
ATOM 4881 N N . PRO B 1 188 ? 15.344 -30.158 32.761 1.00 67.94 245 PRO B N 1
ATOM 4882 C CA . PRO B 1 188 ? 15.781 -31.144 31.756 1.00 73.36 245 PRO B CA 1
ATOM 4883 C C . PRO B 1 188 ? 15.466 -30.654 30.338 1.00 58.75 245 PRO B C 1
ATOM 4884 O O . PRO B 1 188 ? 14.343 -30.225 30.061 1.00 67.68 245 PRO B O 1
ATOM 4888 N N . LYS B 1 189 ? 16.479 -30.689 29.472 1.00 57.84 246 LYS B N 1
ATOM 4889 C CA . LYS B 1 189 ? 16.378 -30.204 28.092 1.00 76.19 246 LYS B CA 1
ATOM 4890 C C . LYS B 1 189 ? 15.433 -31.018 27.184 1.00 77.04 246 LYS B C 1
ATOM 4891 O O . LYS B 1 189 ? 14.864 -30.462 26.243 1.00 88.15 246 LYS B O 1
ATOM 4897 N N . ASN B 1 190 ? 15.265 -32.311 27.478 1.00 66.34 247 ASN B N 1
ATOM 4898 C CA . ASN B 1 190 ? 14.378 -33.197 26.715 1.00 71.49 247 ASN B CA 1
ATOM 4899 C C . ASN B 1 190 ? 12.897 -33.119 27.119 1.00 70.76 247 ASN B C 1
ATOM 4900 O O . ASN B 1 190 ? 12.046 -33.716 26.465 1.00 71.24 247 ASN B O 1
ATOM 4905 N N . LEU B 1 191 ? 12.599 -32.400 28.202 1.00 66.88 248 LEU B N 1
ATOM 4906 C CA . LEU B 1 191 ? 11.219 -32.182 28.635 1.00 74.73 248 LEU B CA 1
ATOM 4907 C C . LEU B 1 191 ? 10.802 -30.963 27.844 1.00 78.06 248 LEU B C 1
ATOM 4908 O O . LEU B 1 191 ? 11.484 -29.937 27.871 1.00 91.57 248 LEU B O 1
ATOM 4913 N N . LYS B 1 192 ? 9.735 -31.111 27.071 1.00 63.23 249 LYS B N 1
ATOM 4914 C CA . LYS B 1 192 ? 9.195 -30.011 26.291 1.00 53.63 249 LYS B CA 1
ATOM 4915 C C . LYS B 1 192 ? 7.816 -29.654 26.889 1.00 57.64 249 LYS B C 1
ATOM 4916 O O . LYS B 1 192 ? 6.793 -30.174 26.441 1.00 56.22 249 LYS B O 1
ATOM 4922 N N . PRO B 1 193 ? 7.790 -28.788 27.928 1.00 53.14 250 PRO B N 1
ATOM 4923 C CA . PRO B 1 193 ? 6.486 -28.446 28.508 1.00 46.27 250 PRO B CA 1
ATOM 4924 C C . PRO B 1 193 ? 5.621 -27.602 27.556 1.00 56.64 250 PRO B C 1
ATOM 4925 O O . PRO B 1 193 ? 6.128 -27.115 26.542 1.00 58.03 250 PRO B O 1
ATOM 4929 N N . GLY B 1 194 ? 4.330 -27.478 27.865 1.00 55.89 251 GLY B N 1
ATOM 4930 C CA . GLY B 1 194 ? 3.414 -26.642 27.105 1.00 56.80 251 GLY B CA 1
ATOM 4931 C C . GLY B 1 194 ? 3.615 -25.174 27.450 1.00 60.15 251 GLY B C 1
ATOM 4932 O O . GLY B 1 194 ? 4.454 -24.846 28.290 1.00 62.44 251 GLY B O 1
ATOM 4933 N N . ILE B 1 195 ? 2.852 -24.297 26.798 1.00 48.84 252 ILE B N 1
ATOM 4934 C CA . ILE B 1 195 ? 2.942 -22.850 27.003 1.00 54.53 252 ILE B CA 1
ATOM 4935 C C . ILE B 1 195 ? 2.042 -22.418 28.154 1.00 59.56 252 ILE B C 1
ATOM 4936 O O . ILE B 1 195 ? 0.854 -22.745 28.183 1.00 52.95 252 ILE B O 1
ATOM 4941 N N . LEU B 1 196 ? 2.615 -21.685 29.103 1.00 43.49 253 LEU B N 1
ATOM 4942 C CA . LEU B 1 196 ? 1.825 -21.078 30.172 1.00 53.23 253 LEU B CA 1
ATOM 4943 C C . LEU B 1 196 ? 1.865 -19.563 29.986 1.00 65.82 253 LEU B C 1
ATOM 4944 O O . LEU B 1 196 ? 2.941 -18.966 29.943 1.00 71.33 253 LEU B O 1
ATOM 4949 N N . VAL B 1 197 ? 0.696 -18.947 29.831 1.00 63.01 254 VAL B N 1
ATOM 4950 C CA . VAL B 1 197 ? 0.625 -17.491 29.710 1.00 67.36 254 VAL B CA 1
ATOM 4951 C C . VAL B 1 197 ? -0.190 -16.901 30.844 1.00 67.60 254 VAL B C 1
ATOM 4952 O O . VAL B 1 197 ? -1.300 -17.339 31.133 1.00 66.12 254 VAL B O 1
ATOM 4956 N N . VAL B 1 198 ? 0.403 -15.907 31.486 1.00 72.01 255 VAL B N 1
ATOM 4957 C CA . VAL B 1 198 ? -0.226 -15.172 32.563 1.00 83.53 255 VAL B CA 1
ATOM 4958 C C . VAL B 1 198 ? -0.520 -13.745 32.045 1.00 90.96 255 VAL B C 1
ATOM 4959 O O . VAL B 1 198 ? 0.388 -13.051 31.570 1.00 85.46 255 VAL B O 1
ATOM 4963 N N . SER B 1 199 ? -1.791 -13.336 32.084 1.00 87.95 256 SER B N 1
ATOM 4964 C CA . SER B 1 199 ? -2.201 -12.017 31.592 1.00 96.00 256 SER B CA 1
ATOM 4965 C C . SER B 1 199 ? -1.823 -10.883 32.549 1.00 105.74 256 SER B C 1
ATOM 4966 O O . SER B 1 199 ? -1.326 -9.852 32.097 1.00 101.86 256 SER B O 1
ATOM 4969 N N . SER B 1 200 ? -2.062 -11.074 33.852 1.00 119.24 257 SER B N 1
ATOM 4970 C CA . SER B 1 200 ? -1.711 -10.076 34.869 1.00 125.46 257 SER B CA 1
ATOM 4971 C C . SER B 1 200 ? -0.199 -9.914 34.854 1.00 127.44 257 SER B C 1
ATOM 4972 O O . SER B 1 200 ? 0.530 -10.906 34.810 1.00 117.74 257 SER B O 1
ATOM 4975 N N . ALA B 1 201 ? 0.266 -8.668 34.817 1.00 144.50 258 ALA B N 1
ATOM 4976 C CA . ALA B 1 201 ? 1.695 -8.385 34.743 1.00 160.32 258 ALA B CA 1
ATOM 4977 C C . ALA B 1 201 ? 2.395 -8.724 36.063 1.00 175.28 258 ALA B C 1
ATOM 4978 O O . ALA B 1 201 ? 3.320 -9.539 36.074 1.00 175.62 258 ALA B O 1
ATOM 4980 N N . THR B 1 202 ? 1.915 -8.136 37.163 1.00 185.11 259 THR B N 1
ATOM 4981 C CA . THR B 1 202 ? 2.489 -8.334 38.502 1.00 188.68 259 THR B CA 1
ATOM 4982 C C . THR B 1 202 ? 1.536 -9.071 39.493 1.00 154.75 259 THR B C 1
ATOM 4983 O O . THR B 1 202 ? 0.368 -9.314 39.168 1.00 153.00 259 THR B O 1
ATOM 4987 N N . ALA B 1 203 ? 2.073 -9.451 40.662 1.00 154.84 260 ALA B N 1
ATOM 4988 C CA . ALA B 1 203 ? 1.359 -10.164 41.740 1.00 148.93 260 ALA B CA 1
ATOM 4989 C C . ALA B 1 203 ? 1.855 -9.702 43.124 1.00 160.73 260 ALA B C 1
ATOM 4990 O O . ALA B 1 203 ? 3.026 -9.349 43.266 1.00 169.28 260 ALA B O 1
ATOM 4992 N N . LYS B 1 204 ? 0.965 -9.723 44.125 1.00 160.84 261 LYS B N 1
ATOM 4993 C CA . LYS B 1 204 ? 1.265 -9.339 45.528 1.00 159.27 261 LYS B CA 1
ATOM 4994 C C . LYS B 1 204 ? 2.356 -10.252 46.149 1.00 194.22 261 LYS B C 1
ATOM 4995 O O . LYS B 1 204 ? 2.498 -11.390 45.712 1.00 196.88 261 LYS B O 1
ATOM 5001 N N . PRO B 1 205 ? 3.135 -9.766 47.153 1.00 189.68 262 PRO B N 1
ATOM 5002 C CA . PRO B 1 205 ? 4.211 -10.610 47.717 1.00 185.87 262 PRO B CA 1
ATOM 5003 C C . PRO B 1 205 ? 3.753 -11.917 48.416 1.00 162.36 262 PRO B C 1
ATOM 5004 O O . PRO B 1 205 ? 3.143 -11.868 49.491 1.00 164.50 262 PRO B O 1
ATOM 5008 N N . ARG B 1 206 ? 4.061 -13.055 47.778 1.00 157.43 263 ARG B N 1
ATOM 5009 C CA . ARG B 1 206 ? 3.686 -14.405 48.249 1.00 153.30 263 ARG B CA 1
ATOM 5010 C C . ARG B 1 206 ? 4.759 -15.505 48.030 1.00 101.11 263 ARG B C 1
ATOM 5011 O O . ARG B 1 206 ? 4.626 -16.367 47.154 1.00 108.78 263 ARG B O 1
ATOM 5019 N N . GLY B 1 207 ? 5.810 -15.438 48.850 1.00 92.55 264 GLY B N 1
ATOM 5020 C CA . GLY B 1 207 ? 6.864 -16.444 48.955 1.00 96.68 264 GLY B CA 1
ATOM 5021 C C . GLY B 1 207 ? 7.827 -16.779 47.817 1.00 102.55 264 GLY B C 1
ATOM 5022 O O . GLY B 1 207 ? 7.937 -16.056 46.823 1.00 103.93 264 GLY B O 1
ATOM 5023 N N . ILE B 1 208 ? 8.491 -17.925 48.019 1.00 101.31 265 ILE B N 1
ATOM 5024 C CA . ILE B 1 208 ? 9.567 -18.525 47.213 1.00 101.42 265 ILE B CA 1
ATOM 5025 C C . ILE B 1 208 ? 9.114 -19.434 46.022 1.00 89.88 265 ILE B C 1
ATOM 5026 O O . ILE B 1 208 ? 9.855 -19.584 45.048 1.00 90.85 265 ILE B O 1
ATOM 5031 N N . ARG B 1 209 ? 7.888 -19.969 46.100 1.00 82.51 266 ARG B N 1
ATOM 5032 C CA . ARG B 1 209 ? 7.249 -20.786 45.048 1.00 90.00 266 ARG B CA 1
ATOM 5033 C C . ARG B 1 209 ? 7.167 -20.206 43.604 1.00 84.99 266 ARG B C 1
ATOM 5034 O O . ARG B 1 209 ? 7.332 -20.971 42.665 1.00 78.48 266 ARG B O 1
ATOM 5042 N N . PRO B 1 210 ? 6.915 -18.879 43.415 1.00 92.90 267 PRO B N 1
ATOM 5043 C CA . PRO B 1 210 ? 6.836 -18.372 42.028 1.00 93.99 267 PRO B CA 1
ATOM 5044 C C . PRO B 1 210 ? 8.163 -18.424 41.231 1.00 98.04 267 PRO B C 1
ATOM 5045 O O . PRO B 1 210 ? 8.132 -18.239 40.006 1.00 101.49 267 PRO B O 1
ATOM 5049 N N . LEU B 1 211 ? 9.278 -18.698 41.914 1.00 92.40 268 LEU B N 1
ATOM 5050 C CA . LEU B 1 211 ? 10.583 -18.892 41.273 1.00 83.46 268 LEU B CA 1
ATOM 5051 C C . LEU B 1 211 ? 10.646 -20.201 40.451 1.00 87.70 268 LEU B C 1
ATOM 5052 O O . LEU B 1 211 ? 11.546 -20.348 39.621 1.00 88.65 268 LEU B O 1
ATOM 5057 N N . LEU B 1 212 ? 9.695 -21.124 40.674 1.00 79.41 269 LEU B N 1
ATOM 5058 C CA . LEU B 1 212 ? 9.571 -22.376 39.892 1.00 81.26 269 LEU B CA 1
ATOM 5059 C C . LEU B 1 212 ? 9.309 -22.066 38.417 1.00 75.86 269 LEU B C 1
ATOM 5060 O O . LEU B 1 212 ? 9.769 -22.792 37.540 1.00 80.07 269 LEU B O 1
ATOM 5065 N N . PHE B 1 213 ? 8.590 -20.971 38.161 1.00 67.86 270 PHE B N 1
ATOM 5066 C CA . PHE B 1 213 ? 8.290 -20.503 36.806 1.00 70.70 270 PHE B CA 1
ATOM 5067 C C . PHE B 1 213 ? 9.571 -20.060 36.105 1.00 75.97 270 PHE B C 1
ATOM 5068 O O . PHE B 1 213 ? 9.766 -20.340 34.920 1.00 67.59 270 PHE B O 1
ATOM 5076 N N . ARG B 1 214 ? 10.427 -19.366 36.856 1.00 67.31 271 ARG B N 1
ATOM 5077 C CA . ARG B 1 214 ? 11.720 -18.887 36.373 1.00 74.62 271 ARG B CA 1
ATOM 5078 C C . ARG B 1 214 ? 12.614 -20.026 35.858 1.00 78.76 271 ARG B C 1
ATOM 5079 O O . ARG B 1 214 ? 13.183 -19.916 34.769 1.00 79.49 271 ARG B O 1
ATOM 5087 N N . ASP B 1 215 ? 12.715 -21.117 36.621 1.00 69.59 272 ASP B N 1
ATOM 5088 C CA . ASP B 1 215 ? 13.619 -22.220 36.278 1.00 76.19 272 ASP B CA 1
ATOM 5089 C C . ASP B 1 215 ? 13.022 -23.346 35.424 1.00 79.73 272 ASP B C 1
ATOM 5090 O O . ASP B 1 215 ? 13.767 -24.002 34.697 1.00 84.92 272 ASP B O 1
ATOM 5095 N N . LEU B 1 216 ? 11.699 -23.531 35.483 1.00 62.44 273 LEU B N 1
ATOM 5096 C CA . LEU B 1 216 ? 11.010 -24.579 34.720 1.00 72.22 273 LEU B CA 1
ATOM 5097 C C . LEU B 1 216 ? 10.427 -24.087 33.400 1.00 67.56 273 LEU B C 1
ATOM 5098 O O . LEU B 1 216 ? 10.378 -24.844 32.431 1.00 60.56 273 LEU B O 1
ATOM 5103 N N . LEU B 1 217 ? 9.980 -22.831 33.372 1.00 71.27 274 LEU B N 1
ATOM 5104 C CA . LEU B 1 217 ? 9.321 -22.270 32.194 1.00 74.77 274 LEU B CA 1
ATOM 5105 C C . LEU B 1 217 ? 9.988 -20.993 31.634 1.00 79.43 274 LEU B C 1
ATOM 5106 O O . LEU B 1 217 ? 9.478 -20.409 30.683 1.00 80.03 274 LEU B O 1
ATOM 5111 N N . ASN B 1 218 ? 11.124 -20.608 32.226 1.00 77.21 275 ASN B N 1
ATOM 5112 C CA . ASN B 1 218 ? 11.956 -19.451 31.832 1.00 66.34 275 ASN B CA 1
ATOM 5113 C C . ASN B 1 218 ? 11.219 -18.086 31.771 1.00 78.28 275 ASN B C 1
ATOM 5114 O O . ASN B 1 218 ? 11.432 -17.302 30.845 1.00 87.57 275 ASN B O 1
ATOM 5119 N N . PHE B 1 219 ? 10.378 -17.810 32.769 1.00 68.32 276 PHE B N 1
ATOM 5120 C CA . PHE B 1 219 ? 9.675 -16.526 32.883 1.00 71.27 276 PHE B CA 1
ATOM 5121 C C . PHE B 1 219 ? 9.354 -16.248 34.350 1.00 85.28 276 PHE B C 1
ATOM 5122 O O . PHE B 1 219 ? 9.245 -17.178 35.142 1.00 96.24 276 PHE B O 1
ATOM 5130 N N . THR B 1 220 ? 9.244 -14.978 34.725 1.00 93.67 277 THR B N 1
ATOM 5131 C CA . THR B 1 220 ? 8.986 -14.642 36.121 1.00 96.26 277 THR B CA 1
ATOM 5132 C C . THR B 1 220 ? 7.632 -13.955 36.282 1.00 95.06 277 THR B C 1
ATOM 5133 O O . THR B 1 220 ? 7.258 -13.119 35.459 1.00 96.84 277 THR B O 1
ATOM 5137 N N . VAL B 1 221 ? 6.895 -14.322 37.329 1.00 88.85 278 VAL B N 1
ATOM 5138 C CA . VAL B 1 221 ? 5.637 -13.651 37.618 1.00 91.77 278 VAL B CA 1
ATOM 5139 C C . VAL B 1 221 ? 6.029 -12.349 38.302 1.00 111.64 278 VAL B C 1
ATOM 5140 O O . VAL B 1 221 ? 6.712 -12.362 39.328 1.00 120.31 278 VAL B O 1
ATOM 5144 N N . GLY B 1 222 ? 5.651 -11.235 37.677 1.00 118.74 279 GLY B N 1
ATOM 5145 C CA . GLY B 1 222 ? 5.985 -9.894 38.135 1.00 126.01 279 GLY B CA 1
ATOM 5146 C C . GLY B 1 222 ? 5.736 -9.613 39.606 1.00 130.34 279 GLY B C 1
ATOM 5147 O O . GLY B 1 222 ? 4.896 -10.259 40.235 1.00 126.59 279 GLY B O 1
ATOM 5148 N N . ARG B 1 223 ? 6.477 -8.647 40.149 1.00 138.51 280 ARG B N 1
ATOM 5149 C CA . ARG B 1 223 ? 6.352 -8.254 41.555 1.00 143.56 280 ARG B CA 1
ATOM 5150 C C . ARG B 1 223 ? 5.629 -6.909 41.699 1.00 143.15 280 ARG B C 1
ATOM 5151 O O . ARG B 1 223 ? 6.038 -5.906 41.111 1.00 144.78 280 ARG B O 1
ATOM 5159 N N . LEU B 1 224 ? 4.531 -6.924 42.457 1.00 143.33 281 LEU B N 1
ATOM 5160 C CA . LEU B 1 224 ? 3.736 -5.736 42.758 1.00 159.27 281 LEU B CA 1
ATOM 5161 C C . LEU B 1 224 ? 4.572 -4.893 43.731 1.00 180.17 281 LEU B C 1
ATOM 5162 O O . LEU B 1 224 ? 4.755 -5.289 44.888 1.00 188.03 281 LEU B O 1
ATOM 5167 N N . VAL B 1 225 ? 5.142 -3.781 43.246 1.00 120.77 282 VAL B N 1
ATOM 5168 C CA . VAL B 1 225 ? 5.957 -2.895 44.097 1.00 126.65 282 VAL B CA 1
ATOM 5169 C C . VAL B 1 225 ? 5.051 -2.201 45.131 1.00 131.04 282 VAL B C 1
ATOM 5170 O O . VAL B 1 225 ? 4.032 -1.612 44.758 1.00 136.90 282 VAL B O 1
ATOM 5174 N N . SER B 1 226 ? 5.381 -2.348 46.421 1.00 124.33 283 SER B N 1
ATOM 5175 C CA . SER B 1 226 ? 4.604 -1.744 47.520 1.00 113.54 283 SER B CA 1
ATOM 5176 C C . SER B 1 226 ? 4.678 -0.221 47.472 1.00 95.22 283 SER B C 1
ATOM 5177 O O . SER B 1 226 ? 5.770 0.356 47.551 1.00 84.34 283 SER B O 1
ATOM 5180 N N . VAL B 1 227 ? 3.516 0.415 47.315 1.00 100.94 284 VAL B N 1
ATOM 5181 C CA . VAL B 1 227 ? 3.420 1.875 47.295 1.00 96.48 284 VAL B CA 1
ATOM 5182 C C . VAL B 1 227 ? 3.827 2.403 48.681 1.00 78.86 284 VAL B C 1
ATOM 5183 O O . VAL B 1 227 ? 4.927 2.947 48.838 1.00 76.61 284 VAL B O 1
ATOM 5187 N N . ALA B 1 228 ? 2.969 2.142 49.675 1.00 58.15 285 ALA B N 1
ATOM 5188 C CA . ALA B 1 228 ? 3.089 2.616 51.067 1.00 55.24 285 ALA B CA 1
ATOM 5189 C C . ALA B 1 228 ? 4.282 2.139 51.897 1.00 49.59 285 ALA B C 1
ATOM 5190 O O . ALA B 1 228 ? 4.524 0.939 52.093 1.00 56.53 285 ALA B O 1
ATOM 5192 N N . ARG B 1 229 ? 5.015 3.144 52.363 1.00 43.68 286 ARG B N 1
ATOM 5193 C CA . ARG B 1 229 ? 6.184 2.999 53.209 1.00 38.56 286 ARG B CA 1
ATOM 5194 C C . ARG B 1 229 ? 6.079 3.951 54.396 1.00 37.54 286 ARG B C 1
ATOM 5195 O O . ARG B 1 229 ? 5.636 5.095 54.265 1.00 44.28 286 ARG B O 1
ATOM 5203 N N . ASN B 1 230 ? 6.485 3.442 55.554 1.00 39.80 287 ASN B N 1
ATOM 5204 C CA . ASN B 1 230 ? 6.531 4.181 56.809 1.00 29.42 287 ASN B CA 1
ATOM 5205 C C . ASN B 1 230 ? 7.875 3.802 57.435 1.00 35.49 287 ASN B C 1
ATOM 5206 O O . ASN B 1 230 ? 7.961 2.941 58.309 1.00 40.18 287 ASN B O 1
ATOM 5211 N N . ILE B 1 231 ? 8.933 4.437 56.933 1.00 37.73 288 ILE B N 1
ATOM 5212 C CA . ILE B 1 231 ? 10.299 4.157 57.370 1.00 46.34 288 ILE B CA 1
ATOM 5213 C C . ILE B 1 231 ? 10.915 5.425 57.948 1.00 33.47 288 ILE B C 1
ATOM 5214 O O . ILE B 1 231 ? 10.651 6.519 57.456 1.00 41.77 288 ILE B O 1
ATOM 5219 N N . THR B 1 232 ? 11.705 5.268 59.009 1.00 31.77 289 THR B N 1
ATOM 5220 C CA . THR B 1 232 ? 12.548 6.345 59.520 1.00 33.72 289 THR B CA 1
ATOM 5221 C C . THR B 1 232 ? 13.973 5.934 59.181 1.00 32.56 289 THR B C 1
ATOM 5222 O O . THR B 1 232 ? 14.392 4.834 59.539 1.00 33.12 289 THR B O 1
ATOM 5226 N N . HIS B 1 233 ? 14.660 6.779 58.404 1.00 26.79 290 HIS B N 1
ATOM 5227 C CA . HIS B 1 233 ? 16.047 6.559 57.972 1.00 31.81 290 HIS B CA 1
ATOM 5228 C C . HIS B 1 233 ? 16.981 7.360 58.887 1.00 31.90 290 HIS B C 1
ATOM 5229 O O . HIS B 1 233 ? 16.812 8.570 59.036 1.00 40.78 290 HIS B O 1
ATOM 5236 N N . VAL B 1 234 ? 17.949 6.681 59.507 1.00 31.99 291 VAL B N 1
ATOM 5237 C CA . VAL B 1 234 ? 18.895 7.321 60.431 1.00 30.65 291 VAL B CA 1
ATOM 5238 C C . VAL B 1 234 ? 20.341 7.036 60.005 1.00 37.00 291 VAL B C 1
ATOM 5239 O O . VAL B 1 234 ? 20.675 5.907 59.642 1.00 41.67 291 VAL B O 1
ATOM 5243 N N . ARG B 1 235 ? 21.187 8.064 60.041 1.00 39.50 292 ARG B N 1
ATOM 5244 C CA . ARG B 1 235 ? 22.598 7.932 59.665 1.00 38.54 292 ARG B CA 1
ATOM 5245 C C . ARG B 1 235 ? 23.509 8.033 60.901 1.00 35.26 292 ARG B C 1
ATOM 5246 O O . ARG B 1 235 ? 23.331 8.937 61.717 1.00 37.91 292 ARG B O 1
ATOM 5254 N N . ILE B 1 236 ? 24.430 7.069 61.050 1.00 41.43 293 ILE B N 1
ATOM 5255 C CA . ILE B 1 236 ? 25.502 7.110 62.060 1.00 45.51 293 ILE B CA 1
ATOM 5256 C C . ILE B 1 236 ? 26.745 7.491 61.271 1.00 47.51 293 ILE B C 1
ATOM 5257 O O . ILE B 1 236 ? 27.096 6.847 60.277 1.00 40.49 293 ILE B O 1
ATOM 5262 N N . SER B 1 237 ? 27.364 8.584 61.692 1.00 52.39 294 SER B N 1
ATOM 5263 C CA . SER B 1 237 ? 28.487 9.180 60.988 1.00 50.49 294 SER B CA 1
ATOM 5264 C C . SER B 1 237 ? 29.814 8.546 61.390 1.00 51.06 294 SER B C 1
ATOM 5265 O O . SER B 1 237 ? 30.792 9.241 61.680 1.00 60.20 294 SER B O 1
ATOM 5268 N N . SER B 1 238 ? 29.818 7.213 61.394 1.00 53.95 295 SER B N 1
ATOM 5269 C CA . SER B 1 238 ? 30.982 6.383 61.716 1.00 48.65 295 SER B CA 1
ATOM 5270 C C . SER B 1 238 ? 30.714 4.907 61.374 1.00 51.82 295 SER B C 1
ATOM 5271 O O . SER B 1 238 ? 29.644 4.568 60.880 1.00 58.51 295 SER B O 1
ATOM 5274 N N . ARG B 1 239 ? 31.701 4.048 61.625 1.00 40.68 296 ARG B N 1
ATOM 5275 C CA . ARG B 1 239 ? 31.553 2.599 61.499 1.00 47.26 296 ARG B CA 1
ATOM 5276 C C . ARG B 1 239 ? 31.906 1.960 62.847 1.00 52.65 296 ARG B C 1
ATOM 5277 O O . ARG B 1 239 ? 32.710 1.026 62.898 1.00 47.06 296 ARG B O 1
ATOM 5285 N N . SER B 1 240 ? 31.322 2.483 63.933 1.00 54.88 297 SER B N 1
ATOM 5286 C CA . SER B 1 240 ? 31.596 1.978 65.290 1.00 56.53 297 SER B CA 1
ATOM 5287 C C . SER B 1 240 ? 30.821 0.702 65.569 1.00 51.84 297 SER B C 1
ATOM 5288 O O . SER B 1 240 ? 29.592 0.692 65.585 1.00 55.78 297 SER B O 1
ATOM 5291 N N . LYS B 1 241 ? 31.562 -0.379 65.772 1.00 47.09 298 LYS B N 1
ATOM 5292 C CA . LYS B 1 241 ? 30.963 -1.655 66.110 1.00 55.98 298 LYS B CA 1
ATOM 5293 C C . LYS B 1 241 ? 30.339 -1.575 67.507 1.00 58.11 298 LYS B C 1
ATOM 5294 O O . LYS B 1 241 ? 29.392 -2.304 67.803 1.00 58.33 298 LYS B O 1
ATOM 5300 N N . GLU B 1 242 ? 30.849 -0.644 68.323 1.00 57.82 299 GLU B N 1
ATOM 5301 C CA . GLU B 1 242 ? 30.356 -0.361 69.675 1.00 63.62 299 GLU B CA 1
ATOM 5302 C C . GLU B 1 242 ? 28.956 0.268 69.602 1.00 59.40 299 GLU B C 1
ATOM 5303 O O . GLU B 1 242 ? 28.065 -0.145 70.348 1.00 53.98 299 GLU B O 1
ATOM 5309 N N . LYS B 1 243 ? 28.776 1.226 68.677 1.00 47.98 300 LYS B N 1
ATOM 5310 C CA . LYS B 1 243 ? 27.484 1.881 68.392 1.00 42.68 300 LYS B CA 1
ATOM 5311 C C . LYS B 1 243 ? 26.487 0.863 67.841 1.00 43.70 300 LYS B C 1
ATOM 5312 O O . LYS B 1 243 ? 25.306 0.905 68.179 1.00 41.14 300 LYS B O 1
ATOM 5318 N N . LEU B 1 244 ? 26.991 -0.054 67.010 1.00 30.70 301 LEU B N 1
ATOM 5319 C CA . LEU B 1 244 ? 26.204 -1.131 66.406 1.00 40.07 301 LEU B CA 1
ATOM 5320 C C . LEU B 1 244 ? 25.685 -2.088 67.483 1.00 38.69 301 LEU B C 1
ATOM 5321 O O . LEU B 1 244 ? 24.501 -2.408 67.498 1.00 42.43 301 LEU B O 1
ATOM 5326 N N . VAL B 1 245 ? 26.574 -2.512 68.385 1.00 37.49 302 VAL B N 1
ATOM 5327 C CA . VAL B 1 245 ? 26.219 -3.378 69.512 1.00 37.83 302 VAL B CA 1
ATOM 5328 C C . VAL B 1 245 ? 25.132 -2.730 70.378 1.00 44.15 302 VAL B C 1
ATOM 5329 O O . VAL B 1 245 ? 24.150 -3.395 70.730 1.00 35.81 302 VAL B O 1
ATOM 5333 N N . GLU B 1 246 ? 25.253 -1.431 70.662 1.00 44.94 303 GLU B N 1
ATOM 5334 C CA . GLU B 1 246 ? 24.214 -0.780 71.467 1.00 46.13 303 GLU B CA 1
ATOM 5335 C C . GLU B 1 246 ? 22.838 -0.632 70.777 1.00 53.35 303 GLU B C 1
ATOM 5336 O O . GLU B 1 246 ? 21.820 -0.620 71.473 1.00 52.99 303 GLU B O 1
ATOM 5342 N N . LEU B 1 247 ? 22.809 -0.612 69.438 1.00 37.36 304 LEU B N 1
ATOM 5343 C CA . LEU B 1 247 ? 21.551 -0.634 68.684 1.00 34.77 304 LEU B CA 1
ATOM 5344 C C . LEU B 1 247 ? 20.978 -2.048 68.673 1.00 48.36 304 LEU B C 1
ATOM 5345 O O . LEU B 1 247 ? 19.772 -2.219 68.820 1.00 41.52 304 LEU B O 1
ATOM 5350 N N . LEU B 1 248 ? 21.841 -3.056 68.501 1.00 37.82 305 LEU B N 1
ATOM 5351 C CA . LEU B 1 248 ? 21.401 -4.459 68.504 1.00 45.52 305 LEU B CA 1
ATOM 5352 C C . LEU B 1 248 ? 20.806 -4.857 69.845 1.00 45.44 305 LEU B C 1
ATOM 5353 O O . LEU B 1 248 ? 19.901 -5.683 69.888 1.00 51.63 305 LEU B O 1
ATOM 5358 N N . GLU B 1 249 ? 21.311 -4.241 70.918 1.00 39.81 306 GLU B N 1
ATOM 5359 C CA . GLU B 1 249 ? 20.859 -4.507 72.284 1.00 47.04 306 GLU B CA 1
ATOM 5360 C C . GLU B 1 249 ? 19.436 -4.049 72.543 1.00 54.97 306 GLU B C 1
ATOM 5361 O O . GLU B 1 249 ? 18.749 -4.668 73.353 1.00 46.49 306 GLU B O 1
ATOM 5367 N N . ILE B 1 250 ? 19.007 -2.980 71.864 1.00 52.37 307 ILE B N 1
ATOM 5368 C CA . ILE B 1 250 ? 17.633 -2.487 72.009 1.00 46.42 307 ILE B CA 1
ATOM 5369 C C . ILE B 1 250 ? 16.686 -2.922 70.886 1.00 54.88 307 ILE B C 1
ATOM 5370 O O . ILE B 1 250 ? 15.495 -3.102 71.135 1.00 57.82 307 ILE B O 1
ATOM 5375 N N . PHE B 1 251 ? 17.219 -3.104 69.676 1.00 35.60 308 PHE B N 1
ATOM 5376 C CA . PHE B 1 251 ? 16.435 -3.587 68.540 1.00 41.72 308 PHE B CA 1
ATOM 5377 C C . PHE B 1 251 ? 16.107 -5.080 68.751 1.00 42.90 308 PHE B C 1
ATOM 5378 O O . PHE B 1 251 ? 15.022 -5.551 68.408 1.00 36.73 308 PHE B O 1
ATOM 5386 N N . ARG B 1 252 ? 17.094 -5.826 69.250 1.00 43.18 309 ARG B N 1
ATOM 5387 C CA . ARG B 1 252 ? 16.965 -7.246 69.626 1.00 56.09 309 ARG B CA 1
ATOM 5388 C C . ARG B 1 252 ? 16.763 -8.285 68.506 1.00 56.54 309 ARG B C 1
ATOM 5389 O O . ARG B 1 252 ? 17.590 -9.185 68.352 1.00 52.02 309 ARG B O 1
ATOM 5397 N N . ASP B 1 253 ? 15.671 -8.180 67.747 1.00 44.87 310 ASP B N 1
ATOM 5398 C CA . ASP B 1 253 ? 15.374 -9.181 66.712 1.00 54.45 310 ASP B CA 1
ATOM 5399 C C . ASP B 1 253 ? 14.706 -8.610 65.445 1.00 49.96 310 ASP B C 1
ATOM 5400 O O . ASP B 1 253 ? 14.324 -7.443 65.429 1.00 53.80 310 ASP B O 1
ATOM 5405 N N . GLY B 1 254 ? 14.640 -9.419 64.383 1.00 47.76 311 GLY B N 1
ATOM 5406 C CA . GLY B 1 254 ? 14.134 -9.004 63.079 1.00 45.64 311 GLY B CA 1
ATOM 5407 C C . GLY B 1 254 ? 15.076 -8.056 62.348 1.00 52.10 311 GLY B C 1
ATOM 5408 O O . GLY B 1 254 ? 14.633 -7.169 61.602 1.00 42.42 311 GLY B O 1
ATOM 5409 N N . ILE B 1 255 ? 16.377 -8.246 62.580 1.00 34.51 312 ILE B N 1
ATOM 5410 C CA . ILE B 1 255 ? 17.430 -7.376 62.046 1.00 45.32 312 ILE B CA 1
ATOM 5411 C C . ILE B 1 255 ? 18.169 -7.983 60.857 1.00 48.98 312 ILE B C 1
ATOM 5412 O O . ILE B 1 255 ? 18.640 -9.121 60.898 1.00 47.85 312 ILE B O 1
ATOM 5417 N N . LEU B 1 256 ? 18.277 -7.160 59.820 1.00 51.08 313 LEU B N 1
ATOM 5418 C CA . LEU B 1 256 ? 18.975 -7.467 58.589 1.00 34.76 313 LEU B CA 1
ATOM 5419 C C . LEU B 1 256 ? 20.153 -6.507 58.513 1.00 42.50 313 LEU B C 1
ATOM 5420 O O . LEU B 1 256 ? 19.984 -5.286 58.573 1.00 43.30 313 LEU B O 1
ATOM 5425 N N . ILE B 1 257 ? 21.356 -7.055 58.436 1.00 37.84 314 ILE B N 1
ATOM 5426 C CA . ILE B 1 257 ? 22.525 -6.210 58.263 1.00 50.90 314 ILE B CA 1
ATOM 5427 C C . ILE B 1 257 ? 23.080 -6.470 56.864 1.00 47.38 314 ILE B C 1
ATOM 5428 O O . ILE B 1 257 ? 23.256 -7.627 56.492 1.00 50.44 314 ILE B O 1
ATOM 5433 N N . PHE B 1 258 ? 23.313 -5.395 56.097 1.00 40.63 315 PHE B N 1
ATOM 5434 C CA . PHE B 1 258 ? 23.896 -5.442 54.743 1.00 39.55 315 PHE B CA 1
ATOM 5435 C C . PHE B 1 258 ? 25.298 -4.918 54.721 1.00 43.71 315 PHE B C 1
ATOM 5436 O O . PHE B 1 258 ? 25.514 -3.736 54.968 1.00 51.73 315 PHE B O 1
ATOM 5444 N N . ALA B 1 259 ? 26.239 -5.802 54.404 1.00 35.75 316 ALA B N 1
ATOM 5445 C CA . ALA B 1 259 ? 27.639 -5.428 54.235 1.00 47.02 316 ALA B CA 1
ATOM 5446 C C . ALA B 1 259 ? 27.932 -5.182 52.749 1.00 54.37 316 ALA B C 1
ATOM 5447 O O . ALA B 1 259 ? 27.269 -5.763 51.885 1.00 39.15 316 ALA B O 1
ATOM 5449 N N . GLN B 1 260 ? 28.913 -4.320 52.465 1.00 58.61 317 GLN B N 1
ATOM 5450 C CA . GLN B 1 260 ? 29.297 -3.957 51.091 1.00 63.67 317 GLN B CA 1
ATOM 5451 C C . GLN B 1 260 ? 30.006 -5.111 50.361 1.00 70.32 317 GLN B C 1
ATOM 5452 O O . GLN B 1 260 ? 29.782 -5.328 49.165 1.00 69.05 317 GLN B O 1
ATOM 5458 N N . THR B 1 261 ? 30.846 -5.844 51.096 1.00 69.12 318 THR B N 1
ATOM 5459 C CA . THR B 1 261 ? 31.632 -6.962 50.565 1.00 65.94 318 THR B CA 1
ATOM 5460 C C . THR B 1 261 ? 31.508 -8.196 51.486 1.00 61.52 318 THR B C 1
ATOM 5461 O O . THR B 1 261 ? 31.204 -8.044 52.668 1.00 54.56 318 THR B O 1
ATOM 5465 N N . GLU B 1 262 ? 31.765 -9.396 50.949 1.00 65.52 319 GLU B N 1
ATOM 5466 C CA . GLU B 1 262 ? 31.746 -10.654 51.709 1.00 79.48 319 GLU B CA 1
ATOM 5467 C C . GLU B 1 262 ? 32.829 -10.676 52.804 1.00 73.51 319 GLU B C 1
ATOM 5468 O O . GLU B 1 262 ? 32.650 -11.327 53.837 1.00 69.70 319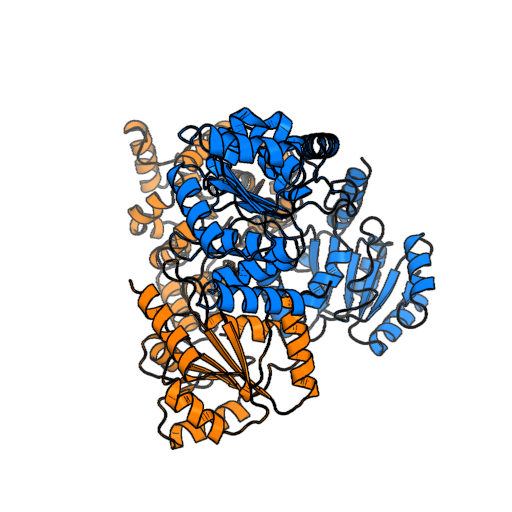 GLU B O 1
ATOM 5474 N N . GLU B 1 263 ? 33.933 -9.957 52.549 1.00 71.81 320 GLU B N 1
ATOM 5475 C CA . GLU B 1 263 ? 35.078 -9.791 53.459 1.00 69.75 320 GLU B CA 1
ATOM 5476 C C . GLU B 1 263 ? 34.679 -8.995 54.704 1.00 65.23 320 GLU B C 1
ATOM 5477 O O . GLU B 1 263 ? 35.013 -9.406 55.813 1.00 66.30 320 GLU B O 1
ATOM 5483 N N . GLU B 1 264 ? 33.968 -7.874 54.506 1.00 62.79 321 GLU B N 1
ATOM 5484 C CA . GLU B 1 264 ? 33.474 -7.000 55.589 1.00 49.31 321 GLU B CA 1
ATOM 5485 C C . GLU B 1 264 ? 32.339 -7.678 56.346 1.00 56.88 321 GLU B C 1
ATOM 5486 O O . GLU B 1 264 ? 32.185 -7.479 57.553 1.00 50.80 321 GLU B O 1
ATOM 5492 N N . GLY B 1 265 ? 31.562 -8.482 55.618 1.00 49.70 322 GLY B N 1
ATOM 5493 C CA . GLY B 1 265 ? 30.461 -9.253 56.172 1.00 54.75 322 GLY B CA 1
ATOM 5494 C C . GLY B 1 265 ? 30.924 -10.305 57.164 1.00 60.89 322 GLY B C 1
ATOM 5495 O O . GLY B 1 265 ? 30.311 -10.468 58.218 1.00 67.44 322 GLY B O 1
ATOM 5496 N N . LYS B 1 266 ? 32.011 -11.000 56.815 1.00 63.41 323 LYS B N 1
ATOM 5497 C CA . LYS B 1 266 ? 32.620 -12.041 57.647 1.00 68.07 323 LYS B CA 1
ATOM 5498 C C . LYS B 1 266 ? 33.229 -11.455 58.920 1.00 68.41 323 LYS B C 1
ATOM 5499 O O . LYS B 1 266 ? 33.113 -12.054 59.988 1.00 63.20 323 LYS B O 1
ATOM 5505 N N . GLU B 1 267 ? 33.859 -10.283 58.777 1.00 63.17 324 GLU B N 1
ATOM 5506 C CA . GLU B 1 267 ? 34.495 -9.519 59.859 1.00 67.50 324 GLU B CA 1
ATOM 5507 C C . GLU B 1 267 ? 33.463 -9.159 60.929 1.00 65.19 324 GLU B C 1
ATOM 5508 O O . GLU B 1 267 ? 33.686 -9.347 62.127 1.00 63.67 324 GLU B O 1
ATOM 5514 N N . LEU B 1 268 ? 32.326 -8.660 60.447 1.00 66.03 325 LEU B N 1
ATOM 5515 C CA . LEU B 1 268 ? 31.175 -8.269 61.243 1.00 61.07 325 LEU B CA 1
ATOM 5516 C C . LEU B 1 268 ? 30.535 -9.495 61.916 1.00 67.52 325 LEU B C 1
ATOM 5517 O O . LEU B 1 268 ? 30.219 -9.435 63.103 1.00 57.46 325 LEU B O 1
ATOM 5522 N N . TYR B 1 269 ? 30.393 -10.599 61.166 1.00 63.17 326 TYR B N 1
ATOM 5523 C CA . TYR B 1 269 ? 29.884 -11.889 61.674 1.00 56.65 326 TYR B CA 1
ATOM 5524 C C . TYR B 1 269 ? 30.754 -12.445 62.813 1.00 70.94 326 TYR B C 1
ATOM 5525 O O . TYR B 1 269 ? 30.223 -12.886 63.835 1.00 63.80 326 TYR B O 1
ATOM 5534 N N . GLU B 1 270 ? 32.080 -12.396 62.624 1.00 74.56 327 GLU B N 1
ATOM 5535 C CA . GLU B 1 270 ? 33.093 -12.827 63.604 1.00 78.23 327 GLU B CA 1
ATOM 5536 C C . GLU B 1 270 ? 32.933 -12.086 64.927 1.00 70.46 327 GLU B C 1
ATOM 5537 O O . GLU B 1 270 ? 32.885 -12.702 65.995 1.00 61.14 327 GLU B O 1
ATOM 5543 N N . TYR B 1 271 ? 32.864 -10.757 64.823 1.00 57.98 328 TYR B N 1
ATOM 5544 C CA . TYR B 1 271 ? 32.728 -9.843 65.958 1.00 50.82 328 TYR B CA 1
ATOM 5545 C C . TYR B 1 271 ? 31.406 -10.067 66.703 1.00 60.01 328 TYR B C 1
ATOM 5546 O O . TYR B 1 271 ? 31.401 -10.155 67.929 1.00 60.13 328 TYR B O 1
ATOM 5555 N N . LEU B 1 272 ? 30.299 -10.184 65.967 1.00 64.39 329 LEU B N 1
ATOM 5556 C CA . LEU B 1 272 ? 28.985 -10.369 66.589 1.00 54.86 329 LEU B CA 1
ATOM 5557 C C . LEU B 1 272 ? 28.849 -11.706 67.334 1.00 60.47 329 LEU B C 1
ATOM 5558 O O . LEU B 1 272 ? 28.356 -11.703 68.455 1.00 58.48 329 LEU B O 1
ATOM 5563 N N . LYS B 1 273 ? 29.342 -12.801 66.736 1.00 66.50 330 LYS B N 1
ATOM 5564 C CA . LYS B 1 273 ? 29.377 -14.146 67.343 1.00 66.88 330 LYS B CA 1
ATOM 5565 C C . LYS B 1 273 ? 30.176 -14.142 68.649 1.00 65.94 330 LYS B C 1
ATOM 5566 O O . LYS B 1 273 ? 29.805 -14.798 69.624 1.00 71.47 330 LYS B O 1
ATOM 5572 N N . ARG B 1 274 ? 31.261 -13.372 68.653 1.00 67.41 331 ARG B N 1
ATOM 5573 C CA . ARG B 1 274 ? 32.129 -13.177 69.812 1.00 74.37 331 ARG B CA 1
ATOM 5574 C C . ARG B 1 274 ? 31.379 -12.519 70.962 1.00 71.44 331 ARG B C 1
ATOM 5575 O O . ARG B 1 274 ? 31.567 -12.872 72.126 1.00 79.52 331 ARG B O 1
ATOM 5583 N N . PHE B 1 275 ? 30.543 -11.544 70.612 1.00 61.76 332 PHE B N 1
ATOM 5584 C CA . PHE B 1 275 ? 29.719 -10.811 71.571 1.00 52.55 332 PHE B CA 1
ATOM 5585 C C . PHE B 1 275 ? 28.409 -11.559 71.877 1.00 60.58 332 PHE B C 1
ATOM 5586 O O . PHE B 1 275 ? 27.461 -10.989 72.414 1.00 66.72 332 PHE B O 1
ATOM 5594 N N . LYS B 1 276 ? 28.426 -12.853 71.539 1.00 57.21 333 LYS B N 1
ATOM 5595 C CA . LYS B 1 276 ? 27.375 -13.859 71.794 1.00 62.94 333 LYS B CA 1
ATOM 5596 C C . LYS B 1 276 ? 25.981 -13.567 71.215 1.00 59.80 333 LYS B C 1
ATOM 5597 O O . LYS B 1 276 ? 24.987 -14.134 71.674 1.00 62.34 333 LYS B O 1
ATOM 5603 N N . PHE B 1 277 ? 25.939 -12.722 70.179 1.00 63.30 334 PHE B N 1
ATOM 5604 C CA . PHE B 1 277 ? 24.696 -12.406 69.463 1.00 60.09 334 PHE B CA 1
ATOM 5605 C C . PHE B 1 277 ? 24.231 -13.616 68.650 1.00 51.98 334 PHE B C 1
ATOM 5606 O O . PHE B 1 277 ? 25.053 -14.404 68.173 1.00 53.58 334 PHE B O 1
ATOM 5614 N N . ASN B 1 278 ? 22.911 -13.765 68.529 1.00 52.13 335 ASN B N 1
ATOM 5615 C CA . ASN B 1 278 ? 22.263 -14.859 67.797 1.00 55.20 335 ASN B CA 1
ATOM 5616 C C . ASN B 1 278 ? 22.207 -14.485 66.302 1.00 55.74 335 ASN B C 1
ATOM 5617 O O . ASN B 1 278 ? 21.166 -14.044 65.805 1.00 45.02 335 ASN B O 1
ATOM 5622 N N . VAL B 1 279 ? 23.359 -14.648 65.630 1.00 53.81 336 VAL B N 1
ATOM 5623 C CA . VAL B 1 279 ? 23.589 -14.297 64.217 1.00 46.55 336 VAL B CA 1
ATOM 5624 C C . VAL B 1 279 ? 23.675 -15.472 63.255 1.00 53.26 336 VAL B C 1
ATOM 5625 O O . VAL B 1 279 ? 24.215 -16.532 63.578 1.00 64.32 336 VAL B O 1
ATOM 5629 N N . GLY B 1 280 ? 23.158 -15.211 62.055 1.00 51.25 337 GLY B N 1
ATOM 5630 C CA . GLY B 1 280 ? 23.226 -16.080 60.894 1.00 49.60 337 GLY B CA 1
ATOM 5631 C C . GLY B 1 280 ? 23.778 -15.273 59.722 1.00 70.40 337 GLY B C 1
ATOM 5632 O O . GLY B 1 280 ? 23.746 -14.038 59.738 1.00 59.45 337 GLY B O 1
ATOM 5633 N N . GLU B 1 281 ? 24.299 -15.972 58.716 1.00 79.25 338 GLU B N 1
ATOM 5634 C CA . GLU B 1 281 ? 24.890 -15.347 57.532 1.00 74.41 338 GLU B CA 1
ATOM 5635 C C . GLU B 1 281 ? 24.281 -15.952 56.242 1.00 77.78 338 GLU B C 1
ATOM 5636 O O . GLU B 1 281 ? 23.661 -17.024 56.287 1.00 68.61 338 GLU B O 1
ATOM 5642 N N . THR B 1 282 ? 24.421 -15.287 55.100 1.00 72.84 339 THR B N 1
ATOM 5643 C CA . THR B 1 282 ? 23.829 -15.864 53.899 1.00 75.55 339 THR B CA 1
ATOM 5644 C C . THR B 1 282 ? 24.815 -16.425 52.865 1.00 76.08 339 THR B C 1
ATOM 5645 O O . THR B 1 282 ? 24.401 -17.189 52.000 1.00 81.55 339 THR B O 1
ATOM 5649 N N . TRP B 1 283 ? 26.104 -16.094 52.990 1.00 76.11 340 TRP B N 1
ATOM 5650 C CA . TRP B 1 283 ? 27.122 -16.547 52.032 1.00 83.37 340 TRP B CA 1
ATOM 5651 C C . TRP B 1 283 ? 27.439 -18.057 52.057 1.00 90.96 340 TRP B C 1
ATOM 5652 O O . TRP B 1 283 ? 27.563 -18.661 50.990 1.00 89.34 340 TRP B O 1
ATOM 5663 N N . SER B 1 284 ? 27.540 -18.651 53.252 1.00 93.55 341 SER B N 1
ATOM 5664 C CA . SER B 1 284 ? 27.875 -20.075 53.420 1.00 103.98 341 SER B CA 1
ATOM 5665 C C . SER B 1 284 ? 26.660 -21.003 53.519 1.00 106.05 341 SER B C 1
ATOM 5666 O O . SER B 1 284 ? 26.534 -21.923 52.714 1.00 124.56 341 SER B O 1
ATOM 5669 N N . GLU B 1 285 ? 25.785 -20.776 54.497 1.00 81.39 342 GLU B N 1
ATOM 5670 C CA . GLU B 1 285 ? 24.598 -21.616 54.658 1.00 83.04 342 GLU B CA 1
ATOM 5671 C C . GLU B 1 285 ? 23.320 -20.790 54.519 1.00 81.42 342 GLU B C 1
ATOM 5672 O O . GLU B 1 285 ? 22.712 -20.420 55.520 1.00 79.67 342 GLU B O 1
ATOM 5678 N N . PHE B 1 286 ? 22.935 -20.499 53.273 1.00 83.58 343 PHE B N 1
ATOM 5679 C CA . PHE B 1 286 ? 21.738 -19.703 52.988 1.00 91.18 343 PHE B CA 1
ATOM 5680 C C . PHE B 1 286 ? 20.437 -20.414 53.379 1.00 87.24 343 PHE B C 1
ATOM 5681 O O . PHE B 1 286 ? 19.613 -19.831 54.077 1.00 69.25 343 PHE B O 1
ATOM 5689 N N . GLU B 1 287 ? 20.271 -21.658 52.919 1.00 92.54 344 GLU B N 1
ATOM 5690 C CA . GLU B 1 287 ? 19.095 -22.505 53.179 1.00 94.80 344 GLU B CA 1
ATOM 5691 C C . GLU B 1 287 ? 18.725 -22.559 54.674 1.00 90.84 344 GLU B C 1
ATOM 5692 O O . GLU B 1 287 ? 17.604 -22.210 55.052 1.00 83.70 344 GLU B O 1
ATOM 5698 N N . LYS B 1 288 ? 19.694 -22.960 55.503 1.00 86.86 345 LYS B N 1
ATOM 5699 C CA . LYS B 1 288 ? 19.540 -23.104 56.956 1.00 86.54 345 LYS B CA 1
ATOM 5700 C C . LYS B 1 288 ? 19.355 -21.776 57.703 1.00 82.95 345 LYS B C 1
ATOM 5701 O O . LYS B 1 288 ? 18.443 -21.678 58.515 1.00 83.73 345 LYS B O 1
ATOM 5707 N N . ASN B 1 289 ? 20.181 -20.763 57.412 1.00 78.51 346 ASN B N 1
ATOM 5708 C CA . ASN B 1 289 ? 20.094 -19.458 58.096 1.00 79.01 346 ASN B CA 1
ATOM 5709 C C . ASN B 1 289 ? 18.872 -18.600 57.724 1.00 78.74 346 ASN B C 1
ATOM 5710 O O . ASN B 1 289 ? 18.351 -17.874 58.570 1.00 75.08 346 ASN B O 1
ATOM 5715 N N . PHE B 1 290 ? 18.438 -18.667 56.464 1.00 69.90 347 PHE B N 1
ATOM 5716 C CA . PHE B 1 290 ? 17.268 -17.923 55.969 1.00 78.84 347 PHE B CA 1
ATOM 5717 C C . PHE B 1 290 ? 15.971 -18.525 56.529 1.00 84.23 347 PHE B C 1
ATOM 5718 O O . PHE B 1 290 ? 14.985 -17.806 56.674 1.00 88.61 347 PHE B O 1
ATOM 5726 N N . GLU B 1 291 ? 15.987 -19.827 56.848 1.00 88.68 348 GLU B N 1
ATOM 5727 C CA . GLU B 1 291 ? 14.836 -20.517 57.446 1.00 89.72 348 GLU B CA 1
ATOM 5728 C C . GLU B 1 291 ? 14.797 -20.278 58.951 1.00 85.32 348 GLU B C 1
ATOM 5729 O O . GLU B 1 291 ? 13.721 -20.058 59.506 1.00 75.52 348 GLU B O 1
ATOM 5735 N N . ASP B 1 292 ? 15.980 -20.301 59.579 1.00 84.01 349 ASP B N 1
ATOM 5736 C CA . ASP B 1 292 ? 16.171 -20.025 61.008 1.00 89.90 349 ASP B CA 1
ATOM 5737 C C . ASP B 1 292 ? 15.807 -18.558 61.307 1.00 86.46 349 ASP B C 1
ATOM 5738 O O . ASP B 1 292 ? 15.245 -18.276 62.365 1.00 83.11 349 ASP B O 1
ATOM 5743 N N . PHE B 1 293 ? 16.109 -17.640 60.373 1.00 83.57 350 PHE B N 1
ATOM 5744 C CA . PHE B 1 293 ? 15.766 -16.214 60.515 1.00 73.13 350 PHE B CA 1
ATOM 5745 C C . PHE B 1 293 ? 14.249 -16.041 60.460 1.00 87.76 350 PHE B C 1
ATOM 5746 O O . PHE B 1 293 ? 13.664 -15.559 61.426 1.00 87.10 350 PHE B O 1
ATOM 5754 N N . LYS B 1 294 ? 13.644 -16.492 59.352 1.00 95.37 351 LYS B N 1
ATOM 5755 C CA . LYS B 1 294 ? 12.199 -16.424 59.052 1.00 96.60 351 LYS B CA 1
ATOM 5756 C C . LYS B 1 294 ? 11.258 -16.994 60.144 1.00 109.04 351 LYS B C 1
ATOM 5757 O O . LYS B 1 294 ? 10.159 -16.467 60.322 1.00 112.39 351 LYS B O 1
ATOM 5763 N N . VAL B 1 295 ? 11.713 -18.016 60.885 1.00 99.86 352 VAL B N 1
ATOM 5764 C CA . VAL B 1 295 ? 10.956 -18.664 61.982 1.00 94.00 352 VAL B CA 1
ATOM 5765 C C . VAL B 1 295 ? 11.332 -18.098 63.389 1.00 107.80 352 VAL B C 1
ATOM 5766 O O . VAL B 1 295 ? 10.716 -18.439 64.408 1.00 112.58 352 VAL B O 1
ATOM 5770 N N . GLY B 1 296 ? 12.323 -17.206 63.419 1.00 96.91 353 GLY B N 1
ATOM 5771 C CA . GLY B 1 296 ? 12.747 -16.535 64.641 1.00 89.82 353 GLY B CA 1
ATOM 5772 C C . GLY B 1 296 ? 13.824 -17.227 65.469 1.00 83.15 353 GLY B C 1
ATOM 5773 O O . GLY B 1 296 ? 14.090 -16.794 66.591 1.00 90.45 353 GLY B O 1
ATOM 5774 N N . LYS B 1 297 ? 14.437 -18.284 64.929 1.00 78.50 354 LYS B N 1
ATOM 5775 C CA . LYS B 1 297 ? 15.518 -19.000 65.615 1.00 84.08 354 LYS B CA 1
ATOM 5776 C C . LYS B 1 297 ? 16.782 -18.139 65.720 1.00 81.90 354 LYS B C 1
ATOM 5777 O O . LYS B 1 297 ? 17.437 -18.124 66.770 1.00 79.75 354 LYS B O 1
ATOM 5783 N N . ILE B 1 298 ? 17.111 -17.424 64.636 1.00 85.28 355 ILE B N 1
ATOM 5784 C CA . ILE B 1 298 ? 18.208 -16.437 64.646 1.00 79.23 355 ILE B CA 1
ATOM 5785 C C . ILE B 1 298 ? 17.619 -15.017 64.627 1.00 65.71 355 ILE B C 1
ATOM 5786 O O . ILE B 1 298 ? 16.630 -14.762 63.948 1.00 72.92 355 ILE B O 1
ATOM 5791 N N . ASN B 1 299 ? 18.196 -14.141 65.449 1.00 59.30 356 ASN B N 1
ATOM 5792 C CA . ASN B 1 299 ? 17.747 -12.756 65.640 1.00 52.77 356 ASN B CA 1
ATOM 5793 C C . ASN B 1 299 ? 18.233 -11.754 64.582 1.00 54.28 356 ASN B C 1
ATOM 5794 O O . ASN B 1 299 ? 17.536 -10.780 64.266 1.00 43.19 356 ASN B O 1
ATOM 5799 N N . ILE B 1 300 ? 19.451 -11.992 64.091 1.00 32.45 357 ILE B N 1
ATOM 5800 C CA . ILE B 1 300 ? 20.145 -11.137 63.126 1.00 39.06 357 ILE B CA 1
ATOM 5801 C C . ILE B 1 300 ? 20.631 -11.994 61.940 1.00 48.50 357 ILE B C 1
ATOM 5802 O O . ILE B 1 300 ? 21.137 -13.101 62.131 1.00 59.70 357 ILE B O 1
ATOM 5807 N N . LEU B 1 301 ? 20.421 -11.482 60.727 1.00 47.05 358 LEU B N 1
ATOM 5808 C CA . LEU B 1 301 ? 20.902 -12.101 59.488 1.00 47.74 358 LEU B CA 1
ATOM 5809 C C . LEU B 1 301 ? 21.827 -11.084 58.806 1.00 43.05 358 LEU B C 1
ATOM 5810 O O . LEU B 1 301 ? 21.419 -9.942 58.595 1.00 43.18 358 LEU B O 1
ATOM 5815 N N . ILE B 1 302 ? 23.080 -11.474 58.537 1.00 47.41 359 ILE B N 1
ATOM 5816 C CA . ILE B 1 302 ? 24.050 -10.618 57.832 1.00 50.79 359 ILE B CA 1
ATOM 5817 C C . ILE B 1 302 ? 24.132 -11.086 56.399 1.00 53.67 359 ILE B C 1
ATOM 5818 O O . ILE B 1 302 ? 24.255 -12.284 56.142 1.00 50.53 359 ILE B O 1
ATOM 5823 N N . GLY B 1 303 ? 24.041 -10.128 55.480 1.00 47.51 360 GLY B N 1
ATOM 5824 C CA . GLY B 1 303 ? 24.085 -10.386 54.055 1.00 33.21 360 GLY B CA 1
ATOM 5825 C C . GLY B 1 303 ? 25.025 -9.443 53.330 1.00 40.44 360 GLY B C 1
ATOM 5826 O O . GLY B 1 303 ? 25.462 -8.435 53.882 1.00 48.94 360 GLY B O 1
ATOM 5827 N N . VAL B 1 304 ? 25.349 -9.786 52.087 1.00 52.36 361 VAL B N 1
ATOM 5828 C CA . VAL B 1 304 ? 26.229 -8.951 51.276 1.00 61.96 361 VAL B CA 1
ATOM 5829 C C . VAL B 1 304 ? 25.381 -8.238 50.235 1.00 56.44 361 VAL B C 1
ATOM 5830 O O . VAL B 1 304 ? 24.626 -8.892 49.517 1.00 54.92 361 VAL B O 1
ATOM 5834 N N . GLN B 1 305 ? 25.490 -6.898 50.251 1.00 73.66 362 GLN B N 1
ATOM 5835 C CA . GLN B 1 305 ? 24.767 -5.915 49.414 1.00 88.15 362 GLN B CA 1
ATOM 5836 C C . GLN B 1 305 ? 24.574 -6.299 47.938 1.00 103.27 362 GLN B C 1
ATOM 5837 O O . GLN B 1 305 ? 23.594 -5.867 47.337 1.00 117.07 362 GLN B O 1
ATOM 5843 N N . ALA B 1 306 ? 25.479 -7.122 47.387 1.00 107.52 363 ALA B N 1
ATOM 5844 C CA . ALA B 1 306 ? 25.429 -7.599 45.987 1.00 115.46 363 ALA B CA 1
ATOM 5845 C C . ALA B 1 306 ? 25.012 -9.088 45.815 1.00 143.02 363 ALA B C 1
ATOM 5846 O O . ALA B 1 306 ? 25.393 -9.744 44.830 1.00 133.54 363 ALA B O 1
ATOM 5848 N N . TYR B 1 307 ? 24.210 -9.593 46.763 1.00 151.87 364 TYR B N 1
ATOM 5849 C CA . TYR B 1 307 ? 23.669 -10.977 46.724 1.00 162.77 364 TYR B CA 1
ATOM 5850 C C . TYR B 1 307 ? 22.143 -11.185 46.987 1.00 101.66 364 TYR B C 1
ATOM 5851 O O . TYR B 1 307 ? 21.732 -12.223 47.518 1.00 93.22 364 TYR B O 1
ATOM 5860 N N . TYR B 1 308 ? 21.339 -10.195 46.585 1.00 109.22 365 TYR B N 1
ATOM 5861 C CA . TYR B 1 308 ? 19.860 -10.172 46.683 1.00 113.98 365 TYR B CA 1
ATOM 5862 C C . TYR B 1 308 ? 19.237 -10.542 48.048 1.00 98.44 365 TYR B C 1
ATOM 5863 O O . TYR B 1 308 ? 18.013 -10.466 48.247 1.00 73.75 365 TYR B O 1
ATOM 5872 N N . VAL B 1 315 ? 14.458 -12.131 51.199 1.00 110.18 372 VAL B N 1
ATOM 5873 C CA . VAL B 1 315 ? 14.096 -11.572 52.498 1.00 113.49 372 VAL B CA 1
ATOM 5874 C C . VAL B 1 315 ? 12.861 -10.666 52.348 1.00 117.63 372 VAL B C 1
ATOM 5875 O O . VAL B 1 315 ? 12.998 -9.479 52.062 1.00 126.03 372 VAL B O 1
ATOM 5879 N N . ASP B 1 316 ? 11.662 -11.237 52.506 1.00 114.66 373 ASP B N 1
ATOM 5880 C CA . ASP B 1 316 ? 10.408 -10.501 52.257 1.00 120.09 373 ASP B CA 1
ATOM 5881 C C . ASP B 1 316 ? 9.678 -9.985 53.497 1.00 121.79 373 ASP B C 1
ATOM 5882 O O . ASP B 1 316 ? 9.389 -8.791 53.618 1.00 119.86 373 ASP B O 1
ATOM 5887 N N . LEU B 1 317 ? 9.381 -10.901 54.405 1.00 116.94 374 LEU B N 1
ATOM 5888 C CA . LEU B 1 317 ? 8.439 -10.650 55.468 1.00 108.97 374 LEU B CA 1
ATOM 5889 C C . LEU B 1 317 ? 8.808 -9.434 56.266 1.00 95.83 374 LEU B C 1
ATOM 5890 O O . LEU B 1 317 ? 9.936 -9.324 56.768 1.00 67.06 374 LEU B O 1
ATOM 5895 N N . PRO B 1 318 ? 7.847 -8.521 56.389 1.00 119.46 375 PRO B N 1
ATOM 5896 C CA . PRO B 1 318 ? 7.958 -7.314 57.204 1.00 125.32 375 PRO B CA 1
ATOM 5897 C C . PRO B 1 318 ? 7.507 -7.542 58.666 1.00 124.56 375 PRO B C 1
ATOM 5898 O O . PRO B 1 318 ? 7.736 -6.662 59.504 1.00 110.16 375 PRO B O 1
ATOM 5902 N N . GLU B 1 319 ? 6.896 -8.698 58.949 1.00 127.82 376 GLU B N 1
ATOM 5903 C CA . GLU B 1 319 ? 6.541 -9.118 60.313 1.00 123.51 376 GLU B CA 1
ATOM 5904 C C . GLU B 1 319 ? 7.824 -9.544 61.039 1.00 122.13 376 GLU B C 1
ATOM 5905 O O . GLU B 1 319 ? 8.022 -9.222 62.213 1.00 117.34 376 GLU B O 1
ATOM 5911 N N . ARG B 1 320 ? 8.684 -10.266 60.310 1.00 123.49 377 ARG B N 1
ATOM 5912 C CA . ARG B 1 320 ? 10.059 -10.630 60.727 1.00 117.16 377 ARG B CA 1
ATOM 5913 C C . ARG B 1 320 ? 11.169 -9.540 60.629 1.00 79.71 377 ARG B C 1
ATOM 5914 O O . ARG B 1 320 ? 11.905 -9.336 61.597 1.00 91.87 377 ARG B O 1
ATOM 5922 N N . ILE B 1 321 ? 11.295 -8.881 59.468 1.00 74.47 378 ILE B N 1
ATOM 5923 C CA . ILE B 1 321 ? 12.194 -7.723 59.282 1.00 54.83 378 ILE B CA 1
ATOM 5924 C C . ILE B 1 321 ? 11.552 -6.426 59.790 1.00 45.70 378 ILE B C 1
ATOM 5925 O O . ILE B 1 321 ? 10.520 -5.967 59.295 1.00 49.24 378 ILE B O 1
ATOM 5930 N N . LYS B 1 322 ? 12.183 -5.876 60.820 1.00 45.73 379 LYS B N 1
ATOM 5931 C CA . LYS B 1 322 ? 11.744 -4.643 61.449 1.00 43.36 379 LYS B CA 1
ATOM 5932 C C . LYS B 1 322 ? 12.811 -3.566 61.278 1.00 35.99 379 LYS B C 1
ATOM 5933 O O . LYS B 1 322 ? 12.491 -2.383 61.174 1.00 44.93 379 LYS B O 1
ATOM 5939 N N . TYR B 1 323 ? 14.073 -4.004 61.275 1.00 28.67 380 TYR B N 1
ATOM 5940 C CA . TYR B 1 323 ? 15.247 -3.125 61.245 1.00 43.29 380 TYR B CA 1
ATOM 5941 C C . TYR B 1 323 ? 16.191 -3.557 60.137 1.00 45.27 380 TYR B C 1
ATOM 5942 O O . TYR B 1 323 ? 16.503 -4.746 59.985 1.00 45.76 380 TYR B O 1
ATOM 5951 N N . VAL B 1 324 ? 16.628 -2.566 59.369 1.00 38.08 381 VAL B N 1
ATOM 5952 C CA . VAL B 1 324 ? 17.586 -2.759 58.294 1.00 27.06 381 VAL B CA 1
ATOM 5953 C C . VAL B 1 324 ? 18.814 -1.896 58.607 1.00 28.99 381 VAL B C 1
ATOM 5954 O O . VAL B 1 324 ? 18.693 -0.694 58.836 1.00 33.64 381 VAL B O 1
ATOM 5958 N N . ILE B 1 325 ? 19.983 -2.524 58.695 1.00 32.85 382 ILE B N 1
ATOM 5959 C CA . ILE B 1 325 ? 21.223 -1.795 58.976 1.00 28.65 382 ILE B CA 1
ATOM 5960 C C . ILE B 1 325 ? 22.176 -1.950 57.782 1.00 36.51 382 ILE B C 1
ATOM 5961 O O . ILE B 1 325 ? 22.413 -3.067 57.329 1.00 45.34 382 ILE B O 1
ATOM 5966 N N . PHE B 1 326 ? 22.659 -0.823 57.251 1.00 27.97 383 PHE B N 1
ATOM 5967 C CA . PHE B 1 326 ? 23.624 -0.793 56.144 1.00 28.84 383 PHE B CA 1
ATOM 5968 C C . PHE B 1 326 ? 25.014 -0.482 56.697 1.00 33.86 383 PHE B C 1
ATOM 5969 O O . PHE B 1 326 ? 25.212 0.571 57.308 1.00 35.50 383 PHE B O 1
ATOM 5977 N N . TRP B 1 327 ? 25.950 -1.419 56.511 1.00 34.59 384 TRP B N 1
ATOM 5978 C CA . TRP B 1 327 ? 27.341 -1.263 56.949 1.00 33.51 384 TRP B CA 1
ATOM 5979 C C . TRP B 1 327 ? 28.066 -0.655 55.754 1.00 41.96 384 TRP B C 1
ATOM 5980 O O . TRP B 1 327 ? 28.630 -1.357 54.909 1.00 44.28 384 TRP B O 1
ATOM 5991 N N . GLY B 1 328 ? 27.953 0.670 55.672 1.00 45.39 385 GLY B N 1
ATOM 5992 C CA . GLY B 1 328 ? 28.397 1.450 54.530 1.00 40.28 385 GLY B CA 1
ATOM 5993 C C . GLY B 1 328 ? 27.251 1.554 53.540 1.00 41.47 385 GLY B C 1
ATOM 5994 O O . GLY B 1 328 ? 26.366 0.703 53.550 1.00 50.41 385 GLY B O 1
ATOM 5995 N N . THR B 1 329 ? 27.246 2.571 52.681 1.00 43.09 386 THR B N 1
ATOM 5996 C CA . THR B 1 329 ? 26.139 2.724 51.725 1.00 49.32 386 THR B CA 1
ATOM 5997 C C . THR B 1 329 ? 26.277 1.781 50.510 1.00 42.24 386 THR B C 1
ATOM 5998 O O . THR B 1 329 ? 27.388 1.617 50.012 1.00 47.16 386 THR B O 1
ATOM 6002 N N . PRO B 1 330 ? 25.151 1.196 50.006 1.00 49.21 387 PRO B N 1
ATOM 6003 C CA . PRO B 1 330 ? 25.236 0.385 48.780 1.00 55.59 387 PRO B CA 1
ATOM 6004 C C . PRO B 1 330 ? 26.027 1.135 47.705 1.00 63.85 387 PRO B C 1
ATOM 6005 O O . PRO B 1 330 ? 25.676 2.267 47.374 1.00 59.21 387 PRO B O 1
ATOM 6009 N N . SER B 1 331 ? 27.118 0.529 47.240 1.00 68.33 388 SER B N 1
ATOM 6010 C CA . SER B 1 331 ? 28.049 1.153 46.288 1.00 80.43 388 SER B CA 1
ATOM 6011 C C . SER B 1 331 ? 27.397 1.808 45.049 1.00 90.24 388 SER B C 1
ATOM 6012 O O . SER B 1 331 ? 26.626 1.174 44.320 1.00 93.78 388 SER B O 1
ATOM 6015 N N . GLY B 1 332 ? 27.719 3.092 44.856 1.00 86.83 389 GLY B N 1
ATOM 6016 C CA . GLY B 1 332 ? 27.191 3.936 43.790 1.00 90.72 389 GLY B CA 1
ATOM 6017 C C . GLY B 1 332 ? 27.224 5.442 44.119 1.00 98.87 389 GLY B C 1
ATOM 6018 O O . GLY B 1 332 ? 28.050 6.156 43.562 1.00 94.47 389 GLY B O 1
ATOM 6019 N N . PRO B 1 333 ? 26.338 5.941 45.020 1.00 110.26 460 PRO B N 1
ATOM 6020 C CA . PRO B 1 333 ? 25.300 5.219 45.773 1.00 93.56 460 PRO B CA 1
ATOM 6021 C C . PRO B 1 333 ? 24.137 4.690 44.902 1.00 87.12 460 PRO B C 1
ATOM 6022 O O . PRO B 1 333 ? 23.648 5.341 43.974 1.00 91.61 460 PRO B O 1
ATOM 6026 N N . ASP B 1 334 ? 23.776 3.440 45.193 1.00 84.59 461 ASP B N 1
ATOM 6027 C CA . ASP B 1 334 ? 22.737 2.674 44.502 1.00 67.31 461 ASP B CA 1
ATOM 6028 C C . ASP B 1 334 ? 21.442 2.849 45.307 1.00 59.83 461 ASP B C 1
ATOM 6029 O O . ASP B 1 334 ? 21.167 2.092 46.246 1.00 55.15 461 ASP B O 1
ATOM 6034 N N . VAL B 1 335 ? 20.672 3.874 44.944 1.00 56.23 462 VAL B N 1
ATOM 6035 C CA . VAL B 1 335 ? 19.412 4.189 45.610 1.00 58.13 462 VAL B CA 1
ATOM 6036 C C . VAL B 1 335 ? 18.401 3.061 45.444 1.00 56.05 462 VAL B C 1
ATOM 6037 O O . VAL B 1 335 ? 17.688 2.720 46.387 1.00 58.11 462 VAL B O 1
ATOM 6041 N N . TYR B 1 336 ? 18.337 2.482 44.247 1.00 43.78 463 TYR B N 1
ATOM 6042 C CA . TYR B 1 336 ? 17.426 1.370 44.007 1.00 38.94 463 TYR B CA 1
ATOM 6043 C C . TYR B 1 336 ? 17.597 0.302 45.092 1.00 41.49 463 TYR B C 1
ATOM 6044 O O . TYR B 1 336 ? 16.632 -0.052 45.775 1.00 45.82 463 TYR B O 1
ATOM 6053 N N . THR B 1 337 ? 18.825 -0.193 45.253 1.00 43.58 464 THR B N 1
ATOM 6054 C CA . THR B 1 337 ? 19.127 -1.231 46.243 1.00 40.30 464 THR B CA 1
ATOM 6055 C C . THR B 1 337 ? 18.819 -0.733 47.651 1.00 50.27 464 THR B C 1
ATOM 6056 O O . THR B 1 337 ? 18.290 -1.483 48.472 1.00 38.32 464 THR B O 1
ATOM 6060 N N . TYR B 1 338 ? 19.086 0.546 47.907 1.00 40.39 465 TYR B N 1
ATOM 6061 C CA . TYR B 1 338 ? 18.756 1.127 49.202 1.00 42.96 465 TYR B CA 1
ATOM 6062 C C . TYR B 1 338 ? 17.234 1.134 49.458 1.00 38.55 465 TYR B C 1
ATOM 6063 O O . TYR B 1 338 ? 16.789 0.773 50.553 1.00 33.82 465 TYR B O 1
ATOM 6072 N N . ILE B 1 339 ? 16.464 1.550 48.447 1.00 40.07 466 ILE B N 1
ATOM 6073 C CA . ILE B 1 339 ? 14.995 1.645 48.496 1.00 29.85 466 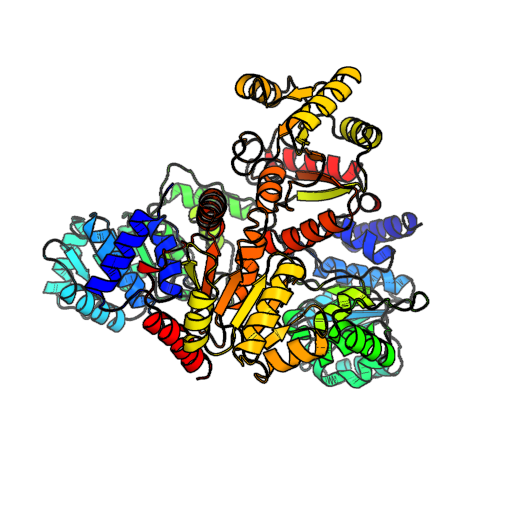ILE B CA 1
ATOM 6074 C C . ILE B 1 339 ? 14.344 0.272 48.722 1.00 42.70 466 ILE B C 1
ATOM 6075 O O . ILE B 1 339 ? 13.488 0.119 49.598 1.00 44.56 466 ILE B O 1
ATOM 6080 N N . GLN B 1 340 ? 14.809 -0.724 47.970 1.00 47.65 467 GLN B N 1
ATOM 6081 C CA . GLN B 1 340 ? 14.312 -2.090 48.070 1.00 41.02 467 GLN B CA 1
ATOM 6082 C C . GLN B 1 340 ? 14.651 -2.772 49.390 1.00 40.09 467 GLN B C 1
ATOM 6083 O O . GLN B 1 340 ? 13.774 -3.413 49.956 1.00 50.30 467 GLN B O 1
ATOM 6089 N N . ALA B 1 341 ? 15.903 -2.644 49.852 1.00 47.72 468 ALA B N 1
ATOM 6090 C CA . ALA B 1 341 ? 16.361 -3.243 51.112 1.00 42.14 468 ALA B CA 1
ATOM 6091 C C . ALA B 1 341 ? 15.697 -2.597 52.316 1.00 49.35 468 ALA B C 1
ATOM 6092 O O . ALA B 1 341 ? 15.224 -3.309 53.191 1.00 42.70 468 ALA B O 1
ATOM 6094 N N . SER B 1 342 ? 15.637 -1.265 52.353 1.00 43.99 469 SER B N 1
ATOM 6095 C CA . SER B 1 342 ? 14.935 -0.574 53.436 1.00 36.18 469 SER B CA 1
ATOM 6096 C C . SER B 1 342 ? 13.417 -0.849 53.411 1.00 46.52 469 SER B C 1
ATOM 6097 O O . SER B 1 342 ? 12.780 -0.890 54.465 1.00 46.13 469 SER B O 1
ATOM 6100 N N . GLY B 1 343 ? 12.874 -1.089 52.210 1.00 36.30 470 GLY B N 1
ATOM 6101 C CA . GLY B 1 343 ? 11.459 -1.384 51.974 1.00 31.05 470 GLY B CA 1
ATOM 6102 C C . GLY B 1 343 ? 10.932 -2.663 52.617 1.00 47.32 470 GLY B C 1
ATOM 6103 O O . GLY B 1 343 ? 9.737 -2.759 52.897 1.00 47.52 470 GLY B O 1
ATOM 6104 N N . ARG B 1 344 ? 11.839 -3.618 52.850 1.00 52.62 471 ARG B N 1
ATOM 6105 C CA . ARG B 1 344 ? 11.603 -4.890 53.546 1.00 55.12 471 ARG B CA 1
ATOM 6106 C C . ARG B 1 344 ? 11.125 -4.719 55.014 1.00 55.33 471 ARG B C 1
ATOM 6107 O O . ARG B 1 344 ? 10.483 -5.619 55.575 1.00 51.38 471 ARG B O 1
ATOM 6115 N N . SER B 1 345 ? 11.416 -3.555 55.611 1.00 37.31 472 SER B N 1
ATOM 6116 C CA . SER B 1 345 ? 11.043 -3.237 57.003 1.00 38.45 472 SER B CA 1
ATOM 6117 C C . SER B 1 345 ? 9.649 -2.610 57.139 1.00 34.95 472 SER B C 1
ATOM 6118 O O . SER B 1 345 ? 9.132 -2.482 58.244 1.00 44.21 472 SER B O 1
ATOM 6121 N N . SER B 1 346 ? 9.026 -2.253 56.021 1.00 45.15 473 SER B N 1
ATOM 6122 C CA . SER B 1 346 ? 7.710 -1.621 56.077 1.00 38.47 473 SER B CA 1
ATOM 6123 C C . SER B 1 346 ? 6.858 -1.939 54.857 1.00 40.25 473 SER B C 1
ATOM 6124 O O . SER B 1 346 ? 7.300 -1.773 53.724 1.00 46.86 473 SER B O 1
ATOM 6127 N N . ARG B 1 347 ? 5.626 -2.368 55.125 1.00 47.67 474 ARG B N 1
ATOM 6128 C CA . ARG B 1 347 ? 4.600 -2.661 54.124 1.00 65.74 474 ARG B CA 1
ATOM 6129 C C . ARG B 1 347 ? 3.272 -2.823 54.892 1.00 68.38 474 ARG B C 1
ATOM 6130 O O . ARG B 1 347 ? 3.280 -2.928 56.125 1.00 62.87 474 ARG B O 1
ATOM 6138 N N . ILE B 1 348 ? 2.156 -2.813 54.153 1.00 80.66 475 ILE B N 1
ATOM 6139 C CA . ILE B 1 348 ? 0.803 -3.096 54.654 1.00 79.69 475 ILE B CA 1
ATOM 6140 C C . ILE B 1 348 ? 0.657 -4.603 54.949 1.00 74.83 475 ILE B C 1
ATOM 6141 O O . ILE B 1 348 ? 1.040 -5.448 54.135 1.00 73.99 475 ILE B O 1
ATOM 6146 N N . LEU B 1 349 ? 0.142 -4.902 56.142 1.00 57.76 476 LEU B N 1
ATOM 6147 C CA . LEU B 1 349 ? -0.045 -6.248 56.675 1.00 65.87 476 LEU B CA 1
ATOM 6148 C C . LEU B 1 349 ? -1.331 -6.157 57.509 1.00 70.11 476 LEU B C 1
ATOM 6149 O O . LEU B 1 349 ? -1.348 -5.440 58.511 1.00 73.97 476 LEU B O 1
ATOM 6154 N N . ASN B 1 350 ? -2.398 -6.839 57.069 1.00 58.23 477 ASN B N 1
ATOM 6155 C CA . ASN B 1 350 ? -3.730 -6.778 57.702 1.00 70.43 477 ASN B CA 1
ATOM 6156 C C . ASN B 1 350 ? -4.254 -5.332 57.768 1.00 75.36 477 ASN B C 1
ATOM 6157 O O . ASN B 1 350 ? -4.693 -4.860 58.823 1.00 74.38 477 ASN B O 1
ATOM 6162 N N . GLY B 1 351 ? -4.164 -4.634 56.634 1.00 76.21 478 GLY B N 1
ATOM 6163 C CA . GLY B 1 351 ? -4.560 -3.237 56.513 1.00 81.16 478 GLY B CA 1
ATOM 6164 C C . GLY B 1 351 ? -3.661 -2.232 57.226 1.00 83.00 478 GLY B C 1
ATOM 6165 O O . GLY B 1 351 ? -3.793 -1.027 57.011 1.00 78.60 478 GLY B O 1
ATOM 6166 N N . VAL B 1 352 ? -2.749 -2.728 58.064 1.00 85.76 479 VAL B N 1
ATOM 6167 C CA . VAL B 1 352 ? -1.887 -1.888 58.909 1.00 75.02 479 VAL B CA 1
ATOM 6168 C C . VAL B 1 352 ? -0.548 -1.571 58.221 1.00 69.48 479 VAL B C 1
ATOM 6169 O O . VAL B 1 352 ? 0.154 -2.500 57.814 1.00 67.25 479 VAL B O 1
ATOM 6173 N N . LEU B 1 353 ? -0.234 -0.272 58.066 1.00 51.64 480 LEU B N 1
ATOM 6174 C CA . LEU B 1 353 ? 1.073 0.205 57.573 1.00 54.02 480 LEU B CA 1
ATOM 6175 C C . LEU B 1 353 ? 2.078 0.218 58.732 1.00 59.84 480 LEU B C 1
ATOM 6176 O O . LEU B 1 353 ? 2.204 1.188 59.505 1.00 58.34 480 LEU B O 1
ATOM 6181 N N . VAL B 1 354 ? 2.769 -0.910 58.843 1.00 41.21 481 VAL B N 1
ATOM 6182 C CA . VAL B 1 354 ? 3.764 -1.158 59.874 1.00 46.72 481 VAL B CA 1
ATOM 6183 C C . VAL B 1 354 ? 5.012 -0.311 59.683 1.00 45.83 481 VAL B C 1
ATOM 6184 O O . VAL B 1 354 ? 5.389 0.033 58.560 1.00 52.46 481 VAL B O 1
ATOM 6188 N N . LYS B 1 355 ? 5.642 0.010 60.809 1.00 42.20 482 LYS B N 1
ATOM 6189 C CA . LYS B 1 355 ? 6.836 0.850 60.856 1.00 33.66 482 LYS B CA 1
ATOM 6190 C C . LYS B 1 355 ? 8.143 0.104 60.637 1.00 33.74 482 LYS B C 1
ATOM 6191 O O . LYS B 1 355 ? 8.356 -0.973 61.200 1.00 30.97 482 LYS B O 1
ATOM 6197 N N . GLY B 1 356 ? 9.035 0.736 59.873 1.00 36.62 483 GLY B N 1
ATOM 6198 C CA . GLY B 1 356 ? 10.381 0.239 59.626 1.00 29.29 483 GLY B CA 1
ATOM 6199 C C . GLY B 1 356 ? 11.455 1.235 60.049 1.00 43.13 483 GLY B C 1
ATOM 6200 O O . GLY B 1 356 ? 11.229 2.445 60.022 1.00 43.72 483 GLY B O 1
ATOM 6201 N N . VAL B 1 357 ? 12.613 0.724 60.465 1.00 33.74 484 VAL B N 1
ATOM 6202 C CA . VAL B 1 357 ? 13.759 1.571 60.812 1.00 30.35 484 VAL B CA 1
ATOM 6203 C C . VAL B 1 357 ? 14.961 1.144 59.962 1.00 30.35 484 VAL B C 1
ATOM 6204 O O . VAL B 1 357 ? 15.329 -0.030 59.948 1.00 39.09 484 VAL B O 1
ATOM 6208 N N . SER B 1 358 ? 15.512 2.097 59.207 1.00 21.48 485 SER B N 1
ATOM 6209 C CA . SER B 1 358 ? 16.693 1.879 58.366 1.00 20.72 485 SER B CA 1
ATOM 6210 C C . SER B 1 358 ? 17.842 2.731 58.923 1.00 33.43 485 SER B C 1
ATOM 6211 O O . SER B 1 358 ? 17.710 3.954 58.998 1.00 41.28 485 SER B O 1
ATOM 6214 N N . VAL B 1 359 ? 18.927 2.073 59.355 1.00 32.75 486 VAL B N 1
ATOM 6215 C CA . VAL B 1 359 ? 20.126 2.728 59.917 1.00 25.07 486 VAL B CA 1
ATOM 6216 C C . VAL B 1 359 ? 21.320 2.532 58.959 1.00 40.23 486 VAL B C 1
ATOM 6217 O O . VAL B 1 359 ? 21.631 1.397 58.588 1.00 39.82 486 VAL B O 1
ATOM 6221 N N . ILE B 1 360 ? 21.931 3.643 58.524 1.00 32.69 487 ILE B N 1
ATOM 6222 C CA . ILE B 1 360 ? 23.135 3.646 57.669 1.00 37.73 487 ILE B CA 1
ATOM 6223 C C . ILE B 1 360 ? 24.362 4.074 58.489 1.00 40.16 487 ILE B C 1
ATOM 6224 O O . ILE B 1 360 ? 24.337 5.111 59.155 1.00 38.93 487 ILE B O 1
ATOM 6229 N N . PHE B 1 361 ? 25.426 3.274 58.441 1.00 43.40 488 PHE B N 1
ATOM 6230 C CA . PHE B 1 361 ? 26.708 3.628 59.051 1.00 35.34 488 PHE B CA 1
ATOM 6231 C C . PHE B 1 361 ? 27.565 4.108 57.883 1.00 39.77 488 PHE B C 1
ATOM 6232 O O . PHE B 1 361 ? 27.999 3.305 57.053 1.00 45.51 488 PHE B O 1
ATOM 6240 N N . GLU B 1 362 ? 27.706 5.431 57.775 1.00 50.23 489 GLU B N 1
ATOM 6241 C CA . GLU B 1 362 ? 28.468 6.073 56.697 1.00 39.83 489 GLU B CA 1
ATOM 6242 C C . GLU B 1 362 ? 29.288 7.299 57.163 1.00 49.50 489 GLU B C 1
ATOM 6243 O O . GLU B 1 362 ? 28.734 8.353 57.494 1.00 44.94 489 GLU B O 1
ATOM 6249 N N . GLU B 1 363 ? 30.613 7.129 57.146 1.00 47.18 490 GLU B N 1
ATOM 6250 C CA . GLU B 1 363 ? 31.599 8.119 57.584 1.00 51.99 490 GLU B CA 1
ATOM 6251 C C . GLU B 1 363 ? 31.931 9.134 56.482 1.00 59.92 490 GLU B C 1
ATOM 6252 O O . GLU B 1 363 ? 32.205 10.301 56.774 1.00 57.38 490 GLU B O 1
ATOM 6258 N N . ASP B 1 364 ? 31.926 8.664 55.229 1.00 56.56 491 ASP B N 1
ATOM 6259 C CA . ASP B 1 364 ? 32.224 9.474 54.034 1.00 49.65 491 ASP B CA 1
ATOM 6260 C C . ASP B 1 364 ? 31.077 10.445 53.755 1.00 50.00 491 ASP B C 1
ATOM 6261 O O . ASP B 1 364 ? 29.997 10.040 53.324 1.00 63.10 491 ASP B O 1
ATOM 6266 N N . GLU B 1 365 ? 31.343 11.722 54.025 1.00 48.34 492 GLU B N 1
ATOM 6267 C CA . GLU B 1 365 ? 30.392 12.828 53.888 1.00 53.09 492 GLU B CA 1
ATOM 6268 C C . GLU B 1 365 ? 29.810 12.983 52.463 1.00 55.24 492 GLU B C 1
ATOM 6269 O O . GLU B 1 365 ? 28.613 13.219 52.327 1.00 53.64 492 GLU B O 1
ATOM 6275 N N . GLU B 1 366 ? 30.668 12.828 51.443 1.00 52.47 493 GLU B N 1
ATOM 6276 C CA . GLU B 1 366 ? 30.366 12.903 49.999 1.00 49.82 493 GLU B CA 1
ATOM 6277 C C . GLU B 1 366 ? 29.387 11.813 49.531 1.00 40.24 493 GLU B C 1
ATOM 6278 O O . GLU B 1 366 ? 28.349 12.120 48.952 1.00 47.45 493 GLU B O 1
ATOM 6284 N N . ILE B 1 367 ? 29.727 10.553 49.808 1.00 46.77 494 ILE B N 1
ATOM 6285 C CA . ILE B 1 367 ? 28.903 9.384 49.493 1.00 50.35 494 ILE B CA 1
ATOM 6286 C C . ILE B 1 367 ? 27.533 9.461 50.185 1.00 55.07 494 ILE B C 1
ATOM 6287 O O . ILE B 1 367 ? 26.501 9.207 49.552 1.00 62.89 494 ILE B O 1
ATOM 6292 N N . PHE B 1 368 ? 27.527 9.831 51.471 1.00 49.00 495 PHE B N 1
ATOM 6293 C CA . PHE B 1 368 ? 26.271 9.974 52.219 1.00 47.39 495 PHE B CA 1
ATOM 6294 C C . PHE B 1 368 ? 25.345 11.052 51.638 1.00 49.71 495 PHE B C 1
ATOM 6295 O O . PHE B 1 368 ? 24.145 10.817 51.477 1.00 51.73 495 PHE B O 1
ATOM 6303 N N . GLU B 1 369 ? 25.917 12.225 51.352 1.00 47.07 496 GLU B N 1
ATOM 6304 C CA . GLU B 1 369 ? 25.201 13.366 50.781 1.00 45.61 496 GLU B CA 1
ATOM 6305 C C . GLU B 1 369 ? 24.588 13.041 49.416 1.00 48.83 496 GLU B C 1
ATOM 6306 O O . GLU B 1 369 ? 23.495 13.511 49.124 1.00 65.72 496 GLU B O 1
ATOM 6312 N N . SER B 1 370 ? 25.278 12.237 48.601 1.00 45.51 497 SER B N 1
ATOM 6313 C CA . SER B 1 370 ? 24.755 11.809 47.299 1.00 59.41 497 SER B CA 1
ATOM 6314 C C . SER B 1 370 ? 23.558 10.875 47.479 1.00 53.78 497 SER B C 1
ATOM 6315 O O . SER B 1 370 ? 22.589 10.975 46.728 1.00 54.41 497 SER B O 1
ATOM 6318 N N . LEU B 1 371 ? 23.628 9.979 48.471 1.00 49.83 498 LEU B N 1
ATOM 6319 C CA . LEU B 1 371 ? 22.526 9.061 48.807 1.00 43.28 498 LEU B CA 1
ATOM 6320 C C . LEU B 1 371 ? 21.287 9.820 49.305 1.00 40.48 498 LEU B C 1
ATOM 6321 O O . LEU B 1 371 ? 20.172 9.562 48.856 1.00 41.34 498 LEU B O 1
ATOM 6326 N N . LYS B 1 372 ? 21.512 10.750 50.234 1.00 40.50 499 LYS B N 1
ATOM 6327 C CA . LYS B 1 372 ? 20.481 11.612 50.811 1.00 39.71 499 LYS B CA 1
ATOM 6328 C C . LYS B 1 372 ? 19.714 12.408 49.750 1.00 43.17 499 LYS B C 1
ATOM 6329 O O . LYS B 1 372 ? 18.486 12.470 49.813 1.00 38.90 499 LYS B O 1
ATOM 6335 N N . THR B 1 373 ? 20.413 13.009 48.782 1.00 30.43 500 THR B N 1
ATOM 6336 C CA . THR B 1 373 ? 19.702 13.804 47.776 1.00 51.19 500 THR B CA 1
ATOM 6337 C C . THR B 1 373 ? 18.913 12.958 46.779 1.00 47.12 500 THR B C 1
ATOM 6338 O O . THR B 1 373 ? 17.794 13.326 46.419 1.00 54.29 500 THR B O 1
ATOM 6342 N N . ARG B 1 374 ? 19.471 11.814 46.385 1.00 52.76 501 ARG B N 1
ATOM 6343 C CA . ARG B 1 374 ? 18.785 10.931 45.462 1.00 51.91 501 ARG B CA 1
ATOM 6344 C C . ARG B 1 374 ? 17.609 10.206 46.143 1.00 57.45 501 ARG B C 1
ATOM 6345 O O . ARG B 1 374 ? 16.586 10.012 45.494 1.00 52.08 501 ARG B O 1
ATOM 6353 N N . LEU B 1 375 ? 17.710 9.886 47.444 1.00 56.03 502 LEU B N 1
ATOM 6354 C CA . LEU B 1 375 ? 16.567 9.310 48.190 1.00 52.66 502 LEU B CA 1
ATOM 6355 C C . LEU B 1 375 ? 15.404 10.311 48.330 1.00 44.20 502 LEU B C 1
ATOM 6356 O O . LEU B 1 375 ? 14.244 9.914 48.228 1.00 36.02 502 LEU B O 1
ATOM 6361 N N . LEU B 1 376 ? 15.725 11.596 48.511 1.00 40.26 503 LEU B N 1
ATOM 6362 C CA . LEU B 1 376 ? 14.731 12.675 48.574 1.00 39.70 503 LEU B CA 1
ATOM 6363 C C . LEU B 1 376 ? 14.019 12.865 47.233 1.00 43.12 503 LEU B C 1
ATOM 6364 O O . LEU B 1 376 ? 12.812 13.090 47.189 1.00 52.85 503 LEU B O 1
ATOM 6369 N N . LEU B 1 377 ? 14.772 12.752 46.142 1.00 41.52 504 LEU B N 1
ATOM 6370 C CA . LEU B 1 377 ? 14.217 12.912 44.797 1.00 44.68 504 LEU B CA 1
ATOM 6371 C C . LEU B 1 377 ? 13.341 11.741 44.363 1.00 50.21 504 LEU B C 1
ATOM 6372 O O . LEU B 1 377 ? 12.251 11.954 43.837 1.00 55.92 504 LEU B O 1
ATOM 6377 N N . ILE B 1 378 ? 13.819 10.518 44.596 1.00 45.55 505 ILE B N 1
ATOM 6378 C CA . ILE B 1 378 ? 13.110 9.304 44.186 1.00 39.63 505 ILE B CA 1
ATOM 6379 C C . ILE B 1 378 ? 11.962 8.876 45.119 1.00 48.98 505 ILE B C 1
ATOM 6380 O O . ILE B 1 378 ? 10.847 8.648 44.641 1.00 43.05 505 ILE B O 1
ATOM 6385 N N . ALA B 1 379 ? 12.226 8.811 46.426 1.00 44.22 506 ALA B N 1
ATOM 6386 C CA . ALA B 1 379 ? 11.254 8.305 47.397 1.00 30.50 506 ALA B CA 1
ATOM 6387 C C . ALA B 1 379 ? 10.540 9.351 48.292 1.00 48.99 506 ALA B C 1
ATOM 6388 O O . ALA B 1 379 ? 9.669 8.967 49.072 1.00 41.22 506 ALA B O 1
ATOM 6390 N N . GLU B 1 380 ? 10.887 10.640 48.153 1.00 37.88 507 GLU B N 1
ATOM 6391 C CA . GLU B 1 380 ? 10.394 11.746 49.013 1.00 35.62 507 GLU B CA 1
ATOM 6392 C C . GLU B 1 380 ? 10.582 11.387 50.493 1.00 35.76 507 GLU B C 1
ATOM 6393 O O . GLU B 1 380 ? 9.689 11.585 51.308 1.00 42.59 507 GLU B O 1
ATOM 6399 N N . GLU B 1 381 ? 11.744 10.818 50.811 1.00 33.44 508 GLU B N 1
ATOM 6400 C CA . GLU B 1 381 ? 12.106 10.439 52.182 1.00 33.79 508 GLU B CA 1
ATOM 6401 C C . GLU B 1 381 ? 13.424 11.119 52.575 1.00 36.39 508 GLU B C 1
ATOM 6402 O O . GLU B 1 381 ? 14.323 11.278 51.749 1.00 34.94 508 GLU B O 1
ATOM 6408 N N . GLU B 1 382 ? 13.511 11.539 53.835 1.00 38.28 509 GLU B N 1
ATOM 6409 C CA . GLU B 1 382 ? 14.712 12.167 54.390 1.00 34.93 509 GLU B CA 1
ATOM 6410 C C . GLU B 1 382 ? 15.485 11.175 55.268 1.00 37.76 509 GLU B C 1
ATOM 6411 O O . GLU B 1 382 ? 14.931 10.186 55.743 1.00 44.43 509 GLU B O 1
ATOM 6417 N N . ILE B 1 383 ? 16.771 11.454 55.462 1.00 40.39 510 ILE B N 1
ATOM 6418 C CA . ILE B 1 383 ? 17.625 10.695 56.368 1.00 36.75 510 ILE B CA 1
ATOM 6419 C C . ILE B 1 383 ? 17.972 11.698 57.471 1.00 46.19 510 ILE B C 1
ATOM 6420 O O . ILE B 1 383 ? 18.431 12.807 57.184 1.00 48.72 510 ILE B O 1
ATOM 6425 N N . ILE B 1 384 ? 17.656 11.346 58.715 1.00 45.76 511 ILE B N 1
ATOM 6426 C CA . ILE B 1 384 ? 17.945 12.211 59.859 1.00 31.92 511 ILE B CA 1
ATOM 6427 C C . ILE B 1 384 ? 19.298 11.844 60.490 1.00 37.36 511 ILE B C 1
ATOM 6428 O O . ILE B 1 384 ? 19.834 10.759 60.244 1.00 42.47 511 ILE B O 1
ATOM 6433 N N . GLU B 1 385 ? 19.858 12.753 61.285 1.00 43.38 512 GLU B N 1
ATOM 6434 C CA . GLU B 1 385 ? 21.121 12.466 61.968 1.00 41.47 512 GLU B CA 1
ATOM 6435 C C . GLU B 1 385 ? 20.848 11.702 63.264 1.00 42.71 512 GLU B C 1
ATOM 6436 O O . GLU B 1 385 ? 19.751 11.787 63.818 1.00 47.85 512 GLU B O 1
ATOM 6442 N N . GLU B 1 386 ? 21.837 10.929 63.709 1.00 45.81 513 GLU B N 1
ATOM 6443 C CA . GLU B 1 386 ? 21.729 10.139 64.935 1.00 52.53 513 GLU B CA 1
ATOM 6444 C C . GLU B 1 386 ? 21.119 10.919 66.125 1.00 57.45 513 GLU B C 1
ATOM 6445 O O . GLU B 1 386 ? 20.227 10.400 66.804 1.00 47.77 513 GLU B O 1
ATOM 6451 N N . ALA B 1 387 ? 21.584 12.158 66.345 1.00 50.87 514 ALA B N 1
ATOM 6452 C CA . ALA B 1 387 ? 21.137 13.033 67.447 1.00 59.69 514 ALA B CA 1
ATOM 6453 C C . ALA B 1 387 ? 19.653 13.396 67.409 1.00 54.26 514 ALA B C 1
ATOM 6454 O O . ALA B 1 387 ? 19.082 13.720 68.449 1.00 59.99 514 ALA B O 1
ATOM 6456 N N . GLU B 1 388 ? 19.048 13.346 66.218 1.00 50.39 515 GLU B N 1
ATOM 6457 C CA . GLU B 1 388 ? 17.622 13.629 66.025 1.00 59.37 515 GLU B CA 1
ATOM 6458 C C . GLU B 1 388 ? 16.737 12.398 66.293 1.00 56.40 515 GLU B C 1
ATOM 6459 O O . GLU B 1 388 ? 15.531 12.551 66.474 1.00 62.51 515 GLU B O 1
ATOM 6465 N N . ALA B 1 389 ? 17.328 11.196 66.283 1.00 46.14 516 ALA B N 1
ATOM 6466 C CA . ALA B 1 389 ? 16.603 9.924 66.490 1.00 34.37 516 ALA B CA 1
ATOM 6467 C C . ALA B 1 389 ? 16.330 9.591 67.963 1.00 48.11 516 ALA B C 1
ATOM 6468 O O . ALA B 1 389 ? 17.233 9.634 68.805 1.00 52.64 516 ALA B O 1
ATOM 6470 N N . ASN B 1 390 ? 15.075 9.265 68.262 1.00 48.36 517 ASN B N 1
ATOM 6471 C CA . ASN B 1 390 ? 14.666 8.833 69.596 1.00 48.96 517 ASN B CA 1
ATOM 6472 C C . ASN B 1 390 ? 14.479 7.335 69.441 1.00 52.20 517 ASN B C 1
ATOM 6473 O O . ASN B 1 390 ? 13.467 6.896 68.884 1.00 43.16 517 ASN B O 1
ATOM 6478 N N . TRP B 1 391 ? 15.495 6.572 69.860 1.00 44.59 518 TRP B N 1
ATOM 6479 C CA . TRP B 1 391 ? 15.549 5.115 69.658 1.00 44.98 518 TRP B CA 1
ATOM 6480 C C . TRP B 1 391 ? 14.438 4.355 70.361 1.00 46.31 518 TRP B C 1
ATOM 6481 O O . TRP B 1 391 ? 13.892 3.406 69.798 1.00 49.03 518 TRP B O 1
ATOM 6492 N N . LYS B 1 392 ? 14.108 4.800 71.574 1.00 45.44 519 LYS 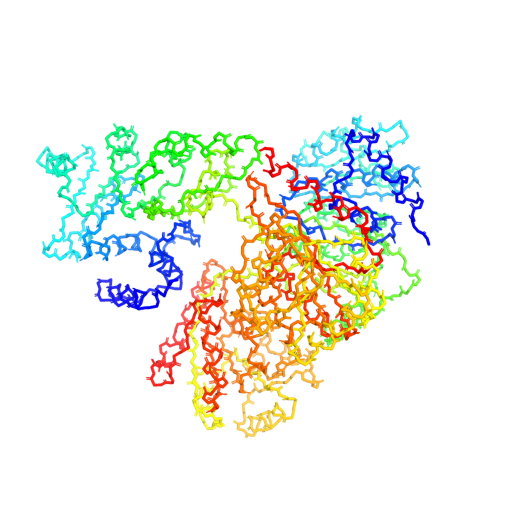B N 1
ATOM 6493 C CA . LYS B 1 392 ? 13.067 4.187 72.385 1.00 52.16 519 LYS B CA 1
ATOM 6494 C C . LYS B 1 392 ? 11.694 4.340 71.735 1.00 51.45 519 LYS B C 1
ATOM 6495 O O . LYS B 1 392 ? 10.917 3.383 71.724 1.00 51.78 519 LYS B O 1
ATOM 6501 N N . GLU B 1 393 ? 11.420 5.529 71.186 1.00 50.38 520 GLU B N 1
ATOM 6502 C CA . GLU B 1 393 ? 10.162 5.818 70.486 1.00 47.88 520 GLU B CA 1
ATOM 6503 C C . GLU B 1 393 ? 10.036 5.052 69.176 1.00 45.03 520 GLU B C 1
ATOM 6504 O O . GLU B 1 393 ? 8.950 4.595 68.830 1.00 50.98 520 GLU B O 1
ATOM 6510 N N . LEU B 1 394 ? 11.156 4.907 68.469 1.00 33.98 521 LEU B N 1
ATOM 6511 C CA . LEU B 1 394 ? 11.218 4.151 67.220 1.00 37.83 521 LEU B CA 1
ATOM 6512 C C . LEU B 1 394 ? 10.944 2.660 67.457 1.00 40.05 521 LEU B C 1
ATOM 6513 O O . LEU B 1 394 ? 10.110 2.081 66.764 1.00 31.56 521 LEU B O 1
ATOM 6518 N N . VAL B 1 395 ? 11.618 2.069 68.451 1.00 33.57 522 VAL B N 1
ATOM 6519 C CA . VAL B 1 395 ? 11.398 0.678 68.868 1.00 37.32 522 VAL B CA 1
ATOM 6520 C C . VAL B 1 395 ? 9.926 0.494 69.251 1.00 47.80 522 VAL B C 1
ATOM 6521 O O . VAL B 1 395 ? 9.299 -0.484 68.844 1.00 46.17 522 VAL B O 1
ATOM 6525 N N . HIS B 1 396 ? 9.377 1.455 69.999 1.00 38.76 523 HIS B N 1
ATOM 6526 C CA . HIS B 1 396 ? 7.960 1.454 70.369 1.00 43.67 523 HIS B CA 1
ATOM 6527 C C . HIS B 1 396 ? 7.012 1.435 69.151 1.00 40.01 523 HIS B C 1
ATOM 6528 O O . HIS B 1 396 ? 6.069 0.650 69.135 1.00 44.81 523 HIS B O 1
ATOM 6535 N N . GLU B 1 397 ? 7.266 2.291 68.153 1.00 44.01 524 GLU B N 1
ATOM 6536 C CA . GLU B 1 397 ? 6.477 2.360 66.906 1.00 42.31 524 GLU B CA 1
ATOM 6537 C C . GLU B 1 397 ? 6.577 1.058 66.084 1.00 44.79 524 GLU B C 1
ATOM 6538 O O . GLU B 1 397 ? 5.601 0.627 65.478 1.00 48.08 524 GLU B O 1
ATOM 6544 N N . VAL B 1 398 ? 7.760 0.445 66.064 1.00 33.67 525 VAL B N 1
ATOM 6545 C CA . VAL B 1 398 ? 7.994 -0.832 65.379 1.00 54.46 525 VAL B CA 1
ATOM 6546 C C . VAL B 1 398 ? 7.159 -1.959 66.030 1.00 53.37 525 VAL B C 1
ATOM 6547 O O . VAL B 1 398 ? 6.487 -2.728 65.332 1.00 55.38 525 VAL B O 1
ATOM 6551 N N . GLU B 1 399 ? 7.177 -2.006 67.368 1.00 44.94 526 GLU B N 1
ATOM 6552 C CA . GLU B 1 399 ? 6.475 -3.021 68.170 1.00 47.69 526 GLU B CA 1
ATOM 6553 C C . GLU B 1 399 ? 4.971 -2.790 68.244 1.00 49.92 526 GLU B C 1
ATOM 6554 O O . GLU B 1 399 ? 4.200 -3.739 68.137 1.00 52.98 526 GLU B O 1
ATOM 6560 N N . GLU B 1 400 ? 4.568 -1.534 68.425 1.00 52.79 527 GLU B N 1
ATOM 6561 C CA . GLU B 1 400 ? 3.153 -1.180 68.508 1.00 53.38 527 GLU B CA 1
ATOM 6562 C C . GLU B 1 400 ? 2.383 -1.435 67.200 1.00 54.22 527 GLU B C 1
ATOM 6563 O O . GLU B 1 400 ? 1.252 -1.922 67.236 1.00 57.10 527 GLU B O 1
ATOM 6569 N N . SER B 1 401 ? 2.994 -1.113 66.059 1.00 48.39 528 SER B N 1
ATOM 6570 C CA . SER B 1 401 ? 2.344 -1.292 64.762 1.00 43.56 528 SER B CA 1
ATOM 6571 C C . SER B 1 401 ? 2.148 -2.774 64.395 1.00 48.13 528 SER B C 1
ATOM 6572 O O . SER B 1 401 ? 1.096 -3.133 63.866 1.00 53.22 528 SER B O 1
ATOM 6575 N N . ARG B 1 402 ? 3.129 -3.620 64.736 1.00 44.83 529 ARG B N 1
ATOM 6576 C CA . ARG B 1 402 ? 3.075 -5.079 64.523 1.00 50.56 529 ARG B CA 1
ATOM 6577 C C . ARG B 1 402 ? 2.073 -5.792 65.452 1.00 67.91 529 ARG B C 1
ATOM 6578 O O . ARG B 1 402 ? 1.479 -6.807 65.070 1.00 75.71 529 ARG B O 1
ATOM 6586 N N . ARG B 1 403 ? 1.884 -5.226 66.649 1.00 67.83 530 ARG B N 1
ATOM 6587 C CA . ARG B 1 403 ? 0.895 -5.681 67.630 1.00 64.98 530 ARG B CA 1
ATOM 6588 C C . ARG B 1 403 ? -0.521 -5.415 67.102 1.00 69.20 530 ARG B C 1
ATOM 6589 O O . ARG B 1 403 ? -1.356 -6.317 67.129 1.00 72.53 530 ARG B O 1
ATOM 6597 N N . ARG B 1 404 ? -0.761 -4.199 66.590 1.00 67.57 531 ARG B N 1
ATOM 6598 C CA . ARG B 1 404 ? -2.027 -3.807 65.946 1.00 66.73 531 ARG B CA 1
ATOM 6599 C C . ARG B 1 404 ? -2.288 -4.662 64.710 1.00 71.86 531 ARG B C 1
ATOM 6600 O O . ARG B 1 404 ? -3.435 -4.990 64.410 1.00 81.79 531 ARG B O 1
ATOM 6608 N N . SER B 1 405 ? -1.206 -4.971 63.989 1.00 73.40 532 SER B N 1
ATOM 6609 C CA . SER B 1 405 ? -1.224 -5.766 62.755 1.00 72.34 532 SER B CA 1
ATOM 6610 C C . SER B 1 405 ? -1.771 -7.187 62.958 1.00 84.13 532 SER B C 1
ATOM 6611 O O . SER B 1 405 ? -2.483 -7.707 62.094 1.00 80.90 532 SER B O 1
ATOM 6614 N N . GLU B 1 406 ? -1.428 -7.785 64.104 1.00 83.55 533 GLU B N 1
ATOM 6615 C CA . GLU B 1 406 ? -1.852 -9.131 64.516 1.00 82.09 533 GLU B CA 1
ATOM 6616 C C . GLU B 1 406 ? -3.346 -9.206 64.878 1.00 84.02 533 GLU B C 1
ATOM 6617 O O . GLU B 1 406 ? -3.969 -10.251 64.696 1.00 88.05 533 GLU B O 1
ATOM 6623 N N . ARG B 1 407 ? -3.890 -8.092 65.384 1.00 87.41 534 ARG B N 1
ATOM 6624 C CA . ARG B 1 407 ? -5.306 -7.927 65.765 1.00 94.96 534 ARG B CA 1
ATOM 6625 C C . ARG B 1 407 ? -6.226 -7.779 64.549 1.00 100.05 534 ARG B C 1
ATOM 6626 O O . ARG B 1 407 ? -6.106 -8.507 63.560 1.00 97.53 534 ARG B O 1
#

Foldseek 3Di:
DDQVVVLVVLQVLCCVLVVHGQDPQLSVVSSQQSVQAAEERADDPPNQLLVSLLSSLQSCVVVVFAEEEEAADPVSLVVSQVSNVVSHDPRAFEAEDDPVDDPVRNVVRVVCLVVVVHSYYGYYLVCCVVCLPSQLVEAGLEYEAADPCSCQVDLSSVSSLCSNQQNDPVQLVVQLVQVVVVFAAAEDPPRSTHYYYYHAADADDDDSSQCSCCRHRNYGSYDDDAQAAQEAAEEDQAQDVVVVVVLCVLLVAQEEEAEADPVVLVVNVVVCVVVVAQEEECPPPPVVRVVCSVVPVGGYYYYYQDQPDCQQAVDADLLGHAEYEYSEAHPPNPLNSVCSNQCNNWDQQQRFTAYHYYYYYHNDPVSVVVNQVVCCVPRVHGYYYPVPDDSVVSSVSNVVRSVVSVD/DQVVVLVVLQVLCCVLVVHGQDPQLSVVSSQQSVQAAEERDDPPLPPQLVSQLSSLQSCVVVVFAEEEEAADPVSLVVSQVSNVVSHDPSAFEAEDDPVDDPVRVVSRVVCLVVVVHSYYGYYLVCCVVCLPSQLVEAGLEYEHEDPQSQLPDLSSLLSLCSNQPHDPVQLVVQLVQVLQVHADAEDPPRRTHYYYYHDQAYEDDDSSQCSCCRHRVYGHHHDDFPDAAEAAEEAQAQDVVVVVVLCVLLVALEEEEEADPVVLVVNVVVCVVVVAQEDECPPGPNVRVVCQVVVVGGYYYYYLPSAAAALLSHQEYEYSEAHPPNPLVSVCVRQCSNFHQAQNFTAYHYYYYYHNDPVSVVVNQVVCCVPVVHGYYYPVVDDSVVRSVRNVVRSVVRVD

Solvent-accessible surface area: 38333 Å² total; per-residue (Å²): 145,176,26,37,111,72,5,59,78,2,56,69,13,1,107,163,52,82,56,145,60,4,63,6,17,6,57,42,6,0,22,78,5,22,64,42,95,8,8,14,1,107,20,65,139,85,42,19,29,31,16,1,0,2,0,0,0,4,6,5,1,122,97,38,83,48,0,0,1,2,2,55,62,58,83,53,0,77,98,3,12,108,88,0,107,183,45,32,60,191,120,22,87,16,47,4,19,38,86,87,27,167,164,130,72,51,100,102,2,80,130,7,6,147,94,69,64,6,20,0,0,0,0,10,29,123,15,6,56,149,9,41,134,109,0,27,134,28,112,0,27,1,0,0,3,33,27,10,86,10,2,40,152,37,62,176,16,4,9,3,5,0,26,0,0,16,2,55,86,133,37,0,103,136,0,39,59,26,11,146,133,71,49,51,19,91,81,43,188,133,46,148,24,5,10,0,0,0,6,49,47,27,94,142,34,183,66,85,54,12,60,0,0,79,9,2,10,98,20,40,1,21,162,144,108,38,120,11,39,39,10,24,1,0,7,0,64,20,82,30,41,117,63,0,19,100,9,1,99,82,10,161,48,0,0,0,0,0,0,42,50,76,129,53,0,96,94,0,53,105,28,0,97,147,103,182,41,72,3,2,27,16,57,81,77,28,115,138,28,23,87,55,0,95,117,37,150,21,34,2,0,0,0,48,18,47,45,162,11,123,5,0,106,56,6,79,19,1,85,25,0,29,1,0,0,0,13,0,2,3,89,65,9,22,1,23,2,0,33,29,0,0,11,20,0,5,73,45,31,82,6,23,60,0,11,0,0,0,0,0,0,8,107,63,117,145,67,4,88,15,0,71,57,28,0,40,36,55,6,40,9,43,6,15,79,53,92,30,16,45,47,180,38,12,35,88,34,0,64,54,4,15,118,96,0,135,202,208,51,98,108,69,3,67,78,3,72,68,14,1,108,164,52,85,56,146,62,4,79,31,60,8,47,23,2,0,14,20,5,19,74,41,88,9,8,13,0,16,11,28,111,34,82,28,23,30,17,0,0,2,2,0,0,3,6,5,0,120,104,38,84,48,0,0,0,0,1,54,65,55,77,55,0,79,104,4,20,105,98,0,106,183,42,30,54,188,113,18,95,16,48,16,27,50,93,87,23,153,168,131,81,50,100,104,2,84,129,8,6,144,88,68,65,6,21,0,0,0,0,12,18,123,15,0,50,171,22,94,133,111,0,20,134,29,113,0,28,0,0,1,0,27,41,0,32,17,1,9,145,40,59,151,8,3,37,6,0,0,37,0,0,19,2,54,74,123,37,3,155,142,0,40,56,27,5,63,74,53,136,133,29,152,80,39,180,134,38,155,20,4,10,0,0,0,7,32,22,23,8,105,60,80,44,52,58,25,48,0,0,75,8,2,8,98,18,61,13,4,134,76,68,41,113,7,33,15,21,27,3,0,7,1,66,24,79,29,39,116,65,0,18,98,8,2,113,85,5,177,36,0,0,3,0,21,0,42,49,60,129,53,0,95,94,1,49,117,24,0,97,154,97,181,40,69,3,0,16,31,62,86,74,54,49,131,23,29,52,51,1,89,120,34,148,16,39,1,2,0,8,11,21,82,162,194,25,51,34,0,95,26,0,21,0,0,0,0,12,0,2,2,90,76,26,26,0,22,28,0,18,41,4,0,18,54,0,1,44,75,34,123,31,24,8,0,5,0,0,0,0,0,0,8,112,66,103,126,66,1,78,39,0,70,71,40,0,62,91,49,27,45,15,52,6,28,70,51,106,116,16,86,47,176,81,14,31,89,50,0,66,53,6,18,127,83,6,157,197

Nearest PDB structures (foldseek):
  3oiy-assembly2_B  TM=1.003E+00  e=8.643E-75  Thermotoga maritima
  3p4y-assembly1_A  TM=5.847E-01  e=8.924E-66  Thermotoga maritima
  3oiy-assembly1_A  TM=5.511E-01  e=8.434E-68  Thermotoga maritima
  3p4x-assembly1_A  TM=5.394E-01  e=7.778E-63  Thermotoga maritima
  4ddx-assembly2_B  TM=5.587E-01  e=1.058E-57  Thermotoga maritima

B-factor: mean 76.85, std 32.67, range [20.72, 217.86]